Protein AF-A0A9C5ZFC6-F1 (afdb_monomer_lite)

Organism: NCBI:txid7396

InterPro domains:
  IPR048365 Transposable element P transposase-like, RNase H domain, N-terminal [PF21787] (217-338)

Structure (mmCIF, N/CA/C/O backbone):
data_AF-A0A9C5ZFC6-F1
#
_entry.id   AF-A0A9C5ZFC6-F1
#
loop_
_atom_site.group_PDB
_atom_site.id
_atom_site.type_symbol
_atom_site.label_atom_id
_atom_site.label_alt_id
_atom_site.label_comp_id
_atom_site.label_asym_id
_atom_site.label_entity_id
_atom_site.label_seq_id
_atom_site.pdbx_PDB_ins_code
_atom_site.Cartn_x
_atom_site.Cartn_y
_atom_site.Cartn_z
_atom_site.occupancy
_atom_site.B_iso_or_equiv
_atom_site.auth_seq_id
_atom_site.auth_comp_id
_atom_site.auth_asym_id
_atom_site.auth_atom_id
_atom_site.pdbx_PDB_model_num
ATOM 1 N N . MET A 1 1 ? 15.341 -17.883 1.249 1.00 61.66 1 MET A N 1
ATOM 2 C CA . MET A 1 1 ? 16.174 -18.931 0.621 1.00 61.66 1 MET A CA 1
ATOM 3 C C . MET A 1 1 ? 17.516 -18.936 1.328 1.00 61.66 1 MET A C 1
ATOM 5 O O . MET A 1 1 ? 18.120 -17.871 1.430 1.00 61.66 1 MET A O 1
ATOM 9 N N . VAL A 1 2 ? 17.950 -20.077 1.866 1.00 80.88 2 VAL A N 1
ATOM 10 C CA . VAL A 1 2 ? 19.283 -20.191 2.481 1.00 80.88 2 VAL A CA 1
ATOM 11 C C . VAL A 1 2 ? 20.346 -19.935 1.406 1.00 80.88 2 VAL A C 1
ATOM 13 O O . VAL A 1 2 ? 20.223 -20.424 0.283 1.00 80.88 2 VAL A O 1
ATOM 16 N N . TYR A 1 3 ? 21.366 -19.124 1.705 1.00 87.44 3 TYR A N 1
ATOM 17 C CA . TYR A 1 3 ? 22.435 -18.858 0.742 1.00 87.44 3 TYR A CA 1
ATOM 18 C C . TYR A 1 3 ? 23.302 -20.109 0.560 1.00 87.44 3 TYR A C 1
ATOM 20 O O . TYR A 1 3 ? 23.937 -20.577 1.502 1.00 87.44 3 TYR A O 1
ATOM 28 N N . ILE A 1 4 ? 23.352 -20.627 -0.670 1.00 90.06 4 ILE A N 1
ATOM 29 C CA . ILE A 1 4 ? 24.220 -21.743 -1.052 1.00 90.06 4 ILE A CA 1
ATOM 30 C C . ILE A 1 4 ? 25.207 -21.247 -2.111 1.00 90.06 4 ILE A C 1
ATOM 32 O O . ILE A 1 4 ? 24.793 -20.801 -3.187 1.00 90.06 4 ILE A O 1
ATOM 36 N N . SER A 1 5 ? 26.503 -21.333 -1.795 1.00 92.75 5 SER A N 1
ATOM 37 C CA . SER A 1 5 ? 27.603 -20.975 -2.700 1.00 92.75 5 SER A CA 1
ATOM 38 C C . SER A 1 5 ? 27.538 -21.785 -3.994 1.00 92.75 5 SER A C 1
ATOM 40 O O . SER A 1 5 ? 27.448 -23.012 -3.950 1.00 92.75 5 SER A O 1
ATOM 42 N N . ASP A 1 6 ? 27.634 -21.109 -5.142 1.00 92.38 6 ASP A N 1
ATOM 43 C CA . ASP A 1 6 ? 27.529 -21.752 -6.456 1.00 92.38 6 ASP A CA 1
ATOM 44 C C . ASP A 1 6 ? 28.671 -22.725 -6.749 1.00 92.38 6 ASP A C 1
ATOM 46 O O . ASP A 1 6 ? 28.461 -23.753 -7.389 1.00 92.38 6 ASP A O 1
ATOM 50 N N . VAL A 1 7 ? 29.865 -22.457 -6.217 1.00 92.69 7 VAL A N 1
ATOM 51 C CA . VAL A 1 7 ? 31.011 -23.369 -6.334 1.00 92.69 7 VAL A CA 1
ATOM 52 C C . VAL A 1 7 ? 30.734 -24.666 -5.573 1.00 92.69 7 VAL A C 1
ATOM 54 O O . VAL A 1 7 ? 30.868 -25.753 -6.131 1.00 92.69 7 VAL A O 1
ATOM 57 N N . ILE A 1 8 ? 30.279 -24.553 -4.320 1.00 93.19 8 ILE A N 1
ATOM 58 C CA . ILE A 1 8 ? 29.986 -25.706 -3.455 1.00 93.19 8 ILE A CA 1
ATOM 59 C C . ILE A 1 8 ? 28.806 -26.509 -4.008 1.00 93.19 8 ILE A C 1
ATOM 61 O O . ILE A 1 8 ? 28.858 -27.738 -4.048 1.00 93.19 8 ILE A O 1
ATOM 65 N N . PHE A 1 9 ? 27.748 -25.820 -4.438 1.00 95.94 9 PHE A N 1
ATOM 66 C CA . PHE A 1 9 ? 26.558 -26.459 -4.986 1.00 95.94 9 PHE A CA 1
ATOM 67 C C . PHE A 1 9 ? 26.870 -27.186 -6.294 1.00 95.94 9 PHE A C 1
ATOM 69 O O . PHE A 1 9 ? 26.503 -28.348 -6.437 1.00 95.94 9 PHE A O 1
ATOM 76 N N . SER A 1 10 ? 27.598 -26.545 -7.213 1.00 95.69 10 SER A N 1
ATOM 77 C CA . SER A 1 10 ? 28.021 -27.156 -8.475 1.00 95.69 10 SER A CA 1
ATOM 78 C C . SER A 1 10 ? 28.878 -28.409 -8.262 1.00 95.69 10 SER A C 1
ATOM 80 O O . SER A 1 10 ? 28.600 -29.454 -8.851 1.00 95.69 10 SER A O 1
ATOM 82 N N . GLU A 1 11 ? 29.880 -28.335 -7.380 1.00 93.88 11 GLU A N 1
ATOM 83 C CA . GLU A 1 11 ? 30.776 -29.454 -7.063 1.00 93.88 11 GLU A CA 1
ATOM 84 C C . GLU A 1 11 ? 30.008 -30.666 -6.516 1.00 93.88 11 GLU A C 1
ATOM 86 O O . GLU A 1 11 ? 30.269 -31.806 -6.904 1.00 93.88 11 GLU A O 1
ATOM 91 N N . LEU A 1 12 ? 29.044 -30.429 -5.622 1.00 94.69 12 LEU A N 1
ATOM 92 C CA . LEU A 1 12 ? 28.249 -31.498 -5.027 1.00 94.69 12 LEU A CA 1
ATOM 93 C C . LEU A 1 12 ? 27.189 -32.035 -5.990 1.00 94.69 12 LEU A C 1
ATOM 95 O O . LEU A 1 12 ? 27.019 -33.248 -6.063 1.00 94.69 12 LEU A O 1
ATOM 99 N N . LEU A 1 13 ? 26.536 -31.177 -6.778 1.00 94.50 13 LEU A N 1
ATOM 100 C CA . LEU A 1 13 ? 25.525 -31.575 -7.760 1.00 94.50 13 LEU A CA 1
ATOM 101 C C . LEU A 1 13 ? 26.083 -32.541 -8.816 1.00 94.50 13 LEU A C 1
ATOM 103 O O . LEU A 1 13 ? 25.367 -33.446 -9.246 1.00 94.50 13 LEU A O 1
ATOM 107 N N . LYS A 1 14 ? 27.366 -32.419 -9.193 1.00 93.94 14 LYS A N 1
ATOM 108 C CA . LYS A 1 14 ? 28.042 -33.368 -10.100 1.00 93.94 14 LYS A CA 1
ATOM 109 C C . LYS A 1 14 ? 27.988 -34.825 -9.613 1.00 93.94 14 LYS A C 1
ATOM 111 O O . LYS A 1 14 ? 28.088 -35.736 -10.424 1.00 93.94 14 LYS A O 1
ATOM 116 N N . LYS A 1 15 ? 27.838 -35.058 -8.305 1.00 93.94 15 LYS A N 1
ATOM 117 C CA . LYS A 1 15 ? 27.786 -36.407 -7.715 1.00 93.94 15 LYS A CA 1
ATOM 118 C C . LYS A 1 15 ? 26.392 -37.039 -7.756 1.00 93.94 15 LYS A C 1
ATOM 120 O O . LYS A 1 15 ? 26.269 -38.220 -7.462 1.00 93.94 15 LYS A O 1
ATOM 125 N N . TYR A 1 16 ? 25.363 -36.277 -8.134 1.00 92.06 16 TYR A N 1
ATOM 126 C CA . TYR A 1 16 ? 23.965 -36.716 -8.126 1.00 92.06 16 TYR A CA 1
ATOM 127 C C . TYR A 1 16 ? 23.329 -36.576 -9.521 1.00 92.06 16 TYR A C 1
ATOM 129 O O . TYR A 1 16 ? 22.482 -35.701 -9.725 1.00 92.06 16 TYR A O 1
ATOM 137 N N . PRO A 1 17 ? 23.703 -37.427 -10.499 1.00 86.94 17 PRO A N 1
ATOM 138 C CA . PRO A 1 17 ? 23.207 -37.329 -11.873 1.00 86.94 17 PRO A CA 1
ATOM 139 C C . PRO A 1 17 ? 21.688 -37.467 -11.995 1.00 86.94 17 PRO A C 1
ATOM 141 O O . PRO A 1 17 ? 21.075 -36.794 -12.821 1.00 86.94 17 PRO A O 1
ATOM 144 N N . GLY A 1 18 ? 21.057 -38.237 -11.101 1.00 85.38 18 GLY A N 1
ATOM 145 C CA . GLY A 1 18 ? 19.598 -38.372 -11.042 1.00 85.38 18 GLY A CA 1
ATOM 146 C C . GLY A 1 18 ? 18.847 -37.066 -10.748 1.00 85.38 18 GLY A C 1
ATOM 147 O O . GLY A 1 18 ? 17.644 -36.999 -10.973 1.00 85.38 18 GLY A O 1
ATOM 148 N N . LEU A 1 19 ? 19.532 -36.015 -10.279 1.00 88.88 19 LEU A N 1
ATOM 149 C CA . LEU A 1 19 ? 18.937 -34.693 -10.061 1.00 88.88 19 LEU A CA 1
ATOM 150 C C . LEU A 1 19 ? 19.076 -33.759 -11.269 1.00 88.88 19 LEU A C 1
ATOM 152 O O . LEU A 1 19 ? 18.434 -32.716 -11.296 1.00 88.88 19 LEU A O 1
ATOM 156 N N . TRP A 1 20 ? 19.883 -34.094 -12.279 1.00 88.06 20 TRP A N 1
ATOM 157 C CA . TRP A 1 20 ? 20.159 -33.196 -13.410 1.00 88.06 20 TRP A CA 1
ATOM 158 C C . TRP A 1 20 ? 18.942 -32.987 -14.326 1.00 88.06 20 TRP A C 1
ATOM 160 O O . TRP A 1 20 ? 18.865 -31.984 -15.039 1.00 88.06 20 TRP A O 1
ATOM 170 N N . GLY A 1 21 ? 17.974 -33.910 -14.299 1.00 78.00 21 GLY A N 1
ATOM 171 C CA . GLY A 1 21 ? 16.767 -33.838 -15.125 1.00 78.00 21 GLY A CA 1
ATOM 172 C C . GLY A 1 21 ? 17.096 -33.787 -16.617 1.00 78.00 21 GLY A C 1
ATOM 173 O O . GLY A 1 21 ? 16.645 -32.856 -17.295 1.00 78.00 21 GLY A O 1
ATOM 174 N N . LEU A 1 22 ? 17.959 -34.718 -17.055 1.00 79.00 22 LEU A N 1
ATOM 175 C CA . LEU A 1 22 ? 18.354 -34.932 -18.454 1.00 79.00 22 LEU A CA 1
ATOM 176 C C . LEU A 1 22 ? 17.391 -35.860 -19.208 1.00 79.00 22 LEU A C 1
ATOM 178 O O . LEU A 1 22 ? 17.280 -35.745 -20.420 1.00 79.00 22 LEU A O 1
ATOM 182 N N . GLU A 1 23 ? 16.694 -36.744 -18.497 1.00 67.81 23 GLU A N 1
ATOM 183 C CA . GLU A 1 23 ? 15.678 -37.644 -19.050 1.00 67.81 23 GLU A CA 1
ATOM 184 C C . GLU A 1 23 ? 14.276 -37.097 -18.736 1.00 67.81 23 GLU A C 1
ATOM 186 O O . GLU A 1 23 ? 14.086 -36.441 -17.710 1.00 67.81 23 GLU A O 1
ATOM 191 N N . GLU A 1 24 ? 13.280 -37.392 -19.580 1.00 54.34 24 GLU A N 1
ATOM 192 C CA . GLU A 1 24 ? 11.859 -37.041 -19.360 1.00 54.34 24 GLU A CA 1
ATOM 193 C C . GLU A 1 24 ? 11.211 -37.810 -18.182 1.00 54.34 24 GLU A C 1
ATOM 195 O O . GLU A 1 24 ? 10.011 -37.706 -17.933 1.00 54.34 24 GLU A O 1
ATOM 200 N N . GLY A 1 25 ? 12.007 -38.570 -17.424 1.00 59.94 25 GLY A N 1
ATOM 201 C CA . GLY A 1 25 ? 11.583 -39.357 -16.273 1.00 59.94 25 GLY A CA 1
ATOM 202 C C . GLY A 1 25 ? 11.484 -38.580 -14.953 1.00 59.94 25 GLY A C 1
ATOM 203 O O . GLY A 1 25 ? 12.018 -37.485 -14.761 1.00 59.94 25 GLY A O 1
ATOM 204 N N . TYR A 1 26 ? 10.798 -39.199 -13.992 1.00 67.81 26 TYR A N 1
ATOM 205 C CA . TYR A 1 26 ? 10.594 -38.675 -12.643 1.00 67.81 26 TYR A CA 1
ATOM 206 C C . TYR A 1 26 ? 11.915 -38.528 -11.862 1.00 67.81 26 TYR A C 1
ATOM 208 O O . TYR A 1 26 ? 12.617 -39.504 -11.600 1.00 67.81 26 TYR A O 1
ATOM 216 N N . ILE A 1 27 ? 12.224 -37.307 -11.410 1.00 79.38 27 ILE A N 1
ATOM 217 C CA . ILE A 1 27 ? 13.369 -37.032 -10.527 1.00 79.38 27 ILE A CA 1
ATOM 218 C C . ILE A 1 27 ? 13.034 -37.496 -9.102 1.00 79.38 27 ILE A C 1
ATOM 220 O O . ILE A 1 27 ? 12.141 -36.946 -8.451 1.00 79.38 27 ILE A O 1
ATOM 224 N N . CYS A 1 28 ? 13.785 -38.466 -8.570 1.00 76.50 28 CYS A N 1
ATOM 225 C CA . CYS A 1 28 ? 13.590 -38.965 -7.206 1.00 76.50 28 CYS A CA 1
ATOM 226 C C . CYS A 1 28 ? 14.141 -37.993 -6.141 1.00 76.50 28 CYS A C 1
ATOM 228 O O . CYS A 1 28 ? 15.202 -38.196 -5.547 1.00 76.50 28 CYS A O 1
ATOM 230 N N . TRP A 1 29 ? 13.379 -36.935 -5.856 1.00 87.00 29 TRP A N 1
ATOM 231 C CA . TRP A 1 29 ? 13.716 -35.925 -4.844 1.00 87.00 29 TRP A CA 1
ATOM 232 C C . TRP A 1 29 ? 13.752 -36.466 -3.410 1.00 87.00 29 TRP A C 1
ATOM 234 O O . TRP A 1 29 ? 14.459 -35.915 -2.569 1.00 87.00 29 TRP A O 1
ATOM 244 N N . LYS A 1 30 ? 13.015 -37.549 -3.121 1.00 81.81 30 LYS A N 1
ATOM 245 C CA . LYS A 1 30 ? 12.909 -38.108 -1.761 1.00 81.81 30 LYS A CA 1
ATOM 246 C C . LYS A 1 30 ? 14.236 -38.652 -1.229 1.00 81.81 30 LYS A C 1
ATOM 248 O O . LYS A 1 30 ? 14.493 -38.501 -0.037 1.00 81.81 30 LYS A O 1
ATOM 253 N N . VAL A 1 31 ? 15.040 -39.271 -2.097 1.00 85.56 31 VAL A N 1
ATOM 254 C CA . VAL A 1 31 ? 16.302 -39.927 -1.719 1.00 85.56 31 VAL A CA 1
ATOM 255 C C . VAL A 1 31 ? 17.486 -39.042 -2.103 1.00 85.56 31 VAL A C 1
ATOM 257 O O . VAL A 1 31 ? 18.092 -38.435 -1.226 1.00 85.56 31 VAL A O 1
ATOM 260 N N . ALA A 1 32 ? 17.736 -38.839 -3.401 1.00 86.62 32 ALA A N 1
ATOM 261 C CA . ALA A 1 32 ? 18.894 -38.072 -3.871 1.00 86.62 32 ALA A CA 1
ATOM 262 C C . ALA A 1 32 ? 18.847 -36.589 -3.455 1.00 86.62 32 ALA A C 1
ATOM 264 O O . ALA A 1 32 ? 19.873 -35.988 -3.141 1.00 86.62 32 ALA A O 1
ATOM 265 N N . GLY A 1 33 ? 17.650 -35.990 -3.418 1.00 91.38 33 GLY A N 1
ATOM 266 C CA . GLY A 1 33 ? 17.473 -34.607 -2.966 1.00 91.38 33 GLY A CA 1
ATOM 267 C C . GLY A 1 33 ? 17.766 -34.431 -1.474 1.00 91.38 33 GLY A C 1
ATOM 268 O O . GLY A 1 33 ? 18.365 -33.429 -1.085 1.00 91.38 33 GLY A O 1
ATOM 269 N N . ARG A 1 34 ? 17.394 -35.420 -0.649 1.00 93.50 34 ARG A N 1
ATOM 270 C CA . ARG A 1 34 ? 17.692 -35.447 0.791 1.00 93.50 34 ARG A CA 1
ATOM 271 C C . ARG A 1 34 ? 19.182 -35.634 1.048 1.00 93.50 34 ARG A C 1
ATOM 273 O O . ARG A 1 34 ? 19.756 -34.849 1.788 1.00 93.50 34 ARG A O 1
ATOM 280 N N . GLU A 1 35 ? 19.817 -36.588 0.375 1.00 94.75 35 GLU A N 1
ATOM 281 C CA . GLU A 1 35 ? 21.261 -36.823 0.501 1.00 94.75 35 GLU A CA 1
ATOM 282 C C . GLU A 1 35 ? 22.083 -35.581 0.128 1.00 94.75 35 GLU A C 1
ATOM 284 O O . GLU A 1 35 ? 22.993 -35.187 0.859 1.00 94.75 35 GLU A O 1
ATOM 289 N N . LEU A 1 36 ? 21.732 -34.903 -0.972 1.00 96.00 36 LEU A N 1
ATOM 290 C CA . LEU A 1 36 ? 22.393 -33.657 -1.356 1.00 96.00 36 LEU A CA 1
ATOM 291 C C . LEU A 1 36 ? 22.167 -32.548 -0.314 1.00 96.00 36 LEU A C 1
ATOM 293 O O . LEU A 1 36 ? 23.113 -31.831 0.017 1.00 96.00 36 LEU A O 1
ATOM 297 N N . ALA A 1 37 ? 20.953 -32.420 0.228 1.00 96.00 37 ALA A N 1
ATOM 298 C CA . ALA A 1 37 ? 20.628 -31.445 1.269 1.00 96.00 37 ALA A CA 1
ATOM 299 C C . ALA A 1 37 ? 21.407 -31.696 2.576 1.00 96.00 37 ALA A C 1
ATOM 301 O O . ALA A 1 37 ? 21.954 -30.754 3.154 1.00 96.00 37 ALA A O 1
ATOM 302 N N . ASP A 1 38 ? 21.553 -32.955 2.996 1.00 96.38 38 ASP A N 1
ATOM 303 C CA . ASP A 1 38 ? 22.313 -33.341 4.191 1.00 96.38 38 ASP A CA 1
ATOM 304 C C . ASP A 1 38 ? 23.816 -33.065 4.018 1.00 96.38 38 ASP A C 1
ATOM 306 O O . ASP A 1 38 ? 24.471 -32.503 4.904 1.00 96.38 38 ASP A O 1
ATOM 310 N N . VAL A 1 39 ? 24.377 -33.392 2.848 1.00 96.44 39 VAL A N 1
ATOM 311 C CA . VAL A 1 39 ? 25.788 -33.111 2.534 1.00 96.44 39 VAL A CA 1
ATOM 312 C C . VAL A 1 39 ? 26.049 -31.608 2.468 1.00 96.44 39 VAL A C 1
ATOM 314 O O . VAL A 1 39 ? 27.068 -31.137 2.981 1.00 96.44 39 VAL A O 1
ATOM 317 N N . LEU A 1 40 ? 25.131 -30.845 1.872 1.00 95.00 40 LEU A N 1
ATOM 318 C CA . LEU A 1 40 ? 25.202 -29.389 1.847 1.00 95.00 40 LEU A CA 1
ATOM 319 C C . LEU A 1 40 ? 25.126 -28.815 3.261 1.00 95.00 40 LEU A C 1
ATOM 321 O O . LEU A 1 40 ? 25.976 -28.000 3.606 1.00 95.00 40 LEU A O 1
ATOM 325 N N . THR A 1 41 ? 24.202 -29.302 4.091 1.00 95.69 41 THR A N 1
ATOM 326 C CA . THR A 1 41 ? 24.054 -28.889 5.494 1.00 95.69 41 THR A CA 1
ATOM 327 C C . THR A 1 41 ? 25.349 -29.080 6.272 1.00 95.69 41 THR A C 1
ATOM 329 O O . THR A 1 41 ? 25.836 -28.167 6.940 1.00 95.69 41 THR A O 1
ATOM 332 N N . LYS A 1 42 ? 25.973 -30.253 6.125 1.00 95.06 42 LYS A N 1
ATOM 333 C CA . LYS A 1 42 ? 27.249 -30.564 6.772 1.00 95.06 42 LYS A CA 1
ATOM 334 C C . LYS A 1 42 ? 28.395 -29.680 6.270 1.00 95.06 42 LYS A C 1
ATOM 336 O O . LYS A 1 42 ? 29.261 -29.314 7.058 1.00 95.06 42 LYS A O 1
ATOM 341 N N . LYS A 1 43 ? 28.427 -29.356 4.971 1.00 93.44 43 LYS A N 1
ATOM 342 C CA . LYS A 1 43 ? 29.521 -28.586 4.351 1.00 93.44 43 LYS A CA 1
ATOM 343 C C . LYS A 1 43 ? 29.400 -27.078 4.600 1.00 93.44 43 LYS A C 1
ATOM 345 O O . LYS A 1 43 ? 30.424 -26.404 4.643 1.00 93.44 43 LYS A O 1
ATOM 350 N N . THR A 1 44 ? 28.188 -26.547 4.765 1.00 89.12 44 THR A N 1
ATOM 351 C CA . THR A 1 44 ? 27.943 -25.111 4.999 1.00 89.12 44 THR A CA 1
ATOM 352 C C . THR A 1 44 ? 27.758 -24.754 6.473 1.00 89.12 44 THR A C 1
ATOM 354 O O . THR A 1 44 ? 27.898 -23.586 6.825 1.00 89.12 44 THR A O 1
ATOM 357 N N . GLY A 1 45 ? 27.436 -25.728 7.333 1.00 91.44 45 GLY A N 1
ATOM 358 C CA . GLY A 1 45 ? 27.070 -25.482 8.732 1.00 91.44 45 GLY A CA 1
ATOM 359 C C . GLY A 1 45 ? 25.681 -24.854 8.904 1.00 91.44 45 GLY A C 1
ATOM 360 O O . GLY A 1 45 ? 25.342 -24.422 10.002 1.00 91.44 45 GLY A O 1
ATOM 361 N N . MET A 1 46 ? 24.879 -24.791 7.837 1.00 89.31 46 MET A N 1
ATOM 362 C CA . MET A 1 46 ? 23.520 -24.245 7.835 1.00 89.31 46 MET A CA 1
ATOM 363 C C . MET A 1 46 ? 22.524 -25.343 7.486 1.00 89.31 46 MET A C 1
ATOM 365 O O . MET A 1 46 ? 22.790 -26.125 6.582 1.00 89.31 46 MET A O 1
ATOM 369 N N . VAL A 1 47 ? 21.363 -25.379 8.142 1.00 94.62 47 VAL A N 1
ATOM 370 C CA . VAL A 1 47 ? 20.302 -26.338 7.798 1.00 94.62 47 VAL A CA 1
ATOM 371 C C . VAL A 1 47 ? 19.790 -26.038 6.387 1.00 94.62 47 VAL A C 1
ATOM 373 O O . VAL A 1 47 ? 19.192 -24.990 6.154 1.00 94.62 47 VAL A O 1
ATOM 376 N N . ILE A 1 48 ? 20.048 -26.949 5.450 1.00 95.25 48 ILE A N 1
ATOM 377 C CA . ILE A 1 48 ? 19.607 -26.881 4.055 1.00 95.25 48 ILE A CA 1
ATOM 378 C C . ILE A 1 48 ? 18.558 -27.967 3.850 1.00 95.25 48 ILE A C 1
ATOM 380 O O . ILE A 1 48 ? 18.806 -29.142 4.115 1.00 95.25 48 ILE A O 1
ATOM 384 N N . THR A 1 49 ? 17.376 -27.575 3.381 1.00 95.88 49 THR A N 1
ATOM 385 C CA . THR A 1 49 ? 16.271 -28.504 3.125 1.00 95.88 49 THR A CA 1
ATOM 386 C C . THR A 1 49 ? 16.272 -29.000 1.677 1.00 95.88 49 THR A C 1
ATOM 388 O O . THR A 1 49 ? 16.893 -28.406 0.794 1.00 95.88 49 THR A O 1
ATOM 391 N N . VAL A 1 50 ? 15.526 -30.076 1.400 1.00 94.69 50 VAL A N 1
ATOM 392 C CA . VAL A 1 50 ? 15.310 -30.564 0.023 1.00 94.69 50 VAL A CA 1
ATOM 393 C C . VAL A 1 50 ? 14.695 -29.476 -0.865 1.00 94.69 50 VAL A C 1
ATOM 395 O O . VAL A 1 50 ? 15.045 -29.371 -2.040 1.00 94.69 50 VAL A O 1
ATOM 398 N N . GLU A 1 51 ? 13.825 -28.633 -0.304 1.00 92.44 51 GLU A N 1
ATOM 399 C CA . GLU A 1 51 ? 13.179 -27.556 -1.053 1.00 92.44 51 GLU A CA 1
ATOM 400 C C . GLU A 1 51 ? 14.163 -26.428 -1.400 1.00 92.44 51 GLU A C 1
ATOM 402 O O . GLU A 1 51 ? 14.128 -25.912 -2.516 1.00 92.44 51 GLU A O 1
ATOM 407 N N . ASP A 1 52 ? 15.123 -26.116 -0.519 1.00 92.06 52 ASP A N 1
ATOM 408 C CA . ASP A 1 52 ? 16.209 -25.172 -0.832 1.00 92.06 52 ASP A CA 1
ATOM 409 C C . ASP A 1 52 ? 17.061 -25.672 -2.012 1.00 92.06 52 ASP A C 1
ATOM 411 O O . ASP A 1 52 ? 17.385 -24.907 -2.925 1.00 92.06 52 ASP A O 1
ATOM 415 N N . VAL A 1 53 ? 17.384 -26.972 -2.034 1.00 94.38 53 VAL A N 1
ATOM 416 C CA . VAL A 1 53 ? 18.118 -27.616 -3.138 1.00 94.38 53 VAL A CA 1
ATOM 417 C C . VAL A 1 53 ? 17.307 -27.563 -4.434 1.00 94.38 53 VAL A C 1
ATOM 419 O O . VAL A 1 53 ? 17.849 -27.217 -5.490 1.00 94.38 53 VAL A O 1
ATOM 422 N N . ARG A 1 54 ? 16.004 -27.859 -4.366 1.00 92.69 54 ARG A N 1
ATOM 423 C CA . ARG A 1 54 ? 15.092 -27.839 -5.516 1.00 92.69 54 ARG A CA 1
ATOM 424 C C . ARG A 1 54 ? 14.972 -26.442 -6.118 1.00 92.69 54 ARG A C 1
ATOM 426 O O . ARG A 1 54 ? 15.118 -26.280 -7.333 1.00 92.69 54 ARG A O 1
ATOM 433 N N . LEU A 1 55 ? 14.764 -25.431 -5.278 1.00 90.69 55 LEU A N 1
ATOM 434 C CA . LEU A 1 55 ? 14.629 -24.039 -5.695 1.00 90.69 55 LEU A CA 1
ATOM 435 C C . LEU A 1 55 ? 15.930 -23.500 -6.304 1.00 90.69 55 LEU A C 1
ATOM 437 O O . LEU A 1 55 ? 15.903 -22.865 -7.366 1.00 90.69 55 LEU A O 1
ATOM 441 N N . LYS A 1 56 ? 17.081 -23.807 -5.690 1.00 94.50 56 LYS A N 1
ATOM 442 C CA . LYS A 1 56 ? 18.400 -23.435 -6.217 1.00 94.50 56 LYS A CA 1
ATOM 443 C C . LYS A 1 56 ? 18.637 -24.069 -7.592 1.00 94.50 56 LYS A C 1
ATOM 445 O O . LYS A 1 56 ? 18.992 -23.358 -8.533 1.00 94.50 56 LYS A O 1
ATOM 450 N N . LEU A 1 57 ? 18.362 -25.367 -7.749 1.00 93.62 57 LEU A N 1
ATOM 451 C CA . LEU A 1 57 ? 18.531 -26.069 -9.025 1.00 93.62 57 LEU A CA 1
ATOM 452 C C . LEU A 1 57 ? 17.604 -25.526 -10.125 1.00 93.62 57 LEU A C 1
ATOM 454 O O . LEU A 1 57 ? 18.052 -25.315 -11.256 1.00 93.62 57 LEU A O 1
ATOM 458 N N . LYS A 1 58 ? 16.333 -25.249 -9.798 1.00 92.88 58 LYS A N 1
ATOM 459 C CA . LYS A 1 58 ? 15.365 -24.623 -10.717 1.00 92.88 58 LYS A CA 1
ATOM 460 C C . LYS A 1 58 ? 15.872 -23.265 -11.211 1.00 92.88 58 LYS A C 1
ATOM 462 O O . LYS A 1 58 ? 15.870 -23.010 -12.416 1.00 92.88 58 LYS A O 1
ATOM 467 N N . THR A 1 59 ? 16.377 -22.437 -10.297 1.00 93.81 59 THR A N 1
ATOM 468 C CA . THR A 1 59 ? 16.926 -21.104 -10.598 1.00 93.81 59 THR A CA 1
ATOM 469 C C . THR A 1 59 ? 18.141 -21.178 -11.528 1.00 93.81 59 THR A C 1
ATOM 471 O O . THR A 1 59 ? 18.231 -20.417 -12.496 1.00 93.81 59 THR A O 1
ATOM 474 N N . ILE A 1 60 ? 19.051 -22.130 -11.293 1.00 94.94 60 ILE A N 1
ATOM 475 C CA . ILE A 1 60 ? 20.227 -22.367 -12.148 1.00 94.94 60 ILE A CA 1
ATOM 476 C C . ILE A 1 60 ? 19.786 -22.791 -13.551 1.00 94.94 60 ILE A C 1
ATOM 478 O O . ILE A 1 60 ? 20.227 -22.198 -14.534 1.00 94.94 60 ILE A O 1
ATOM 482 N N . LYS A 1 61 ? 18.867 -23.761 -13.661 1.00 93.56 61 LYS A N 1
ATOM 483 C CA . LYS A 1 61 ? 18.365 -24.259 -14.954 1.00 93.56 61 LYS A CA 1
ATOM 484 C C . LYS A 1 61 ? 17.686 -23.148 -15.763 1.00 93.56 61 LYS A C 1
ATOM 486 O O . LYS A 1 61 ? 17.948 -23.021 -16.956 1.00 93.56 61 LYS A O 1
ATOM 491 N N . MET A 1 62 ? 16.868 -22.307 -15.124 1.00 92.38 62 MET A N 1
ATOM 492 C CA . MET A 1 62 ? 16.263 -21.134 -15.769 1.00 92.38 62 MET A CA 1
ATOM 493 C C . MET A 1 62 ? 17.313 -20.121 -16.234 1.00 92.38 62 MET A C 1
ATOM 495 O O . MET A 1 62 ? 17.237 -19.627 -17.358 1.00 92.38 62 MET A O 1
ATOM 499 N N . SER A 1 63 ? 18.312 -19.841 -15.396 1.00 93.12 63 SER A N 1
ATOM 500 C CA . SER A 1 63 ? 19.377 -18.889 -15.719 1.00 93.12 63 SER A CA 1
ATOM 501 C C . SER A 1 63 ? 20.227 -19.359 -16.898 1.00 93.12 63 SER A C 1
ATOM 503 O O . SER A 1 63 ? 20.523 -18.553 -17.777 1.00 93.12 63 SER A O 1
ATOM 505 N N . LEU A 1 64 ? 20.550 -20.655 -16.970 1.00 95.00 64 LEU A N 1
ATOM 506 C CA . LEU A 1 64 ? 21.255 -21.249 -18.109 1.00 95.00 64 LEU A CA 1
ATOM 507 C C . LEU A 1 64 ? 20.417 -21.192 -19.392 1.00 95.00 64 LEU A C 1
ATOM 509 O O . LEU A 1 64 ? 20.922 -20.738 -20.413 1.00 95.00 64 LEU A O 1
ATOM 513 N N . LYS A 1 65 ? 19.128 -21.561 -19.341 1.00 93.69 65 LYS A N 1
ATOM 514 C CA . LYS A 1 65 ? 18.221 -21.459 -20.503 1.00 93.69 65 LYS A CA 1
ATOM 515 C C . LYS A 1 65 ? 18.077 -20.022 -21.009 1.00 93.69 65 LYS A C 1
ATOM 517 O O . LYS A 1 65 ? 17.989 -19.793 -22.209 1.00 93.69 65 LYS A O 1
ATOM 522 N N . ARG A 1 66 ? 18.053 -19.043 -20.103 1.00 91.25 66 ARG A N 1
ATOM 523 C CA . ARG A 1 66 ? 18.030 -17.621 -20.468 1.00 91.25 66 ARG A CA 1
ATOM 524 C C . ARG A 1 66 ? 19.355 -17.177 -21.085 1.00 91.25 66 ARG A C 1
ATOM 526 O O . ARG A 1 66 ? 19.352 -16.404 -22.039 1.00 91.25 66 ARG A O 1
ATOM 533 N N . LEU A 1 67 ? 20.481 -17.651 -20.551 1.00 90.69 67 LEU A N 1
ATOM 534 C CA . LEU A 1 67 ? 21.799 -17.352 -21.106 1.00 90.69 67 LEU A CA 1
ATOM 535 C C . LEU A 1 67 ? 21.922 -17.881 -22.541 1.00 90.69 67 LEU A C 1
ATOM 537 O O . LEU A 1 67 ? 22.404 -17.159 -23.407 1.00 90.69 67 LEU A O 1
ATOM 541 N N . ASP A 1 68 ? 21.398 -19.082 -22.787 1.00 93.31 68 ASP A N 1
ATOM 542 C CA . ASP A 1 68 ? 21.381 -19.733 -24.099 1.00 93.31 68 ASP A CA 1
ATOM 543 C C . ASP A 1 68 ? 20.588 -18.937 -25.146 1.00 93.31 68 ASP A C 1
ATOM 545 O O . ASP A 1 68 ? 20.974 -18.886 -26.305 1.00 93.31 68 ASP A O 1
ATOM 549 N N . LYS A 1 69 ? 19.529 -18.232 -24.735 1.00 90.88 69 LYS A N 1
ATOM 550 C CA . LYS A 1 69 ? 18.680 -17.428 -25.632 1.00 90.88 69 LYS A CA 1
ATOM 551 C C . LYS A 1 69 ? 19.075 -15.954 -25.761 1.00 90.88 69 LYS A C 1
ATOM 553 O O . LYS A 1 69 ? 18.416 -15.229 -26.494 1.00 90.88 69 LYS A O 1
ATOM 558 N N . SER A 1 70 ? 20.066 -15.466 -25.010 1.00 84.44 70 SER A N 1
ATOM 559 C CA . SER A 1 70 ? 20.348 -14.021 -24.932 1.00 84.44 70 SER A CA 1
ATOM 560 C C . SER A 1 70 ? 21.629 -13.613 -25.654 1.00 84.44 70 SER A C 1
ATOM 562 O O . SER A 1 70 ? 22.669 -14.234 -25.465 1.00 84.44 70 SER A O 1
ATOM 564 N N . GLU A 1 71 ? 21.568 -12.500 -26.391 1.00 78.12 71 GLU A N 1
ATOM 565 C CA . GLU A 1 71 ? 22.676 -11.945 -27.196 1.00 78.12 71 GLU A CA 1
ATOM 566 C C . GLU A 1 71 ? 23.596 -10.969 -26.429 1.00 78.12 71 GLU A C 1
ATOM 568 O O . GLU A 1 71 ? 24.548 -10.423 -26.980 1.00 78.12 71 GLU A O 1
ATOM 573 N N . GLY A 1 72 ? 23.329 -10.709 -25.145 1.00 72.75 72 GLY A N 1
ATOM 574 C CA . GLY A 1 72 ? 24.072 -9.704 -24.372 1.00 72.75 72 GLY A CA 1
ATOM 575 C C . GLY A 1 72 ? 25.558 -10.040 -24.144 1.00 72.75 72 GLY A C 1
ATOM 576 O O . GLY A 1 72 ? 25.967 -11.196 -24.108 1.00 72.75 72 GLY A O 1
ATOM 577 N N . THR A 1 73 ? 26.391 -9.038 -23.864 1.00 67.44 73 THR A N 1
ATOM 578 C CA . THR A 1 73 ? 27.835 -9.229 -23.583 1.00 67.44 73 THR A CA 1
ATOM 579 C C . THR A 1 73 ? 28.200 -9.192 -22.091 1.00 67.44 73 THR A C 1
ATOM 581 O O . THR A 1 73 ? 29.363 -9.369 -21.738 1.00 67.44 73 THR A O 1
ATOM 584 N N . GLY A 1 74 ? 27.223 -8.993 -21.197 1.00 72.56 74 GLY A N 1
ATOM 585 C CA . GLY A 1 74 ? 27.452 -8.892 -19.749 1.00 72.56 74 GLY A CA 1
ATOM 586 C C . GLY A 1 74 ? 28.018 -10.170 -19.112 1.00 72.56 74 GLY A C 1
ATOM 587 O O . GLY A 1 74 ? 27.611 -11.276 -19.474 1.00 72.56 74 GLY A O 1
ATOM 588 N N . TYR A 1 75 ? 28.938 -10.006 -18.152 1.00 77.38 75 TYR A N 1
ATOM 589 C CA . TYR A 1 75 ? 29.552 -11.099 -17.383 1.00 77.38 75 TYR A CA 1
ATOM 590 C C . TYR A 1 75 ? 28.497 -11.880 -16.588 1.00 77.38 75 TYR A C 1
ATOM 592 O O . TYR A 1 75 ? 27.657 -11.284 -15.911 1.00 77.38 75 TYR A O 1
ATOM 600 N N . THR A 1 76 ? 28.534 -13.210 -16.663 1.00 80.88 76 THR A N 1
ATOM 601 C CA . THR A 1 76 ? 27.608 -14.102 -15.964 1.00 80.88 76 THR A CA 1
ATOM 602 C C . THR A 1 76 ? 28.284 -14.778 -14.774 1.00 80.88 76 THR A C 1
ATOM 604 O O . THR A 1 76 ? 29.380 -15.312 -14.885 1.00 80.88 76 THR A O 1
ATOM 607 N N . GLY A 1 77 ? 27.600 -14.833 -13.628 1.00 85.62 77 GLY A N 1
ATOM 608 C CA . GLY A 1 77 ? 28.052 -15.599 -12.456 1.00 85.62 77 GLY A CA 1
ATOM 609 C C . GLY A 1 77 ? 27.929 -17.125 -12.613 1.00 85.62 77 GLY A C 1
ATOM 610 O O . GLY A 1 77 ? 28.032 -17.850 -11.629 1.00 85.62 77 GLY A O 1
ATOM 611 N N . MET A 1 78 ? 27.664 -17.626 -13.825 1.00 91.88 78 MET A N 1
ATOM 612 C CA . MET A 1 78 ? 27.326 -19.030 -14.093 1.00 91.88 78 MET A CA 1
ATOM 613 C C . MET A 1 78 ? 28.534 -19.913 -14.447 1.00 91.88 78 MET A C 1
ATOM 615 O O . MET A 1 78 ? 28.331 -21.087 -14.760 1.00 91.88 78 MET A O 1
ATOM 619 N N . SER A 1 79 ? 29.771 -19.405 -14.356 1.00 92.38 79 SER A N 1
ATOM 620 C CA . SER A 1 79 ? 31.006 -20.173 -14.613 1.00 92.38 79 SER A CA 1
ATOM 621 C C . SER A 1 79 ? 31.051 -21.541 -13.914 1.00 92.38 79 SER A C 1
ATOM 623 O O . SER A 1 79 ? 31.379 -22.528 -14.579 1.00 92.38 79 SER A O 1
ATOM 625 N N . PRO A 1 80 ? 30.638 -21.685 -12.632 1.00 94.69 80 PRO A N 1
ATOM 626 C CA . PRO A 1 80 ? 30.638 -22.987 -11.964 1.00 94.69 80 PRO A CA 1
ATOM 627 C C . PRO A 1 80 ? 29.765 -24.047 -12.650 1.00 94.69 80 PRO A C 1
ATOM 629 O O . PRO A 1 80 ? 29.988 -25.236 -12.437 1.00 94.69 80 PRO A O 1
ATOM 632 N N . TYR A 1 81 ? 28.784 -23.652 -13.465 1.00 96.25 81 TYR A N 1
ATOM 633 C CA . TYR A 1 81 ? 27.787 -24.537 -14.070 1.00 96.25 81 TYR A CA 1
ATOM 634 C C . TYR A 1 81 ? 27.994 -24.776 -15.572 1.00 96.25 81 TYR A C 1
ATOM 636 O O . TYR A 1 81 ? 27.097 -25.319 -16.216 1.00 96.25 81 TYR A O 1
ATOM 644 N N . VAL A 1 82 ? 29.158 -24.432 -16.142 1.00 95.12 82 VAL A N 1
ATOM 645 C CA . VAL A 1 82 ? 29.458 -24.677 -17.570 1.00 95.12 82 VAL A CA 1
ATOM 646 C C . VAL A 1 82 ? 29.267 -26.149 -17.963 1.00 95.12 82 VAL A C 1
ATOM 648 O O . VAL A 1 82 ? 28.669 -26.456 -18.992 1.00 95.12 82 VAL A O 1
ATOM 651 N N . TRP A 1 83 ? 29.662 -27.074 -17.083 1.00 95.56 83 TRP A N 1
ATOM 652 C CA . TRP A 1 83 ? 29.462 -28.512 -17.275 1.00 95.56 83 TRP A CA 1
ATOM 653 C C . TRP A 1 83 ? 27.974 -28.888 -17.332 1.00 95.56 83 TRP A C 1
ATOM 655 O O . TRP A 1 83 ? 27.585 -29.780 -18.082 1.00 95.56 83 TRP A O 1
ATOM 665 N N . TYR A 1 84 ? 27.131 -28.207 -16.553 1.00 95.56 84 TYR A N 1
ATOM 666 C CA . TYR A 1 84 ? 25.704 -28.492 -16.490 1.00 95.56 84 TYR A CA 1
ATOM 667 C C . TYR A 1 84 ? 24.986 -27.924 -17.716 1.00 95.56 84 TYR A C 1
ATOM 669 O O . TYR A 1 84 ? 24.130 -28.596 -18.284 1.00 95.56 84 TYR A O 1
ATOM 677 N N . ALA A 1 85 ? 25.399 -26.745 -18.193 1.00 94.12 85 ALA A N 1
ATOM 678 C CA . ALA A 1 85 ? 24.952 -26.200 -19.475 1.00 94.12 85 ALA A CA 1
ATOM 679 C C . ALA A 1 85 ? 25.274 -27.157 -20.634 1.00 94.12 85 ALA A C 1
ATOM 681 O O . ALA A 1 85 ? 24.402 -27.444 -21.453 1.00 94.12 85 ALA A O 1
ATOM 682 N N . HIS A 1 86 ? 26.487 -27.723 -20.638 1.00 92.94 86 HIS A N 1
ATOM 683 C CA . HIS A 1 86 ? 26.897 -28.729 -21.615 1.00 92.94 86 HIS A CA 1
ATOM 684 C C . HIS A 1 86 ? 26.025 -29.989 -21.538 1.00 92.94 86 HIS A C 1
ATOM 686 O O . HIS A 1 86 ? 25.553 -30.476 -22.561 1.00 92.94 86 HIS A O 1
ATOM 692 N N . LYS A 1 87 ? 25.753 -30.506 -20.331 1.00 92.06 87 LYS A N 1
ATOM 693 C CA . LYS A 1 87 ? 24.871 -31.672 -20.142 1.00 92.06 87 LYS A CA 1
ATOM 694 C C . LYS A 1 87 ? 23.424 -31.413 -20.572 1.00 92.06 87 LYS A C 1
ATOM 696 O O . LYS A 1 87 ? 22.781 -32.331 -21.058 1.00 92.06 87 LYS A O 1
ATOM 701 N N . LEU A 1 88 ? 22.932 -30.181 -20.441 1.00 90.38 88 LEU A N 1
ATOM 702 C CA . LEU A 1 88 ? 21.595 -29.772 -20.886 1.00 90.38 88 LEU A CA 1
ATOM 703 C C . LEU A 1 88 ? 21.496 -29.489 -22.398 1.00 90.38 88 LEU A C 1
ATOM 705 O O . LEU A 1 88 ? 20.415 -29.139 -22.865 1.00 90.38 88 LEU A O 1
ATOM 709 N N . GLY A 1 89 ? 22.595 -29.588 -23.155 1.00 93.31 89 GLY A N 1
ATOM 710 C CA . GLY A 1 89 ? 22.612 -29.297 -24.593 1.00 93.31 89 GLY A CA 1
ATOM 711 C C . GLY A 1 89 ? 22.518 -27.807 -24.947 1.00 93.31 89 GLY A C 1
ATOM 712 O O . GLY A 1 89 ? 22.216 -27.470 -26.089 1.00 93.31 89 GLY A O 1
ATOM 713 N N . LEU A 1 90 ? 22.786 -26.908 -23.994 1.00 94.12 90 LEU A N 1
ATOM 714 C CA . LEU A 1 90 ? 22.688 -25.453 -24.167 1.00 94.12 90 LEU A CA 1
ATOM 715 C C . LEU A 1 90 ? 23.987 -24.893 -24.768 1.00 94.12 90 LEU A C 1
ATOM 717 O O . LEU A 1 90 ? 24.830 -24.338 -24.057 1.00 94.12 90 LEU A O 1
ATOM 721 N N . LYS A 1 91 ? 24.186 -25.119 -26.073 1.00 94.19 91 LYS A N 1
ATOM 722 C CA . LYS A 1 91 ? 25.444 -24.819 -26.783 1.00 94.19 91 LYS A CA 1
ATOM 723 C C . LYS A 1 91 ? 25.842 -23.345 -26.681 1.00 94.19 91 LYS A C 1
ATOM 725 O O . LYS A 1 91 ? 26.989 -23.047 -26.364 1.00 94.19 91 LYS A O 1
ATOM 730 N N . HIS A 1 92 ? 24.891 -22.431 -26.866 1.00 92.06 92 HIS A N 1
ATOM 731 C CA . HIS A 1 92 ? 25.174 -20.999 -26.843 1.00 92.06 92 HIS A CA 1
ATOM 732 C C . HIS A 1 92 ? 25.514 -20.512 -25.425 1.00 92.06 92 HIS A C 1
ATOM 734 O O . HIS A 1 92 ? 26.416 -19.693 -25.238 1.00 92.06 92 HIS A O 1
ATOM 740 N N . ALA A 1 93 ? 24.866 -21.071 -24.397 1.00 92.94 93 ALA A N 1
ATOM 741 C CA . ALA A 1 93 ? 25.239 -20.807 -23.009 1.00 92.94 93 ALA A CA 1
ATOM 742 C C . ALA A 1 93 ? 26.666 -21.282 -22.687 1.00 92.94 93 ALA A C 1
ATOM 744 O O . ALA A 1 93 ? 27.397 -20.562 -22.006 1.00 92.94 93 ALA A O 1
ATOM 745 N N . VAL A 1 94 ? 27.069 -22.465 -23.168 1.00 94.88 94 VAL A N 1
ATOM 746 C CA . VAL A 1 94 ? 28.431 -22.998 -22.980 1.00 94.88 94 VAL A CA 1
ATOM 747 C C . VAL A 1 94 ? 29.460 -22.075 -23.621 1.00 94.88 94 VAL A C 1
ATOM 749 O O . VAL A 1 94 ? 30.353 -21.603 -22.919 1.00 94.88 94 VAL A O 1
ATOM 752 N N . ASP A 1 95 ? 29.296 -21.752 -24.905 1.00 91.06 95 ASP A N 1
ATOM 753 C CA . ASP A 1 95 ? 30.237 -20.905 -25.646 1.00 91.06 95 ASP A CA 1
ATOM 754 C C . ASP A 1 95 ? 30.437 -19.557 -24.957 1.00 91.06 95 ASP A C 1
ATOM 756 O O . ASP A 1 95 ? 31.559 -19.065 -24.802 1.00 91.06 95 ASP A O 1
ATOM 760 N N . ARG A 1 96 ? 29.345 -18.974 -24.463 1.00 90.12 96 ARG A N 1
ATOM 761 C CA . ARG A 1 96 ? 29.367 -17.677 -23.800 1.00 90.12 96 ARG A CA 1
ATOM 762 C C . ARG A 1 96 ? 30.050 -17.725 -22.435 1.00 90.12 96 ARG A C 1
ATOM 764 O O . ARG A 1 96 ? 30.871 -16.854 -22.150 1.00 90.12 96 ARG A O 1
ATOM 771 N N . ILE A 1 97 ? 29.764 -18.737 -21.613 1.00 92.44 97 ILE A N 1
ATOM 772 C CA . ILE A 1 97 ? 30.444 -18.928 -20.321 1.00 92.44 97 ILE A CA 1
ATOM 773 C C . ILE A 1 97 ? 31.943 -19.157 -20.551 1.00 92.44 97 ILE A C 1
ATOM 775 O O . ILE A 1 97 ? 32.764 -18.485 -19.931 1.00 92.44 97 ILE A O 1
ATOM 779 N N . THR A 1 98 ? 32.313 -20.029 -21.490 1.00 89.44 98 THR A N 1
ATOM 780 C CA . THR A 1 98 ? 33.714 -20.340 -21.804 1.00 89.44 98 THR A CA 1
ATOM 781 C C . THR A 1 98 ? 34.468 -19.126 -22.343 1.00 89.44 98 THR A C 1
ATOM 783 O O . THR A 1 98 ? 35.581 -18.848 -21.898 1.00 89.44 98 THR A O 1
ATOM 786 N N . THR A 1 99 ? 33.857 -18.345 -23.239 1.00 86.50 99 THR A N 1
ATOM 787 C CA . THR A 1 99 ? 34.447 -17.100 -23.763 1.00 86.50 99 THR A CA 1
ATOM 788 C C . THR A 1 99 ? 34.703 -16.094 -22.642 1.00 86.50 99 THR A C 1
ATOM 790 O O . THR A 1 99 ? 35.747 -15.441 -22.610 1.00 86.50 99 THR A O 1
ATOM 793 N N . GLN A 1 100 ? 33.780 -15.979 -21.684 1.00 85.50 100 GLN A N 1
ATOM 794 C CA . GLN A 1 100 ? 33.974 -15.113 -20.524 1.00 85.50 100 GLN A CA 1
ATOM 795 C C . GLN A 1 100 ? 35.095 -15.623 -19.619 1.00 85.50 100 GLN A C 1
ATOM 797 O O . GLN A 1 100 ? 35.977 -14.842 -19.273 1.00 85.50 100 GLN A O 1
ATOM 802 N N . MET A 1 101 ? 35.138 -16.919 -19.305 1.00 82.88 101 MET A N 1
ATOM 803 C CA . MET A 1 101 ? 36.231 -17.495 -18.513 1.00 82.88 101 MET A CA 1
ATOM 804 C C . MET A 1 101 ? 37.604 -17.188 -19.141 1.00 82.88 101 MET A C 1
ATOM 806 O O . MET A 1 101 ? 38.507 -16.724 -18.446 1.00 82.88 101 MET A O 1
ATOM 810 N N . LEU A 1 102 ? 37.729 -17.314 -20.469 1.00 82.81 102 LEU A N 1
ATOM 811 C CA . LEU A 1 102 ? 38.954 -16.981 -21.209 1.00 82.81 102 LEU A CA 1
ATOM 812 C C . LEU A 1 102 ? 39.307 -15.486 -21.151 1.00 82.81 102 LEU A C 1
ATOM 814 O O . LEU A 1 102 ? 40.463 -15.138 -20.911 1.00 82.81 102 LEU A O 1
ATOM 818 N N . ASN A 1 103 ? 38.325 -14.597 -21.317 1.00 81.12 103 ASN A N 1
ATOM 819 C CA . ASN A 1 103 ? 38.543 -13.145 -21.291 1.00 81.12 103 ASN A CA 1
ATOM 820 C C . ASN A 1 103 ? 38.967 -12.615 -19.911 1.00 81.12 103 ASN A C 1
ATOM 822 O O . ASN A 1 103 ? 39.651 -11.594 -19.832 1.00 81.12 103 ASN A O 1
ATOM 826 N N . TYR A 1 104 ? 38.579 -13.296 -18.830 1.00 77.31 104 TYR A N 1
ATOM 827 C CA . TYR A 1 104 ? 38.898 -12.901 -17.455 1.00 77.31 104 TYR A CA 1
ATOM 828 C C . TYR A 1 104 ? 40.057 -13.700 -16.830 1.00 77.31 104 TYR A C 1
ATOM 830 O O . TYR A 1 104 ? 40.411 -13.456 -15.676 1.00 77.31 104 TYR A O 1
ATOM 838 N N . GLY A 1 105 ? 40.703 -14.591 -17.594 1.00 69.81 105 GLY A N 1
ATOM 839 C CA . GLY A 1 105 ? 41.861 -15.369 -17.138 1.00 69.81 105 GLY A CA 1
ATOM 840 C C . GLY A 1 105 ? 41.515 -16.514 -16.178 1.00 69.81 105 GLY A C 1
ATOM 841 O O . GLY A 1 105 ? 42.380 -16.959 -15.423 1.00 69.81 105 GLY A O 1
ATOM 842 N N . GLU A 1 106 ? 40.269 -16.987 -16.188 1.00 65.81 106 GLU A N 1
ATOM 843 C CA . GLU A 1 106 ? 39.830 -18.174 -15.453 1.00 65.81 106 GLU A CA 1
ATOM 844 C C . GLU A 1 106 ? 40.150 -19.432 -16.280 1.00 65.81 106 GLU A C 1
ATOM 846 O O . GLU A 1 106 ? 39.747 -19.557 -17.437 1.00 65.81 106 GLU A O 1
ATOM 851 N N . VAL A 1 107 ? 40.891 -20.382 -15.700 1.00 56.78 107 VAL A N 1
ATOM 852 C CA . VAL A 1 107 ? 41.197 -21.662 -16.360 1.00 56.78 107 VAL A CA 1
ATOM 853 C C . VAL A 1 107 ? 39.935 -22.541 -16.342 1.00 56.78 107 VAL A C 1
ATOM 855 O O . VAL A 1 107 ? 39.378 -22.748 -15.261 1.00 56.78 107 VAL A O 1
ATOM 858 N N . PRO A 1 108 ? 39.466 -23.081 -17.485 1.00 49.03 108 PRO A N 1
ATOM 859 C CA . PRO A 1 108 ? 38.330 -23.998 -17.509 1.00 49.03 108 PRO A CA 1
ATOM 860 C C . PRO A 1 108 ? 38.623 -25.246 -16.669 1.00 49.03 108 PRO A C 1
ATOM 862 O O . PRO A 1 108 ? 39.561 -25.987 -16.956 1.00 49.03 108 PRO A O 1
ATOM 865 N N . VAL A 1 109 ? 37.823 -25.482 -15.627 1.00 50.00 109 VAL A N 1
ATOM 866 C CA . VAL A 1 109 ? 37.912 -26.697 -14.807 1.00 50.00 109 VAL A CA 1
ATOM 867 C C . VAL A 1 109 ? 37.202 -27.835 -15.545 1.00 50.00 109 VAL A C 1
ATOM 869 O O . VAL A 1 109 ? 35.973 -27.864 -15.604 1.00 50.00 109 VAL A O 1
ATOM 872 N N . ASP A 1 110 ? 38.005 -28.744 -16.100 1.00 46.16 110 ASP A N 1
ATOM 873 C CA . ASP A 1 110 ? 37.672 -30.066 -16.647 1.00 46.16 110 ASP A CA 1
ATOM 874 C C . ASP A 1 110 ? 36.492 -30.139 -17.630 1.00 46.16 110 ASP A C 1
ATOM 876 O O . ASP A 1 110 ? 35.359 -30.471 -17.276 1.00 46.16 110 ASP A O 1
ATOM 880 N N . ALA A 1 111 ? 36.808 -29.937 -18.914 1.00 38.22 111 ALA A N 1
ATOM 881 C CA . ALA A 1 111 ? 35.982 -30.357 -20.051 1.00 38.22 111 ALA A CA 1
ATOM 882 C C . ALA A 1 111 ? 36.389 -31.740 -20.616 1.00 38.22 111 ALA A C 1
ATOM 884 O O . ALA A 1 111 ? 35.998 -32.089 -21.726 1.00 38.22 111 ALA A O 1
ATOM 885 N N . VAL A 1 112 ? 37.175 -32.542 -19.882 1.00 42.25 112 VAL A N 1
ATOM 886 C CA . VAL A 1 112 ? 37.631 -33.867 -20.342 1.00 42.25 112 VAL A CA 1
ATOM 887 C C . VAL A 1 112 ? 37.412 -34.923 -19.259 1.00 42.25 112 VAL A C 1
ATOM 889 O O . VAL A 1 112 ? 38.133 -34.937 -18.270 1.00 42.25 112 VAL A O 1
ATOM 892 N N . CYS A 1 113 ? 36.405 -35.782 -19.468 1.00 33.16 113 CYS A N 1
ATOM 893 C CA . CYS A 1 113 ? 36.270 -37.196 -19.053 1.00 33.16 113 CYS A CA 1
ATOM 894 C C . CYS A 1 113 ? 34.808 -37.627 -19.320 1.00 33.16 113 CYS A C 1
ATOM 896 O O . CYS A 1 113 ? 33.893 -36.994 -18.801 1.00 33.16 113 CYS A O 1
ATOM 898 N N . GLY A 1 114 ? 34.468 -38.668 -20.078 1.00 28.80 114 GLY A N 1
ATOM 899 C CA . GLY A 1 114 ? 35.226 -39.607 -20.903 1.00 28.80 114 GLY A CA 1
ATOM 900 C C . GLY A 1 114 ? 34.243 -40.632 -21.493 1.00 28.80 114 GLY A C 1
ATOM 901 O O . GLY A 1 114 ? 33.260 -40.950 -20.833 1.00 28.80 114 GLY A O 1
ATOM 902 N N . GLU A 1 115 ? 34.511 -41.146 -22.693 1.00 27.08 115 GLU A N 1
ATOM 903 C CA . GLU A 1 115 ? 33.972 -42.424 -23.178 1.00 27.08 115 GLU A CA 1
ATOM 904 C C . GLU A 1 115 ? 35.084 -43.170 -23.930 1.00 27.08 115 GLU A C 1
ATOM 906 O O . GLU A 1 115 ? 35.810 -42.590 -24.740 1.00 27.08 115 GLU A O 1
ATOM 911 N N . ILE A 1 116 ? 35.258 -44.446 -23.578 1.00 31.70 116 ILE A N 1
ATOM 912 C CA . ILE A 1 116 ? 36.227 -45.390 -24.140 1.00 31.70 116 ILE A CA 1
ATOM 913 C C . ILE A 1 116 ? 35.480 -46.329 -25.102 1.00 31.70 116 ILE A C 1
ATOM 915 O O . ILE A 1 116 ? 34.543 -46.993 -24.674 1.00 31.70 116 ILE A O 1
ATOM 919 N N . GLN A 1 117 ? 36.017 -46.414 -26.333 1.00 30.44 117 GLN A N 1
ATOM 920 C CA . GLN A 1 117 ? 35.953 -47.481 -27.365 1.00 30.44 117 GLN A CA 1
ATOM 921 C C . GLN A 1 117 ? 34.617 -47.704 -28.114 1.00 30.44 117 GLN A C 1
ATOM 923 O O . GLN A 1 117 ? 33.557 -47.745 -27.514 1.00 30.44 117 GLN A O 1
ATOM 928 N N . SER A 1 118 ? 34.592 -47.875 -29.445 1.00 29.03 118 SER A N 1
ATOM 929 C CA . SER A 1 118 ? 35.532 -48.625 -30.300 1.00 29.03 118 SER A CA 1
ATOM 930 C C . SER A 1 118 ? 35.616 -48.116 -31.758 1.00 29.03 118 SER A C 1
ATOM 932 O O . SER A 1 118 ? 34.656 -47.590 -32.310 1.00 29.03 118 SER A O 1
ATOM 934 N N . ASP A 1 119 ? 36.826 -48.263 -32.307 1.00 27.12 119 ASP A N 1
ATOM 935 C CA . ASP A 1 119 ? 37.321 -48.373 -33.691 1.00 27.12 119 ASP A CA 1
ATOM 936 C C . ASP A 1 119 ? 36.413 -48.045 -34.891 1.00 27.12 119 ASP A C 1
ATOM 938 O O . ASP A 1 119 ? 35.431 -48.737 -35.135 1.00 27.12 119 ASP A O 1
ATOM 942 N N . THR A 1 120 ? 36.857 -47.126 -35.771 1.00 28.59 120 THR A N 1
ATOM 943 C CA . THR A 1 120 ? 37.427 -47.474 -37.102 1.00 28.59 120 THR A CA 1
ATOM 944 C C . THR A 1 120 ? 38.104 -46.269 -37.802 1.00 28.59 120 THR A C 1
ATOM 946 O O . THR A 1 120 ? 37.484 -45.239 -38.033 1.00 28.59 120 THR A O 1
ATOM 949 N N . ASP A 1 121 ? 39.395 -46.446 -38.108 1.00 24.47 121 ASP A N 1
ATOM 950 C CA . ASP A 1 121 ? 40.239 -46.002 -39.240 1.00 24.47 121 ASP A CA 1
ATOM 951 C C . ASP A 1 121 ? 40.243 -44.599 -39.908 1.00 24.47 121 ASP A C 1
ATOM 953 O O . ASP A 1 121 ? 39.252 -44.101 -40.426 1.00 24.47 121 ASP A O 1
ATOM 957 N N . CYS A 1 122 ? 41.504 -44.147 -40.096 1.00 24.80 122 CYS A N 1
ATOM 958 C CA . CYS A 1 122 ? 42.108 -43.323 -41.171 1.00 24.80 122 CYS A CA 1
ATOM 959 C C . CYS A 1 122 ? 41.664 -41.849 -41.332 1.00 24.80 122 CYS A C 1
ATOM 961 O O . CYS A 1 122 ? 40.494 -41.522 -41.329 1.00 24.80 122 CYS A O 1
ATOM 963 N N . GLU A 1 123 ? 42.520 -40.846 -41.564 1.00 27.08 123 GLU A N 1
ATOM 964 C CA . GLU A 1 123 ? 43.910 -40.789 -42.024 1.00 27.08 123 GLU A CA 1
ATOM 965 C C . GLU A 1 123 ? 44.495 -39.403 -41.648 1.00 27.08 123 GLU A C 1
ATOM 967 O O . GLU A 1 123 ? 43.858 -38.365 -41.841 1.00 27.08 123 GLU A O 1
ATOM 972 N N . LEU A 1 124 ? 45.728 -39.366 -41.135 1.00 25.59 124 LEU A N 1
ATOM 973 C CA . LEU A 1 124 ? 46.479 -38.139 -40.848 1.00 25.59 124 LEU A CA 1
ATOM 974 C C . LEU A 1 124 ? 47.145 -37.632 -42.142 1.00 25.59 124 LEU A C 1
ATOM 976 O O . LEU A 1 124 ? 48.030 -38.307 -42.673 1.00 25.59 124 LEU A O 1
ATOM 980 N N . LYS A 1 125 ? 46.828 -36.417 -42.612 1.00 29.09 125 LYS A N 1
ATOM 981 C CA . LYS A 1 125 ? 47.668 -35.704 -43.596 1.00 29.09 125 LYS A CA 1
ATOM 982 C C . LYS A 1 125 ? 48.183 -34.374 -43.057 1.00 29.09 125 LYS A C 1
ATOM 984 O O . LYS A 1 125 ? 47.474 -33.572 -42.463 1.00 29.09 125 LYS A O 1
ATOM 989 N N . LYS A 1 126 ? 49.492 -34.233 -43.249 1.00 27.95 126 LYS A N 1
ATOM 990 C CA . LYS A 1 126 ? 50.411 -33.233 -42.717 1.00 27.95 126 LYS A CA 1
ATOM 991 C C . LYS A 1 126 ? 50.229 -31.852 -43.370 1.00 27.95 126 LYS A C 1
ATOM 993 O O . LYS A 1 126 ? 49.972 -31.751 -44.563 1.00 27.95 126 LYS A O 1
ATOM 998 N N . LEU A 1 127 ? 50.478 -30.835 -42.542 1.00 31.41 127 LEU A N 1
ATOM 999 C CA . LEU A 1 127 ? 51.035 -29.489 -42.794 1.00 31.41 127 LEU A CA 1
ATOM 1000 C C . LEU A 1 127 ? 51.857 -29.328 -44.101 1.00 31.41 127 LEU A C 1
ATOM 1002 O O . LEU A 1 127 ? 52.520 -30.280 -44.521 1.00 31.41 127 LEU A O 1
ATOM 1006 N N . PRO A 1 128 ? 51.951 -28.102 -44.672 1.00 32.44 128 PRO A N 1
ATOM 1007 C CA . PRO A 1 128 ? 53.022 -27.222 -44.183 1.00 32.44 128 PRO A CA 1
ATOM 1008 C C . PRO A 1 128 ? 52.771 -25.702 -44.157 1.00 32.44 128 PRO A C 1
ATOM 1010 O O . PRO A 1 128 ? 52.123 -25.102 -45.010 1.00 32.44 128 PRO A O 1
ATOM 1013 N N . GLU A 1 129 ? 53.448 -25.090 -43.181 1.00 31.11 129 GLU A N 1
ATOM 1014 C CA . GLU A 1 129 ? 53.891 -23.698 -43.127 1.00 31.11 129 GLU A CA 1
ATOM 1015 C C . GLU A 1 129 ? 54.699 -23.269 -44.366 1.00 31.11 129 GLU A C 1
ATOM 1017 O O . GLU A 1 129 ? 55.521 -24.033 -44.878 1.00 31.11 129 GLU A O 1
ATOM 1022 N N . LYS A 1 130 ? 54.591 -21.982 -44.732 1.00 29.64 130 LYS A N 1
ATOM 1023 C CA . LYS A 1 130 ? 55.720 -21.036 -44.912 1.00 29.64 130 LYS A CA 1
ATOM 1024 C C . LYS A 1 130 ? 55.222 -19.714 -45.508 1.00 29.64 130 LYS A C 1
ATOM 1026 O O . LYS A 1 130 ? 54.715 -19.711 -46.623 1.00 29.64 130 LYS A O 1
ATOM 1031 N N . ARG A 1 131 ? 55.553 -18.584 -44.865 1.00 28.86 131 ARG A N 1
ATOM 1032 C CA . ARG A 1 131 ? 56.406 -17.519 -45.452 1.00 28.86 131 ARG A CA 1
ATOM 1033 C C . ARG A 1 131 ? 56.616 -16.346 -44.482 1.00 28.86 131 ARG A C 1
ATOM 1035 O O . ARG A 1 131 ? 55.712 -15.576 -44.194 1.00 28.86 131 ARG A O 1
ATOM 1042 N N . LYS A 1 132 ? 57.871 -16.198 -44.042 1.00 30.20 132 LYS A N 1
ATOM 1043 C CA . LYS A 1 132 ? 58.474 -14.956 -43.527 1.00 30.20 132 LYS A CA 1
ATOM 1044 C C . LYS A 1 132 ? 58.980 -14.087 -44.689 1.00 30.20 132 LYS A C 1
ATOM 1046 O O . LYS A 1 132 ? 59.403 -14.651 -45.700 1.00 30.20 132 LYS A O 1
ATOM 1051 N N . ARG A 1 133 ? 59.095 -12.773 -44.421 1.00 29.67 133 ARG A N 1
ATOM 1052 C CA . ARG A 1 133 ? 59.961 -11.695 -44.991 1.00 29.67 133 ARG A CA 1
ATOM 1053 C C . ARG A 1 133 ? 59.089 -10.476 -45.352 1.00 29.67 133 ARG A C 1
ATOM 1055 O O . ARG A 1 133 ? 58.047 -10.667 -45.947 1.00 29.67 133 ARG A O 1
ATOM 1062 N N . LYS A 1 134 ? 59.442 -9.218 -45.069 1.00 28.34 134 LYS A N 1
ATOM 1063 C CA . LYS A 1 134 ? 60.723 -8.589 -44.700 1.00 28.34 134 LYS A CA 1
ATOM 1064 C C . LYS A 1 134 ? 60.435 -7.178 -44.147 1.00 28.34 134 LYS A C 1
ATOM 1066 O O . LYS A 1 134 ? 59.562 -6.492 -44.662 1.00 28.34 134 LYS A O 1
ATOM 1071 N N . GLN A 1 135 ? 61.222 -6.754 -43.164 1.00 33.31 135 GLN A N 1
ATOM 1072 C CA . GLN A 1 135 ? 61.447 -5.354 -42.788 1.00 33.31 135 GLN A CA 1
ATOM 1073 C C . GLN A 1 135 ? 62.452 -4.707 -43.755 1.00 33.31 135 GLN A C 1
ATOM 1075 O O . GLN A 1 135 ? 63.429 -5.360 -44.120 1.00 33.31 135 GLN A O 1
ATOM 1080 N N . THR A 1 136 ? 62.274 -3.416 -44.042 1.00 25.81 136 THR A N 1
ATOM 1081 C CA . THR A 1 136 ? 63.366 -2.441 -44.240 1.00 25.81 136 THR A CA 1
ATOM 1082 C C . THR A 1 136 ? 62.794 -1.039 -44.048 1.00 25.81 136 THR A C 1
ATOM 1084 O O . THR A 1 136 ? 61.794 -0.703 -44.674 1.00 25.81 136 THR A O 1
ATOM 1087 N N . GLY A 1 137 ? 63.399 -0.251 -43.158 1.00 30.36 137 GLY A N 1
ATOM 1088 C CA . GLY A 1 137 ? 63.021 1.139 -42.899 1.00 30.36 137 GLY A CA 1
ATOM 1089 C C . GLY A 1 137 ? 63.957 2.152 -43.555 1.00 30.36 137 GLY A C 1
ATOM 1090 O O . GLY A 1 137 ? 65.000 1.772 -44.084 1.00 30.36 137 GLY A O 1
ATOM 1091 N N . LYS A 1 138 ? 63.608 3.438 -43.445 1.00 29.59 138 LYS A N 1
ATOM 1092 C CA . LYS A 1 138 ? 64.521 4.544 -43.104 1.00 29.59 138 LYS A CA 1
ATOM 1093 C C . LYS A 1 138 ? 63.753 5.856 -42.896 1.00 29.59 138 LYS A C 1
ATOM 1095 O O . LYS A 1 138 ? 62.715 6.081 -43.503 1.00 29.59 138 LYS A O 1
ATOM 1100 N N . GLN A 1 139 ? 64.308 6.655 -41.988 1.00 30.53 139 GLN A N 1
ATOM 1101 C CA . GLN A 1 139 ? 63.909 7.985 -41.517 1.00 30.53 139 GLN A CA 1
ATOM 1102 C C . GLN A 1 139 ? 63.959 9.055 -42.617 1.00 30.53 139 GLN A C 1
ATOM 1104 O O . GLN A 1 139 ? 64.841 8.971 -43.468 1.00 30.53 139 GLN A O 1
ATOM 1109 N N . THR A 1 140 ? 63.175 10.135 -42.494 1.00 27.52 140 THR A N 1
ATOM 1110 C CA . THR A 1 140 ? 63.715 11.510 -42.367 1.00 27.52 140 THR A CA 1
ATOM 1111 C C . THR A 1 140 ? 62.677 12.486 -41.790 1.00 27.52 140 THR A C 1
ATOM 1113 O O . THR A 1 140 ? 61.481 12.219 -41.778 1.00 27.52 140 THR A O 1
ATOM 1116 N N . GLU A 1 141 ? 63.223 13.562 -41.239 1.00 29.70 141 GLU A N 1
ATOM 1117 C CA . GLU A 1 141 ? 62.700 14.645 -40.408 1.00 29.70 141 GLU A CA 1
ATOM 1118 C C . GLU A 1 141 ? 61.793 15.701 -41.080 1.00 29.70 141 GLU A C 1
ATOM 1120 O O . GLU A 1 141 ? 61.935 16.001 -42.259 1.00 29.70 141 GLU A O 1
ATOM 1125 N N . ASN A 1 142 ? 61.052 16.384 -40.194 1.00 29.64 142 ASN A N 1
ATOM 1126 C CA . ASN A 1 142 ? 60.813 17.836 -40.102 1.00 29.64 142 ASN A CA 1
ATOM 1127 C C . ASN A 1 142 ? 59.660 18.554 -40.843 1.00 29.64 142 ASN A C 1
ATOM 1129 O O . ASN A 1 142 ? 59.555 18.564 -42.060 1.00 29.64 142 ASN A O 1
ATOM 1133 N N . GLN A 1 143 ? 58.964 19.325 -39.987 1.00 30.23 143 GLN A N 1
ATOM 1134 C CA . GLN A 1 143 ? 58.390 20.671 -40.142 1.00 30.23 143 GLN A CA 1
ATOM 1135 C C . GLN A 1 143 ? 56.910 20.861 -40.535 1.00 30.23 143 GLN A C 1
ATOM 1137 O O . GLN A 1 143 ? 56.475 20.510 -41.621 1.00 30.23 143 GLN A O 1
ATOM 1142 N N . ILE A 1 144 ? 56.190 21.445 -39.557 1.00 28.48 144 ILE A N 1
ATOM 1143 C CA . ILE A 1 144 ? 55.399 22.696 -39.599 1.00 28.48 144 ILE A CA 1
ATOM 1144 C C . ILE A 1 144 ? 54.472 22.865 -40.815 1.00 28.48 144 ILE A C 1
ATOM 1146 O O . ILE A 1 144 ? 54.953 23.027 -41.925 1.00 28.48 144 ILE A O 1
ATOM 1150 N N . GLU A 1 145 ? 53.153 22.909 -40.598 1.00 28.44 145 GLU A N 1
ATOM 1151 C CA . GLU A 1 145 ? 52.342 24.146 -40.577 1.00 28.44 145 GLU A CA 1
ATOM 1152 C C . GLU A 1 145 ? 50.832 23.832 -40.597 1.00 28.44 145 GLU A C 1
ATOM 1154 O O . GLU A 1 145 ? 50.379 22.738 -40.926 1.00 28.44 145 GLU A O 1
ATOM 1159 N N . GLU A 1 146 ? 50.076 24.818 -40.142 1.00 28.25 146 GLU A N 1
ATOM 1160 C CA . GLU A 1 146 ? 48.643 24.875 -39.881 1.00 28.25 146 GLU A CA 1
ATOM 1161 C C . GLU A 1 146 ? 47.753 24.596 -41.107 1.00 28.25 146 GLU A C 1
ATOM 1163 O O . GLU A 1 146 ? 48.031 25.078 -42.202 1.00 28.25 146 GLU A O 1
ATOM 1168 N N . SER A 1 147 ? 46.586 23.964 -40.910 1.00 30.28 147 SER A N 1
ATOM 1169 C CA . SER A 1 147 ? 45.355 24.462 -41.553 1.00 30.28 147 SER A CA 1
ATOM 1170 C C . SER A 1 147 ? 44.054 23.796 -41.081 1.00 30.28 147 SER A C 1
ATOM 1172 O O . SER A 1 147 ? 44.079 22.675 -40.569 1.00 30.28 147 SER A O 1
ATOM 1174 N N . PRO A 1 148 ? 42.911 24.495 -41.235 1.00 35.00 148 PRO A N 1
ATOM 1175 C CA . PRO A 1 148 ? 41.690 24.281 -40.476 1.00 35.00 148 PRO A CA 1
ATOM 1176 C C . PRO A 1 148 ? 40.658 23.386 -41.177 1.00 35.00 148 PRO A C 1
ATOM 1178 O O . PRO A 1 148 ? 40.705 23.103 -42.371 1.00 35.00 148 PRO A O 1
ATOM 1181 N N . PHE A 1 149 ? 39.671 22.994 -40.375 1.00 27.61 149 PHE A N 1
ATOM 1182 C CA . PHE A 1 149 ? 38.438 22.325 -40.768 1.00 27.61 149 PHE A CA 1
ATOM 1183 C C . PHE A 1 149 ? 37.688 23.031 -41.912 1.00 27.61 149 PHE A C 1
ATOM 1185 O O . PHE A 1 149 ? 37.371 24.213 -41.817 1.00 27.61 149 PHE A O 1
ATOM 1192 N N . SER A 1 150 ? 37.244 22.249 -42.903 1.00 27.22 150 SER A N 1
ATOM 1193 C CA . SER A 1 150 ? 35.949 22.452 -43.562 1.00 27.22 150 SER A CA 1
ATOM 1194 C C . SER A 1 150 ? 35.375 21.131 -44.087 1.00 27.22 150 SER A C 1
ATOM 1196 O O . SER A 1 150 ? 35.904 20.509 -45.002 1.00 27.22 150 SER A O 1
ATOM 1198 N N . VAL A 1 151 ? 34.258 20.765 -43.463 1.00 34.47 151 VAL A N 1
ATOM 1199 C CA . VAL A 1 151 ? 33.094 19.976 -43.898 1.00 34.47 151 VAL A CA 1
ATOM 1200 C C . VAL A 1 151 ? 33.051 19.521 -45.367 1.00 34.47 151 VAL A C 1
ATOM 1202 O O . VAL A 1 151 ? 33.082 20.347 -46.277 1.00 34.47 151 VAL A O 1
ATOM 1205 N N . LYS A 1 152 ? 32.779 18.220 -45.564 1.00 26.27 152 LYS A N 1
ATOM 1206 C CA . LYS A 1 152 ? 31.814 17.691 -46.551 1.00 26.27 152 LYS A CA 1
ATOM 1207 C C . LYS A 1 152 ? 31.375 16.267 -46.170 1.00 26.27 152 LYS A C 1
ATOM 1209 O O . LYS A 1 152 ? 32.198 15.359 -46.110 1.00 26.27 152 LYS A O 1
ATOM 1214 N N . SER A 1 153 ? 30.074 16.106 -45.915 1.00 30.47 153 SER A N 1
ATOM 1215 C CA . SER A 1 153 ? 29.359 14.820 -45.889 1.00 30.47 153 SER A CA 1
ATOM 1216 C C . SER A 1 153 ? 29.494 14.080 -47.230 1.00 30.47 153 SER A C 1
ATOM 1218 O O . SER A 1 153 ? 29.760 14.718 -48.254 1.00 30.47 153 SER A O 1
ATOM 1220 N N . PRO A 1 154 ? 29.261 12.756 -47.246 1.00 32.59 154 PRO A N 1
ATOM 1221 C CA . PRO A 1 154 ? 27.933 12.310 -47.672 1.00 32.59 154 PRO A CA 1
ATOM 1222 C C . PRO A 1 154 ? 27.347 11.144 -46.853 1.00 32.59 154 PRO A C 1
ATOM 1224 O O . PRO A 1 154 ? 28.001 10.150 -46.560 1.00 32.59 154 PRO A O 1
ATOM 1227 N N . ASP A 1 155 ? 26.080 11.347 -46.504 1.00 27.23 155 ASP A N 1
ATOM 1228 C CA . ASP A 1 155 ? 24.924 10.448 -46.553 1.00 27.23 155 ASP A CA 1
ATOM 1229 C C . ASP A 1 155 ? 25.041 8.909 -46.519 1.00 27.23 155 ASP A C 1
ATOM 1231 O O . ASP A 1 155 ? 25.650 8.265 -47.368 1.00 27.23 155 ASP A O 1
ATOM 1235 N N . ARG A 1 156 ? 24.159 8.387 -45.646 1.00 29.89 156 ARG A N 1
ATOM 1236 C CA . ARG A 1 156 ? 23.289 7.199 -45.764 1.00 29.89 156 ARG A CA 1
ATOM 1237 C C . ARG A 1 156 ? 23.924 5.810 -45.693 1.00 29.89 156 ARG A C 1
ATOM 1239 O O . ARG A 1 156 ? 24.363 5.263 -46.694 1.00 29.89 156 ARG A O 1
ATOM 1246 N N . TYR A 1 157 ? 23.683 5.153 -44.555 1.00 25.08 157 TYR A N 1
ATOM 1247 C CA . TYR A 1 157 ? 23.049 3.830 -44.550 1.00 25.08 157 TYR A CA 1
ATOM 1248 C C . TYR A 1 157 ? 22.103 3.691 -43.347 1.00 25.08 157 TYR A C 1
ATOM 1250 O O . TYR A 1 157 ? 22.473 3.973 -42.210 1.00 25.08 157 TYR A O 1
ATOM 1258 N N . ASN A 1 158 ? 20.867 3.285 -43.644 1.00 29.94 158 ASN A N 1
ATOM 1259 C CA . ASN A 1 158 ? 19.824 2.898 -42.697 1.00 29.94 158 ASN A CA 1
ATOM 1260 C C . ASN A 1 158 ? 20.200 1.592 -41.983 1.00 29.94 158 ASN A C 1
ATOM 1262 O O . ASN A 1 158 ? 20.617 0.646 -42.646 1.00 29.94 158 ASN A O 1
ATOM 1266 N N . SER A 1 159 ? 19.920 1.497 -40.682 1.00 28.50 159 SER A N 1
ATOM 1267 C CA . SER A 1 159 ? 19.458 0.243 -40.072 1.00 28.50 159 SER A CA 1
ATOM 1268 C C . SER A 1 159 ? 18.704 0.550 -38.784 1.00 28.50 159 SER A C 1
ATOM 1270 O O . SER A 1 159 ? 19.285 0.985 -37.792 1.00 28.50 159 SER A O 1
ATOM 1272 N N . SER A 1 160 ? 17.397 0.322 -38.837 1.00 29.55 160 SER A N 1
ATOM 1273 C CA . SER A 1 160 ? 16.499 0.211 -37.696 1.00 29.55 160 SER A CA 1
ATOM 1274 C C . SER A 1 160 ? 16.891 -0.977 -36.814 1.00 29.55 160 SER A C 1
ATOM 1276 O O . SER A 1 160 ? 17.261 -2.029 -37.334 1.00 29.55 160 SER A O 1
ATOM 1278 N N . ASN A 1 161 ? 16.779 -0.820 -35.496 1.00 27.27 161 ASN A N 1
ATOM 1279 C CA . ASN A 1 161 ? 15.963 -1.714 -34.673 1.00 27.27 161 ASN A CA 1
ATOM 1280 C C . ASN A 1 161 ? 15.790 -1.126 -33.269 1.00 27.27 161 ASN A C 1
ATOM 1282 O O . ASN A 1 161 ? 16.746 -0.920 -32.522 1.00 27.27 161 ASN A O 1
ATOM 1286 N N . ASP A 1 162 ? 14.524 -0.852 -32.980 1.00 28.20 162 ASP A N 1
ATOM 1287 C CA . ASP A 1 162 ? 13.957 -0.355 -31.740 1.00 28.20 162 ASP A CA 1
ATOM 1288 C C . ASP A 1 162 ? 14.063 -1.356 -30.586 1.00 28.20 162 ASP A C 1
ATOM 1290 O O . ASP A 1 162 ? 13.926 -2.563 -30.771 1.00 28.20 162 ASP A O 1
ATOM 1294 N N . CYS A 1 163 ? 14.194 -0.815 -29.373 1.00 24.55 163 CYS A N 1
ATOM 1295 C CA . CYS A 1 163 ? 13.568 -1.329 -28.152 1.00 24.55 163 CYS A CA 1
ATOM 1296 C C . CYS A 1 163 ? 13.381 -0.147 -27.184 1.00 24.55 163 CYS A C 1
ATOM 1298 O O . CYS A 1 163 ? 14.107 0.010 -26.201 1.00 24.55 163 CYS A O 1
ATOM 1300 N N . SER A 1 164 ? 12.422 0.728 -27.492 1.00 24.38 164 SER A N 1
ATOM 1301 C CA . SER A 1 164 ? 11.882 1.710 -26.551 1.00 24.38 164 SER A CA 1
ATOM 1302 C C . SER A 1 164 ? 10.890 1.017 -25.614 1.00 24.38 164 SER A C 1
ATOM 1304 O O . SER A 1 164 ? 9.853 0.528 -26.060 1.00 24.38 164 SER A O 1
ATOM 1306 N N . TYR A 1 165 ? 11.180 0.983 -24.314 1.00 24.70 165 TYR A N 1
ATOM 1307 C CA . TYR A 1 165 ? 10.182 0.596 -23.318 1.00 24.70 165 TYR A CA 1
ATOM 1308 C C . TYR A 1 165 ? 9.233 1.770 -23.062 1.00 24.70 165 TYR A C 1
ATOM 1310 O O . TYR A 1 165 ? 9.653 2.836 -22.613 1.00 24.70 165 TYR A O 1
ATOM 1318 N N . ASN A 1 166 ? 7.954 1.537 -23.363 1.00 23.81 166 ASN A N 1
ATOM 1319 C CA . ASN A 1 166 ? 6.827 2.424 -23.093 1.00 23.81 166 ASN A CA 1
ATOM 1320 C C . ASN A 1 166 ? 6.725 2.740 -21.594 1.00 23.81 166 ASN A C 1
ATOM 1322 O O . ASN A 1 166 ? 6.348 1.890 -20.785 1.00 23.81 166 ASN A O 1
ATOM 1326 N N . VAL A 1 167 ? 7.016 3.990 -21.240 1.00 27.58 167 VAL A N 1
ATOM 1327 C CA . VAL A 1 167 ? 6.620 4.603 -19.972 1.00 27.58 167 VAL A CA 1
ATOM 1328 C C . VAL A 1 167 ? 5.429 5.504 -20.285 1.00 27.58 167 VAL A C 1
ATOM 1330 O O . VAL A 1 167 ? 5.603 6.669 -20.627 1.00 27.58 167 VAL A O 1
ATOM 1333 N N . ASN A 1 168 ? 4.212 4.967 -20.177 1.00 24.97 168 ASN A N 1
ATOM 1334 C CA . ASN A 1 168 ? 3.018 5.806 -20.088 1.00 24.97 168 ASN A CA 1
ATOM 1335 C C . ASN A 1 168 ? 3.002 6.455 -18.699 1.00 24.97 168 ASN A C 1
ATOM 1337 O O . ASN A 1 168 ? 2.533 5.871 -17.722 1.00 24.97 168 ASN A O 1
ATOM 1341 N N . ARG A 1 169 ? 3.573 7.659 -18.616 1.00 29.41 169 ARG A N 1
ATOM 1342 C CA . ARG A 1 169 ? 3.389 8.606 -17.514 1.00 29.41 169 ARG A CA 1
ATOM 1343 C C . ARG A 1 169 ? 2.364 9.623 -18.005 1.00 29.41 169 ARG A C 1
ATOM 1345 O O . ARG A 1 169 ? 2.607 10.276 -19.015 1.00 29.41 169 ARG A O 1
ATOM 1352 N N . TYR A 1 170 ? 1.227 9.719 -17.321 1.00 27.48 170 TYR A N 1
ATOM 1353 C CA . TYR A 1 170 ? 0.220 10.745 -17.582 1.00 27.48 170 TYR A CA 1
ATOM 1354 C C . TYR A 1 170 ? 0.873 12.132 -17.518 1.00 27.48 170 TYR A C 1
ATOM 1356 O O . TYR A 1 170 ? 1.359 12.560 -16.471 1.00 27.48 170 TYR A O 1
ATOM 1364 N N . THR A 1 171 ? 0.903 12.806 -18.662 1.00 29.22 171 THR A N 1
ATOM 1365 C CA . THR A 1 171 ? 1.155 14.237 -18.806 1.00 29.22 171 THR A CA 1
ATOM 1366 C C . THR A 1 171 ? 0.002 14.999 -18.161 1.00 29.22 171 THR A C 1
ATOM 1368 O O . THR A 1 171 ? -1.119 14.971 -18.663 1.00 29.22 171 THR A O 1
ATOM 1371 N N . ASN A 1 172 ? 0.280 15.660 -17.038 1.00 32.47 172 ASN A N 1
ATOM 1372 C CA . ASN A 1 172 ? -0.545 16.753 -16.539 1.00 32.47 172 ASN A CA 1
ATOM 1373 C C . ASN A 1 172 ? -0.171 18.008 -17.329 1.00 32.47 172 ASN A C 1
ATOM 1375 O O . ASN A 1 172 ? 0.819 18.648 -16.999 1.00 32.47 172 ASN A O 1
ATOM 1379 N N . ASP A 1 173 ? -0.973 18.339 -18.334 1.00 28.73 173 ASP A N 1
ATOM 1380 C CA . ASP A 1 173 ? -1.070 19.683 -18.892 1.00 28.73 173 ASP A CA 1
ATOM 1381 C C . ASP A 1 173 ? -2.562 19.985 -19.064 1.00 28.73 173 ASP A C 1
ATOM 1383 O O . ASP A 1 173 ? -3.227 19.337 -19.864 1.00 28.73 173 ASP A O 1
ATOM 1387 N N . ILE A 1 174 ? -3.081 20.908 -18.253 1.00 26.22 174 ILE A N 1
ATOM 1388 C CA . ILE A 1 174 ? -3.951 22.030 -18.641 1.00 26.22 174 ILE A CA 1
ATOM 1389 C C . ILE A 1 174 ? -3.865 23.019 -17.469 1.00 26.22 174 ILE A C 1
ATOM 1391 O O . ILE A 1 174 ? -4.362 22.774 -16.369 1.00 26.22 174 ILE A O 1
ATOM 1395 N N . TYR A 1 175 ? -3.153 24.114 -17.723 1.00 30.83 175 TYR A N 1
ATOM 1396 C CA . TYR A 1 175 ? -3.255 25.362 -16.983 1.00 30.83 175 TYR A CA 1
ATOM 1397 C C . TYR A 1 175 ? -4.537 26.070 -17.427 1.00 30.83 175 TYR A C 1
ATOM 1399 O O . TYR A 1 175 ? -4.660 26.399 -18.601 1.00 30.83 175 TYR A O 1
ATOM 1407 N N . GLU A 1 176 ? -5.432 26.353 -16.488 1.00 26.47 176 GLU A N 1
ATOM 1408 C CA . GLU A 1 176 ? -6.439 27.414 -16.590 1.00 26.47 176 GLU A CA 1
ATOM 1409 C C . GLU A 1 176 ? -6.438 28.121 -15.223 1.00 26.47 176 GLU A C 1
ATOM 1411 O O . GLU A 1 176 ? -7.134 27.727 -14.288 1.00 26.47 176 GLU A O 1
ATOM 1416 N N . GLU A 1 177 ? -5.564 29.117 -15.074 1.00 29.00 177 GLU A N 1
ATOM 1417 C CA . GLU A 1 177 ? -5.771 30.209 -14.122 1.00 29.00 177 GLU A CA 1
ATOM 1418 C C . GLU A 1 177 ? -6.367 31.375 -14.910 1.00 29.00 177 GLU A C 1
ATOM 1420 O O . GLU A 1 177 ? -5.765 31.794 -15.893 1.00 29.00 177 GLU A O 1
ATOM 1425 N N . GLU A 1 178 ? -7.502 31.916 -14.464 1.00 26.45 178 GLU A N 1
ATOM 1426 C CA . GLU A 1 178 ? -7.657 33.350 -14.171 1.00 26.45 178 GLU A CA 1
ATOM 1427 C C . GLU A 1 178 ? -8.984 33.621 -13.411 1.00 26.45 178 GLU A C 1
ATOM 1429 O O . GLU A 1 178 ? -9.845 32.742 -13.325 1.00 26.45 178 GLU A O 1
ATOM 1434 N N . PRO A 1 179 ? -9.124 34.774 -12.723 1.00 33.72 179 PRO A N 1
ATOM 1435 C CA . PRO A 1 179 ? -9.674 34.823 -11.372 1.00 33.72 179 PRO A CA 1
ATOM 1436 C C . PRO A 1 179 ? -11.074 35.440 -11.298 1.00 33.72 179 PRO A C 1
ATOM 1438 O O . PRO A 1 179 ? -11.412 36.361 -12.037 1.00 33.72 179 PRO A O 1
ATOM 1441 N N . THR A 1 180 ? -11.843 35.059 -10.276 1.00 24.95 180 THR A N 1
ATOM 1442 C CA . THR A 1 180 ? -12.970 35.880 -9.810 1.00 24.95 180 THR A CA 1
ATOM 1443 C C . THR A 1 180 ? -12.952 36.030 -8.296 1.00 24.95 180 THR A C 1
ATOM 1445 O O . THR A 1 180 ? -13.315 35.138 -7.533 1.00 24.95 180 THR A O 1
ATOM 1448 N N . THR A 1 181 ? -12.536 37.220 -7.877 1.00 29.36 181 THR A N 1
ATOM 1449 C CA . THR A 1 181 ? -12.943 37.896 -6.645 1.00 29.36 181 THR A CA 1
ATOM 1450 C C . THR A 1 181 ? -14.448 37.781 -6.401 1.00 29.36 181 THR A C 1
ATOM 1452 O O . THR A 1 181 ? -15.222 38.263 -7.217 1.00 29.36 181 THR A O 1
ATOM 1455 N N . SER A 1 182 ? -14.850 37.254 -5.243 1.00 29.55 182 SER A N 1
ATOM 1456 C CA . SER A 1 182 ? -15.631 38.006 -4.244 1.00 29.55 182 SER A CA 1
ATOM 1457 C C . SER A 1 182 ? -15.997 37.094 -3.072 1.00 29.55 182 SER A C 1
ATOM 1459 O O . SER A 1 182 ? -16.911 36.271 -3.145 1.00 29.55 182 SER A O 1
ATOM 1461 N N . ALA A 1 183 ? -15.296 37.277 -1.959 1.00 29.95 183 ALA A N 1
ATOM 1462 C CA . ALA A 1 183 ? -15.765 36.862 -0.653 1.00 29.95 183 ALA A CA 1
ATOM 1463 C C . ALA A 1 183 ? -16.851 37.849 -0.202 1.00 29.95 183 ALA A C 1
ATOM 1465 O O . ALA A 1 183 ? -16.516 38.854 0.404 1.00 29.95 183 ALA A O 1
ATOM 1466 N N . GLU A 1 184 ? -18.125 37.600 -0.530 1.00 28.48 184 GLU A N 1
ATOM 1467 C CA . GLU A 1 184 ? -19.263 38.332 0.060 1.00 28.48 184 GLU A CA 1
ATOM 1468 C C . GLU A 1 184 ? -20.631 37.688 -0.267 1.00 28.48 184 GLU A C 1
ATOM 1470 O O . GLU A 1 184 ? -21.515 38.313 -0.836 1.00 28.48 184 GLU A O 1
ATOM 1475 N N . ALA A 1 185 ? -20.845 36.410 0.082 1.00 26.81 185 ALA A N 1
ATOM 1476 C CA . ALA A 1 185 ? -22.196 35.811 0.021 1.00 26.81 185 ALA A CA 1
ATOM 1477 C C . ALA A 1 185 ? -22.462 34.656 1.014 1.00 26.81 185 ALA A C 1
ATOM 1479 O O . ALA A 1 185 ? -23.437 33.930 0.869 1.00 26.81 185 ALA A O 1
ATOM 1480 N N . ALA A 1 186 ? -21.643 34.481 2.060 1.00 27.36 186 ALA A N 1
ATOM 1481 C CA . ALA A 1 186 ? -21.809 33.400 3.049 1.00 27.36 186 ALA A CA 1
ATOM 1482 C C . ALA A 1 186 ? -22.467 33.850 4.372 1.00 27.36 186 ALA A C 1
ATOM 1484 O O . ALA A 1 186 ? -22.215 33.282 5.435 1.00 27.36 186 ALA A O 1
ATOM 1485 N N . ARG A 1 187 ? -23.309 34.892 4.348 1.00 37.19 187 ARG A N 1
ATOM 1486 C CA . ARG A 1 187 ? -24.068 35.339 5.530 1.00 37.19 187 ARG A CA 1
ATOM 1487 C C . ARG A 1 187 ? -25.470 35.812 5.158 1.00 37.19 187 ARG A C 1
ATOM 1489 O O . ARG A 1 187 ? -25.698 37.013 5.073 1.00 37.19 187 ARG A O 1
ATOM 1496 N N . LYS A 1 188 ? -26.387 34.852 4.998 1.00 28.98 188 LYS A N 1
ATOM 1497 C CA . LYS A 1 188 ? -27.823 34.890 5.363 1.00 28.98 188 LYS A CA 1
ATOM 1498 C C . LYS A 1 188 ? -28.589 33.900 4.485 1.00 28.98 188 LYS A C 1
ATOM 1500 O O . LYS A 1 188 ? -28.880 34.229 3.353 1.00 28.98 188 LYS A O 1
ATOM 1505 N N . GLU A 1 189 ? -28.958 32.747 5.038 1.00 27.92 189 GLU A N 1
ATOM 1506 C CA . GLU A 1 189 ? -30.353 32.273 5.018 1.00 27.92 189 GLU A CA 1
ATOM 1507 C C . GLU A 1 189 ? -30.484 30.973 5.818 1.00 27.92 189 GLU A C 1
ATOM 1509 O O . GLU A 1 189 ? -30.311 29.861 5.333 1.00 27.92 189 GLU A O 1
ATOM 1514 N N . LYS A 1 190 ? -30.796 31.148 7.106 1.00 31.47 190 LYS A N 1
ATOM 1515 C CA . LYS A 1 190 ? -31.569 30.172 7.868 1.00 31.47 190 LYS A CA 1
ATOM 1516 C C . LYS A 1 190 ? -33.044 30.361 7.497 1.00 31.47 190 LYS A C 1
ATOM 1518 O O . LYS A 1 190 ? -33.523 31.492 7.516 1.00 31.47 190 LYS A O 1
ATOM 1523 N N . ASN A 1 191 ? -33.736 29.233 7.329 1.00 28.25 191 ASN A N 1
ATOM 1524 C CA . ASN A 1 191 ? -35.193 29.026 7.343 1.00 28.25 191 ASN A CA 1
ATOM 1525 C C . ASN A 1 191 ? -35.966 29.240 6.026 1.00 28.25 191 ASN A C 1
ATOM 1527 O O . ASN A 1 191 ? -36.476 30.331 5.789 1.00 28.25 191 ASN A O 1
ATOM 1531 N N . LYS A 1 192 ? -36.258 28.141 5.306 1.00 28.00 192 LYS A N 1
ATOM 1532 C CA . LYS A 1 192 ? -37.610 27.531 5.181 1.00 28.00 192 LYS A CA 1
ATOM 1533 C C . LYS A 1 192 ? -37.685 26.500 4.031 1.00 28.00 192 LYS A C 1
ATOM 1535 O O . LYS A 1 192 ? -37.545 26.901 2.887 1.00 28.00 192 LYS A O 1
ATOM 1540 N N . ARG A 1 193 ? -38.145 25.277 4.379 1.00 26.62 193 ARG A N 1
ATOM 1541 C CA . ARG A 1 193 ? -39.050 24.368 3.611 1.00 26.62 193 ARG A CA 1
ATOM 1542 C C . ARG A 1 193 ? -38.485 23.725 2.316 1.00 26.62 193 ARG A C 1
ATOM 1544 O O . ARG A 1 193 ? -37.884 24.417 1.518 1.00 26.62 193 ARG A O 1
ATOM 1551 N N . LEU A 1 194 ? -38.653 22.431 2.005 1.00 29.25 194 LEU A N 1
ATOM 1552 C CA . LEU A 1 194 ? -39.685 21.422 2.316 1.00 29.25 194 LEU A CA 1
ATOM 1553 C C . LEU A 1 194 ? -39.063 20.017 2.485 1.00 29.25 194 LEU A C 1
ATOM 1555 O O . LEU A 1 194 ? -38.149 19.658 1.750 1.00 29.25 194 LEU A O 1
ATOM 1559 N N . GLU A 1 195 ? -39.619 19.230 3.406 1.00 26.86 195 GLU A N 1
ATOM 1560 C CA . GLU A 1 195 ? -39.425 17.776 3.519 1.00 26.86 195 GLU A CA 1
ATOM 1561 C C . GLU A 1 195 ? -40.054 17.022 2.332 1.00 26.86 195 GLU A C 1
ATOM 1563 O O . GLU A 1 195 ? -41.117 17.422 1.843 1.00 26.86 195 GLU A O 1
ATOM 1568 N N . PRO A 1 196 ? -39.501 15.850 1.983 1.00 27.16 196 PRO A N 1
ATOM 1569 C CA . PRO A 1 196 ? -40.293 14.653 1.762 1.00 27.16 196 PRO A CA 1
ATOM 1570 C C . PRO A 1 196 ? -40.027 13.639 2.880 1.00 27.16 196 PRO A C 1
ATOM 1572 O O . PRO A 1 196 ? -38.886 13.354 3.234 1.00 27.16 196 PRO A O 1
ATOM 1575 N N . ALA A 1 197 ? -41.115 13.104 3.427 1.00 30.39 197 ALA A N 1
ATOM 1576 C CA . ALA A 1 197 ? -41.110 12.068 4.443 1.00 30.39 197 ALA A CA 1
ATOM 1577 C C . ALA A 1 197 ? -40.470 10.775 3.912 1.00 30.39 197 ALA A C 1
ATOM 1579 O O . ALA A 1 197 ? -41.038 10.112 3.044 1.00 30.39 197 ALA A O 1
ATOM 1580 N N . VAL A 1 198 ? -39.320 10.408 4.473 1.00 28.28 198 VAL A N 1
ATOM 1581 C CA . VAL A 1 198 ? -38.785 9.043 4.473 1.00 28.28 198 VAL A CA 1
ATOM 1582 C C . VAL A 1 198 ? -38.331 8.752 5.905 1.00 28.28 198 VAL A C 1
ATOM 1584 O O . VAL A 1 198 ? -37.791 9.628 6.579 1.00 28.28 198 VAL A O 1
ATOM 1587 N N . ASN A 1 199 ? -38.674 7.559 6.389 1.00 28.22 199 ASN A N 1
ATOM 1588 C CA . ASN A 1 199 ? -38.513 7.093 7.767 1.00 28.22 199 ASN A CA 1
ATOM 1589 C C . ASN A 1 199 ? -37.103 7.341 8.352 1.00 28.22 199 ASN A C 1
ATOM 1591 O O . ASN A 1 199 ? -36.121 7.152 7.640 1.00 28.22 199 ASN A O 1
ATOM 1595 N N . PRO A 1 200 ? -36.979 7.687 9.647 1.00 28.23 200 PRO A N 1
ATOM 1596 C CA . PRO A 1 200 ? -35.701 8.045 10.265 1.00 28.23 200 PRO A CA 1
ATOM 1597 C C . PRO A 1 200 ? -34.943 6.869 10.918 1.00 28.23 200 PRO A C 1
ATOM 1599 O O . PRO A 1 200 ? -34.325 7.089 11.953 1.00 28.23 200 PRO A O 1
ATOM 1602 N N . ASP A 1 201 ? -34.973 5.649 10.366 1.00 28.73 201 ASP A N 1
ATOM 1603 C CA . ASP A 1 201 ? -34.359 4.476 11.039 1.00 28.73 201 ASP A CA 1
ATOM 1604 C C . ASP A 1 201 ? -33.299 3.711 10.225 1.00 28.73 201 ASP A C 1
ATOM 1606 O O . ASP A 1 201 ? -32.861 2.641 10.623 1.00 28.73 201 ASP A O 1
ATOM 1610 N N . GLU A 1 202 ? -32.818 4.279 9.120 1.00 33.97 202 GLU A N 1
ATOM 1611 C CA . GLU A 1 202 ? -31.627 3.783 8.415 1.00 33.97 202 GLU A CA 1
ATOM 1612 C C . GLU A 1 202 ? -30.695 4.969 8.151 1.00 33.97 202 GLU A C 1
ATOM 1614 O O . GLU A 1 202 ? -30.598 5.516 7.053 1.00 33.97 202 GLU A O 1
ATOM 1619 N N . GLY A 1 203 ? -30.047 5.439 9.218 1.00 28.78 203 GLY A N 1
ATOM 1620 C CA . GLY A 1 203 ? -28.841 6.236 9.059 1.00 28.78 203 GLY A CA 1
ATOM 1621 C C . GLY A 1 203 ? -27.795 5.363 8.374 1.00 28.78 203 GLY A C 1
ATOM 1622 O O . GLY A 1 203 ? -27.536 4.259 8.839 1.00 28.78 203 GLY A O 1
ATOM 1623 N N . GLN A 1 204 ? -27.230 5.845 7.267 1.00 32.00 204 GLN A N 1
ATOM 1624 C CA . GLN A 1 204 ? -26.056 5.253 6.631 1.00 32.00 204 GLN A CA 1
ATOM 1625 C C . GLN A 1 204 ? -24.924 5.148 7.663 1.00 32.00 204 GLN A C 1
ATOM 1627 O O . GLN A 1 204 ? -24.180 6.104 7.883 1.00 32.00 204 GLN A O 1
ATOM 1632 N N . GLU A 1 205 ? -24.811 3.985 8.301 1.00 29.27 205 GLU A N 1
ATOM 1633 C CA . GLU A 1 205 ? -23.561 3.501 8.864 1.00 29.27 205 GLU A CA 1
ATOM 1634 C C . GLU A 1 205 ? -22.586 3.385 7.690 1.00 29.27 205 GLU A C 1
ATOM 1636 O O . GLU A 1 205 ? -22.774 2.601 6.761 1.00 29.27 205 GLU A O 1
ATOM 1641 N N . ILE A 1 206 ? -21.587 4.264 7.677 1.00 34.88 206 ILE A N 1
ATOM 1642 C CA . ILE A 1 206 ? -20.446 4.157 6.774 1.00 34.88 206 ILE A CA 1
ATOM 1643 C C . ILE A 1 206 ? -19.792 2.800 7.063 1.00 34.88 206 ILE A C 1
ATOM 1645 O O . ILE A 1 206 ? -19.521 2.494 8.219 1.00 34.88 206 ILE A O 1
ATOM 1649 N N . GLU A 1 207 ? -19.585 1.999 6.016 1.00 43.66 207 GLU A N 1
ATOM 1650 C CA . GLU A 1 207 ? -19.000 0.652 6.033 1.00 43.66 207 GLU A CA 1
ATOM 1651 C C . GLU A 1 207 ? -17.674 0.588 6.819 1.00 43.66 207 GLU A C 1
ATOM 1653 O O . GLU A 1 207 ? -16.582 0.718 6.266 1.00 43.66 207 GLU A O 1
ATOM 1658 N N . GLU A 1 208 ? -17.762 0.347 8.127 1.00 44.78 208 GLU A N 1
ATOM 1659 C CA . GLU A 1 208 ? -16.629 0.047 9.014 1.00 44.78 208 GLU A CA 1
ATOM 1660 C C . GLU A 1 208 ? -16.062 -1.370 8.790 1.00 44.78 208 GLU A C 1
ATOM 1662 O O . GLU A 1 208 ? -15.011 -1.710 9.337 1.00 44.78 208 GLU A O 1
ATOM 1667 N N . THR A 1 209 ? -16.714 -2.207 7.974 1.00 52.09 209 THR A N 1
ATOM 1668 C CA . THR A 1 209 ? -16.494 -3.664 7.938 1.00 52.09 209 THR A CA 1
ATOM 1669 C C . THR A 1 209 ? -15.175 -4.113 7.310 1.00 52.09 209 THR A C 1
ATOM 1671 O O . THR A 1 209 ? -14.669 -5.172 7.679 1.00 52.09 209 THR A O 1
ATOM 1674 N N . ASP A 1 210 ? -14.584 -3.313 6.419 1.00 68.81 210 ASP A N 1
ATOM 1675 C CA . ASP A 1 210 ? -13.356 -3.692 5.700 1.00 68.81 210 ASP A CA 1
ATOM 1676 C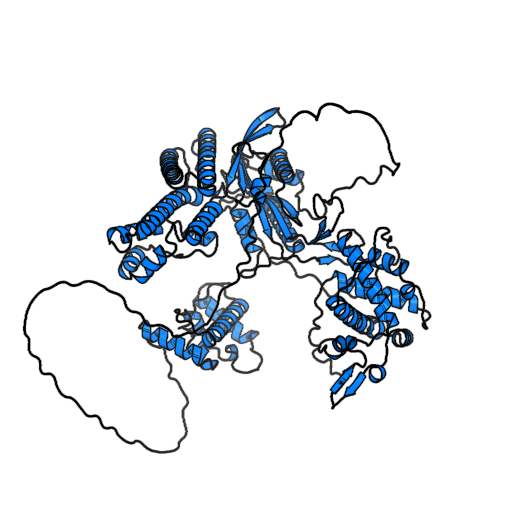 C . ASP A 1 210 ? -12.091 -2.999 6.240 1.00 68.81 210 ASP A C 1
ATOM 1678 O O . ASP A 1 210 ? -10.969 -3.347 5.853 1.00 68.81 210 ASP A O 1
ATOM 1682 N N . SER A 1 211 ? -12.243 -2.048 7.167 1.00 83.06 211 SER A N 1
ATOM 1683 C CA . SER A 1 211 ? -11.117 -1.431 7.870 1.00 83.06 211 SER A CA 1
ATOM 1684 C C . SER A 1 211 ? -10.577 -2.364 8.961 1.00 83.06 211 SER A C 1
ATOM 1686 O O . SER A 1 211 ? -11.296 -3.170 9.548 1.00 83.06 211 SER A O 1
ATOM 1688 N N . VAL A 1 212 ? -9.277 -2.284 9.247 1.00 85.50 212 VAL A N 1
ATOM 1689 C CA . VAL A 1 212 ? -8.700 -2.958 10.417 1.00 85.50 212 VAL A CA 1
ATOM 1690 C C . VAL A 1 212 ? -8.331 -1.889 11.425 1.00 85.50 212 VAL A C 1
ATOM 1692 O O . VAL A 1 212 ? -7.329 -1.196 11.250 1.00 85.50 212 VAL A O 1
ATOM 1695 N N . MET A 1 213 ? -9.115 -1.810 12.496 1.00 88.31 213 MET A N 1
ATOM 1696 C CA . MET A 1 213 ? -8.837 -0.989 13.668 1.00 88.31 213 MET A CA 1
ATOM 1697 C C . MET A 1 213 ? -8.797 -1.886 14.921 1.00 88.31 213 MET A C 1
ATOM 1699 O O . MET A 1 213 ? -9.721 -2.672 15.142 1.00 88.31 213 MET A O 1
ATOM 1703 N N . PRO A 1 214 ? -7.722 -1.849 15.726 1.00 87.25 214 PRO A N 1
ATOM 1704 C CA . PRO A 1 214 ? -7.665 -2.562 16.994 1.00 87.25 214 PRO A CA 1
ATOM 1705 C C . PRO A 1 214 ? -8.627 -1.957 18.023 1.00 87.25 214 PRO A C 1
ATOM 1707 O O . PRO A 1 214 ? -8.925 -0.767 17.984 1.00 87.25 214 PRO A O 1
ATOM 1710 N N . ASP A 1 215 ? -9.034 -2.766 19.002 1.00 92.50 215 ASP A N 1
ATOM 1711 C CA . ASP A 1 215 ? -9.788 -2.294 20.166 1.00 92.50 215 ASP A CA 1
ATOM 1712 C C . ASP A 1 215 ? -8.968 -1.242 20.941 1.00 92.50 215 ASP A C 1
ATOM 1714 O O . ASP A 1 215 ? -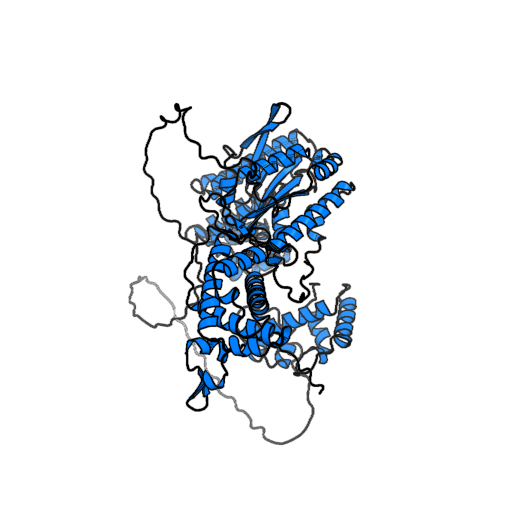7.867 -1.526 21.436 1.00 92.50 215 ASP A O 1
ATOM 1718 N N . ILE A 1 216 ? -9.512 -0.023 21.034 1.00 93.94 216 ILE A N 1
ATOM 1719 C CA . ILE A 1 216 ? -8.878 1.128 21.691 1.00 93.94 216 ILE A CA 1
ATOM 1720 C C . ILE A 1 216 ? -8.543 0.807 23.153 1.00 93.94 216 ILE A C 1
ATOM 1722 O O . ILE A 1 216 ? -7.485 1.211 23.642 1.00 93.94 216 ILE A O 1
ATOM 1726 N N . GLU A 1 217 ? -9.355 0.006 23.843 1.00 96.50 217 GLU A N 1
ATOM 1727 C CA . GLU A 1 217 ? -9.169 -0.265 25.270 1.00 96.50 217 GLU A CA 1
ATOM 1728 C C . GLU A 1 217 ? -8.050 -1.278 25.489 1.00 96.50 217 GLU A C 1
ATOM 1730 O O . GLU A 1 217 ? -7.262 -1.161 26.436 1.00 96.50 217 GLU A O 1
ATOM 1735 N N . VAL A 1 218 ? -7.907 -2.219 24.554 1.00 96.38 218 VAL A N 1
ATOM 1736 C CA . VAL A 1 218 ? -6.760 -3.129 24.495 1.00 96.38 218 VAL A CA 1
ATOM 1737 C C . VAL A 1 218 ? -5.474 -2.344 24.233 1.00 96.38 218 VAL A C 1
ATOM 1739 O O . VAL A 1 218 ? -4.481 -2.545 24.939 1.00 96.38 218 VAL A O 1
ATOM 1742 N N . LEU A 1 219 ? -5.481 -1.411 23.274 1.00 96.56 219 LEU A N 1
ATOM 1743 C CA . LEU A 1 219 ? -4.330 -0.542 23.006 1.00 96.56 219 LEU A CA 1
ATOM 1744 C C . LEU A 1 219 ? -3.978 0.326 24.217 1.00 96.56 219 LEU A C 1
ATOM 1746 O O . LEU A 1 219 ? -2.804 0.428 24.578 1.00 96.56 219 LEU A O 1
ATOM 1750 N N . ARG A 1 220 ? -4.976 0.907 24.889 1.00 97.31 220 ARG A N 1
ATOM 1751 C CA . ARG A 1 220 ? -4.781 1.722 26.093 1.00 97.31 220 ARG A CA 1
ATOM 1752 C C . ARG A 1 220 ? -4.117 0.917 27.211 1.00 97.31 220 ARG A C 1
ATOM 1754 O O . ARG A 1 220 ? -3.215 1.428 27.876 1.00 97.31 220 ARG A O 1
ATOM 1761 N N . GLU A 1 221 ? -4.488 -0.351 27.396 1.00 97.12 221 GLU A N 1
ATOM 1762 C CA . GLU A 1 221 ? -3.843 -1.222 28.386 1.00 97.12 221 GLU A CA 1
ATOM 1763 C C . GLU A 1 221 ? -2.387 -1.551 28.026 1.00 97.12 221 GLU A C 1
ATOM 1765 O O . GLU A 1 221 ? -1.526 -1.574 28.910 1.00 97.12 221 GLU A O 1
ATOM 1770 N N . VAL A 1 222 ? -2.083 -1.752 26.740 1.00 97.00 222 VAL A N 1
ATOM 1771 C CA . VAL A 1 222 ? -0.697 -1.898 26.265 1.00 97.00 222 VAL A CA 1
ATOM 1772 C C . VAL A 1 222 ? 0.096 -0.625 26.569 1.00 97.00 222 VAL A C 1
ATOM 1774 O O . VAL A 1 222 ? 1.143 -0.690 27.216 1.00 97.00 222 VAL A O 1
ATOM 1777 N N . VAL A 1 223 ? -0.422 0.545 26.182 1.00 97.44 223 VAL A N 1
ATOM 1778 C CA . VAL A 1 223 ? 0.246 1.841 26.377 1.00 97.44 223 VAL A CA 1
ATOM 1779 C C . VAL A 1 223 ? 0.416 2.183 27.860 1.00 97.44 223 VAL A C 1
ATOM 1781 O O . VAL A 1 223 ? 1.413 2.799 28.248 1.00 97.44 223 VAL A O 1
ATOM 1784 N N . ARG A 1 224 ? -0.482 1.730 28.742 1.00 96.81 224 ARG A N 1
ATOM 1785 C CA . ARG A 1 224 ? -0.350 1.915 30.196 1.00 96.81 224 ARG A CA 1
ATOM 1786 C C . ARG A 1 224 ? 0.919 1.272 30.763 1.00 96.81 224 ARG A C 1
ATOM 1788 O O . ARG A 1 224 ? 1.485 1.814 31.710 1.00 96.81 224 ARG A O 1
ATOM 1795 N N . LYS A 1 225 ? 1.381 0.166 30.172 1.00 96.44 225 LYS A N 1
ATOM 1796 C CA . LYS A 1 225 ? 2.584 -0.575 30.596 1.00 96.44 225 LYS A CA 1
ATOM 1797 C C . LYS A 1 225 ? 3.885 -0.005 30.022 1.00 96.44 225 LYS A C 1
ATOM 1799 O O . LYS A 1 225 ? 4.961 -0.379 30.483 1.00 96.44 225 LYS A O 1
ATOM 1804 N N . LEU A 1 226 ? 3.794 0.892 29.041 1.00 97.19 226 LEU A N 1
ATOM 1805 C CA . LEU A 1 226 ? 4.947 1.507 28.390 1.00 97.19 226 LEU A CA 1
ATOM 1806 C C . LEU A 1 226 ? 5.644 2.535 29.288 1.00 97.19 226 LEU A C 1
ATOM 1808 O O . LEU A 1 226 ? 5.011 3.234 30.089 1.00 97.19 226 LEU A O 1
ATOM 1812 N N . THR A 1 227 ? 6.956 2.686 29.108 1.00 96.69 227 THR A N 1
ATOM 1813 C CA . THR A 1 227 ? 7.727 3.724 29.800 1.00 96.69 227 THR A CA 1
ATOM 1814 C C . THR A 1 227 ? 7.392 5.116 29.249 1.00 96.69 227 THR A C 1
ATOM 1816 O O . THR A 1 227 ? 6.922 5.238 28.117 1.00 96.69 227 THR A O 1
ATOM 1819 N N . PRO A 1 228 ? 7.678 6.207 29.985 1.00 97.38 228 PRO A N 1
ATOM 1820 C CA . PRO A 1 228 ? 7.500 7.558 29.452 1.00 97.38 228 PRO A CA 1
ATOM 1821 C C . PRO A 1 228 ? 8.243 7.809 28.130 1.00 97.38 228 PRO A C 1
ATOM 1823 O O . PRO A 1 228 ? 7.740 8.544 27.289 1.00 97.38 228 PRO A O 1
ATOM 1826 N N . HIS A 1 229 ? 9.404 7.177 27.914 1.00 97.38 229 HIS A N 1
ATOM 1827 C CA . HIS A 1 229 ? 10.165 7.323 26.668 1.00 97.38 229 HIS A CA 1
ATOM 1828 C C . HIS A 1 229 ? 9.523 6.590 25.481 1.00 97.38 229 HIS A C 1
ATOM 1830 O O . HIS A 1 229 ? 9.61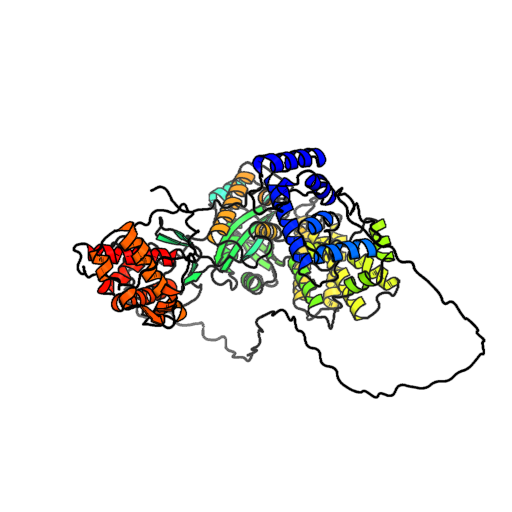8 7.062 24.351 1.00 97.38 229 HIS A O 1
ATOM 1836 N N . ASP A 1 230 ? 8.853 5.461 25.715 1.00 97.81 230 ASP A N 1
ATOM 1837 C CA . ASP A 1 230 ? 8.137 4.728 24.663 1.00 97.81 230 ASP A CA 1
ATOM 1838 C C . ASP A 1 230 ? 6.951 5.536 24.113 1.00 97.81 230 ASP A C 1
ATOM 1840 O O . ASP A 1 230 ? 6.621 5.423 22.937 1.00 97.81 230 ASP A O 1
ATOM 1844 N N . LYS A 1 231 ? 6.345 6.389 24.950 1.00 97.94 231 LYS A N 1
ATOM 1845 C CA . LYS A 1 231 ? 5.154 7.183 24.611 1.00 97.94 231 LYS A CA 1
ATOM 1846 C C . LYS A 1 231 ? 5.446 8.411 23.751 1.00 97.94 231 LYS A C 1
ATOM 1848 O O . LYS A 1 231 ? 4.507 8.992 23.221 1.00 97.94 231 LYS A O 1
ATOM 1853 N N . ILE A 1 232 ? 6.711 8.808 23.600 1.00 98.31 232 ILE A N 1
ATOM 1854 C CA . ILE A 1 232 ? 7.099 9.933 22.739 1.00 98.31 232 ILE A CA 1
ATOM 1855 C C . ILE A 1 232 ? 7.230 9.427 21.307 1.00 98.31 232 ILE A C 1
ATOM 1857 O O . ILE A 1 232 ? 8.262 8.864 20.929 1.00 98.31 232 ILE A O 1
ATOM 1861 N N . VAL A 1 233 ? 6.177 9.609 20.514 1.00 98.56 233 VAL A N 1
ATOM 1862 C CA . VAL A 1 233 ? 6.035 8.945 19.215 1.00 98.56 233 VAL A CA 1
ATOM 1863 C C . VAL A 1 233 ? 5.994 9.919 18.046 1.00 98.56 233 VAL A C 1
ATOM 1865 O O . VAL A 1 233 ? 5.652 11.094 18.175 1.00 98.56 233 VAL A O 1
ATOM 1868 N N . GLN A 1 234 ? 6.311 9.399 16.871 1.00 98.19 234 GLN A N 1
ATOM 1869 C CA . GLN A 1 234 ? 5.798 9.905 15.610 1.00 98.19 234 GLN A CA 1
ATOM 1870 C C . GLN A 1 234 ? 4.636 9.025 15.138 1.00 98.19 234 GLN A C 1
ATOM 1872 O O . GLN A 1 234 ? 4.649 7.806 15.335 1.00 98.19 234 GLN A O 1
ATOM 1877 N N . LEU A 1 235 ? 3.665 9.637 14.475 1.00 98.50 235 LEU A N 1
ATOM 1878 C CA . LEU A 1 235 ? 2.695 8.951 13.636 1.00 98.50 235 LEU A CA 1
ATOM 1879 C C . LEU A 1 235 ? 3.244 8.923 12.209 1.00 98.50 235 LEU A C 1
ATOM 1881 O O . LEU A 1 235 ? 3.835 9.891 11.739 1.00 98.50 235 LEU A O 1
ATOM 1885 N N . HIS A 1 236 ? 3.092 7.803 11.523 1.00 98.00 236 HIS A N 1
ATOM 1886 C CA . HIS A 1 236 ? 3.496 7.665 10.136 1.00 98.00 236 HIS A CA 1
ATOM 1887 C C . HIS A 1 236 ? 2.460 6.875 9.356 1.00 98.00 236 HIS A C 1
ATOM 1889 O O . HIS A 1 236 ? 1.761 6.032 9.918 1.00 98.00 236 HIS A O 1
ATOM 1895 N N . PHE A 1 237 ? 2.353 7.165 8.067 1.00 97.50 237 PHE A N 1
ATOM 1896 C CA . PHE A 1 237 ? 1.407 6.488 7.198 1.00 97.50 237 PHE A CA 1
ATOM 1897 C C . PHE A 1 237 ? 1.936 6.394 5.778 1.00 97.50 237 PHE A C 1
ATOM 1899 O O . PHE A 1 237 ? 2.751 7.216 5.348 1.00 97.50 237 PHE A O 1
ATOM 1906 N N . ASP A 1 238 ? 1.480 5.364 5.078 1.00 95.06 238 ASP A N 1
ATOM 1907 C CA . ASP A 1 238 ? 1.793 5.149 3.674 1.00 95.06 238 ASP A CA 1
ATOM 1908 C C . ASP A 1 238 ? 0.791 4.187 3.027 1.00 95.06 238 ASP A C 1
ATOM 1910 O O . ASP A 1 238 ? 0.066 3.454 3.713 1.00 95.06 238 ASP A O 1
ATOM 1914 N N . GLU A 1 239 ? 0.748 4.201 1.702 1.00 92.00 239 GLU A N 1
ATOM 1915 C CA . GLU A 1 239 ? -0.116 3.352 0.900 1.00 92.00 239 GLU A CA 1
ATOM 1916 C C . GLU A 1 239 ? 0.609 2.102 0.384 1.00 92.00 239 GLU A C 1
ATOM 1918 O O . GLU A 1 239 ? 1.722 2.158 -0.137 1.00 92.00 239 GLU A O 1
ATOM 1923 N N . VAL A 1 240 ? -0.065 0.953 0.448 1.00 90.56 240 VAL A N 1
ATOM 1924 C CA . VAL A 1 240 ? 0.327 -0.239 -0.309 1.00 90.56 240 VAL A CA 1
ATOM 1925 C C . VAL A 1 240 ? -0.700 -0.497 -1.402 1.00 90.56 240 VAL A C 1
ATOM 1927 O O . VAL A 1 240 ? -1.895 -0.611 -1.139 1.00 90.56 240 VAL A O 1
ATOM 1930 N N . TYR A 1 241 ? -0.246 -0.585 -2.651 1.00 90.00 241 TYR A N 1
ATOM 1931 C CA . TYR A 1 241 ? -1.106 -0.984 -3.767 1.00 90.00 241 TYR A CA 1
ATOM 1932 C C . TYR A 1 241 ? -1.584 -2.417 -3.570 1.00 90.00 241 TYR A C 1
ATOM 1934 O O . TYR A 1 241 ? -0.859 -3.216 -2.986 1.00 90.00 241 TYR A O 1
ATOM 1942 N N . THR A 1 242 ? -2.778 -2.749 -4.043 1.00 89.38 242 THR A N 1
ATOM 1943 C CA . THR A 1 242 ? -3.376 -4.090 -3.955 1.00 89.38 242 THR A CA 1
ATOM 1944 C C . THR A 1 242 ? -3.219 -4.820 -5.292 1.00 89.38 242 THR A C 1
ATOM 1946 O O . THR A 1 242 ? -2.907 -4.216 -6.321 1.00 89.38 242 THR A O 1
ATOM 1949 N N . GLY A 1 243 ? -3.470 -6.127 -5.303 1.00 85.00 243 GLY A N 1
ATOM 1950 C CA . GLY A 1 243 ? -3.593 -6.899 -6.540 1.00 85.00 243 GLY A CA 1
ATOM 1951 C C . GLY A 1 243 ? -4.860 -6.604 -7.352 1.00 85.00 243 GLY A C 1
ATOM 1952 O O . GLY A 1 243 ? -5.030 -7.251 -8.377 1.00 85.00 243 GLY A O 1
ATOM 1953 N N . GLN A 1 244 ? -5.728 -5.680 -6.899 1.00 81.00 244 GLN A N 1
ATOM 1954 C CA . GLN A 1 244 ? -7.040 -5.391 -7.503 1.00 81.00 244 GLN A CA 1
ATOM 1955 C C . GLN A 1 244 ? -7.857 -6.672 -7.724 1.00 81.00 244 GLN A C 1
ATOM 1957 O O . GLN A 1 244 ? -8.352 -6.938 -8.805 1.00 81.00 244 GLN A O 1
ATOM 1962 N N . GLY A 1 245 ? -7.887 -7.536 -6.708 1.00 78.62 245 GLY A N 1
ATOM 1963 C CA . GLY A 1 245 ? -8.662 -8.769 -6.742 1.00 78.62 245 GLY A CA 1
ATOM 1964 C C . GLY A 1 245 ? -9.762 -8.706 -5.701 1.00 78.62 245 GLY A C 1
ATOM 1965 O O . GLY A 1 245 ? -9.463 -8.599 -4.505 1.00 78.62 245 GLY A O 1
ATOM 1966 N N . SER A 1 246 ? -11.006 -8.798 -6.154 1.00 81.44 246 SER A N 1
ATOM 1967 C CA . SER A 1 246 ? -12.152 -9.091 -5.303 1.00 81.44 246 SER A CA 1
ATOM 1968 C C . SER A 1 246 ? -12.218 -10.588 -4.960 1.00 81.44 246 SER A C 1
ATOM 1970 O O . SER A 1 246 ? -11.725 -11.448 -5.691 1.00 81.44 246 SER A O 1
ATOM 1972 N N . VAL A 1 247 ? -12.756 -10.918 -3.784 1.00 83.62 247 VAL A N 1
ATOM 1973 C CA . VAL A 1 247 ? -12.890 -12.303 -3.309 1.00 83.62 247 VAL A CA 1
ATOM 1974 C C . VAL A 1 247 ? -14.298 -12.514 -2.788 1.00 83.62 247 VAL A C 1
ATOM 1976 O O . VAL A 1 247 ? -14.689 -11.919 -1.787 1.00 83.62 247 VAL A O 1
ATOM 1979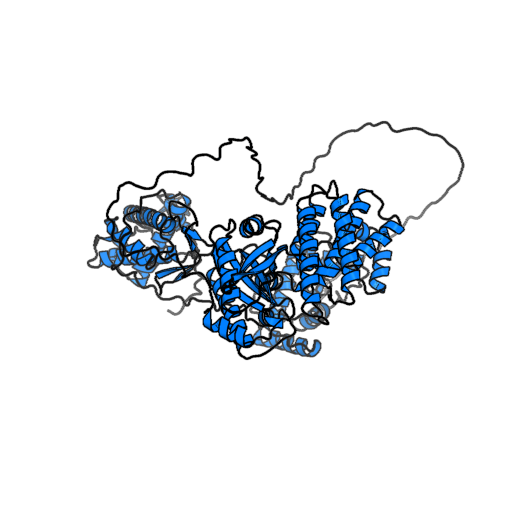 N N . TYR A 1 248 ? -15.039 -13.409 -3.433 1.00 85.31 248 TYR A N 1
ATOM 1980 C CA . TYR A 1 248 ? -16.386 -13.752 -3.003 1.00 85.31 248 TYR A CA 1
ATOM 1981 C C . TYR A 1 248 ? -16.381 -14.789 -1.876 1.00 85.31 248 TYR A C 1
ATOM 1983 O O . TYR A 1 248 ? -15.778 -15.863 -1.986 1.00 85.31 248 TYR A O 1
ATOM 1991 N N . SER A 1 249 ? -17.078 -14.469 -0.787 1.00 83.75 249 SER A N 1
ATOM 1992 C CA . SER A 1 249 ? -17.342 -15.369 0.330 1.00 83.75 249 SER A CA 1
ATOM 1993 C C . SER A 1 249 ? -18.744 -15.936 0.218 1.00 83.75 249 SER A C 1
ATOM 1995 O O . SER A 1 249 ? -19.732 -15.243 0.440 1.00 83.75 249 SER A O 1
ATOM 1997 N N . ARG A 1 250 ? -18.835 -17.233 -0.087 1.00 82.88 250 ARG A N 1
ATOM 1998 C CA . ARG A 1 250 ? -20.119 -17.938 -0.186 1.00 82.88 250 ARG A CA 1
ATOM 1999 C C . ARG A 1 250 ? -20.851 -18.013 1.153 1.00 82.88 250 ARG A C 1
ATOM 2001 O O . ARG A 1 250 ? -22.073 -17.930 1.173 1.00 82.88 250 ARG A O 1
ATOM 2008 N N . THR A 1 251 ? -20.114 -18.211 2.247 1.00 83.50 251 THR A N 1
ATOM 2009 C CA . THR A 1 251 ? -20.673 -18.389 3.596 1.00 83.50 251 THR A CA 1
ATOM 2010 C C . THR A 1 251 ? -21.337 -17.126 4.116 1.00 83.50 251 THR A C 1
ATOM 2012 O O . THR A 1 251 ? -22.349 -17.215 4.801 1.00 83.50 251 THR A O 1
ATOM 2015 N N . GLU A 1 252 ? -20.770 -15.969 3.781 1.00 83.38 252 GLU A N 1
ATOM 2016 C CA . GLU A 1 252 ? -21.292 -14.661 4.188 1.00 83.38 252 GLU A CA 1
ATOM 2017 C C . GLU A 1 252 ? -22.149 -14.018 3.089 1.00 83.38 252 GLU A C 1
ATOM 2019 O O . GLU A 1 252 ? -22.922 -13.110 3.366 1.00 83.38 252 GLU A O 1
ATOM 2024 N N . ASP A 1 253 ? -22.058 -14.533 1.860 1.00 87.06 253 ASP A N 1
ATOM 2025 C CA . ASP A 1 253 ? -22.655 -13.967 0.651 1.00 87.06 253 ASP A CA 1
ATOM 2026 C C . ASP A 1 253 ? -22.275 -12.488 0.458 1.00 87.06 253 ASP A C 1
ATOM 2028 O O . ASP A 1 253 ? -23.129 -11.618 0.287 1.00 87.06 253 ASP A O 1
ATOM 2032 N N . ILE A 1 254 ? -20.963 -12.226 0.524 1.00 85.88 254 ILE A N 1
ATOM 2033 C CA . ILE A 1 254 ? -20.330 -10.900 0.434 1.00 85.88 254 ILE A CA 1
ATOM 2034 C C . ILE A 1 254 ? -19.150 -10.972 -0.540 1.00 85.88 254 ILE A C 1
ATOM 2036 O O . ILE A 1 254 ? -18.397 -11.954 -0.543 1.00 85.88 254 ILE A O 1
ATOM 2040 N N . LEU A 1 255 ? -18.975 -9.934 -1.361 1.00 84.38 255 LEU A N 1
ATOM 2041 C CA . LEU A 1 255 ? -17.767 -9.737 -2.157 1.00 84.38 255 LEU A CA 1
ATOM 2042 C C . LEU A 1 255 ? -16.811 -8.804 -1.408 1.00 84.38 255 LEU A C 1
ATOM 2044 O O . LEU A 1 255 ? -17.115 -7.638 -1.191 1.00 84.38 255 LEU A O 1
ATOM 2048 N N . TYR A 1 256 ? -15.647 -9.315 -1.018 1.00 86.50 256 TYR A N 1
ATOM 2049 C CA . TYR A 1 256 ? -14.618 -8.503 -0.377 1.00 86.50 256 TYR A CA 1
ATOM 2050 C C . TYR A 1 256 ? -13.642 -7.921 -1.387 1.00 86.50 256 TYR A C 1
ATOM 2052 O O . TYR A 1 256 ? -13.451 -8.464 -2.476 1.00 86.50 256 TYR A O 1
ATOM 2060 N N . GLY A 1 257 ? -12.887 -6.911 -0.956 1.00 85.50 257 GLY A N 1
ATOM 2061 C CA . GLY A 1 257 ? -11.830 -6.323 -1.775 1.00 85.50 257 GLY A CA 1
ATOM 2062 C C . GLY A 1 257 ? -12.331 -5.196 -2.673 1.00 85.50 257 GLY A C 1
ATOM 2063 O O . GLY A 1 257 ? -11.591 -4.754 -3.550 1.00 85.50 257 GLY A O 1
ATOM 2064 N N . CYS A 1 258 ? -13.538 -4.704 -2.419 1.00 85.56 258 CYS A N 1
ATOM 2065 C CA . CYS A 1 258 ? -14.164 -3.596 -3.112 1.00 85.56 258 CYS A CA 1
ATOM 2066 C C . CYS A 1 258 ? -14.925 -2.683 -2.150 1.00 85.56 258 CYS A C 1
ATOM 2068 O O . CYS A 1 258 ? -15.333 -3.118 -1.083 1.00 85.56 258 CYS A O 1
ATOM 2070 N N . GLY A 1 259 ? -15.113 -1.429 -2.551 1.00 84.94 259 GLY A N 1
ATOM 2071 C CA . GLY A 1 259 ? -15.784 -0.388 -1.779 1.00 84.94 259 GLY A CA 1
ATOM 2072 C C . GLY A 1 259 ? -16.536 0.579 -2.689 1.00 84.94 259 GLY A C 1
ATOM 2073 O O . GLY A 1 259 ? -16.366 0.565 -3.910 1.00 84.94 259 GLY A O 1
ATOM 2074 N N . TYR A 1 260 ? -17.314 1.485 -2.108 1.00 83.31 260 TYR A N 1
ATOM 2075 C CA . TYR A 1 260 ? -17.855 2.616 -2.860 1.00 83.31 260 TYR A CA 1
ATOM 2076 C C . TYR A 1 260 ? -16.768 3.623 -3.260 1.00 83.31 260 TYR A C 1
ATOM 2078 O O . TYR A 1 260 ? -15.743 3.806 -2.587 1.00 83.31 260 TYR A O 1
ATOM 2086 N N . ILE A 1 261 ? -16.991 4.335 -4.364 1.00 77.44 261 ILE A N 1
ATOM 2087 C CA . ILE A 1 261 ? -16.162 5.485 -4.719 1.00 77.44 261 ILE A CA 1
ATOM 2088 C C . ILE A 1 261 ? -16.500 6.645 -3.775 1.00 77.44 261 ILE A C 1
ATOM 2090 O O . ILE A 1 261 ? -17.546 7.287 -3.878 1.00 77.44 261 ILE A O 1
ATOM 2094 N N . LEU A 1 262 ? -15.570 6.949 -2.866 1.00 66.81 262 LEU A N 1
ATOM 2095 C CA . LEU A 1 262 ? -15.700 8.061 -1.925 1.00 66.81 262 LEU A CA 1
ATOM 2096 C C . LEU A 1 262 ? -15.948 9.393 -2.659 1.00 66.81 262 LEU A C 1
ATOM 2098 O O . LEU A 1 262 ? -15.258 9.729 -3.629 1.00 66.81 262 LEU A O 1
ATOM 2102 N N . ASN A 1 263 ? -16.880 10.191 -2.125 1.00 63.56 263 ASN A N 1
ATOM 2103 C CA . ASN A 1 263 ? -17.225 11.546 -2.577 1.00 63.56 263 ASN A CA 1
ATOM 2104 C C . ASN A 1 263 ? -17.914 11.653 -3.956 1.00 63.56 263 ASN A C 1
ATOM 2106 O O . ASN A 1 263 ? -17.800 12.689 -4.618 1.00 63.56 263 ASN A O 1
ATOM 2110 N N . GLN A 1 264 ? -18.645 10.625 -4.401 1.00 60.25 264 GLN A N 1
ATOM 2111 C CA . GLN A 1 264 ? -19.526 10.708 -5.576 1.00 60.25 264 GLN A CA 1
ATOM 2112 C C . GLN A 1 264 ? -21.012 10.759 -5.188 1.00 60.25 264 GLN A C 1
ATOM 2114 O O . GLN A 1 264 ? -21.427 10.195 -4.183 1.00 60.25 264 GLN A O 1
ATOM 2119 N N . LYS A 1 265 ? -21.821 11.473 -5.990 1.00 56.47 265 LYS A N 1
ATOM 2120 C CA . LYS A 1 265 ? -23.282 11.597 -5.794 1.00 56.47 265 LYS A CA 1
ATOM 2121 C C . LYS A 1 265 ? -24.052 10.314 -6.129 1.00 56.47 265 LYS A C 1
ATOM 2123 O O . LYS A 1 265 ? -25.168 10.151 -5.653 1.00 56.47 265 LYS A O 1
ATOM 2128 N N . LEU A 1 266 ? -23.483 9.468 -6.984 1.00 60.25 266 LEU A N 1
ATOM 2129 C CA . LEU A 1 266 ? -23.960 8.122 -7.278 1.00 60.25 266 LEU A CA 1
ATOM 2130 C C . LEU A 1 266 ? -22.913 7.167 -6.714 1.00 60.25 266 LEU A C 1
ATOM 2132 O O . LEU A 1 266 ? -21.722 7.347 -6.969 1.00 60.25 266 LEU A O 1
ATOM 2136 N N . THR A 1 267 ? -23.352 6.212 -5.905 1.00 67.81 267 THR A N 1
ATOM 2137 C CA . THR A 1 267 ? -22.495 5.220 -5.259 1.00 67.81 267 THR A CA 1
ATOM 2138 C C . THR A 1 267 ? -22.154 4.126 -6.264 1.00 67.81 267 THR A C 1
ATOM 2140 O O . THR A 1 267 ? -22.772 3.069 -6.286 1.00 67.81 267 THR A O 1
ATOM 2143 N N . GLU A 1 268 ? -21.195 4.401 -7.145 1.00 79.38 268 GLU A N 1
ATOM 2144 C CA . GLU A 1 268 ? -20.550 3.346 -7.926 1.00 79.38 268 GLU A CA 1
ATOM 2145 C C . GLU A 1 268 ? -19.596 2.562 -7.014 1.00 79.38 268 GLU A C 1
ATOM 2147 O O . GLU A 1 268 ? -18.909 3.141 -6.162 1.00 79.38 268 GLU A O 1
ATOM 2152 N N . THR A 1 269 ? -19.556 1.245 -7.183 1.00 82.38 269 THR A N 1
ATOM 2153 C CA . THR A 1 269 ? -18.633 0.354 -6.479 1.00 82.38 269 THR A CA 1
ATOM 2154 C C . THR A 1 269 ? -17.396 0.071 -7.322 1.00 82.38 269 THR A C 1
ATOM 2156 O O . THR A 1 269 ? -17.472 -0.079 -8.539 1.00 82.38 269 THR A O 1
ATOM 2159 N N . GLU A 1 270 ? -16.236 -0.034 -6.679 1.00 84.56 270 GLU A N 1
ATOM 2160 C CA . GLU A 1 270 ? -14.962 -0.329 -7.329 1.00 84.56 270 GLU A CA 1
ATOM 2161 C C . GLU A 1 270 ? -14.088 -1.213 -6.435 1.00 84.56 270 GLU A C 1
ATOM 2163 O O . GLU A 1 270 ? -14.182 -1.181 -5.210 1.00 84.56 270 GLU A O 1
ATOM 2168 N N . GLU A 1 271 ? -13.197 -1.993 -7.036 1.00 87.19 271 GLU A N 1
ATOM 2169 C CA . GLU A 1 271 ? -12.170 -2.712 -6.291 1.00 87.19 271 GLU A CA 1
ATOM 2170 C C . GLU A 1 271 ? -11.228 -1.752 -5.552 1.00 87.19 271 GLU A C 1
ATOM 2172 O O . GLU A 1 271 ? -10.830 -0.687 -6.042 1.00 87.19 271 GLU A O 1
ATOM 2177 N N . TYR A 1 272 ? -10.827 -2.145 -4.349 1.00 90.00 272 TYR A N 1
ATOM 2178 C CA . TYR A 1 272 ? -9.830 -1.409 -3.594 1.00 90.00 272 TYR A CA 1
ATOM 2179 C C . TYR A 1 272 ? -8.491 -1.490 -4.308 1.00 90.00 272 TYR A C 1
ATOM 2181 O O . TYR A 1 272 ? -7.961 -2.581 -4.515 1.00 90.00 272 TYR A O 1
ATOM 2189 N N . ARG A 1 273 ? -7.919 -0.333 -4.649 1.00 90.00 273 ARG A N 1
ATOM 2190 C CA . ARG A 1 273 ? -6.633 -0.228 -5.355 1.00 90.00 273 ARG A CA 1
ATOM 2191 C C . ARG A 1 273 ? -5.448 -0.098 -4.409 1.00 90.00 273 ARG A C 1
ATOM 2193 O O . ARG A 1 273 ? -4.322 -0.424 -4.778 1.00 90.00 273 ARG A O 1
ATOM 2200 N N . THR A 1 274 ? -5.693 0.425 -3.214 1.00 90.56 274 THR A N 1
ATOM 2201 C CA . THR A 1 274 ? -4.667 0.715 -2.210 1.00 90.56 274 THR A CA 1
ATOM 2202 C C . THR A 1 274 ? -5.196 0.422 -0.816 1.00 90.56 274 THR A C 1
ATOM 2204 O O . THR A 1 274 ? -6.382 0.607 -0.567 1.00 90.56 274 THR A O 1
ATOM 2207 N N . VAL A 1 275 ? -4.320 0.044 0.106 1.00 92.81 275 VAL A N 1
ATOM 2208 C CA . VAL A 1 275 ? -4.585 0.055 1.547 1.00 92.81 275 VAL A CA 1
ATOM 2209 C C . VAL A 1 275 ? -3.703 1.129 2.171 1.00 92.81 275 VAL A C 1
ATOM 2211 O O . VAL A 1 275 ? -2.480 1.070 2.051 1.00 92.81 275 VAL A O 1
ATOM 2214 N N . LEU A 1 276 ? -4.320 2.117 2.812 1.00 94.75 276 LEU A N 1
ATOM 2215 C CA . LEU A 1 276 ? -3.638 3.160 3.570 1.00 94.75 276 LEU A CA 1
ATOM 2216 C C . LEU A 1 276 ? -3.421 2.665 4.999 1.00 94.75 276 LEU A C 1
ATOM 2218 O O . LEU A 1 276 ? -4.389 2.365 5.696 1.00 94.75 276 LEU A O 1
ATOM 2222 N N . VAL A 1 277 ? -2.167 2.558 5.431 1.00 96.44 277 VAL A N 1
ATOM 2223 C CA . VAL A 1 277 ? -1.814 2.015 6.749 1.00 96.44 277 VAL A CA 1
ATOM 2224 C C . VAL A 1 277 ? -1.237 3.117 7.622 1.00 96.44 277 VAL A C 1
ATOM 2226 O O . VAL A 1 277 ? -0.309 3.810 7.214 1.00 96.44 277 VAL A O 1
ATOM 2229 N N . PHE A 1 278 ? -1.754 3.235 8.843 1.00 98.19 278 PHE A N 1
ATOM 2230 C CA . PHE A 1 278 ? -1.268 4.146 9.870 1.00 98.19 278 PHE A CA 1
ATOM 2231 C C . PHE A 1 278 ? -0.542 3.369 10.963 1.00 98.19 278 PHE A C 1
ATOM 2233 O O . PHE A 1 278 ? -1.016 2.346 11.461 1.00 98.19 278 PHE A O 1
ATOM 2240 N N . GLY A 1 279 ? 0.605 3.885 11.383 1.00 97.94 279 GLY A N 1
ATOM 2241 C CA . GLY A 1 279 ? 1.369 3.353 12.496 1.00 97.94 279 GLY A CA 1
ATOM 2242 C C . GLY A 1 279 ? 1.954 4.454 13.360 1.00 97.94 279 GLY A C 1
ATOM 2243 O O . GLY A 1 279 ? 2.112 5.604 12.953 1.00 97.94 279 GLY A O 1
ATOM 2244 N N . VAL A 1 280 ? 2.330 4.086 14.574 1.00 98.19 280 VAL A N 1
ATOM 2245 C CA . VAL A 1 280 ? 3.096 4.936 15.482 1.00 98.19 280 VAL A CA 1
ATOM 2246 C C . VAL A 1 280 ? 4.405 4.263 15.833 1.00 98.19 280 VAL A C 1
ATOM 2248 O O . VAL A 1 280 ? 4.520 3.037 15.902 1.00 98.19 280 VAL A O 1
ATOM 2251 N N . ARG A 1 281 ? 5.422 5.087 16.040 1.00 97.69 281 ARG A N 1
ATOM 2252 C CA . ARG A 1 281 ? 6.765 4.645 16.396 1.00 97.69 281 ARG A CA 1
ATOM 2253 C C . ARG A 1 281 ? 7.350 5.591 17.425 1.00 97.69 281 ARG A C 1
ATOM 2255 O O . ARG A 1 281 ? 7.325 6.802 17.220 1.00 97.69 281 ARG A O 1
ATOM 2262 N N . SER A 1 282 ? 7.913 5.049 18.497 1.00 98.19 282 SER A N 1
ATOM 2263 C CA . SER A 1 282 ? 8.683 5.835 19.452 1.00 98.19 282 SER A CA 1
ATOM 2264 C C . SER A 1 282 ? 9.901 6.453 18.776 1.00 98.19 282 SER A C 1
ATOM 2266 O O . SER A 1 282 ? 10.650 5.797 18.053 1.00 98.19 282 SER A O 1
ATOM 2268 N N . ILE A 1 283 ? 10.126 7.734 19.046 1.00 98.06 283 ILE A N 1
ATOM 2269 C CA . ILE A 1 283 ? 11.326 8.444 18.597 1.00 98.06 283 ILE A CA 1
ATOM 2270 C C . ILE A 1 283 ? 12.525 8.027 19.466 1.00 98.06 283 ILE A C 1
ATOM 2272 O O . ILE A 1 283 ? 13.669 7.997 19.006 1.00 98.06 283 ILE A O 1
ATOM 2276 N N . LEU A 1 284 ? 12.278 7.669 20.729 1.00 97.38 284 LEU A N 1
ATOM 2277 C CA . LEU A 1 284 ? 13.313 7.460 21.743 1.00 97.38 284 LEU A CA 1
ATOM 2278 C C . LEU A 1 284 ? 13.663 5.978 21.949 1.00 97.38 284 LEU A C 1
ATOM 2280 O O . LEU A 1 284 ? 14.797 5.659 22.314 1.00 97.38 284 LEU A O 1
ATOM 2284 N N . THR A 1 285 ? 12.744 5.057 21.661 1.00 96.88 285 THR A N 1
ATOM 2285 C CA . THR A 1 285 ? 12.895 3.606 21.880 1.00 96.88 285 THR A CA 1
ATOM 2286 C C . THR A 1 285 ? 12.497 2.806 20.634 1.00 96.88 285 THR A C 1
ATOM 2288 O O . THR A 1 285 ? 12.195 3.386 19.598 1.00 96.88 285 THR A O 1
ATOM 2291 N N . ALA A 1 286 ? 12.557 1.471 20.694 1.00 96.69 286 ALA A N 1
ATOM 2292 C CA . ALA A 1 286 ? 12.169 0.607 19.573 1.00 96.69 286 ALA A CA 1
ATOM 2293 C C . ALA A 1 286 ? 10.650 0.336 19.502 1.00 96.69 286 ALA A C 1
ATOM 2295 O O . ALA A 1 286 ? 10.208 -0.430 18.643 1.00 96.69 286 ALA A O 1
ATOM 2296 N N . PHE A 1 287 ? 9.853 0.922 20.407 1.00 97.75 287 PHE A N 1
ATOM 2297 C CA . PHE A 1 287 ? 8.402 0.737 20.432 1.00 97.75 287 PHE A CA 1
ATOM 2298 C C . PHE A 1 287 ? 7.765 1.169 19.104 1.00 97.75 287 PHE A C 1
ATOM 2300 O O . PHE A 1 287 ? 8.029 2.264 18.608 1.00 97.75 287 PHE A O 1
ATOM 2307 N N . ASN A 1 288 ? 6.927 0.309 18.526 1.00 97.31 288 ASN A N 1
ATOM 2308 C CA . ASN A 1 288 ? 6.105 0.618 17.358 1.00 97.31 288 ASN A CA 1
ATOM 2309 C C . ASN A 1 288 ? 4.859 -0.273 17.310 1.00 97.31 288 ASN A C 1
ATOM 2311 O O . ASN A 1 288 ? 4.914 -1.442 17.706 1.00 97.31 288 ASN A O 1
ATOM 2315 N N . ILE A 1 289 ? 3.753 0.285 16.820 1.00 97.25 289 ILE A N 1
ATOM 2316 C CA . ILE A 1 289 ? 2.476 -0.414 16.653 1.00 97.25 289 ILE A CA 1
ATOM 2317 C C . ILE A 1 289 ? 1.695 0.176 15.473 1.00 97.25 289 ILE A C 1
ATOM 2319 O O . ILE A 1 289 ? 1.757 1.382 15.232 1.00 97.25 289 ILE A O 1
ATOM 2323 N N . LEU A 1 290 ? 0.994 -0.665 14.714 1.00 97.62 290 LEU A N 1
ATOM 2324 C CA . LEU A 1 290 ? 0.027 -0.200 13.718 1.00 97.62 290 LEU A CA 1
ATOM 2325 C C . LEU A 1 290 ? -1.265 0.240 14.415 1.00 97.62 290 LEU A C 1
ATOM 2327 O O . LEU A 1 290 ? -1.743 -0.450 15.314 1.00 97.62 290 LEU A O 1
ATOM 2331 N N . LEU A 1 291 ? -1.810 1.383 14.002 1.00 96.62 291 LEU A N 1
ATOM 2332 C CA . LEU A 1 291 ? -3.044 1.941 14.557 1.00 96.62 291 LEU A CA 1
ATOM 2333 C C . LEU A 1 291 ? -4.262 1.570 13.729 1.00 96.62 291 LEU A C 1
ATOM 2335 O O . LEU A 1 291 ? -5.281 1.203 14.293 1.00 96.62 291 LEU A O 1
ATOM 2339 N N . SER A 1 292 ? -4.168 1.666 12.407 1.00 96.69 292 SER A N 1
ATOM 2340 C CA . SER A 1 292 ? -5.286 1.326 11.536 1.00 96.69 292 SER A CA 1
ATOM 2341 C C . SER A 1 292 ? -4.822 1.004 10.121 1.00 96.69 292 SER A C 1
ATOM 2343 O O . SER A 1 292 ? -3.713 1.361 9.708 1.00 96.69 292 SER A O 1
ATOM 2345 N N . ALA A 1 293 ? -5.673 0.315 9.369 1.00 96.06 293 ALA A N 1
ATOM 2346 C CA . ALA A 1 293 ? -5.536 0.174 7.931 1.00 96.06 293 ALA A CA 1
ATOM 2347 C C . ALA A 1 293 ? -6.890 0.326 7.248 1.00 96.06 293 ALA A C 1
ATOM 2349 O O . ALA A 1 293 ? -7.882 -0.257 7.683 1.00 96.06 293 ALA A O 1
ATOM 2350 N N . HIS A 1 294 ? -6.886 1.079 6.154 1.00 94.12 294 HIS A N 1
ATOM 2351 C CA . HIS A 1 294 ? -8.080 1.496 5.433 1.00 94.12 294 HIS A CA 1
ATOM 2352 C C . HIS A 1 294 ? -7.938 1.113 3.966 1.00 94.12 294 HIS A C 1
ATOM 2354 O O . HIS A 1 294 ? -7.057 1.647 3.284 1.00 94.12 294 HIS A O 1
ATOM 2360 N N . PRO A 1 295 ? -8.747 0.180 3.451 1.00 92.25 295 PRO A N 1
ATOM 2361 C CA . PRO A 1 295 ? -8.774 -0.088 2.027 1.00 92.25 295 PRO A CA 1
ATOM 2362 C C . PRO A 1 295 ? -9.481 1.060 1.294 1.00 92.25 295 PRO A C 1
ATOM 2364 O O . PRO A 1 295 ? -10.497 1.588 1.735 1.00 92.25 295 PRO A O 1
ATOM 2367 N N . ILE A 1 296 ? -8.902 1.502 0.178 1.00 90.00 296 ILE A N 1
ATOM 2368 C CA . ILE A 1 296 ? -9.338 2.690 -0.558 1.00 90.00 296 ILE A CA 1
ATOM 2369 C C . ILE A 1 296 ? -9.397 2.373 -2.053 1.00 90.00 296 ILE A C 1
ATOM 2371 O O . ILE A 1 296 ? -8.434 1.886 -2.654 1.00 90.00 296 ILE A O 1
ATOM 2375 N N . THR A 1 297 ? -10.535 2.693 -2.668 1.00 88.19 297 THR A N 1
ATOM 2376 C CA . THR A 1 297 ? -10.774 2.549 -4.111 1.00 88.19 297 THR A CA 1
ATOM 2377 C C . THR A 1 297 ? -9.937 3.554 -4.894 1.00 88.19 297 THR A C 1
ATOM 2379 O O . THR A 1 297 ? -9.158 3.187 -5.770 1.00 88.19 297 THR A O 1
ATOM 2382 N N . ARG A 1 298 ? -10.009 4.841 -4.533 1.00 85.69 298 ARG A N 1
ATOM 2383 C CA . ARG A 1 298 ? -9.208 5.914 -5.145 1.00 85.69 298 ARG A CA 1
ATOM 2384 C C . ARG A 1 298 ? -8.646 6.863 -4.098 1.00 85.69 298 ARG A C 1
ATOM 2386 O O . ARG A 1 298 ? -9.317 7.804 -3.678 1.00 85.69 298 ARG A O 1
ATOM 2393 N N . TYR A 1 299 ? -7.385 6.668 -3.721 1.00 84.75 299 TYR A N 1
ATOM 2394 C CA . TYR A 1 299 ? -6.734 7.566 -2.776 1.00 84.75 299 TYR A CA 1
ATOM 2395 C C . TYR A 1 299 ? -6.438 8.929 -3.420 1.00 84.75 299 TYR A C 1
ATOM 2397 O O . TYR A 1 299 ? -5.703 9.041 -4.405 1.00 84.75 299 TYR A O 1
ATOM 2405 N N . LYS A 1 300 ? -7.051 9.984 -2.871 1.00 87.94 300 LYS A N 1
ATOM 2406 C CA . LYS A 1 300 ? -6.885 11.384 -3.304 1.00 87.94 300 LYS A CA 1
ATOM 2407 C C . LYS A 1 300 ? -6.356 12.288 -2.182 1.00 87.94 300 LYS A C 1
ATOM 2409 O O . LYS A 1 300 ? -6.391 13.507 -2.334 1.00 87.94 300 LYS A O 1
ATOM 2414 N N . GLY A 1 301 ? -5.835 11.687 -1.112 1.00 88.75 301 GLY A N 1
ATOM 2415 C CA . GLY A 1 301 ? -5.572 12.338 0.169 1.00 88.75 301 GLY A CA 1
ATOM 2416 C C . GLY A 1 301 ? -6.816 12.338 1.060 1.00 88.75 301 GLY A C 1
ATOM 2417 O O . GLY A 1 301 ? -7.930 12.482 0.555 1.00 88.75 301 GLY A O 1
ATOM 2418 N N . ASN A 1 302 ? -6.632 12.133 2.364 1.00 89.56 302 ASN A N 1
ATOM 2419 C CA . ASN A 1 302 ? -7.717 12.080 3.343 1.00 89.56 302 ASN A CA 1
ATOM 2420 C C . ASN A 1 302 ? -7.251 12.645 4.696 1.00 89.56 302 ASN A C 1
ATOM 2422 O O . ASN A 1 302 ? -6.676 11.929 5.515 1.00 89.56 302 ASN A O 1
ATOM 2426 N N . ALA A 1 303 ? -7.470 13.947 4.896 1.00 92.94 303 ALA A N 1
ATOM 2427 C CA . ALA A 1 303 ? -7.082 14.641 6.122 1.00 92.94 303 ALA A CA 1
ATOM 2428 C C . ALA A 1 303 ? -7.903 14.195 7.345 1.00 92.94 303 ALA A C 1
ATOM 2430 O O . ALA A 1 303 ? -7.376 14.218 8.456 1.00 92.94 303 ALA A O 1
ATOM 2431 N N . ASP A 1 304 ? -9.144 13.745 7.141 1.00 92.38 304 ASP A N 1
ATOM 2432 C CA . ASP A 1 304 ? -10.028 13.297 8.220 1.00 92.38 304 ASP A CA 1
ATOM 2433 C C . ASP A 1 304 ? -9.524 11.981 8.833 1.00 92.38 304 ASP A C 1
ATOM 2435 O O . ASP A 1 304 ? -9.428 11.874 10.051 1.00 92.38 304 ASP A O 1
ATOM 2439 N N . LEU A 1 305 ? -9.062 11.027 8.011 1.00 93.06 305 LEU A N 1
ATOM 2440 C CA . LEU A 1 305 ? -8.431 9.793 8.513 1.00 93.06 305 LEU A CA 1
ATOM 2441 C C . LEU A 1 305 ? -7.133 10.063 9.289 1.00 93.06 305 LEU A C 1
ATOM 2443 O O . LEU A 1 305 ? -6.816 9.355 10.247 1.00 93.06 305 LEU A O 1
ATOM 2447 N N . LEU A 1 306 ? -6.354 11.074 8.885 1.00 95.88 306 LEU A N 1
ATOM 2448 C CA . LEU A 1 306 ? -5.171 11.481 9.648 1.00 95.88 306 LEU A CA 1
ATOM 2449 C C . LEU A 1 306 ? -5.572 12.063 11.011 1.00 95.88 306 LEU A C 1
ATOM 2451 O O . LEU A 1 306 ? -4.929 11.756 12.014 1.00 95.88 306 LEU A O 1
ATOM 2455 N N . GLU A 1 307 ? -6.620 12.883 11.045 1.00 95.25 307 GLU A N 1
ATOM 2456 C CA . GLU A 1 307 ? -7.156 13.476 12.271 1.00 95.25 307 GLU A CA 1
ATOM 2457 C C . GLU A 1 307 ? -7.693 12.414 13.240 1.00 95.25 307 GLU A C 1
ATOM 2459 O O . GLU A 1 307 ? -7.389 12.442 14.435 1.00 95.25 307 GLU A O 1
ATOM 2464 N N . GLU A 1 308 ? -8.417 11.428 12.717 1.00 94.94 308 GLU A N 1
ATOM 2465 C CA . GLU A 1 308 ? -8.906 10.276 13.469 1.00 94.94 308 GLU A CA 1
ATOM 2466 C C . GLU A 1 308 ? -7.749 9.487 14.100 1.00 94.94 308 GLU A C 1
ATOM 2468 O O . GLU A 1 308 ? -7.737 9.255 15.307 1.00 94.94 308 GLU A O 1
ATOM 2473 N N . ASN A 1 309 ? -6.706 9.157 13.331 1.00 96.88 309 ASN A N 1
ATOM 2474 C CA . ASN A 1 309 ? -5.559 8.410 13.858 1.00 96.88 309 ASN A CA 1
ATOM 2475 C C . ASN A 1 309 ? -4.712 9.214 14.857 1.00 96.88 309 ASN A C 1
ATOM 2477 O O . ASN A 1 309 ? -4.127 8.630 15.774 1.00 96.88 309 ASN A O 1
ATOM 2481 N N . LEU A 1 310 ? -4.637 10.542 14.710 1.00 96.75 310 LEU A N 1
ATOM 2482 C CA . LEU A 1 310 ? -4.039 11.413 15.725 1.00 96.75 310 LEU A CA 1
ATOM 2483 C C . LEU A 1 310 ? -4.836 11.355 17.031 1.00 96.75 310 LEU A C 1
ATOM 2485 O O . LEU A 1 310 ? -4.237 11.219 18.096 1.00 96.75 310 LEU A O 1
ATOM 2489 N N . THR A 1 311 ? -6.165 11.390 16.935 1.00 95.31 311 THR A N 1
ATOM 2490 C CA . THR A 1 311 ? -7.076 11.309 18.084 1.00 95.31 311 THR A CA 1
ATOM 2491 C C . THR A 1 311 ? -6.956 9.953 18.782 1.00 95.31 311 THR A C 1
ATOM 2493 O O . THR A 1 311 ? -6.729 9.908 19.988 1.00 95.31 311 THR A O 1
ATOM 2496 N N . ILE A 1 312 ? -6.958 8.846 18.030 1.00 95.88 312 ILE A N 1
ATOM 2497 C CA . ILE A 1 312 ? -6.737 7.492 18.567 1.00 95.88 312 ILE A CA 1
ATOM 2498 C C . ILE A 1 312 ? -5.408 7.421 19.329 1.00 95.88 312 ILE A C 1
ATOM 2500 O O . ILE A 1 312 ? -5.367 6.924 20.454 1.00 95.88 312 ILE A O 1
ATOM 2504 N N . ALA A 1 313 ? -4.315 7.937 18.752 1.00 97.06 313 ALA A N 1
ATOM 2505 C CA . ALA A 1 313 ? -3.004 7.933 19.402 1.00 97.06 313 ALA A CA 1
ATOM 2506 C C . ALA A 1 313 ? -3.008 8.703 20.738 1.00 97.06 313 ALA A C 1
ATOM 2508 O O . ALA A 1 313 ? -2.405 8.252 21.717 1.00 97.06 313 ALA A O 1
ATOM 2509 N N . GLU A 1 314 ? -3.695 9.844 20.794 1.00 94.31 314 GLU A N 1
ATOM 2510 C CA . GLU A 1 314 ? -3.861 10.637 22.016 1.00 94.31 314 GLU A CA 1
ATOM 2511 C C . GLU A 1 314 ? -4.709 9.898 23.064 1.00 94.31 314 GLU A C 1
ATOM 2513 O O . GLU A 1 314 ? -4.314 9.820 24.230 1.00 94.31 314 GLU A O 1
ATOM 2518 N N . GLU A 1 315 ? -5.836 9.308 22.660 1.00 94.81 315 GLU A N 1
ATOM 2519 C CA . GLU A 1 315 ? -6.780 8.607 23.542 1.00 94.81 315 GLU A CA 1
ATOM 2520 C C . GLU A 1 315 ? -6.196 7.352 24.200 1.00 94.81 315 GLU A C 1
ATOM 2522 O O . GLU A 1 315 ? -6.536 7.017 25.343 1.00 94.81 315 GLU A O 1
ATOM 2527 N N . ILE A 1 316 ? -5.286 6.658 23.513 1.00 96.56 316 ILE A N 1
ATOM 2528 C CA . ILE A 1 316 ? -4.562 5.519 24.092 1.00 96.56 316 ILE A CA 1
ATOM 2529 C C . ILE A 1 316 ? -3.389 5.967 24.979 1.00 96.56 316 ILE A C 1
ATOM 2531 O O . ILE A 1 316 ? -2.810 5.143 25.685 1.00 96.56 316 ILE A O 1
ATOM 2535 N N . GLY A 1 317 ? -3.058 7.264 25.005 1.00 96.38 317 GLY A N 1
ATOM 2536 C CA . GLY A 1 317 ? -2.076 7.863 25.912 1.00 96.38 317 GLY A CA 1
ATOM 2537 C C . GLY A 1 317 ? -0.669 8.042 25.333 1.00 96.38 317 GLY A C 1
ATOM 2538 O O . GLY A 1 317 ? 0.300 8.050 26.101 1.00 96.38 317 GLY A O 1
ATOM 2539 N N . LEU A 1 318 ? -0.532 8.160 24.009 1.00 97.50 318 LEU A N 1
ATOM 2540 C CA . LEU A 1 318 ? 0.730 8.508 23.350 1.00 97.50 318 LEU A CA 1
ATOM 2541 C C . LEU A 1 318 ? 0.882 10.030 23.203 1.00 97.50 318 LEU A C 1
ATOM 2543 O O . LEU A 1 318 ? -0.088 10.771 23.079 1.00 97.50 318 LEU A O 1
ATOM 2547 N N . ASP A 1 319 ? 2.127 10.502 23.195 1.00 96.81 319 ASP A N 1
ATOM 2548 C CA . ASP A 1 319 ? 2.490 11.904 22.980 1.00 96.81 319 ASP A CA 1
ATOM 2549 C C . ASP A 1 319 ? 3.106 12.053 21.585 1.00 96.81 319 ASP A C 1
ATOM 2551 O O . ASP A 1 319 ? 4.310 11.851 21.380 1.00 96.81 319 ASP A O 1
ATOM 2555 N N . VAL A 1 320 ? 2.251 12.357 20.607 1.00 97.75 320 VAL A N 1
ATOM 2556 C CA . VAL A 1 320 ? 2.643 12.489 19.202 1.00 97.75 320 VAL A CA 1
ATOM 2557 C C . VAL A 1 320 ? 3.426 13.787 19.003 1.00 97.75 320 VAL A C 1
ATOM 2559 O O . VAL A 1 320 ? 2.917 14.881 19.215 1.00 97.75 320 VAL A O 1
ATOM 2562 N N . LYS A 1 321 ? 4.684 13.695 18.567 1.00 97.94 321 LYS A N 1
ATOM 2563 C CA . LYS A 1 321 ? 5.529 14.864 18.262 1.00 97.94 321 LYS A CA 1
ATOM 2564 C C . LYS A 1 321 ? 5.629 15.166 16.778 1.00 97.94 321 LYS A C 1
ATOM 2566 O O . LYS A 1 321 ? 5.910 16.304 16.404 1.00 97.94 321 LYS A O 1
ATOM 2571 N N . ALA A 1 322 ? 5.420 14.161 15.936 1.00 98.25 322 ALA A N 1
ATOM 2572 C CA . ALA A 1 322 ? 5.594 14.295 14.501 1.00 98.25 322 ALA A CA 1
ATOM 2573 C C . ALA A 1 322 ? 4.611 13.442 13.698 1.00 98.25 322 ALA A C 1
ATOM 2575 O O . ALA A 1 322 ? 4.168 12.399 14.172 1.00 98.25 322 ALA A O 1
ATOM 2576 N N . VAL A 1 323 ? 4.343 13.882 12.469 1.00 98.38 323 VAL A N 1
ATOM 2577 C CA . VAL A 1 323 ? 3.721 13.098 11.399 1.00 98.38 323 VAL A CA 1
ATOM 2578 C C . VAL A 1 323 ? 4.729 12.935 10.265 1.00 98.38 323 VAL A C 1
ATOM 2580 O O . VAL A 1 323 ? 5.313 13.928 9.821 1.00 98.38 323 VAL A O 1
ATOM 2583 N N . VAL A 1 324 ? 4.935 11.700 9.806 1.00 98.12 324 VAL A N 1
ATOM 2584 C CA . VAL A 1 324 ? 5.875 11.371 8.725 1.00 98.12 324 VAL A CA 1
ATOM 2585 C C . VAL A 1 324 ? 5.196 10.589 7.606 1.00 98.12 324 VAL A C 1
ATOM 2587 O O . VAL A 1 324 ? 4.547 9.576 7.853 1.00 98.12 324 VAL A O 1
ATOM 2590 N N . CYS A 1 325 ? 5.365 11.049 6.369 1.00 97.06 325 CYS A N 1
ATOM 2591 C CA . CYS A 1 325 ? 4.847 10.391 5.170 1.00 97.06 325 CYS A CA 1
ATOM 2592 C C . CYS A 1 325 ? 5.791 10.590 3.975 1.00 97.06 325 CYS A C 1
ATOM 2594 O O . CYS A 1 325 ? 6.731 11.389 4.028 1.00 97.06 325 CYS A O 1
ATOM 2596 N N . ASN A 1 326 ? 5.531 9.893 2.869 1.00 94.00 326 ASN A N 1
ATOM 2597 C CA . ASN A 1 326 ? 6.232 10.143 1.610 1.00 94.00 326 ASN A CA 1
ATOM 2598 C C . ASN A 1 326 ? 5.788 11.487 0.970 1.00 94.00 326 ASN A C 1
ATOM 2600 O O . ASN A 1 326 ? 4.954 12.225 1.504 1.00 94.00 326 ASN A O 1
ATOM 2604 N N . ARG A 1 327 ? 6.351 11.818 -0.201 1.00 92.94 327 ARG A N 1
ATOM 2605 C CA . ARG A 1 327 ? 6.085 13.074 -0.932 1.00 92.94 327 ARG A CA 1
ATOM 2606 C C . ARG A 1 327 ? 4.992 12.980 -2.005 1.00 92.94 327 ARG A C 1
ATOM 2608 O O . ARG A 1 327 ? 4.906 13.892 -2.837 1.00 92.94 327 ARG A O 1
ATOM 2615 N N . SER A 1 328 ? 4.175 11.923 -2.008 1.00 91.88 328 SER A N 1
ATOM 2616 C CA . SER A 1 328 ? 3.115 11.723 -3.003 1.00 91.88 328 SER A CA 1
ATOM 2617 C C . SER A 1 328 ? 2.105 12.871 -2.978 1.00 91.88 328 SER A C 1
ATOM 2619 O O . SER A 1 328 ? 1.842 13.482 -1.940 1.00 91.88 328 SER A O 1
ATOM 2621 N N . VAL A 1 329 ? 1.522 13.189 -4.137 1.00 92.06 329 VAL A N 1
ATOM 2622 C CA . VAL A 1 329 ? 0.527 14.271 -4.266 1.00 92.06 329 VAL A CA 1
ATOM 2623 C C . VAL A 1 329 ? -0.652 14.054 -3.312 1.00 92.06 329 VAL A C 1
ATOM 2625 O O . VAL A 1 329 ? -1.192 15.009 -2.757 1.00 92.06 329 VAL A O 1
ATOM 2628 N N . GLN A 1 330 ? -1.036 12.800 -3.102 1.00 92.12 330 GLN A N 1
ATOM 2629 C CA . GLN A 1 330 ? -2.086 12.383 -2.187 1.00 92.12 330 GLN A CA 1
ATOM 2630 C C . GLN A 1 330 ? -1.695 12.660 -0.735 1.00 92.12 330 GLN A C 1
ATOM 2632 O O . GLN A 1 330 ? -2.470 13.282 -0.014 1.00 92.12 330 GLN A O 1
ATOM 2637 N N . ASN A 1 331 ? -0.478 12.302 -0.323 1.00 93.12 331 ASN A N 1
ATOM 2638 C CA . ASN A 1 331 ? -0.017 12.534 1.045 1.00 93.12 331 ASN A CA 1
ATOM 2639 C C . ASN A 1 331 ? 0.145 14.028 1.350 1.00 93.12 331 ASN A C 1
ATOM 2641 O O . ASN A 1 331 ? -0.214 14.464 2.443 1.00 93.12 331 ASN A O 1
ATOM 2645 N N . ARG A 1 332 ? 0.513 14.855 0.358 1.00 93.12 332 ARG A N 1
ATOM 2646 C CA . ARG A 1 332 ? 0.461 16.327 0.485 1.00 93.12 332 ARG A CA 1
ATOM 2647 C C . ARG A 1 332 ? -0.942 16.854 0.764 1.00 93.12 332 ARG A C 1
ATOM 2649 O O . ARG A 1 332 ? -1.092 17.791 1.541 1.00 93.12 332 ARG A O 1
ATOM 2656 N N . LYS A 1 333 ? -1.959 16.261 0.133 1.00 93.00 333 LYS A N 1
ATOM 2657 C CA . LYS A 1 333 ? -3.368 16.603 0.373 1.00 93.00 333 LYS A CA 1
ATOM 2658 C C . LYS A 1 333 ? -3.852 16.119 1.741 1.00 93.00 333 LYS A C 1
ATOM 2660 O O . LYS A 1 333 ? -4.673 16.786 2.348 1.00 93.00 333 LYS A O 1
ATOM 2665 N N . THR A 1 334 ? -3.327 15.006 2.246 1.00 93.25 334 THR A N 1
ATOM 2666 C CA . THR A 1 334 ? -3.645 14.500 3.592 1.00 93.25 334 THR A CA 1
ATOM 2667 C C . THR A 1 334 ? -3.121 15.421 4.697 1.00 93.25 334 THR A C 1
ATOM 2669 O O . THR A 1 334 ? -3.792 15.627 5.702 1.00 93.25 334 THR A O 1
ATOM 2672 N N . VAL A 1 335 ? -1.952 16.040 4.509 1.00 94.19 335 VAL A N 1
ATOM 2673 C CA . VAL A 1 335 ? -1.330 16.921 5.518 1.00 94.19 335 VAL A CA 1
ATOM 2674 C C . VAL A 1 335 ? -1.692 18.406 5.363 1.00 94.19 335 VAL A C 1
ATOM 2676 O O . VAL A 1 335 ? -0.993 19.270 5.892 1.00 94.19 335 VAL A O 1
ATOM 2679 N N . THR A 1 336 ? -2.790 18.745 4.680 1.00 91.50 336 THR A N 1
ATOM 2680 C CA . THR A 1 336 ? -3.208 20.148 4.456 1.00 91.50 336 THR A CA 1
ATOM 2681 C C . THR A 1 336 ? -3.489 20.920 5.741 1.00 91.50 336 THR A C 1
ATOM 2683 O O . THR A 1 336 ? -3.350 22.141 5.760 1.00 91.50 336 THR A O 1
ATOM 2686 N N . ASN A 1 337 ? -3.819 20.222 6.831 1.00 90.44 337 ASN A N 1
ATOM 2687 C CA . ASN A 1 337 ? -4.052 20.830 8.145 1.00 90.44 337 ASN A CA 1
ATOM 2688 C C . ASN A 1 337 ? -2.762 21.395 8.779 1.00 90.44 337 ASN A C 1
ATOM 2690 O O . ASN A 1 337 ? -2.817 22.175 9.733 1.00 90.44 337 ASN A O 1
ATOM 2694 N N . PHE A 1 338 ? -1.584 21.056 8.242 1.00 93.75 338 PHE A N 1
ATOM 2695 C CA . PHE A 1 338 ? -0.301 21.524 8.752 1.00 93.75 338 PHE A CA 1
ATOM 2696 C C . PHE A 1 338 ? 0.104 22.866 8.130 1.00 93.75 338 PHE A C 1
ATOM 2698 O O . PHE A 1 338 ? 0.740 22.935 7.075 1.00 93.75 338 PHE A O 1
ATOM 2705 N N . THR A 1 339 ? -0.152 23.961 8.843 1.00 92.06 339 THR A N 1
ATOM 2706 C CA . THR A 1 339 ? 0.295 25.297 8.425 1.00 92.06 339 THR A CA 1
ATOM 2707 C C . THR A 1 339 ? 1.808 25.423 8.593 1.00 92.06 339 THR A C 1
ATOM 2709 O O . THR A 1 339 ? 2.340 25.303 9.697 1.00 92.06 339 THR A O 1
ATOM 2712 N N . ASN A 1 340 ? 2.535 25.652 7.494 1.00 89.94 340 ASN A N 1
ATOM 2713 C CA . ASN A 1 340 ? 4.007 25.636 7.465 1.00 89.94 340 ASN A CA 1
ATOM 2714 C C . ASN A 1 340 ? 4.611 24.327 8.022 1.00 89.94 340 ASN A C 1
ATOM 2716 O O . ASN A 1 340 ? 5.736 24.313 8.537 1.00 89.94 340 ASN A O 1
ATOM 2720 N N . GLY A 1 341 ? 3.866 23.220 7.908 1.00 92.06 341 GLY A N 1
ATOM 2721 C CA . GLY A 1 341 ? 4.225 21.908 8.447 1.00 92.06 341 GLY A CA 1
ATOM 2722 C C . GLY A 1 341 ? 4.204 21.814 9.968 1.00 92.06 341 GLY A C 1
ATOM 2723 O O . GLY A 1 341 ? 4.888 20.964 10.533 1.00 92.06 341 GLY A O 1
ATOM 2724 N N . LYS A 1 342 ? 3.459 22.696 10.633 1.00 95.75 342 LYS A N 1
ATOM 2725 C CA . LYS A 1 342 ? 3.148 22.610 12.057 1.00 95.75 342 LYS A CA 1
ATOM 2726 C C . LYS A 1 342 ? 1.645 22.495 12.218 1.00 95.75 342 LYS A C 1
ATOM 2728 O O . LYS A 1 342 ? 0.895 23.194 11.538 1.00 95.75 342 LYS A O 1
ATOM 2733 N N . TYR A 1 343 ? 1.227 21.647 13.141 1.00 95.75 343 TYR A N 1
ATOM 2734 C CA . TYR A 1 343 ? -0.164 21.511 13.517 1.00 95.75 343 TYR A CA 1
ATOM 2735 C C . TYR A 1 343 ? -0.305 21.734 15.020 1.00 95.75 343 TYR A C 1
ATOM 2737 O O . TYR A 1 343 ? 0.301 21.025 15.822 1.00 95.75 343 TYR A O 1
ATOM 2745 N N . ASN A 1 344 ? -1.041 22.784 15.390 1.00 93.94 344 ASN A N 1
ATOM 2746 C CA . ASN A 1 344 ? -1.324 23.107 16.783 1.00 93.94 344 ASN A CA 1
ATOM 2747 C C . ASN A 1 344 ? -2.551 22.308 17.212 1.00 93.94 344 ASN A C 1
ATOM 2749 O O . ASN A 1 344 ? -3.657 22.603 16.759 1.00 93.94 344 ASN A O 1
ATOM 2753 N N . ARG A 1 345 ? -2.351 21.323 18.082 1.00 92.25 345 ARG A N 1
ATOM 2754 C CA . ARG A 1 345 ? -3.423 20.501 18.639 1.00 92.25 345 ARG A CA 1
ATOM 2755 C C . ARG A 1 345 ? -3.721 20.912 20.070 1.00 92.25 345 ARG A C 1
ATOM 2757 O O . ARG A 1 345 ? -2.824 21.350 20.795 1.00 92.25 345 ARG A O 1
ATOM 2764 N N . GLN A 1 346 ? -4.980 20.766 20.460 1.00 89.81 346 GLN A N 1
ATOM 2765 C CA . GLN A 1 346 ? -5.438 20.990 21.823 1.00 89.81 346 GLN A CA 1
ATOM 2766 C C . GLN A 1 346 ? -5.646 19.639 22.504 1.00 89.81 346 GLN A C 1
ATOM 2768 O O . GLN A 1 346 ? -6.355 18.786 21.982 1.00 89.81 346 GLN A O 1
ATOM 2773 N N . ARG A 1 347 ? -5.029 19.440 23.667 1.00 82.62 347 ARG A N 1
ATOM 2774 C CA . ARG A 1 347 ? -5.253 18.257 24.504 1.00 82.62 347 ARG A CA 1
ATOM 2775 C C . ARG A 1 347 ? -6.610 18.339 25.202 1.00 82.62 347 ARG A C 1
ATOM 2777 O O . ARG A 1 347 ? -7.182 19.419 25.337 1.00 82.62 347 ARG A O 1
ATOM 2784 N N . ALA A 1 348 ? -7.069 17.216 25.755 1.00 80.81 348 ALA A N 1
ATOM 2785 C CA . ALA A 1 348 ? -8.294 17.158 26.558 1.00 80.81 348 ALA A CA 1
ATOM 2786 C C . ALA A 1 348 ? -8.283 18.106 27.778 1.00 80.81 348 ALA A C 1
ATOM 2788 O O . ALA A 1 348 ? -9.333 18.583 28.200 1.00 80.81 348 ALA A O 1
ATOM 2789 N N . ASP A 1 349 ? -7.104 18.419 28.327 1.00 82.69 349 ASP A N 1
ATOM 2790 C CA . ASP A 1 349 ? -6.932 19.388 29.422 1.00 82.69 349 ASP A CA 1
ATOM 2791 C C . ASP A 1 349 ? -6.914 20.861 28.958 1.00 82.69 349 ASP A C 1
ATOM 2793 O O . ASP A 1 349 ? -6.735 21.774 29.765 1.00 82.69 349 ASP A O 1
ATOM 2797 N N . GLY A 1 350 ? -7.093 21.105 27.657 1.00 87.50 350 GLY A N 1
ATOM 2798 C CA . GLY A 1 350 ? -7.090 22.424 27.035 1.00 87.50 350 GLY A CA 1
ATOM 2799 C C . GLY A 1 350 ? -5.703 22.962 26.675 1.00 87.50 350 GLY A C 1
ATOM 2800 O O . GLY A 1 350 ? -5.627 24.012 26.031 1.00 87.50 350 GLY A O 1
ATOM 2801 N N . SER A 1 351 ? -4.616 22.276 27.047 1.00 88.19 351 SER A N 1
ATOM 2802 C CA . SER A 1 351 ? -3.255 22.696 26.705 1.00 88.19 351 SER A CA 1
ATOM 2803 C C . SER A 1 351 ? -2.962 22.513 25.216 1.00 88.19 351 SER A C 1
ATOM 2805 O O . SER A 1 351 ? -3.402 21.556 24.580 1.00 88.19 351 SER A O 1
ATOM 2807 N N . MET A 1 352 ? -2.206 23.452 24.647 1.00 92.31 352 MET A N 1
ATOM 2808 C CA . MET A 1 352 ? -1.804 23.401 23.243 1.00 92.31 352 MET A CA 1
ATOM 2809 C C . MET A 1 352 ? -0.446 22.725 23.103 1.00 92.31 352 MET A C 1
ATOM 2811 O O . MET A 1 352 ? 0.475 22.995 23.877 1.00 92.31 352 MET A O 1
ATOM 2815 N N . TYR A 1 353 ? -0.288 21.907 22.070 1.00 92.00 353 TYR A N 1
ATOM 2816 C CA . TYR A 1 353 ? 0.998 21.338 21.696 1.00 92.00 353 TYR A CA 1
ATOM 2817 C C . TYR A 1 353 ? 1.161 21.293 20.173 1.00 92.00 353 TYR A C 1
ATOM 2819 O O . TYR A 1 353 ? 0.198 21.435 19.420 1.00 92.00 353 TYR A O 1
ATOM 2827 N N . ILE A 1 354 ? 2.408 21.163 19.719 1.00 95.19 354 ILE A N 1
ATOM 2828 C CA . ILE A 1 354 ? 2.759 21.228 18.298 1.00 95.19 354 ILE A CA 1
ATOM 2829 C C . ILE A 1 354 ? 3.148 19.838 17.810 1.00 95.19 354 ILE A C 1
ATOM 2831 O O . ILE A 1 354 ? 4.075 19.233 18.349 1.00 95.19 354 ILE A O 1
ATOM 2835 N N . VAL A 1 355 ? 2.498 19.395 16.738 1.00 97.25 355 VAL A N 1
ATOM 2836 C CA . VAL A 1 355 ? 2.913 18.249 15.926 1.00 97.25 355 VAL A CA 1
ATOM 2837 C C . VAL A 1 355 ? 3.600 18.775 14.669 1.00 97.25 355 VAL A C 1
ATOM 2839 O O . VAL A 1 355 ? 3.058 19.636 13.969 1.00 97.25 355 VAL A O 1
ATOM 2842 N N . VAL A 1 356 ? 4.806 18.291 14.370 1.00 97.75 356 VAL A N 1
ATOM 2843 C CA . VAL A 1 356 ? 5.541 18.691 13.158 1.00 97.75 356 VAL A CA 1
ATOM 2844 C C . VAL A 1 356 ? 5.360 17.678 12.030 1.00 97.75 356 VAL A C 1
ATOM 2846 O O . VAL A 1 356 ? 5.449 16.477 12.250 1.00 97.75 356 VAL A O 1
ATOM 2849 N N . HIS A 1 357 ? 5.149 18.148 10.805 1.00 97.38 357 HIS A N 1
ATOM 2850 C CA . HIS A 1 357 ? 5.123 17.296 9.617 1.00 97.38 357 HIS A CA 1
ATOM 2851 C C . HIS A 1 357 ? 6.500 17.252 8.944 1.00 97.38 357 HIS A C 1
ATOM 2853 O O . HIS A 1 357 ? 7.102 18.298 8.660 1.00 97.38 357 HIS A O 1
ATOM 2859 N N . MET A 1 358 ? 6.981 16.050 8.643 1.00 97.06 358 MET A N 1
ATOM 2860 C CA . MET A 1 358 ? 8.226 15.809 7.916 1.00 97.06 358 MET A CA 1
ATOM 2861 C C . MET A 1 358 ? 7.996 14.804 6.796 1.00 97.06 358 MET A C 1
ATOM 2863 O O . MET A 1 358 ? 7.254 13.842 6.962 1.00 97.06 358 MET A O 1
ATOM 2867 N N . TYR A 1 359 ? 8.684 15.007 5.678 1.00 97.00 359 TYR A N 1
ATOM 2868 C CA . TYR A 1 359 ? 8.739 13.979 4.654 1.00 97.00 359 TYR A CA 1
ATOM 2869 C C . TYR A 1 359 ? 9.797 12.942 4.986 1.00 97.00 359 TYR A C 1
ATOM 2871 O O . TYR A 1 359 ? 10.839 13.263 5.567 1.00 97.00 359 TYR A O 1
ATOM 2879 N N . ASP A 1 360 ? 9.536 11.713 4.568 1.00 96.38 360 ASP A N 1
ATOM 2880 C CA . ASP A 1 360 ? 10.482 10.631 4.731 1.00 96.38 360 ASP A CA 1
ATOM 2881 C C . ASP A 1 360 ? 11.792 10.885 3.971 1.00 96.38 360 ASP A C 1
ATOM 2883 O O . ASP A 1 360 ? 11.812 11.279 2.799 1.00 96.38 360 ASP A O 1
ATOM 2887 N N . TYR A 1 361 ? 12.910 10.665 4.662 1.00 95.75 361 TYR A N 1
ATOM 2888 C CA . TYR A 1 361 ? 14.228 10.989 4.131 1.00 95.75 361 TYR A CA 1
ATOM 2889 C C . TYR A 1 361 ? 14.657 10.034 3.014 1.00 95.75 361 TYR A C 1
ATOM 2891 O O . TYR A 1 361 ? 15.399 10.466 2.129 1.00 95.75 361 TYR A O 1
ATOM 2899 N N . ILE A 1 362 ? 14.214 8.770 3.022 1.00 94.31 362 ILE A N 1
ATOM 2900 C CA . ILE A 1 362 ? 14.568 7.814 1.968 1.00 94.31 362 ILE A CA 1
ATOM 2901 C C . ILE A 1 362 ? 13.877 8.220 0.670 1.00 94.31 362 ILE A C 1
ATOM 2903 O O . ILE A 1 362 ? 14.532 8.279 -0.369 1.00 94.31 362 ILE A O 1
ATOM 2907 N N . HIS A 1 363 ? 12.602 8.604 0.739 1.00 94.31 363 HIS A N 1
ATOM 2908 C CA . HIS A 1 363 ? 11.867 9.132 -0.416 1.00 94.31 363 HIS A CA 1
ATOM 2909 C C . HIS A 1 363 ? 12.430 10.461 -0.927 1.00 94.31 363 HIS A C 1
ATOM 2911 O O . HIS A 1 363 ? 12.485 10.678 -2.135 1.00 94.31 363 HIS A O 1
ATOM 2917 N N . ILE A 1 364 ? 12.911 11.345 -0.041 1.00 96.31 364 ILE A N 1
ATOM 2918 C CA . ILE A 1 364 ? 13.650 12.551 -0.459 1.00 96.31 364 ILE A CA 1
ATOM 2919 C C . ILE A 1 364 ? 14.896 12.165 -1.271 1.00 96.31 364 ILE A C 1
ATOM 2921 O O . ILE A 1 364 ? 15.143 12.736 -2.334 1.00 96.31 364 ILE A O 1
ATOM 2925 N N . LEU A 1 365 ? 15.692 11.212 -0.777 1.00 96.12 365 LEU A N 1
ATOM 2926 C CA . LEU A 1 365 ? 16.903 10.755 -1.462 1.00 96.12 365 LEU A CA 1
ATOM 2927 C C . LEU A 1 365 ? 16.585 10.098 -2.807 1.00 96.12 365 LEU A C 1
ATOM 2929 O O . LEU A 1 365 ? 17.304 10.341 -3.779 1.00 96.12 365 LEU A O 1
ATOM 2933 N N . ASP A 1 366 ? 15.524 9.292 -2.864 1.00 94.44 366 ASP A N 1
ATOM 2934 C CA . ASP A 1 366 ? 15.103 8.622 -4.091 1.00 94.44 366 ASP A CA 1
ATOM 2935 C C . ASP A 1 366 ? 14.659 9.632 -5.146 1.00 94.44 366 ASP A C 1
ATOM 2937 O O . ASP A 1 366 ? 15.149 9.584 -6.273 1.00 94.44 366 ASP A O 1
ATOM 2941 N N . GLU A 1 367 ? 13.858 10.632 -4.771 1.00 94.56 367 GLU A N 1
ATOM 2942 C CA . GLU A 1 367 ? 13.445 11.683 -5.701 1.00 94.56 367 GLU A CA 1
ATOM 2943 C C . GLU A 1 367 ? 14.647 12.467 -6.238 1.00 94.56 367 GLU A C 1
ATOM 2945 O O . GLU A 1 367 ? 14.761 12.668 -7.442 1.00 94.56 367 GLU A O 1
ATOM 2950 N N . PHE A 1 368 ? 15.605 12.856 -5.388 1.00 95.38 368 PHE A N 1
ATOM 2951 C CA . PHE A 1 368 ? 16.813 13.528 -5.878 1.00 95.38 368 PHE A CA 1
ATOM 2952 C C . PHE A 1 368 ? 17.629 12.647 -6.828 1.00 95.38 368 PHE A C 1
ATOM 2954 O O . PHE A 1 368 ? 18.249 13.146 -7.770 1.00 95.38 368 PHE A O 1
ATOM 2961 N N . HIS A 1 369 ? 17.657 11.338 -6.589 1.00 93.62 369 HIS A N 1
ATOM 2962 C CA . HIS A 1 369 ? 18.287 10.403 -7.506 1.00 93.62 369 HIS A CA 1
ATOM 2963 C C . HIS A 1 369 ? 17.531 10.333 -8.847 1.00 93.62 369 HIS A C 1
ATOM 2965 O O . HIS A 1 369 ? 18.165 10.391 -9.905 1.00 93.62 369 HIS A O 1
ATOM 2971 N N . GLN A 1 370 ? 16.195 10.303 -8.829 1.00 92.06 370 GLN A N 1
ATOM 2972 C CA . GLN A 1 370 ? 15.370 10.377 -10.038 1.00 92.06 370 GLN A CA 1
ATOM 2973 C C . GLN A 1 370 ? 15.559 11.702 -10.788 1.00 92.06 370 GLN A C 1
ATOM 2975 O O . GLN A 1 370 ? 15.685 11.690 -12.011 1.00 92.06 370 GLN A O 1
ATOM 2980 N N . GLU A 1 371 ? 15.670 12.825 -10.083 1.00 90.62 371 GLU A N 1
ATOM 2981 C CA . GLU A 1 371 ? 15.972 14.143 -10.650 1.00 90.62 371 GLU A CA 1
ATOM 2982 C C . GLU A 1 371 ? 17.319 14.152 -11.385 1.00 90.62 371 GLU A C 1
ATOM 2984 O O . GLU A 1 371 ? 17.427 14.654 -12.507 1.00 90.62 371 GLU A O 1
ATOM 2989 N N . ILE A 1 372 ? 18.354 13.528 -10.807 1.00 91.31 372 ILE A N 1
ATOM 2990 C CA . ILE A 1 372 ? 19.664 13.376 -11.460 1.00 91.31 372 ILE A CA 1
ATOM 2991 C C . ILE A 1 372 ? 19.538 12.594 -12.777 1.00 91.31 372 ILE A C 1
ATOM 2993 O O . ILE A 1 372 ? 20.204 12.943 -13.758 1.00 91.31 372 ILE A O 1
ATOM 2997 N N . ILE A 1 373 ? 18.694 11.557 -12.812 1.00 89.50 373 ILE A N 1
ATOM 2998 C CA . ILE A 1 373 ? 18.448 10.725 -13.999 1.00 89.50 373 ILE A CA 1
ATOM 2999 C C . ILE A 1 373 ? 17.653 11.492 -15.061 1.00 89.50 373 ILE A C 1
ATOM 3001 O O . ILE A 1 373 ? 18.069 11.546 -16.222 1.00 89.50 373 ILE A O 1
ATOM 3005 N N . GLN A 1 374 ? 16.522 12.083 -14.676 1.00 89.00 374 GLN A N 1
ATOM 3006 C CA . GLN A 1 374 ? 15.573 12.726 -15.586 1.00 89.00 374 GLN A CA 1
ATOM 3007 C C . GLN A 1 374 ? 16.142 14.032 -16.155 1.00 89.00 374 GLN A C 1
ATOM 3009 O O . GLN A 1 374 ? 16.064 14.282 -17.361 1.00 89.00 374 GLN A O 1
ATOM 3014 N N . HIS A 1 375 ? 16.825 14.832 -15.334 1.00 86.88 375 HIS A N 1
ATOM 3015 C CA . HIS A 1 375 ? 17.407 16.107 -15.746 1.00 86.88 375 HIS A CA 1
ATOM 3016 C C . HIS A 1 375 ? 18.853 15.960 -16.217 1.00 86.88 375 HIS A C 1
ATOM 3018 O O . HIS A 1 375 ? 19.761 16.688 -15.796 1.00 86.88 375 HIS A O 1
ATOM 3024 N N . ASN A 1 376 ? 19.059 15.082 -17.203 1.00 83.06 376 ASN A N 1
ATOM 3025 C CA . ASN A 1 376 ? 20.366 14.831 -17.809 1.00 83.06 376 ASN A CA 1
ATOM 3026 C C . ASN A 1 376 ? 21.001 16.079 -18.460 1.00 83.06 376 ASN A C 1
ATOM 3028 O O . ASN A 1 376 ? 22.175 16.065 -18.814 1.00 83.06 376 ASN A O 1
ATOM 3032 N N . ARG A 1 377 ? 20.264 17.177 -18.649 1.00 86.12 377 ARG A N 1
ATOM 3033 C CA . ARG A 1 377 ? 20.834 18.454 -19.104 1.00 86.12 377 ARG A CA 1
ATOM 3034 C C . ARG A 1 377 ? 21.596 19.157 -17.978 1.00 86.12 377 ARG A C 1
ATOM 3036 O O . ARG A 1 377 ? 22.623 19.787 -18.226 1.00 86.12 377 ARG A O 1
ATOM 3043 N N . ARG A 1 378 ? 21.127 19.014 -16.735 1.00 88.12 378 ARG A N 1
ATOM 3044 C CA . ARG A 1 378 ? 21.670 19.678 -15.542 1.00 88.12 378 ARG A CA 1
ATOM 3045 C C . ARG A 1 378 ? 22.696 18.816 -14.809 1.00 88.12 378 ARG A C 1
ATOM 3047 O O . ARG A 1 378 ? 23.745 19.356 -14.430 1.00 88.12 378 ARG A O 1
ATOM 3054 N N . TYR A 1 379 ? 22.419 17.514 -14.694 1.00 93.38 379 TYR A N 1
ATOM 3055 C CA . TYR A 1 379 ? 23.196 16.523 -13.943 1.00 93.38 379 TYR A CA 1
ATOM 3056 C C . TYR A 1 379 ? 23.655 15.352 -14.801 1.00 93.38 379 TYR A C 1
ATOM 3058 O O . TYR A 1 379 ? 23.032 14.990 -15.797 1.00 93.38 379 TYR A O 1
ATOM 3066 N N . ASP A 1 380 ? 24.788 14.766 -14.438 1.00 91.88 380 ASP A N 1
ATOM 3067 C CA . ASP A 1 380 ? 25.395 13.636 -15.119 1.00 91.88 380 ASP A CA 1
ATOM 3068 C C . ASP A 1 380 ? 25.103 12.329 -14.390 1.00 91.88 380 ASP A C 1
ATOM 3070 O O . ASP A 1 380 ? 25.930 11.830 -13.631 1.00 91.88 380 ASP A O 1
ATOM 3074 N N . ALA A 1 381 ? 23.945 11.740 -14.683 1.00 88.94 381 ALA A N 1
ATOM 3075 C CA . ALA A 1 381 ? 23.571 10.418 -14.183 1.00 88.94 381 ALA A CA 1
ATOM 3076 C C . ALA A 1 381 ? 24.596 9.319 -14.526 1.00 88.94 381 ALA A C 1
ATOM 3078 O O . ALA A 1 381 ? 24.678 8.302 -13.847 1.00 88.94 381 ALA A O 1
ATOM 3079 N N . THR A 1 382 ? 25.429 9.524 -15.554 1.00 89.50 382 THR A N 1
ATOM 3080 C CA . THR A 1 382 ? 26.442 8.547 -15.977 1.00 89.50 382 THR A CA 1
ATOM 3081 C C . THR A 1 382 ? 27.780 8.715 -15.262 1.00 89.50 382 THR A C 1
ATOM 3083 O O . THR A 1 382 ? 28.706 7.950 -15.531 1.00 89.50 382 THR A O 1
ATOM 3086 N N . ILE A 1 383 ? 27.920 9.691 -14.355 1.00 91.00 383 ILE A N 1
ATOM 3087 C CA . ILE A 1 383 ? 29.193 10.022 -13.698 1.00 91.00 383 ILE A CA 1
ATOM 3088 C C . ILE A 1 383 ? 29.827 8.805 -13.012 1.00 91.00 383 ILE A C 1
ATOM 3090 O O . ILE A 1 383 ? 31.024 8.558 -13.173 1.00 91.00 383 ILE A O 1
ATOM 3094 N N . VAL A 1 384 ? 29.022 7.991 -12.324 1.00 87.00 384 VAL A N 1
ATOM 3095 C CA . VAL A 1 384 ? 29.481 6.771 -11.646 1.00 87.00 384 VAL A CA 1
ATOM 3096 C C . VAL A 1 384 ? 29.937 5.734 -12.673 1.00 87.00 384 VAL A C 1
ATOM 3098 O O . VAL A 1 384 ? 31.038 5.199 -12.556 1.00 87.00 384 VAL A O 1
ATOM 3101 N N . THR A 1 385 ? 29.158 5.519 -13.736 1.00 84.25 385 THR A N 1
ATOM 3102 C CA . THR A 1 385 ? 29.491 4.604 -14.840 1.00 84.25 385 THR A CA 1
ATOM 3103 C C . THR A 1 385 ? 30.765 5.020 -15.580 1.00 84.25 385 THR A C 1
ATOM 3105 O O . THR A 1 385 ? 31.606 4.179 -15.893 1.00 84.25 385 THR A O 1
ATOM 3108 N N . LYS A 1 386 ? 30.975 6.321 -15.814 1.00 85.38 386 LYS A N 1
ATOM 3109 C CA . LYS A 1 386 ? 32.197 6.865 -16.427 1.00 85.38 386 LYS A CA 1
ATOM 3110 C C . LYS A 1 386 ? 33.425 6.604 -15.561 1.00 85.38 386 LYS A C 1
ATOM 3112 O O . LYS A 1 386 ? 34.465 6.184 -16.072 1.00 85.38 386 LYS A O 1
ATOM 3117 N N . VAL A 1 387 ? 33.308 6.834 -14.253 1.00 84.44 387 VAL A N 1
ATOM 3118 C CA . VAL A 1 387 ? 34.376 6.535 -13.290 1.00 84.44 387 VAL A CA 1
ATOM 3119 C C . VAL A 1 387 ? 34.611 5.023 -13.198 1.00 84.44 387 VAL A C 1
ATOM 3121 O O . VAL A 1 387 ? 35.760 4.598 -13.102 1.00 84.44 387 VAL A O 1
ATOM 3124 N N . ALA A 1 388 ? 33.567 4.198 -13.305 1.00 79.69 388 ALA A N 1
ATOM 3125 C CA . ALA A 1 388 ? 33.676 2.743 -13.376 1.00 79.69 388 ALA A CA 1
ATOM 3126 C C . ALA A 1 388 ? 34.461 2.269 -14.606 1.00 79.69 388 ALA A C 1
ATOM 3128 O O . ALA A 1 388 ? 35.468 1.573 -14.463 1.00 79.69 388 ALA A O 1
ATOM 3129 N N . ALA A 1 389 ? 34.064 2.716 -15.798 1.00 78.62 389 ALA A N 1
ATOM 3130 C CA . ALA A 1 389 ? 34.660 2.305 -17.067 1.00 78.62 389 ALA A CA 1
ATOM 3131 C C . ALA A 1 389 ? 36.131 2.728 -17.212 1.00 78.62 389 ALA A C 1
ATOM 3133 O O . ALA A 1 389 ? 36.936 2.009 -17.800 1.00 78.62 389 ALA A O 1
ATOM 3134 N N . ARG A 1 390 ? 36.509 3.890 -16.666 1.00 73.25 390 ARG A N 1
ATOM 3135 C CA . ARG A 1 390 ? 37.849 4.466 -16.861 1.00 73.25 390 ARG A CA 1
ATOM 3136 C C . ARG A 1 390 ? 38.911 3.969 -15.872 1.00 73.25 390 ARG A C 1
ATOM 3138 O O . ARG A 1 390 ? 40.068 4.350 -16.032 1.00 73.25 390 ARG A O 1
ATOM 3145 N N . ASN A 1 391 ? 38.571 3.205 -14.820 1.00 64.19 391 ASN A N 1
ATOM 3146 C CA . ASN A 1 391 ? 39.391 3.282 -13.598 1.00 64.19 391 ASN A CA 1
ATOM 3147 C C . ASN A 1 391 ? 39.584 2.025 -12.729 1.00 64.19 391 ASN A C 1
ATOM 3149 O O . ASN A 1 391 ? 39.446 2.073 -11.503 1.00 64.19 391 ASN A O 1
ATOM 3153 N N . ALA A 1 392 ? 40.073 0.923 -13.308 1.00 62.25 392 ALA A N 1
ATOM 3154 C CA . ALA A 1 392 ? 40.538 -0.240 -12.532 1.00 62.25 392 ALA A CA 1
ATOM 3155 C C . ALA A 1 392 ? 41.492 0.087 -11.342 1.00 62.25 392 ALA A C 1
ATOM 3157 O O . ALA A 1 392 ? 41.431 -0.625 -10.333 1.00 62.25 392 ALA A O 1
ATOM 3158 N N . PRO A 1 393 ? 42.369 1.120 -11.386 1.00 65.75 393 PRO A N 1
ATOM 3159 C CA . PRO A 1 393 ? 43.234 1.479 -10.255 1.00 65.75 393 PRO A CA 1
ATOM 3160 C C . PRO A 1 393 ? 42.521 2.170 -9.080 1.00 65.75 393 PRO A C 1
ATOM 3162 O O . PRO A 1 393 ? 42.875 1.895 -7.935 1.00 65.75 393 PRO A O 1
ATOM 3165 N N . ILE A 1 394 ? 41.530 3.042 -9.321 1.00 65.75 394 ILE A N 1
ATOM 3166 C CA . ILE A 1 394 ? 40.749 3.684 -8.240 1.00 65.75 394 ILE A CA 1
ATOM 3167 C C . ILE A 1 394 ? 39.891 2.641 -7.526 1.00 65.75 394 ILE A C 1
ATOM 3169 O O . ILE A 1 394 ? 39.886 2.583 -6.298 1.00 65.75 394 ILE A O 1
ATOM 3173 N N . TRP A 1 395 ? 39.250 1.749 -8.279 1.00 67.19 395 TRP A N 1
ATOM 3174 C CA . TRP A 1 395 ? 38.493 0.645 -7.693 1.00 67.19 395 TRP A CA 1
ATOM 3175 C C . TRP A 1 395 ? 39.379 -0.288 -6.880 1.00 67.19 395 TRP A C 1
ATOM 3177 O O . TRP A 1 395 ? 39.033 -0.633 -5.756 1.00 67.19 395 TRP A O 1
ATOM 3187 N N . ARG A 1 396 ? 40.577 -0.624 -7.379 1.00 67.56 396 ARG A N 1
ATOM 3188 C CA . ARG A 1 396 ? 41.571 -1.369 -6.592 1.00 67.56 396 ARG A CA 1
ATOM 3189 C C . ARG A 1 396 ? 41.993 -0.621 -5.328 1.00 67.56 396 ARG A C 1
ATOM 3191 O O . ARG A 1 396 ? 42.189 -1.265 -4.306 1.00 67.56 396 ARG A O 1
ATOM 3198 N N . HIS A 1 397 ? 42.137 0.700 -5.377 1.00 68.62 397 HIS A N 1
ATOM 3199 C CA . HIS A 1 397 ? 42.515 1.520 -4.226 1.00 68.62 397 HIS A CA 1
ATOM 3200 C C . HIS A 1 397 ? 41.468 1.474 -3.105 1.00 68.62 397 HIS A C 1
ATOM 3202 O O . HIS A 1 397 ? 41.830 1.249 -1.953 1.00 68.62 397 HIS A O 1
ATOM 3208 N N . TRP A 1 398 ? 40.186 1.620 -3.441 1.00 67.25 398 TRP A N 1
ATOM 3209 C CA . TRP A 1 398 ? 39.086 1.567 -2.473 1.00 67.25 398 TRP A CA 1
ATOM 3210 C C . TRP A 1 398 ? 38.776 0.141 -2.015 1.00 67.25 398 TRP A C 1
ATOM 3212 O O . TRP A 1 398 ? 38.687 -0.101 -0.812 1.00 67.25 398 TRP A O 1
ATOM 3222 N N . LYS A 1 399 ? 38.774 -0.828 -2.940 1.00 69.06 399 LYS A N 1
ATOM 3223 C CA . LYS A 1 399 ? 38.620 -2.255 -2.624 1.00 69.06 399 LYS A CA 1
ATOM 3224 C C . LYS A 1 399 ? 39.708 -2.747 -1.665 1.00 69.06 399 LYS A C 1
ATOM 3226 O O . LYS A 1 399 ? 39.402 -3.465 -0.722 1.00 69.06 399 LYS A O 1
ATOM 3231 N N . LYS A 1 400 ? 40.965 -2.308 -1.836 1.00 73.06 400 LYS A N 1
ATOM 3232 C CA . LYS A 1 400 ? 42.069 -2.601 -0.895 1.00 73.06 400 LYS A CA 1
ATOM 3233 C C . LYS A 1 400 ? 41.868 -2.000 0.500 1.00 73.06 400 LYS A C 1
ATOM 3235 O O . LYS A 1 400 ? 42.487 -2.480 1.440 1.00 73.06 400 LYS A O 1
ATOM 3240 N N . ARG A 1 401 ? 41.033 -0.967 0.642 1.00 66.44 401 ARG A N 1
ATOM 3241 C CA . ARG A 1 401 ? 40.675 -0.352 1.931 1.00 66.44 401 ARG A CA 1
ATOM 3242 C C . ARG A 1 401 ? 39.311 -0.801 2.458 1.00 66.44 401 ARG A C 1
ATOM 3244 O O . ARG A 1 401 ? 38.778 -0.169 3.361 1.00 66.44 401 ARG A O 1
ATOM 3251 N N . GLY A 1 402 ? 38.739 -1.863 1.887 1.00 62.19 402 GLY A N 1
ATOM 3252 C CA . GLY A 1 402 ? 37.445 -2.404 2.305 1.00 62.19 402 GLY A CA 1
ATOM 3253 C C . GLY A 1 402 ? 36.231 -1.576 1.869 1.00 62.19 402 GLY A C 1
ATOM 3254 O O . GLY A 1 402 ? 35.110 -1.930 2.214 1.00 62.19 402 GLY A O 1
ATOM 3255 N N . ALA A 1 403 ? 36.420 -0.507 1.091 1.00 62.50 403 ALA A N 1
ATOM 3256 C CA . ALA A 1 403 ? 35.320 0.271 0.534 1.00 62.50 403 ALA A CA 1
ATOM 3257 C C . ALA A 1 403 ? 34.861 -0.372 -0.782 1.00 62.50 403 ALA A C 1
ATOM 3259 O O . ALA A 1 403 ? 35.538 -0.270 -1.809 1.00 62.50 403 ALA A O 1
ATOM 3260 N N . SER A 1 404 ? 33.720 -1.058 -0.742 1.00 62.28 404 SER A N 1
ATOM 3261 C CA . SER A 1 404 ? 33.025 -1.564 -1.925 1.00 62.28 404 SER A CA 1
ATOM 3262 C C . SER A 1 404 ? 31.761 -0.742 -2.132 1.00 62.28 404 SER A C 1
ATOM 3264 O O . SER A 1 404 ? 30.900 -0.726 -1.256 1.00 62.28 404 SER A O 1
ATOM 3266 N N . LEU A 1 405 ? 31.629 -0.075 -3.281 1.00 67.62 405 LEU A N 1
ATOM 3267 C CA . LEU A 1 405 ? 30.330 0.452 -3.698 1.00 67.62 405 LEU A CA 1
ATOM 3268 C C . LEU A 1 405 ? 29.507 -0.740 -4.176 1.00 67.62 405 LEU A C 1
ATOM 3270 O O . LEU A 1 405 ? 29.746 -1.270 -5.258 1.00 67.62 405 LEU A O 1
ATOM 3274 N N . LEU A 1 406 ? 28.605 -1.207 -3.317 1.00 65.56 406 LEU A N 1
ATOM 3275 C CA . LEU A 1 406 ? 27.684 -2.298 -3.637 1.00 65.56 406 LEU A CA 1
ATOM 3276 C C . LEU A 1 406 ? 26.637 -1.855 -4.669 1.00 65.56 406 LEU A C 1
ATOM 3278 O O . LEU A 1 406 ? 26.172 -2.676 -5.452 1.00 65.56 406 LEU A O 1
ATOM 3282 N N . VAL A 1 407 ? 26.337 -0.552 -4.711 1.00 77.62 407 VAL A N 1
ATOM 3283 C CA . VAL A 1 407 ? 25.307 0.048 -5.560 1.00 77.62 407 VAL A CA 1
ATOM 3284 C C . VAL A 1 407 ? 25.906 1.194 -6.370 1.00 77.62 407 VAL A C 1
ATOM 3286 O O . VAL A 1 407 ? 26.481 2.133 -5.821 1.00 77.62 407 VAL A O 1
ATOM 3289 N N . THR A 1 408 ? 25.772 1.112 -7.693 1.00 77.56 408 THR A N 1
ATOM 3290 C CA . THR A 1 408 ? 26.170 2.179 -8.636 1.00 77.56 408 THR A CA 1
ATOM 3291 C C . THR A 1 408 ? 24.984 2.790 -9.378 1.00 77.56 408 THR A C 1
ATOM 3293 O O . THR A 1 408 ? 25.118 3.874 -9.936 1.00 77.56 408 THR A O 1
ATOM 3296 N N . SER A 1 409 ? 23.839 2.108 -9.354 1.00 82.62 409 SER A N 1
ATOM 3297 C CA . SER A 1 409 ? 22.555 2.550 -9.884 1.00 82.62 409 SER A CA 1
ATOM 3298 C C . SER A 1 409 ? 21.477 1.889 -9.024 1.00 82.62 409 SER A C 1
ATOM 3300 O O . SER A 1 409 ? 21.211 0.705 -9.243 1.00 82.62 409 SER A O 1
ATOM 3302 N N . PRO A 1 410 ? 20.930 2.581 -8.014 1.00 85.62 410 PRO A N 1
ATOM 3303 C CA . PRO A 1 410 ? 19.940 1.996 -7.126 1.00 85.62 410 PRO A CA 1
ATOM 3304 C C . PRO A 1 410 ? 18.657 1.640 -7.882 1.00 85.62 410 PRO A C 1
ATOM 3306 O O . PRO A 1 410 ? 18.206 2.387 -8.751 1.00 85.62 410 PRO A O 1
ATOM 3309 N N . GLN A 1 411 ? 18.096 0.475 -7.564 1.00 83.75 411 GLN A N 1
ATOM 3310 C CA . GLN A 1 411 ? 16.852 -0.054 -8.139 1.00 83.75 411 GLN A CA 1
ATOM 3311 C C . GLN A 1 411 ? 15.682 -0.044 -7.150 1.00 83.75 411 GLN A C 1
ATOM 3313 O O . GLN A 1 411 ? 14.553 -0.352 -7.523 1.00 83.75 411 GLN A O 1
ATOM 3318 N N . ASN A 1 412 ? 15.954 0.247 -5.881 1.00 83.75 412 ASN A N 1
ATOM 3319 C CA . ASN A 1 412 ? 14.979 0.279 -4.799 1.00 83.75 412 ASN A CA 1
ATOM 3320 C C . ASN A 1 412 ? 15.453 1.235 -3.695 1.00 83.75 412 ASN A C 1
ATOM 3322 O O . ASN A 1 412 ? 16.627 1.603 -3.644 1.00 83.75 412 ASN A O 1
ATOM 3326 N N . LEU A 1 413 ? 14.546 1.572 -2.778 1.00 85.50 413 LEU A N 1
ATOM 3327 C CA . LEU A 1 413 ? 14.787 2.510 -1.678 1.00 85.50 413 LEU A CA 1
ATOM 3328 C C . LEU A 1 413 ? 15.996 2.126 -0.801 1.00 85.50 413 LEU A C 1
ATOM 3330 O O . LEU A 1 413 ? 16.796 2.981 -0.420 1.00 85.50 413 LEU A O 1
ATOM 3334 N N . MET A 1 414 ? 16.196 0.831 -0.530 1.00 83.38 414 MET A N 1
ATOM 3335 C CA . MET A 1 414 ? 17.334 0.359 0.270 1.00 83.38 414 MET A CA 1
ATOM 3336 C C . MET A 1 414 ? 18.669 0.581 -0.453 1.00 83.38 414 MET A C 1
ATOM 3338 O O . MET A 1 414 ? 19.657 1.009 0.148 1.00 83.38 414 MET A O 1
ATOM 3342 N N . GLU A 1 415 ? 18.710 0.314 -1.757 1.00 88.19 415 GLU A N 1
ATOM 3343 C CA . GLU A 1 415 ? 19.869 0.611 -2.591 1.00 88.19 415 GLU A CA 1
ATOM 3344 C C . GLU A 1 415 ? 20.120 2.120 -2.699 1.00 88.19 415 GLU A C 1
ATOM 3346 O O . GLU A 1 415 ? 21.280 2.533 -2.701 1.00 88.19 415 GLU A O 1
ATOM 3351 N N . THR A 1 416 ? 19.069 2.947 -2.723 1.00 90.62 416 THR A N 1
ATOM 3352 C CA . THR A 1 416 ? 19.180 4.414 -2.714 1.00 90.62 416 THR A CA 1
ATOM 3353 C C . THR A 1 416 ? 19.926 4.889 -1.467 1.00 90.62 416 THR A C 1
ATOM 3355 O O . THR A 1 416 ? 20.901 5.634 -1.575 1.00 90.62 416 THR A O 1
ATOM 3358 N N . VAL A 1 417 ? 19.588 4.384 -0.278 1.00 89.50 417 VAL A N 1
ATOM 3359 C CA . VAL A 1 417 ? 20.335 4.712 0.952 1.00 89.50 417 VAL A CA 1
ATOM 3360 C C . VAL A 1 417 ? 21.812 4.296 0.854 1.00 89.50 417 VAL A C 1
ATOM 3362 O O . VAL A 1 417 ? 22.697 5.053 1.262 1.00 89.50 417 VAL A O 1
ATOM 3365 N N . GLN A 1 418 ? 22.106 3.125 0.275 1.00 88.50 418 GLN A N 1
ATOM 3366 C CA . GLN A 1 418 ? 23.485 2.647 0.072 1.00 88.50 418 GLN A CA 1
ATOM 3367 C C . GLN A 1 418 ? 24.264 3.474 -0.963 1.00 88.50 418 GLN A C 1
ATOM 3369 O O . GLN A 1 418 ? 25.487 3.628 -0.852 1.00 88.50 418 GLN A O 1
ATOM 3374 N N . PHE A 1 419 ? 23.566 4.022 -1.957 1.00 90.69 419 PHE A N 1
ATOM 3375 C CA . PHE A 1 419 ? 24.133 4.906 -2.966 1.00 90.69 419 PHE A CA 1
ATOM 3376 C C . PHE A 1 419 ? 24.627 6.223 -2.342 1.00 90.69 419 PHE A C 1
ATOM 3378 O O . PHE A 1 419 ? 25.728 6.679 -2.656 1.00 90.69 419 PHE A O 1
ATOM 3385 N N . PHE A 1 420 ? 23.890 6.778 -1.374 1.00 93.56 420 PHE A N 1
ATOM 3386 C CA . PHE A 1 420 ? 24.251 7.999 -0.639 1.00 93.56 420 PHE A CA 1
ATOM 3387 C C . PHE A 1 420 ? 25.138 7.742 0.592 1.00 93.56 420 PHE A C 1
ATOM 3389 O O . PHE A 1 420 ? 24.913 8.289 1.675 1.00 93.56 420 PHE A O 1
ATOM 3396 N N . THR A 1 421 ? 26.174 6.914 0.447 1.00 91.56 421 THR A N 1
ATOM 3397 C CA . THR A 1 421 ? 27.161 6.654 1.511 1.00 91.56 421 THR A CA 1
ATOM 3398 C C . THR A 1 421 ? 28.421 7.506 1.338 1.00 91.56 421 THR A C 1
ATOM 3400 O O . THR A 1 421 ? 28.767 7.849 0.209 1.00 91.56 421 THR A O 1
ATOM 3403 N N . PRO A 1 422 ? 29.194 7.799 2.409 1.00 91.50 422 PRO A N 1
ATOM 3404 C CA . PRO A 1 422 ? 30.429 8.596 2.322 1.00 91.50 422 PRO A CA 1
ATOM 3405 C C . PRO A 1 422 ? 31.469 8.093 1.309 1.00 91.50 422 PRO A C 1
ATOM 3407 O O . PRO A 1 422 ? 32.289 8.873 0.821 1.00 91.50 422 PRO A O 1
ATOM 3410 N N . ALA A 1 423 ? 31.432 6.803 0.962 1.00 87.56 423 ALA A N 1
ATOM 3411 C CA . ALA A 1 423 ? 32.297 6.219 -0.057 1.00 87.56 423 ALA A CA 1
ATOM 3412 C C . ALA A 1 423 ? 32.056 6.821 -1.455 1.00 87.56 423 ALA A C 1
ATOM 3414 O O . ALA A 1 423 ? 33.016 7.023 -2.203 1.00 87.56 423 ALA A O 1
ATOM 3415 N N . MET A 1 424 ? 30.804 7.147 -1.794 1.00 90.19 424 MET A N 1
ATOM 3416 C CA . MET A 1 424 ? 30.424 7.678 -3.104 1.00 90.19 424 MET A CA 1
ATOM 3417 C C . MET A 1 424 ? 31.072 9.044 -3.404 1.00 90.19 424 MET A C 1
ATOM 3419 O O . MET A 1 424 ? 31.845 9.132 -4.367 1.00 90.19 424 MET A O 1
ATOM 3423 N N . PRO A 1 425 ? 30.872 10.108 -2.597 1.00 93.75 425 PRO A N 1
ATOM 3424 C CA . PRO A 1 425 ? 31.525 11.387 -2.846 1.00 93.75 425 PRO A CA 1
ATOM 3425 C C . PRO A 1 425 ? 33.049 11.298 -2.700 1.00 93.75 425 PRO A C 1
ATOM 3427 O O . PRO A 1 425 ? 33.757 11.955 -3.457 1.00 93.75 425 PRO A O 1
ATOM 3430 N N . ALA A 1 426 ? 33.595 10.458 -1.812 1.00 90.75 426 ALA A N 1
ATOM 3431 C CA . ALA A 1 426 ? 35.048 10.291 -1.695 1.00 90.75 426 ALA A CA 1
ATOM 3432 C C . ALA A 1 426 ? 35.682 9.712 -2.977 1.00 90.75 426 ALA A C 1
ATOM 3434 O O . ALA A 1 426 ? 36.745 10.166 -3.425 1.00 90.75 426 ALA A O 1
ATOM 3435 N N . MET A 1 427 ? 35.011 8.742 -3.607 1.00 89.38 427 MET A N 1
ATOM 3436 C CA . MET A 1 427 ? 35.411 8.208 -4.908 1.00 89.38 427 MET A CA 1
ATOM 3437 C C . MET A 1 427 ? 35.360 9.294 -5.987 1.00 89.38 427 MET A C 1
ATOM 3439 O O . MET A 1 427 ? 36.347 9.487 -6.702 1.00 89.38 427 MET A O 1
ATOM 3443 N N . LEU A 1 428 ? 34.236 10.006 -6.102 1.00 91.94 428 LEU A N 1
ATOM 3444 C CA . LEU A 1 428 ? 34.055 11.051 -7.111 1.00 91.94 428 LEU A CA 1
ATOM 3445 C C . LEU A 1 428 ? 35.058 12.194 -6.928 1.00 91.94 428 LEU A C 1
ATOM 3447 O O . LEU A 1 428 ? 35.671 12.627 -7.900 1.00 91.94 428 LEU A O 1
ATOM 3451 N N . LYS A 1 429 ? 35.330 12.606 -5.687 1.00 94.06 429 LYS A N 1
ATOM 3452 C CA . LYS A 1 429 ? 36.347 13.612 -5.373 1.00 94.06 429 LYS A CA 1
ATOM 3453 C C . LYS A 1 429 ? 37.738 13.178 -5.832 1.00 94.06 429 LYS A C 1
ATOM 3455 O O . LYS A 1 429 ? 38.422 13.936 -6.510 1.00 94.06 429 LYS A O 1
ATOM 3460 N N . THR A 1 430 ? 38.112 11.924 -5.576 1.00 89.94 430 THR A N 1
ATOM 3461 C CA . THR A 1 430 ? 39.377 11.357 -6.079 1.00 89.94 430 THR A CA 1
ATOM 3462 C C . THR A 1 430 ? 39.435 11.374 -7.610 1.00 89.94 430 THR A C 1
ATOM 3464 O O . THR A 1 430 ? 40.494 11.616 -8.192 1.00 89.94 430 THR A O 1
ATOM 3467 N N . ALA A 1 431 ? 38.313 11.104 -8.283 1.00 90.12 431 ALA A N 1
ATOM 3468 C CA . ALA A 1 431 ? 38.236 11.143 -9.738 1.00 90.12 431 ALA A CA 1
ATOM 3469 C C . ALA A 1 431 ? 38.378 12.574 -10.292 1.00 90.12 431 ALA A C 1
ATOM 3471 O O . ALA A 1 431 ? 39.060 12.753 -11.302 1.00 90.12 431 ALA A O 1
ATOM 3472 N N . ILE A 1 432 ? 37.816 13.575 -9.606 1.00 92.88 432 ILE A N 1
ATOM 3473 C CA . ILE A 1 432 ? 37.993 15.004 -9.910 1.00 92.88 432 ILE A CA 1
ATOM 3474 C C . ILE A 1 432 ? 39.455 15.417 -9.732 1.00 92.88 432 ILE A C 1
ATOM 3476 O O . ILE A 1 432 ? 40.048 15.994 -10.641 1.00 92.88 432 ILE A O 1
ATOM 3480 N N . ASP A 1 433 ? 40.072 15.070 -8.601 1.00 91.94 433 ASP A N 1
ATOM 3481 C CA . ASP A 1 433 ? 41.453 15.461 -8.288 1.00 91.94 433 ASP A CA 1
ATOM 3482 C C . ASP A 1 433 ? 42.458 14.856 -9.285 1.00 91.94 433 ASP A C 1
ATOM 3484 O O . ASP A 1 433 ? 43.474 15.463 -9.622 1.00 91.94 433 ASP A O 1
ATOM 3488 N N . ARG A 1 434 ? 42.142 13.674 -9.827 1.00 88.31 434 ARG A N 1
ATOM 3489 C CA . ARG A 1 434 ? 42.906 13.017 -10.899 1.00 88.31 434 ARG A CA 1
ATOM 3490 C C . ARG A 1 434 ? 42.483 13.431 -12.313 1.00 88.31 434 ARG A C 1
ATOM 3492 O O . ARG A 1 434 ? 42.994 12.864 -13.275 1.00 88.31 434 ARG A O 1
ATOM 3499 N N . LYS A 1 435 ? 41.571 14.399 -12.446 1.00 90.31 435 LYS A N 1
ATOM 3500 C CA . LYS A 1 435 ? 41.051 14.933 -13.717 1.00 90.31 435 LYS A CA 1
ATOM 3501 C C . LYS A 1 435 ? 40.398 13.882 -14.626 1.00 90.31 435 LYS A C 1
ATOM 3503 O O . LYS A 1 435 ? 40.394 14.026 -15.844 1.00 90.31 435 LYS A O 1
ATOM 3508 N N . PHE A 1 436 ? 39.839 12.815 -14.054 1.00 87.44 436 PHE A N 1
ATOM 3509 C CA . PHE A 1 436 ? 39.078 11.813 -14.814 1.00 87.44 436 PHE A CA 1
ATOM 3510 C C . PHE A 1 436 ? 37.664 12.274 -15.159 1.00 87.44 436 PHE A C 1
ATOM 3512 O O . PHE A 1 436 ? 37.096 11.828 -16.160 1.00 87.44 436 PHE A O 1
ATOM 3519 N N . ILE A 1 437 ? 37.130 13.145 -14.307 1.00 90.38 437 ILE A N 1
ATOM 3520 C CA . ILE A 1 437 ? 35.909 13.918 -14.493 1.00 90.38 437 ILE A CA 1
ATOM 3521 C C . ILE A 1 437 ? 36.238 15.369 -14.145 1.00 90.38 437 ILE A C 1
ATOM 3523 O O . ILE A 1 437 ? 37.009 15.637 -13.223 1.00 90.38 437 ILE A O 1
ATOM 3527 N N . SER A 1 438 ? 35.714 16.303 -14.922 1.00 93.25 438 SER A N 1
ATOM 3528 C CA . SER A 1 438 ? 36.007 17.735 -14.769 1.00 93.25 438 SER A CA 1
ATOM 3529 C C . SER A 1 438 ? 34.975 18.633 -15.445 1.00 93.25 438 SER A C 1
ATOM 3531 O O . SER A 1 438 ? 35.093 19.855 -15.379 1.00 93.25 438 SER A O 1
ATOM 3533 N N . GLY A 1 439 ? 33.976 18.064 -16.127 1.00 95.06 439 GLY A N 1
ATOM 3534 C CA . GLY A 1 439 ? 32.922 18.848 -16.752 1.00 95.06 439 GLY A CA 1
ATOM 3535 C C . GLY A 1 439 ? 32.068 19.541 -15.694 1.00 95.06 439 GLY A C 1
ATOM 3536 O O . GLY A 1 439 ? 31.755 18.948 -14.666 1.00 95.06 439 GLY A O 1
ATOM 3537 N N . ALA A 1 440 ? 31.620 20.771 -15.957 1.00 95.44 440 ALA A N 1
ATOM 3538 C CA . ALA A 1 440 ? 30.783 21.530 -15.017 1.00 95.44 440 ALA A CA 1
ATOM 3539 C C . ALA A 1 440 ? 29.549 20.738 -14.540 1.00 95.44 440 ALA A C 1
ATOM 3541 O O . ALA A 1 440 ? 29.160 20.796 -13.379 1.00 95.44 440 ALA A O 1
ATOM 3542 N N . LYS A 1 441 ? 28.966 19.942 -15.440 1.00 95.12 441 LYS A N 1
ATOM 3543 C CA . LYS A 1 441 ? 27.855 19.027 -15.165 1.00 95.12 441 LYS A CA 1
ATOM 3544 C C . LYS A 1 441 ? 28.234 17.901 -14.189 1.00 95.12 441 LYS A C 1
ATOM 3546 O O . LYS A 1 441 ? 27.470 17.593 -13.279 1.00 95.12 441 LYS A O 1
ATOM 3551 N N . GLU A 1 442 ? 29.421 17.319 -14.349 1.00 94.94 442 GLU A N 1
ATOM 3552 C CA . GLU A 1 442 ? 29.962 16.277 -13.464 1.00 94.94 442 GLU A CA 1
ATOM 3553 C C . GLU A 1 442 ? 30.255 16.856 -12.072 1.00 94.94 442 GLU A C 1
ATOM 3555 O O . GLU A 1 442 ? 29.874 16.258 -11.069 1.00 94.94 442 GLU A O 1
ATOM 3560 N N . ILE A 1 443 ? 30.841 18.059 -12.009 1.00 96.44 443 ILE A N 1
ATOM 3561 C CA . ILE A 1 443 ? 31.114 18.768 -10.749 1.00 96.44 443 ILE A CA 1
ATOM 3562 C C . ILE A 1 443 ? 29.818 19.071 -9.992 1.00 96.44 443 ILE A C 1
ATOM 3564 O O . ILE A 1 443 ? 29.707 18.692 -8.830 1.00 96.44 443 ILE A O 1
ATOM 3568 N N . ARG A 1 444 ? 28.803 19.642 -10.655 1.00 95.62 444 ARG A N 1
ATOM 3569 C CA . ARG A 1 444 ? 27.490 19.889 -10.028 1.00 95.62 444 ARG A CA 1
ATOM 3570 C C . ARG A 1 444 ? 26.842 18.616 -9.490 1.00 95.62 444 ARG A C 1
ATOM 3572 O O . ARG A 1 444 ? 26.236 18.632 -8.426 1.00 95.62 444 ARG A O 1
ATOM 3579 N N . THR A 1 445 ? 26.966 17.511 -10.226 1.00 95.69 445 THR A N 1
ATOM 3580 C CA . THR A 1 445 ? 26.422 16.214 -9.795 1.00 95.69 445 THR A CA 1
ATOM 3581 C C . THR A 1 445 ? 27.149 15.711 -8.555 1.00 95.69 445 THR A C 1
ATOM 3583 O O . THR A 1 445 ? 26.506 15.305 -7.595 1.00 95.69 445 THR A O 1
ATOM 3586 N N . TYR A 1 446 ? 28.481 15.792 -8.536 1.00 96.50 446 TYR A N 1
ATOM 3587 C CA . TYR A 1 446 ? 29.277 15.471 -7.354 1.00 96.50 446 TYR A CA 1
ATOM 3588 C C . TYR A 1 446 ? 28.873 16.312 -6.134 1.00 96.50 446 TYR A C 1
ATOM 3590 O O . TYR A 1 446 ? 28.707 15.753 -5.052 1.00 96.50 446 TYR A O 1
ATOM 3598 N N . GLU A 1 447 ? 28.703 17.625 -6.294 1.00 97.12 447 GLU A N 1
ATOM 3599 C CA . GLU A 1 447 ? 28.332 18.525 -5.196 1.00 97.12 447 GLU A CA 1
ATOM 3600 C C . GLU A 1 447 ? 26.962 18.173 -4.608 1.00 97.12 447 GLU A C 1
ATOM 3602 O O . GLU A 1 447 ? 26.834 18.079 -3.386 1.00 97.12 447 GLU A O 1
ATOM 3607 N N . LEU A 1 448 ? 25.971 17.887 -5.462 1.00 96.44 448 LEU A N 1
ATOM 3608 C CA . LEU A 1 448 ? 24.648 17.448 -5.022 1.00 96.44 448 LEU A CA 1
ATOM 3609 C C . LEU A 1 448 ? 24.731 16.111 -4.277 1.00 96.44 448 LEU A C 1
ATOM 3611 O O . LEU A 1 448 ? 24.227 15.997 -3.161 1.00 96.44 448 LEU A O 1
ATOM 3615 N N . LEU A 1 449 ? 25.428 15.119 -4.842 1.00 96.25 449 LEU A N 1
ATOM 3616 C CA . LEU A 1 449 ? 25.632 13.822 -4.189 1.00 96.25 449 LEU A CA 1
ATOM 3617 C C . LEU A 1 449 ? 26.347 13.969 -2.840 1.00 96.25 449 LEU A C 1
ATOM 3619 O O . LEU A 1 449 ? 25.995 13.285 -1.880 1.00 96.25 449 LEU A O 1
ATOM 3623 N N . ALA A 1 450 ? 27.329 14.866 -2.736 1.00 97.50 450 ALA A N 1
ATOM 3624 C CA . ALA A 1 450 ? 28.039 15.137 -1.492 1.00 97.50 450 ALA A CA 1
ATOM 3625 C C . ALA A 1 450 ? 27.126 15.784 -0.437 1.00 97.50 450 ALA A C 1
ATOM 3627 O O . ALA A 1 450 ? 27.153 15.364 0.722 1.00 97.50 450 ALA A O 1
ATOM 3628 N N . ALA A 1 451 ? 26.296 16.757 -0.824 1.00 98.06 451 ALA A N 1
ATOM 3629 C CA . ALA A 1 451 ? 25.322 17.387 0.066 1.00 98.06 451 ALA A CA 1
ATOM 3630 C C . ALA A 1 451 ? 24.272 16.378 0.567 1.00 98.06 451 ALA A C 1
ATOM 3632 O O . ALA A 1 451 ? 24.037 16.274 1.771 1.00 98.06 451 ALA A O 1
ATOM 3633 N N . LEU A 1 452 ? 23.713 15.562 -0.329 1.00 97.69 452 LEU A N 1
ATOM 3634 C CA . LEU A 1 452 ? 22.728 14.534 0.022 1.00 97.69 452 LEU A CA 1
ATOM 3635 C C . LEU A 1 452 ? 23.331 13.394 0.848 1.00 97.69 452 LEU A C 1
ATOM 3637 O O . LEU A 1 452 ? 22.681 12.874 1.747 1.00 97.69 452 LEU A O 1
ATOM 3641 N N . THR A 1 453 ? 24.604 13.053 0.632 1.00 97.19 453 THR A N 1
ATOM 3642 C CA . THR A 1 453 ? 25.322 12.093 1.487 1.00 97.19 453 THR A CA 1
ATOM 3643 C C . THR A 1 453 ? 25.475 12.621 2.918 1.00 97.19 453 THR A C 1
ATOM 3645 O O . THR A 1 453 ? 25.333 11.860 3.875 1.00 97.19 453 THR A O 1
ATOM 3648 N N . LYS A 1 454 ? 25.733 13.927 3.097 1.00 97.94 454 LYS A N 1
ATOM 3649 C CA . LYS A 1 454 ? 25.771 14.560 4.429 1.00 97.94 454 LYS A CA 1
ATOM 3650 C C . LYS A 1 454 ? 24.402 14.513 5.103 1.00 97.94 454 LYS A C 1
ATOM 3652 O O . LYS A 1 454 ? 24.324 14.100 6.259 1.00 97.94 454 LYS A O 1
ATOM 3657 N N . PHE A 1 455 ? 23.343 14.860 4.374 1.00 97.56 455 PHE A N 1
ATOM 3658 C CA . PHE A 1 455 ? 21.959 14.714 4.831 1.00 97.56 455 PHE A CA 1
ATOM 3659 C C . PHE A 1 455 ? 21.653 13.271 5.270 1.00 97.56 455 PHE A C 1
ATOM 3661 O O . PHE A 1 455 ? 21.303 13.048 6.430 1.00 97.56 455 PHE A O 1
ATOM 3668 N N . ASN A 1 456 ? 21.907 12.285 4.403 1.00 96.56 456 ASN A N 1
ATOM 3669 C CA . ASN A 1 456 ? 21.694 10.863 4.687 1.00 96.56 456 ASN A CA 1
ATOM 3670 C C . ASN A 1 456 ? 22.483 10.389 5.919 1.00 96.56 456 ASN A C 1
ATOM 3672 O O . ASN A 1 456 ? 21.961 9.663 6.759 1.00 96.56 456 ASN A O 1
ATOM 3676 N N . SER A 1 457 ? 23.732 10.839 6.086 1.00 95.69 457 SER A N 1
ATOM 3677 C CA . SER A 1 457 ? 24.561 10.447 7.234 1.00 95.69 457 SER A CA 1
ATOM 3678 C C . SER A 1 457 ? 23.943 10.828 8.585 1.00 95.69 457 SER A C 1
ATOM 3680 O O . SER A 1 457 ? 24.143 10.121 9.577 1.00 95.69 457 SER A O 1
ATOM 3682 N N . ILE A 1 458 ? 23.160 11.911 8.614 1.00 96.81 458 ILE A N 1
ATOM 3683 C CA . ILE A 1 458 ? 22.452 12.372 9.805 1.00 96.81 458 ILE A CA 1
ATOM 3684 C C . ILE A 1 458 ? 21.125 11.638 9.939 1.00 96.81 458 ILE A C 1
ATOM 3686 O O . ILE A 1 458 ? 20.888 11.076 10.998 1.00 96.81 458 ILE A O 1
ATOM 3690 N N . PHE A 1 459 ? 20.296 11.589 8.895 1.00 96.12 459 PHE A N 1
ATOM 3691 C CA . PHE A 1 459 ? 18.960 10.992 8.988 1.00 96.12 459 PHE A CA 1
ATOM 3692 C C . PHE A 1 459 ? 18.981 9.463 9.120 1.00 96.12 459 PHE A C 1
ATOM 3694 O O . PHE A 1 459 ? 18.271 8.922 9.957 1.00 96.12 459 PHE A O 1
ATOM 3701 N N . HIS A 1 460 ? 19.841 8.758 8.381 1.00 93.06 460 HIS A N 1
ATOM 3702 C CA . HIS A 1 460 ? 19.893 7.294 8.409 1.00 93.06 460 HIS A CA 1
ATOM 3703 C C . HIS A 1 460 ? 20.741 6.745 9.564 1.00 93.06 460 HIS A C 1
ATOM 3705 O O . HIS A 1 460 ? 20.336 5.834 10.280 1.00 93.06 460 HIS A O 1
ATOM 3711 N N . SER A 1 461 ? 21.948 7.289 9.759 1.00 86.44 461 SER A N 1
ATOM 3712 C CA . SER A 1 461 ? 22.937 6.732 10.703 1.00 86.44 461 SER A CA 1
ATOM 3713 C C . SER A 1 461 ? 23.229 7.614 11.919 1.00 86.44 461 SER A C 1
ATOM 3715 O O . SER A 1 461 ? 24.060 7.265 12.766 1.00 86.44 461 SER A O 1
ATOM 3717 N N . GLY A 1 462 ? 22.580 8.776 12.011 1.00 87.06 462 GLY A N 1
ATOM 3718 C CA . GLY A 1 462 ? 22.841 9.755 13.052 1.00 87.06 462 GLY A CA 1
ATOM 3719 C C . GLY A 1 462 ? 22.416 9.258 14.426 1.00 87.06 462 GLY A C 1
ATOM 3720 O O . GLY A 1 462 ? 21.234 9.081 14.711 1.00 87.06 462 GLY A O 1
ATOM 3721 N N . LYS A 1 463 ? 23.403 9.112 15.311 1.00 94.88 463 LYS A N 1
ATOM 3722 C CA . LYS A 1 463 ? 23.185 9.043 16.759 1.00 94.88 463 LYS A CA 1
ATOM 3723 C C . LYS A 1 463 ? 23.214 10.466 17.302 1.00 94.88 463 LYS A C 1
ATOM 3725 O O . LYS A 1 463 ? 24.289 11.069 17.365 1.00 94.88 463 LYS A O 1
ATOM 3730 N N . ILE A 1 464 ? 22.046 10.998 17.631 1.00 95.56 464 ILE A N 1
ATOM 3731 C CA . ILE A 1 464 ? 21.851 12.379 18.068 1.00 95.56 464 ILE A CA 1
ATOM 3732 C C . ILE A 1 464 ? 21.899 12.420 19.593 1.00 95.56 464 ILE A C 1
ATOM 3734 O O . ILE A 1 464 ? 21.114 11.764 20.266 1.00 95.56 464 ILE A O 1
ATOM 3738 N N . SER A 1 465 ? 22.847 13.177 20.135 1.00 95.88 465 SER A N 1
ATOM 3739 C CA . SER A 1 465 ? 23.019 13.415 21.572 1.00 95.88 465 SER A CA 1
ATOM 3740 C C . SER A 1 465 ? 23.395 14.874 21.794 1.00 95.88 465 SER A C 1
ATOM 3742 O O . SER A 1 465 ? 23.987 15.489 20.903 1.00 95.88 465 SER A O 1
ATOM 3744 N N . SER A 1 466 ? 23.160 15.422 22.988 1.00 93.62 466 SER A N 1
ATOM 3745 C CA . SER A 1 466 ? 23.460 16.833 23.294 1.00 93.62 466 SER A CA 1
ATOM 3746 C C . SER A 1 466 ? 24.912 17.223 22.969 1.00 93.62 466 SER A C 1
ATOM 3748 O O . SER A 1 466 ? 25.175 18.327 22.503 1.00 93.62 466 SER A O 1
ATOM 3750 N N . THR A 1 467 ? 25.858 16.290 23.127 1.00 94.31 467 THR A N 1
ATOM 3751 C CA . THR A 1 467 ? 27.288 16.490 22.829 1.00 94.31 467 THR A CA 1
ATOM 3752 C C . THR A 1 467 ? 27.635 16.513 21.339 1.00 94.31 467 THR A C 1
ATOM 3754 O O . THR A 1 467 ? 28.625 17.130 20.955 1.00 94.31 467 THR A O 1
ATOM 3757 N N . LYS A 1 468 ? 26.857 15.836 20.487 1.00 95.56 468 LYS A N 1
ATOM 3758 C CA . LYS A 1 468 ? 27.118 15.718 19.039 1.00 95.56 468 LYS A CA 1
ATOM 3759 C C . LYS A 1 468 ? 26.223 16.621 18.200 1.00 95.56 468 LYS A C 1
ATOM 3761 O O . LYS A 1 468 ? 26.570 16.951 17.066 1.00 95.56 468 LYS A O 1
ATOM 3766 N N . TRP A 1 469 ? 25.090 17.022 18.763 1.00 96.56 469 TRP A N 1
ATOM 3767 C CA . TRP A 1 469 ? 24.009 17.647 18.025 1.00 96.56 469 TRP A CA 1
ATOM 3768 C C . TRP A 1 469 ? 24.404 18.978 17.381 1.00 96.56 469 TRP A C 1
ATOM 3770 O O . TRP A 1 469 ? 24.069 19.212 16.227 1.00 96.56 469 TRP A O 1
ATOM 3780 N N . GLN A 1 470 ? 25.207 19.810 18.052 1.00 96.81 470 GLN A N 1
ATOM 3781 C CA . GLN A 1 470 ? 25.658 21.084 17.471 1.00 96.81 470 GLN A CA 1
ATOM 3782 C C . GLN A 1 470 ? 26.486 20.896 16.190 1.00 96.81 470 GLN A C 1
ATOM 3784 O O . GLN A 1 470 ? 26.304 21.630 15.220 1.00 96.81 470 GLN A O 1
ATOM 3789 N N . ALA A 1 471 ? 27.347 19.875 16.143 1.00 97.19 471 ALA A N 1
ATOM 3790 C CA . ALA A 1 471 ? 28.119 19.563 14.942 1.00 97.19 471 ALA A CA 1
ATOM 3791 C C . ALA A 1 471 ? 27.218 19.042 13.808 1.00 97.19 471 ALA A C 1
ATOM 3793 O O . ALA A 1 471 ? 27.373 19.446 12.659 1.00 97.19 471 ALA A O 1
ATOM 3794 N N . GLN A 1 472 ? 26.242 18.188 14.129 1.00 97.62 472 GLN A N 1
ATOM 3795 C CA . GLN A 1 472 ? 25.263 17.688 13.155 1.00 97.62 472 GLN A CA 1
ATOM 3796 C C . GLN A 1 472 ? 24.379 18.821 12.613 1.00 97.62 472 GLN A C 1
ATOM 3798 O O . GLN A 1 472 ? 24.164 18.908 11.406 1.00 97.62 472 GLN A O 1
ATOM 3803 N N . LYS A 1 473 ? 23.948 19.747 13.473 1.00 97.06 473 LYS A N 1
ATOM 3804 C CA . LYS A 1 473 ? 23.191 20.942 13.087 1.00 97.06 473 LYS A CA 1
ATOM 3805 C C . LYS A 1 473 ? 23.978 21.834 12.126 1.00 97.06 473 LYS A C 1
ATOM 3807 O O . LYS A 1 473 ? 23.426 22.291 11.130 1.00 97.06 473 LYS A O 1
ATOM 3812 N N . ALA A 1 474 ? 25.276 22.026 12.370 1.00 98.00 474 ALA A N 1
ATOM 3813 C CA . ALA A 1 474 ? 26.145 22.766 11.456 1.00 98.00 474 ALA A CA 1
ATOM 3814 C C . ALA A 1 474 ? 26.243 22.097 10.071 1.00 98.00 474 ALA A C 1
ATOM 3816 O O . ALA A 1 474 ? 26.214 22.784 9.051 1.00 98.00 474 ALA A O 1
ATOM 3817 N N . VAL A 1 475 ? 26.291 20.761 10.020 1.00 98.00 475 VAL A N 1
ATOM 3818 C CA . VAL A 1 475 ? 26.260 20.007 8.756 1.00 98.00 475 VAL A CA 1
ATOM 3819 C C . VAL A 1 475 ? 24.916 20.181 8.036 1.00 98.00 475 VAL A C 1
ATOM 3821 O O . VAL A 1 475 ? 24.914 20.445 6.836 1.00 98.00 475 VAL A O 1
ATOM 3824 N N . LEU A 1 476 ? 23.777 20.109 8.736 1.00 98.06 476 LEU A N 1
ATOM 3825 C CA . LEU A 1 476 ? 22.460 20.377 8.132 1.00 98.06 476 LEU A CA 1
ATOM 3826 C C . LEU A 1 476 ? 22.338 21.818 7.617 1.00 98.06 476 LEU A C 1
ATOM 3828 O O . LEU A 1 476 ? 21.741 22.044 6.563 1.00 98.06 476 LEU A O 1
ATOM 3832 N N . ALA A 1 477 ? 22.930 22.791 8.312 1.00 98.12 477 ALA A N 1
ATOM 3833 C CA . ALA A 1 477 ? 22.976 24.179 7.859 1.00 98.12 477 ALA A CA 1
ATOM 3834 C C . ALA A 1 477 ? 23.802 24.337 6.569 1.00 98.12 477 ALA A C 1
ATOM 3836 O O . ALA A 1 477 ? 23.411 25.089 5.676 1.00 98.12 477 ALA A O 1
ATOM 3837 N N . GLU A 1 478 ? 24.906 23.595 6.429 1.00 98.19 478 GLU A N 1
ATOM 3838 C CA . GLU A 1 478 ? 25.693 23.554 5.191 1.00 98.19 478 GLU A CA 1
ATOM 3839 C C . GLU A 1 478 ? 24.878 22.979 4.024 1.00 98.19 478 GLU A C 1
ATOM 3841 O O . GLU A 1 478 ? 24.834 23.578 2.948 1.00 98.19 478 GLU A O 1
ATOM 3846 N N . VAL A 1 479 ? 24.189 21.853 4.246 1.00 98.06 479 VAL A N 1
ATOM 3847 C CA . VAL A 1 479 ? 23.312 21.239 3.236 1.00 98.06 479 VAL A CA 1
ATOM 3848 C C . VAL A 1 479 ? 22.181 22.194 2.854 1.00 98.06 479 VAL A C 1
ATOM 3850 O O . VAL A 1 479 ? 21.927 22.399 1.671 1.00 98.06 479 VAL A O 1
ATOM 3853 N N . THR A 1 480 ? 21.547 22.833 3.838 1.00 97.75 480 THR A N 1
ATOM 3854 C CA . THR A 1 480 ? 20.485 23.828 3.623 1.00 97.75 480 THR A CA 1
ATOM 3855 C C . THR A 1 480 ? 20.969 24.965 2.734 1.00 97.75 480 THR A C 1
ATOM 3857 O O . THR A 1 480 ? 20.338 25.268 1.723 1.00 97.75 480 THR A O 1
ATOM 3860 N N . LYS A 1 481 ? 22.129 25.545 3.061 1.00 97.44 481 LYS A N 1
ATOM 3861 C CA . LYS A 1 481 ? 22.737 26.618 2.273 1.00 97.44 481 LYS A CA 1
ATOM 3862 C C . LYS A 1 481 ? 23.019 26.174 0.839 1.00 97.44 481 LYS A C 1
ATOM 3864 O O . LYS A 1 481 ? 22.768 26.939 -0.088 1.00 97.44 481 LYS A O 1
ATOM 3869 N N . TYR A 1 482 ? 23.530 24.956 0.650 1.00 97.00 482 TYR A N 1
ATOM 3870 C CA . TYR A 1 482 ? 23.788 24.411 -0.681 1.00 97.00 482 TYR A CA 1
ATOM 3871 C C . TYR A 1 482 ? 22.500 24.259 -1.501 1.00 97.00 482 TYR A C 1
ATOM 3873 O O . TYR A 1 482 ? 22.451 24.731 -2.638 1.00 97.00 482 TYR A O 1
ATOM 3881 N N . LEU A 1 483 ? 21.463 23.638 -0.925 1.00 96.19 483 LEU A N 1
ATOM 3882 C CA . LEU A 1 483 ? 20.181 23.420 -1.598 1.00 96.19 483 LEU A CA 1
ATOM 3883 C C . LEU A 1 483 ? 19.509 24.748 -1.956 1.00 96.19 483 LEU A C 1
ATOM 3885 O O . LEU A 1 483 ? 19.082 24.915 -3.090 1.00 96.19 483 LEU A O 1
ATOM 3889 N N . GLN A 1 484 ? 19.499 25.721 -1.045 1.00 95.00 484 GLN A N 1
ATOM 3890 C CA . GLN A 1 484 ? 18.939 27.047 -1.316 1.00 95.00 484 GLN A CA 1
ATOM 3891 C C . GLN A 1 484 ? 19.713 27.788 -2.409 1.00 95.00 484 GLN A C 1
ATOM 3893 O O . GLN A 1 484 ? 19.103 28.310 -3.328 1.00 95.00 484 GLN A O 1
ATOM 3898 N N . ALA A 1 485 ? 21.048 27.798 -2.361 1.00 94.06 485 ALA A N 1
ATOM 3899 C CA . ALA A 1 485 ? 21.849 28.524 -3.348 1.00 94.06 485 ALA A CA 1
ATOM 3900 C C . ALA A 1 485 ? 21.831 27.878 -4.743 1.00 94.06 485 ALA A C 1
ATOM 3902 O O . ALA A 1 485 ? 21.985 28.564 -5.751 1.00 94.06 485 ALA A O 1
ATOM 3903 N N . THR A 1 486 ? 21.692 26.552 -4.810 1.00 89.94 486 THR A N 1
ATOM 3904 C CA . THR A 1 486 ? 21.830 25.799 -6.067 1.00 89.94 486 THR A CA 1
ATOM 3905 C C . THR A 1 486 ? 20.478 25.443 -6.681 1.00 89.94 486 THR A C 1
ATOM 3907 O O . THR A 1 486 ? 20.395 25.264 -7.896 1.00 89.94 486 THR A O 1
ATOM 3910 N N . LEU A 1 487 ? 19.425 25.323 -5.869 1.00 89.31 487 LEU A N 1
ATOM 3911 C CA . LEU A 1 487 ? 18.112 24.785 -6.237 1.00 89.31 487 LEU A CA 1
ATOM 3912 C C . LEU A 1 487 ? 16.958 25.639 -5.682 1.00 89.31 487 LEU A C 1
ATOM 3914 O O . LEU A 1 487 ? 15.908 25.110 -5.353 1.00 89.31 487 LEU A O 1
ATOM 3918 N N . GLU A 1 488 ? 17.134 26.959 -5.585 1.00 74.62 488 GLU A N 1
ATOM 3919 C CA . GLU A 1 488 ? 16.187 27.873 -4.917 1.00 74.62 488 GLU A CA 1
ATOM 3920 C C . GLU A 1 488 ? 14.725 27.748 -5.384 1.00 74.62 488 GLU A C 1
ATOM 3922 O O . GLU A 1 488 ? 13.807 27.788 -4.571 1.00 74.62 488 GLU A O 1
ATOM 3927 N N . VAL A 1 489 ? 14.512 27.563 -6.690 1.00 81.88 489 VAL A N 1
ATOM 3928 C CA . VAL A 1 489 ? 13.179 27.447 -7.317 1.00 81.88 489 VAL A CA 1
ATOM 3929 C C . VAL A 1 489 ? 12.641 26.014 -7.360 1.00 81.88 489 VAL A C 1
ATOM 3931 O O . VAL A 1 489 ? 11.564 25.770 -7.898 1.00 81.88 489 VAL A O 1
ATOM 3934 N N . ASP A 1 490 ? 13.397 25.053 -6.837 1.00 90.31 490 ASP A N 1
ATOM 3935 C CA . ASP A 1 490 ? 13.051 23.641 -6.878 1.00 90.31 490 ASP A CA 1
ATOM 3936 C C . ASP A 1 490 ? 12.172 23.254 -5.680 1.00 90.31 490 ASP A C 1
ATOM 3938 O O . ASP A 1 490 ? 12.533 23.446 -4.512 1.00 90.31 490 ASP A O 1
ATOM 3942 N N . LEU A 1 491 ? 10.997 22.690 -5.969 1.00 92.25 491 LEU A N 1
ATOM 3943 C CA . LEU A 1 491 ? 10.034 22.301 -4.941 1.00 92.25 491 LEU A CA 1
ATOM 3944 C C . LEU A 1 491 ? 10.592 21.213 -4.011 1.00 92.25 491 LEU A C 1
ATOM 3946 O O . LEU A 1 491 ? 10.389 21.289 -2.800 1.00 92.25 491 LEU A O 1
ATOM 3950 N N . LEU A 1 492 ? 11.325 20.233 -4.550 1.00 94.50 492 LEU A N 1
ATOM 3951 C CA . LEU A 1 492 ? 11.946 19.164 -3.766 1.00 94.50 492 LEU A CA 1
ATOM 3952 C C . LEU A 1 492 ? 13.016 19.729 -2.820 1.00 94.50 492 LEU A C 1
ATOM 3954 O O . LEU A 1 492 ? 13.038 19.372 -1.639 1.00 94.50 492 LEU A O 1
ATOM 3958 N N . ALA A 1 493 ? 13.858 20.652 -3.284 1.00 95.25 493 ALA A N 1
ATOM 3959 C CA . ALA A 1 493 ? 14.843 21.325 -2.445 1.00 95.25 493 ALA A CA 1
ATOM 3960 C C . ALA A 1 493 ? 14.184 22.145 -1.326 1.00 95.25 493 ALA A C 1
ATOM 3962 O O . ALA A 1 493 ? 14.595 22.034 -0.168 1.00 95.25 493 ALA A O 1
ATOM 3963 N N . SER A 1 494 ? 13.135 22.913 -1.638 1.00 94.81 494 SER A N 1
ATOM 3964 C CA . SER A 1 494 ? 12.384 23.695 -0.646 1.00 94.81 494 SER A CA 1
ATOM 3965 C C . SER A 1 494 ? 11.755 22.805 0.432 1.00 94.81 494 SER A C 1
ATOM 3967 O O . SER A 1 494 ? 11.931 23.050 1.629 1.00 94.81 494 SER A O 1
ATOM 3969 N N . GLU A 1 495 ? 11.084 21.723 0.037 1.00 94.81 495 GLU A N 1
ATOM 3970 C CA . GLU A 1 495 ? 10.479 20.761 0.965 1.00 94.81 495 GLU A CA 1
ATOM 3971 C C . GLU A 1 495 ? 11.526 20.027 1.817 1.00 94.81 495 GLU A C 1
ATOM 3973 O O . GLU A 1 495 ? 11.314 19.804 3.015 1.00 94.81 495 GLU A O 1
ATOM 3978 N N . THR A 1 496 ? 12.688 19.714 1.240 1.00 96.69 496 THR A N 1
ATOM 3979 C CA . THR A 1 496 ? 13.818 19.102 1.957 1.00 96.69 496 THR A CA 1
ATOM 3980 C C . THR A 1 496 ? 14.380 20.050 3.015 1.00 96.69 496 THR A C 1
ATOM 3982 O O . THR A 1 496 ? 14.596 19.655 4.161 1.00 96.69 496 THR A O 1
ATOM 3985 N N . VAL A 1 497 ? 14.568 21.327 2.673 1.00 97.19 497 VAL A N 1
ATOM 3986 C CA . VAL A 1 497 ? 15.025 22.360 3.616 1.00 97.19 497 VAL A CA 1
ATOM 3987 C C . VAL A 1 497 ? 14.033 22.541 4.763 1.00 97.19 497 VAL A C 1
ATOM 3989 O O . VAL A 1 497 ? 14.435 22.596 5.928 1.00 97.19 497 VAL A O 1
ATOM 3992 N N . GLN A 1 498 ? 12.735 22.580 4.463 1.00 96.06 498 GLN A N 1
ATOM 3993 C CA . GLN A 1 498 ? 11.698 22.663 5.491 1.00 96.06 498 GLN A CA 1
ATOM 3994 C C . GLN A 1 498 ? 11.701 21.432 6.408 1.00 96.06 498 GLN A C 1
ATOM 3996 O O . GLN A 1 498 ? 11.597 21.581 7.626 1.00 96.06 498 GLN A O 1
ATOM 4001 N N . THR A 1 499 ? 11.894 20.237 5.846 1.00 96.88 499 THR A N 1
ATOM 4002 C CA . THR A 1 499 ? 12.026 18.987 6.610 1.00 96.88 499 THR A CA 1
ATOM 4003 C C . THR A 1 499 ? 13.236 19.034 7.547 1.00 96.88 499 THR A C 1
ATOM 4005 O O . THR A 1 499 ? 13.088 18.779 8.741 1.00 96.88 499 THR A O 1
ATOM 4008 N N . MET A 1 500 ? 14.411 19.467 7.070 1.00 97.94 500 MET A N 1
ATOM 4009 C CA . MET A 1 500 ? 15.609 19.629 7.911 1.00 97.94 500 MET A CA 1
ATOM 4010 C C . MET A 1 500 ? 15.406 20.639 9.046 1.00 97.94 500 MET A C 1
ATOM 4012 O O . MET A 1 500 ? 15.862 20.407 10.169 1.00 97.94 500 MET A O 1
ATOM 4016 N N . LYS A 1 501 ? 14.714 21.753 8.781 1.00 97.62 501 LYS A N 1
ATOM 4017 C CA . LYS A 1 501 ? 14.415 22.764 9.801 1.00 97.62 501 LYS A CA 1
ATOM 4018 C C . LYS A 1 501 ? 13.522 22.192 10.903 1.00 97.62 501 LYS A C 1
ATOM 4020 O O . LYS A 1 501 ? 13.857 22.316 12.076 1.00 97.62 501 LYS A O 1
ATOM 4025 N N . ARG A 1 502 ? 12.426 21.524 10.534 1.00 97.31 502 ARG A N 1
ATOM 4026 C CA . ARG A 1 502 ? 11.488 20.913 11.494 1.00 97.31 502 ARG A CA 1
ATOM 4027 C C . ARG A 1 502 ? 12.134 19.784 12.283 1.00 97.31 502 ARG A C 1
ATOM 4029 O O . ARG A 1 502 ? 11.957 19.718 13.493 1.00 97.31 502 ARG A O 1
ATOM 4036 N N . PHE A 1 503 ? 12.944 18.961 11.621 1.00 97.75 503 PHE A N 1
ATOM 4037 C CA . PHE A 1 503 ? 13.758 17.949 12.284 1.00 97.75 503 PHE A CA 1
ATOM 4038 C C . PHE A 1 503 ? 14.698 18.579 13.319 1.00 97.75 503 PHE A C 1
ATOM 4040 O O . PHE A 1 503 ? 14.801 18.094 14.442 1.00 97.75 503 PHE A O 1
ATOM 4047 N N . THR A 1 504 ? 15.345 19.694 12.966 1.00 97.94 504 THR A N 1
ATOM 4048 C CA . THR A 1 504 ? 16.245 20.406 13.879 1.00 97.94 504 THR A CA 1
ATOM 4049 C C . THR A 1 504 ? 15.501 20.923 15.112 1.00 97.94 504 THR A C 1
ATOM 4051 O O . THR A 1 504 ? 15.958 20.702 16.231 1.00 97.94 504 THR A O 1
ATOM 4054 N N . GLU A 1 505 ? 14.342 21.556 14.913 1.00 96.94 505 GLU A N 1
ATOM 4055 C CA . GLU A 1 505 ? 13.482 22.059 15.994 1.00 96.94 505 GLU A CA 1
ATOM 4056 C C . GLU A 1 505 ? 12.973 20.925 16.903 1.00 96.94 505 GLU A C 1
ATOM 4058 O O . GLU A 1 505 ? 13.003 21.053 18.126 1.00 96.94 505 GLU A O 1
ATOM 4063 N N . LEU A 1 506 ? 12.562 19.792 16.321 1.00 97.38 506 LEU A N 1
ATOM 4064 C CA . LEU A 1 506 ? 12.127 18.610 17.066 1.00 97.38 506 LEU A CA 1
ATOM 4065 C C . LEU A 1 506 ? 13.259 18.042 17.932 1.00 97.38 506 LEU A C 1
ATOM 4067 O O . LEU A 1 506 ? 13.058 17.778 19.115 1.00 97.38 506 LEU A O 1
ATOM 4071 N N . MET A 1 507 ? 14.451 17.864 17.358 1.00 97.81 507 MET A N 1
ATOM 4072 C CA . MET A 1 507 ? 15.605 17.330 18.086 1.00 97.81 507 MET A CA 1
ATOM 4073 C C . MET A 1 507 ? 16.074 18.276 19.196 1.00 97.81 507 MET A C 1
ATOM 4075 O O . MET A 1 507 ? 16.448 17.796 20.263 1.00 97.81 507 MET A O 1
ATOM 4079 N N . ASP A 1 508 ? 16.019 19.595 18.981 1.00 97.44 508 ASP A N 1
ATOM 4080 C CA . ASP A 1 508 ? 16.296 20.585 20.028 1.00 97.44 508 ASP A CA 1
ATOM 4081 C C . ASP A 1 508 ? 15.352 20.409 21.223 1.00 97.44 508 ASP A C 1
ATOM 4083 O O . ASP A 1 508 ? 15.824 20.217 22.344 1.00 97.44 508 ASP A O 1
ATOM 4087 N N . GLY A 1 509 ? 14.039 20.373 20.976 1.00 96.88 509 GLY A N 1
ATOM 4088 C CA . GLY A 1 509 ? 13.047 20.196 22.039 1.00 96.88 509 GLY A CA 1
ATOM 4089 C C . GLY A 1 509 ? 13.180 18.858 22.774 1.00 96.88 509 GLY A C 1
ATOM 4090 O O . GLY A 1 509 ? 13.065 18.807 23.997 1.00 96.88 509 GLY A O 1
ATOM 4091 N N . LEU A 1 510 ? 13.474 17.768 22.056 1.00 97.12 510 LEU A N 1
ATOM 4092 C CA . LEU A 1 510 ? 13.655 16.449 22.669 1.00 97.12 510 LEU A CA 1
ATOM 4093 C C . LEU A 1 510 ? 14.928 16.361 23.518 1.00 97.12 510 LEU A C 1
ATOM 4095 O O . LEU A 1 510 ? 14.893 15.790 24.605 1.00 97.12 510 LEU A O 1
ATOM 4099 N N . LEU A 1 511 ? 16.050 16.916 23.053 1.00 97.06 511 LEU A N 1
ATOM 4100 C CA . LEU A 1 511 ? 17.306 16.899 23.810 1.00 97.06 511 LEU A CA 1
ATOM 4101 C C . LEU A 1 511 ? 17.283 17.842 25.019 1.00 97.06 511 LEU A C 1
ATOM 4103 O O . LEU A 1 511 ? 18.009 17.591 25.982 1.00 97.06 511 LEU A O 1
ATOM 4107 N N . GLU A 1 512 ? 16.483 18.908 24.966 1.00 97.06 512 GLU A N 1
ATOM 4108 C CA . GLU A 1 512 ? 16.218 19.784 26.109 1.00 97.06 512 GLU A CA 1
ATOM 4109 C C . GLU A 1 512 ? 15.346 19.081 27.156 1.00 97.06 512 GLU A C 1
ATOM 4111 O O . GLU A 1 512 ? 15.694 19.071 28.336 1.00 97.06 512 GLU A O 1
ATOM 4116 N N . ALA A 1 513 ? 14.254 18.438 26.728 1.00 96.00 513 ALA A N 1
ATOM 4117 C CA . ALA A 1 513 ? 13.335 17.737 27.624 1.00 96.00 513 ALA A CA 1
ATOM 4118 C C . ALA A 1 513 ? 13.937 16.460 28.239 1.00 96.00 513 ALA A C 1
ATOM 4120 O O . ALA A 1 513 ? 13.628 16.117 29.381 1.00 96.00 513 ALA A O 1
ATOM 4121 N N . TYR A 1 514 ? 14.806 15.761 27.501 1.00 95.75 514 TYR A N 1
ATOM 4122 C CA . TYR A 1 514 ? 15.400 14.483 27.903 1.00 95.75 514 TYR A CA 1
ATOM 4123 C C . TYR A 1 514 ? 16.934 14.539 27.829 1.00 95.75 514 TYR A C 1
ATOM 4125 O O . TYR A 1 514 ? 17.553 13.899 26.969 1.00 95.75 514 TYR A O 1
ATOM 4133 N N . PRO A 1 515 ? 17.591 15.300 28.723 1.00 92.94 515 PRO A N 1
ATOM 4134 C CA . PRO A 1 515 ? 19.037 15.447 28.691 1.00 92.94 515 PRO A CA 1
ATOM 4135 C C . PRO A 1 515 ? 19.734 14.098 28.909 1.00 92.94 515 PRO A C 1
ATOM 4137 O O . PRO A 1 515 ? 19.370 13.309 29.778 1.00 92.94 515 PRO A O 1
ATOM 4140 N N . GLY A 1 516 ? 20.773 13.835 28.114 1.00 93.94 516 GLY A N 1
ATOM 4141 C CA . GLY A 1 516 ? 21.571 12.606 28.205 1.00 93.94 516 GLY A CA 1
ATOM 4142 C C . GLY A 1 516 ? 21.058 11.430 27.369 1.00 93.94 516 GLY A C 1
ATOM 4143 O O . GLY A 1 516 ? 21.755 10.418 27.275 1.00 93.94 516 GLY A O 1
ATOM 4144 N N . ILE A 1 517 ? 19.904 11.552 26.705 1.00 94.94 517 ILE A N 1
ATOM 4145 C CA . ILE A 1 517 ? 19.439 10.524 25.771 1.00 94.94 517 ILE A CA 1
ATOM 4146 C C . ILE A 1 517 ? 20.248 10.537 24.465 1.00 94.94 517 ILE A C 1
ATOM 4148 O O . ILE A 1 517 ? 20.822 11.549 24.056 1.00 94.94 517 ILE A O 1
ATOM 4152 N N . THR A 1 518 ? 20.307 9.382 23.800 1.00 96.69 518 THR A N 1
ATOM 4153 C CA . THR A 1 518 ? 20.798 9.269 22.423 1.00 96.69 518 THR A CA 1
ATOM 4154 C C . THR A 1 518 ? 19.660 8.812 21.523 1.00 96.69 518 THR A C 1
ATOM 4156 O O . THR A 1 518 ? 19.166 7.696 21.670 1.00 96.69 518 THR A O 1
ATOM 4159 N N . ILE A 1 519 ? 19.273 9.662 20.578 1.00 96.81 519 ILE A N 1
ATOM 4160 C CA . ILE A 1 519 ? 18.187 9.426 19.627 1.00 96.81 519 ILE A CA 1
ATOM 4161 C C . ILE A 1 519 ? 18.772 8.833 18.345 1.00 96.81 519 ILE A C 1
ATOM 4163 O O . ILE A 1 519 ? 19.810 9.284 17.854 1.00 96.81 519 ILE A O 1
ATOM 4167 N N . GLN A 1 520 ? 18.114 7.811 17.801 1.00 96.62 520 GLN A N 1
ATOM 4168 C CA . GLN A 1 520 ? 18.409 7.309 16.462 1.00 96.62 520 GLN A CA 1
ATOM 4169 C C . GLN A 1 520 ? 17.593 8.119 15.453 1.00 96.62 520 GLN A C 1
ATOM 4171 O O . GLN A 1 520 ? 16.369 8.027 15.451 1.00 96.62 520 GLN A O 1
ATOM 4176 N N . ALA A 1 521 ? 18.252 8.909 14.605 1.00 95.88 521 ALA A N 1
ATOM 4177 C CA . ALA A 1 521 ? 17.571 9.820 13.682 1.00 95.88 521 ALA A CA 1
ATOM 4178 C C . ALA A 1 521 ? 16.586 9.109 12.737 1.00 95.88 521 ALA A C 1
ATOM 4180 O O . ALA A 1 521 ? 15.502 9.631 12.488 1.00 95.88 521 ALA A O 1
ATOM 4181 N N . TYR A 1 522 ? 16.909 7.882 12.312 1.00 94.88 522 TYR A N 1
ATOM 4182 C CA . TYR A 1 522 ? 16.054 7.085 11.429 1.00 94.88 522 TYR A CA 1
ATOM 4183 C C . TYR A 1 522 ? 14.730 6.672 12.084 1.00 94.88 522 TYR A C 1
ATOM 4185 O O . TYR A 1 522 ? 13.885 6.092 11.418 1.00 94.88 522 TYR A O 1
ATOM 4193 N N . ARG A 1 523 ? 14.507 6.933 13.379 1.00 95.88 523 ARG A N 1
ATOM 4194 C CA . ARG A 1 523 ? 13.187 6.743 14.008 1.00 95.88 523 ARG A CA 1
ATOM 4195 C C . ARG A 1 523 ? 12.169 7.798 13.603 1.00 95.88 523 ARG A C 1
ATOM 4197 O O . ARG A 1 523 ? 10.982 7.596 13.821 1.00 95.88 523 ARG A O 1
ATOM 4204 N N . VAL A 1 524 ? 12.629 8.874 12.973 1.00 95.69 524 VAL A N 1
ATOM 4205 C CA . VAL A 1 524 ? 11.801 9.890 12.326 1.00 95.69 524 VAL A CA 1
ATOM 4206 C C . VAL A 1 524 ? 11.685 9.562 10.831 1.00 95.69 524 VAL A C 1
ATOM 4208 O O . VAL A 1 524 ? 12.131 10.312 9.967 1.00 95.69 524 VAL A O 1
ATOM 4211 N N . SER A 1 525 ? 11.191 8.359 10.548 1.00 94.62 525 SER A N 1
ATOM 4212 C CA . SER A 1 525 ? 10.976 7.801 9.207 1.00 94.62 525 SER A CA 1
ATOM 4213 C C . SER A 1 525 ? 9.824 6.806 9.255 1.00 94.62 525 SER A C 1
ATOM 4215 O O . SER A 1 525 ? 9.525 6.243 10.316 1.00 94.62 525 SER A O 1
ATOM 4217 N N . HIS A 1 526 ? 9.216 6.533 8.110 1.00 92.62 526 HIS A N 1
ATOM 4218 C CA . HIS A 1 526 ? 8.211 5.474 7.977 1.00 92.62 526 HIS A CA 1
ATOM 4219 C C . HIS A 1 526 ? 8.795 4.117 7.522 1.00 92.62 526 HIS A C 1
ATOM 4221 O O . HIS A 1 526 ? 8.041 3.222 7.148 1.00 92.62 526 HIS A O 1
ATOM 4227 N N . ASP A 1 527 ? 10.118 3.916 7.656 1.00 91.50 527 ASP A N 1
ATOM 4228 C CA . ASP A 1 527 ? 10.845 2.676 7.319 1.00 91.50 527 ASP A CA 1
ATOM 4229 C C . ASP A 1 527 ? 10.184 1.366 7.812 1.00 91.50 527 ASP A C 1
ATOM 4231 O O . ASP A 1 527 ? 10.271 0.356 7.105 1.00 91.50 527 ASP A O 1
ATOM 4235 N N . PRO A 1 528 ? 9.539 1.297 9.002 1.00 93.00 528 PRO A N 1
ATOM 4236 C CA . PRO A 1 528 ? 8.846 0.081 9.421 1.00 93.00 528 PRO A CA 1
ATOM 4237 C C . PRO A 1 528 ? 7.711 -0.323 8.472 1.00 93.00 528 PRO A C 1
ATOM 4239 O O . PRO A 1 528 ? 7.581 -1.513 8.183 1.00 93.00 528 PRO A O 1
ATOM 4242 N N . LEU A 1 529 ? 6.935 0.637 7.952 1.00 93.50 529 LEU A N 1
ATOM 4243 C CA . LEU A 1 529 ? 5.883 0.352 6.971 1.00 93.50 529 LEU A CA 1
ATOM 4244 C C . LEU A 1 529 ? 6.487 -0.133 5.662 1.00 93.50 529 LEU A C 1
ATOM 4246 O O . LEU A 1 529 ? 6.091 -1.188 5.184 1.00 93.50 529 LEU A O 1
ATOM 4250 N N . GLU A 1 530 ? 7.515 0.539 5.149 1.00 90.56 530 GLU A N 1
ATOM 4251 C CA . GLU A 1 530 ? 8.213 0.122 3.925 1.00 90.56 530 GLU A CA 1
ATOM 4252 C C . GLU A 1 530 ? 8.753 -1.307 4.027 1.00 90.56 530 GLU A C 1
ATOM 4254 O O . GLU A 1 530 ? 8.604 -2.136 3.124 1.00 90.56 530 GLU A O 1
ATOM 4259 N N . ARG A 1 531 ? 9.339 -1.648 5.178 1.00 90.56 531 ARG A N 1
ATOM 4260 C CA . ARG A 1 531 ? 9.845 -2.997 5.428 1.00 90.56 531 ARG A CA 1
ATOM 4261 C C . ARG A 1 531 ? 8.722 -4.024 5.504 1.00 90.56 531 ARG A C 1
ATOM 4263 O O . ARG A 1 531 ? 8.889 -5.129 4.992 1.00 90.56 531 ARG A O 1
ATOM 4270 N N . PHE A 1 532 ? 7.600 -3.677 6.127 1.00 92.75 532 PHE A N 1
ATOM 4271 C CA . PHE A 1 532 ? 6.408 -4.518 6.151 1.00 92.75 532 PHE A CA 1
ATOM 4272 C C . PHE A 1 532 ? 5.833 -4.705 4.736 1.00 92.75 532 PHE A C 1
ATOM 4274 O O . PHE A 1 532 ? 5.599 -5.839 4.314 1.00 92.75 532 PHE A O 1
ATOM 4281 N N . PHE A 1 533 ? 5.723 -3.629 3.957 1.00 91.19 533 PHE A N 1
ATOM 4282 C CA . PHE A 1 533 ? 5.241 -3.621 2.575 1.00 91.19 533 PHE A CA 1
ATOM 4283 C C . PHE A 1 533 ? 6.108 -4.481 1.651 1.00 91.19 533 PHE A C 1
ATOM 4285 O O . PHE A 1 533 ? 5.599 -5.323 0.907 1.00 91.19 533 PHE A O 1
ATOM 4292 N N . CYS A 1 534 ? 7.431 -4.385 1.784 1.00 86.12 534 CYS A N 1
ATOM 4293 C CA . CYS A 1 534 ? 8.377 -5.234 1.062 1.00 86.12 534 CYS A CA 1
ATOM 4294 C C . CYS A 1 534 ? 8.215 -6.733 1.366 1.00 86.12 534 CYS A C 1
ATOM 4296 O O . CYS A 1 534 ? 8.621 -7.567 0.559 1.00 86.12 534 CYS A O 1
ATOM 4298 N N . LYS A 1 535 ? 7.675 -7.099 2.535 1.00 87.69 535 LYS A N 1
ATOM 4299 C CA . LYS A 1 535 ? 7.474 -8.500 2.939 1.00 87.69 535 LYS A CA 1
ATOM 4300 C C . LYS A 1 535 ? 6.102 -9.039 2.534 1.00 87.69 535 LYS A C 1
ATOM 4302 O O . LYS A 1 535 ? 5.978 -10.242 2.298 1.00 87.69 535 LYS A O 1
ATOM 4307 N N . ILE A 1 536 ? 5.084 -8.179 2.441 1.00 87.31 536 ILE A N 1
ATOM 4308 C CA . ILE A 1 536 ? 3.758 -8.566 1.933 1.00 87.31 536 ILE A CA 1
ATOM 4309 C C . ILE A 1 536 ? 3.739 -8.649 0.400 1.00 87.31 536 ILE A C 1
ATOM 4311 O O . ILE A 1 536 ? 3.036 -9.505 -0.136 1.00 87.31 536 ILE A O 1
ATOM 4315 N N . ALA A 1 537 ? 4.530 -7.835 -0.308 1.00 76.88 537 ALA A N 1
ATOM 4316 C CA . ALA A 1 537 ? 4.615 -7.862 -1.766 1.00 76.88 537 ALA A CA 1
ATOM 4317 C C . ALA A 1 537 ? 5.571 -8.973 -2.264 1.00 76.88 537 ALA A C 1
ATOM 4319 O O . ALA A 1 537 ? 6.726 -9.032 -1.834 1.00 76.88 537 ALA A O 1
ATOM 4320 N N . PRO A 1 538 ? 5.145 -9.867 -3.177 1.00 56.19 538 PRO A N 1
ATOM 4321 C CA . PRO A 1 538 ? 6.054 -10.830 -3.789 1.00 56.19 538 PRO A CA 1
ATOM 4322 C C . PRO A 1 538 ? 7.115 -10.101 -4.629 1.00 56.19 538 PRO A C 1
ATOM 4324 O O . PRO A 1 538 ? 6.810 -9.205 -5.414 1.00 56.19 538 PRO A O 1
ATOM 4327 N N . MET A 1 539 ? 8.388 -10.479 -4.462 1.00 52.03 539 MET A N 1
ATOM 4328 C CA . MET A 1 539 ? 9.486 -9.893 -5.235 1.00 52.03 539 MET A CA 1
ATOM 4329 C C . MET A 1 539 ? 9.246 -10.089 -6.743 1.00 52.03 539 MET A C 1
ATOM 4331 O O . MET A 1 539 ? 9.160 -11.221 -7.208 1.00 52.03 539 MET A O 1
ATOM 4335 N N . GLN A 1 540 ? 9.253 -8.974 -7.484 1.00 44.78 540 GLN A N 1
ATOM 4336 C CA . GLN A 1 540 ? 9.252 -8.875 -8.954 1.00 44.78 540 GLN A CA 1
ATOM 4337 C C . GLN A 1 540 ? 7.903 -9.123 -9.660 1.00 44.78 540 GLN A C 1
ATOM 4339 O O . GLN A 1 540 ? 7.759 -10.043 -10.458 1.00 44.78 540 GLN A O 1
ATOM 4344 N N . GLY A 1 541 ? 6.937 -8.226 -9.455 1.00 46.22 541 GLY A N 1
ATOM 4345 C CA . GLY A 1 541 ? 5.738 -8.101 -10.291 1.00 46.22 541 GLY A CA 1
ATOM 4346 C C . GLY A 1 541 ? 4.852 -6.970 -9.775 1.00 46.22 541 GLY A C 1
ATOM 4347 O O . GLY A 1 541 ? 4.738 -6.797 -8.571 1.00 46.22 541 GLY A O 1
ATOM 4348 N N . LYS A 1 542 ? 4.261 -6.161 -10.659 1.00 49.62 542 LYS A N 1
ATOM 4349 C CA . LYS A 1 542 ? 3.512 -4.933 -10.312 1.00 49.62 542 LYS A CA 1
ATOM 4350 C C . LYS A 1 542 ? 2.197 -5.158 -9.535 1.00 49.62 542 LYS A C 1
ATOM 4352 O O . LYS A 1 542 ? 1.520 -4.182 -9.243 1.00 49.62 542 LYS A O 1
ATOM 4357 N N . CYS A 1 543 ? 1.848 -6.398 -9.199 1.00 54.09 543 CYS A N 1
ATOM 4358 C CA . CYS A 1 543 ? 0.646 -6.730 -8.439 1.00 54.09 543 CYS A CA 1
ATOM 4359 C C . CYS A 1 543 ? 1.052 -7.320 -7.090 1.00 54.09 543 CYS A C 1
ATOM 4361 O O . CYS A 1 543 ? 1.767 -8.323 -7.022 1.00 54.09 543 CYS A O 1
ATOM 4363 N N . THR A 1 544 ? 0.619 -6.667 -6.017 1.00 73.12 544 THR A N 1
ATOM 4364 C CA . THR A 1 544 ? 0.734 -7.190 -4.655 1.00 73.12 544 THR A CA 1
ATOM 4365 C C . THR A 1 544 ? -0.363 -8.238 -4.408 1.00 73.12 544 THR A C 1
ATOM 4367 O O . THR A 1 544 ? -1.003 -8.738 -5.333 1.00 73.12 544 THR A O 1
ATOM 4370 N N . ARG A 1 545 ? -0.570 -8.605 -3.143 1.00 85.50 545 ARG A N 1
ATOM 4371 C CA . ARG A 1 545 ? -1.632 -9.517 -2.715 1.00 85.50 545 ARG A CA 1
ATOM 4372 C C . ARG A 1 545 ? -3.026 -8.881 -2.853 1.00 85.50 545 ARG A C 1
ATOM 4374 O O . ARG A 1 545 ? -3.134 -7.652 -2.837 1.00 85.50 545 ARG A O 1
ATOM 4381 N N . PRO A 1 546 ? -4.102 -9.687 -2.925 1.00 86.19 546 PRO A N 1
ATOM 4382 C CA . PRO A 1 546 ? -5.466 -9.183 -2.786 1.00 86.19 546 PRO A CA 1
ATOM 4383 C C . PRO A 1 546 ? -5.642 -8.377 -1.495 1.00 86.19 546 PRO A C 1
ATOM 4385 O O . PRO A 1 546 ? -5.007 -8.673 -0.478 1.00 86.19 546 PRO A O 1
ATOM 4388 N N . THR A 1 547 ? -6.539 -7.391 -1.514 1.00 88.88 547 THR A N 1
ATOM 4389 C CA . THR A 1 547 ? -6.811 -6.514 -0.364 1.00 88.88 547 THR A CA 1
ATOM 4390 C C . THR A 1 547 ? -7.122 -7.318 0.895 1.00 88.88 547 THR A C 1
ATOM 4392 O O . THR A 1 547 ? -6.529 -7.081 1.943 1.00 88.88 547 THR A O 1
ATOM 4395 N N . THR A 1 548 ? -7.950 -8.356 0.774 1.00 86.75 548 THR A N 1
ATOM 4396 C CA . THR A 1 548 ? -8.312 -9.254 1.882 1.00 86.75 548 THR A CA 1
ATOM 4397 C C . THR A 1 548 ? -7.110 -9.932 2.535 1.00 86.75 548 THR A C 1
ATOM 4399 O O . THR A 1 548 ? -7.069 -10.095 3.755 1.00 86.75 548 THR A O 1
ATOM 4402 N N . GLU A 1 549 ? -6.101 -10.322 1.757 1.00 87.44 549 GLU A N 1
ATOM 4403 C CA . GLU A 1 549 ? -4.868 -10.889 2.299 1.00 87.44 549 GLU A CA 1
ATOM 4404 C C . GLU A 1 549 ? -4.015 -9.840 3.010 1.00 87.44 549 GLU A C 1
ATOM 4406 O O . GLU A 1 549 ? -3.466 -10.124 4.076 1.00 87.44 549 GLU A O 1
ATOM 4411 N N . ILE A 1 550 ? -3.910 -8.634 2.441 1.00 91.06 550 ILE A N 1
ATOM 4412 C CA . ILE A 1 550 ? -3.184 -7.518 3.058 1.00 91.06 550 ILE A CA 1
ATOM 4413 C C . ILE A 1 550 ? -3.812 -7.192 4.416 1.00 91.06 550 ILE A C 1
ATOM 4415 O O . ILE A 1 550 ? -3.096 -7.165 5.417 1.00 91.06 550 ILE A O 1
ATOM 4419 N N . MET A 1 551 ? -5.141 -7.061 4.485 1.00 92.00 551 MET A N 1
ATOM 4420 C CA . MET A 1 551 ? -5.859 -6.785 5.735 1.00 92.00 551 MET A CA 1
ATOM 4421 C C . MET A 1 551 ? -5.655 -7.899 6.773 1.00 92.00 551 MET A C 1
ATOM 4423 O O . MET A 1 551 ? -5.399 -7.620 7.946 1.00 92.00 551 MET A O 1
ATOM 4427 N N . LYS A 1 552 ? -5.655 -9.176 6.356 1.00 91.12 552 LYS A N 1
ATOM 4428 C CA . LYS A 1 552 ? -5.327 -10.312 7.242 1.00 91.12 552 LYS A CA 1
ATOM 4429 C C . LYS A 1 552 ? -3.906 -10.224 7.806 1.00 91.12 552 LYS A C 1
ATOM 4431 O O . LYS A 1 552 ? -3.700 -10.523 8.984 1.00 91.12 552 LYS A O 1
ATOM 4436 N N . LEU A 1 553 ? -2.925 -9.836 6.989 1.00 93.44 553 LEU A N 1
ATOM 4437 C CA . LEU A 1 553 ? -1.530 -9.678 7.416 1.00 93.44 553 LEU A CA 1
ATOM 4438 C C . LEU A 1 553 ? -1.347 -8.470 8.343 1.00 93.44 553 LEU A C 1
ATOM 4440 O O . LEU A 1 553 ? -0.639 -8.587 9.341 1.00 93.44 553 LEU A O 1
ATOM 4444 N N . VAL A 1 554 ? -2.028 -7.353 8.073 1.00 95.00 554 VAL A N 1
ATOM 4445 C CA . VAL A 1 554 ? -2.061 -6.182 8.964 1.00 95.00 554 VAL A CA 1
ATOM 4446 C C . VAL A 1 554 ? -2.640 -6.560 10.328 1.00 95.00 554 VAL A C 1
ATOM 4448 O O . VAL A 1 554 ? -1.997 -6.329 11.350 1.00 95.00 554 VAL A O 1
ATOM 4451 N N . ASN A 1 555 ? -3.800 -7.222 10.362 1.00 94.06 555 ASN A N 1
ATOM 4452 C CA . ASN A 1 555 ? -4.429 -7.662 11.610 1.00 94.06 555 ASN A CA 1
ATOM 4453 C C . ASN A 1 555 ? -3.526 -8.634 12.396 1.00 94.06 555 ASN A C 1
ATOM 4455 O O . ASN A 1 555 ? -3.414 -8.559 13.619 1.00 94.06 555 ASN A O 1
ATOM 4459 N N . ARG A 1 556 ? -2.817 -9.533 11.700 1.00 94.88 556 ARG A N 1
ATOM 4460 C CA . ARG A 1 556 ? -1.833 -10.432 12.323 1.00 94.88 556 ARG A CA 1
ATOM 4461 C C . ARG A 1 556 ? -0.675 -9.661 12.962 1.00 94.88 556 ARG A C 1
ATOM 4463 O O . ARG A 1 556 ? -0.258 -10.019 14.067 1.00 94.88 556 ARG A O 1
ATOM 4470 N N . LEU A 1 557 ? -0.165 -8.624 12.295 1.00 96.44 557 LEU A N 1
ATOM 4471 C CA . LEU A 1 557 ? 0.901 -7.780 12.834 1.00 96.44 557 LEU A CA 1
ATOM 4472 C C . LEU A 1 557 ? 0.422 -6.994 14.059 1.00 96.44 557 LEU A C 1
ATOM 4474 O O . LEU A 1 557 ? 1.101 -7.029 15.082 1.00 96.44 557 LEU A O 1
ATOM 4478 N N . ILE A 1 558 ? -0.763 -6.381 13.988 1.00 96.44 558 ILE A N 1
ATOM 4479 C CA . ILE A 1 558 ? -1.406 -5.681 15.111 1.00 96.44 558 ILE A CA 1
ATOM 4480 C C . ILE A 1 558 ? -1.509 -6.598 16.330 1.00 96.44 558 ILE A C 1
ATOM 4482 O O . ILE A 1 558 ? -1.023 -6.247 17.402 1.00 96.44 558 ILE A O 1
ATOM 4486 N N . LYS A 1 559 ? -2.071 -7.803 16.167 1.00 95.88 559 LYS A N 1
ATOM 4487 C CA . LYS A 1 559 ? -2.194 -8.780 17.261 1.00 95.88 559 LYS A CA 1
ATOM 4488 C C . LYS A 1 559 ? -0.832 -9.142 17.848 1.00 95.88 559 LYS A C 1
ATOM 4490 O O . LYS A 1 559 ? -0.653 -9.103 19.059 1.00 95.88 559 LYS A O 1
ATOM 4495 N N . SER A 1 560 ? 0.154 -9.396 16.987 1.00 96.50 560 SER A N 1
ATOM 4496 C CA . SER A 1 560 ? 1.521 -9.710 17.421 1.00 96.50 560 SER A CA 1
ATOM 4497 C C . SER A 1 560 ? 2.176 -8.553 18.190 1.00 96.50 560 SER A C 1
ATOM 4499 O O . SER A 1 560 ? 2.914 -8.793 19.143 1.00 96.50 560 SER A O 1
ATOM 4501 N N . GLN A 1 561 ? 1.918 -7.302 17.795 1.00 96.88 561 GLN A N 1
ATOM 4502 C CA . GLN A 1 561 ? 2.390 -6.101 18.490 1.00 96.88 561 GLN A CA 1
ATOM 4503 C C . GLN A 1 561 ? 1.695 -5.924 19.843 1.00 96.88 561 GLN A C 1
ATOM 4505 O O . GLN A 1 561 ? 2.381 -5.707 20.841 1.00 96.88 561 GLN A O 1
ATOM 4510 N N . ILE A 1 562 ? 0.370 -6.070 19.898 1.00 97.00 562 ILE A N 1
ATOM 4511 C CA . ILE A 1 562 ? -0.409 -6.011 21.142 1.00 97.00 562 ILE A CA 1
ATOM 4512 C C . ILE A 1 562 ? 0.087 -7.060 22.138 1.00 97.00 562 ILE A C 1
ATOM 4514 O O . ILE A 1 562 ? 0.391 -6.713 23.277 1.00 97.00 562 ILE A O 1
ATOM 4518 N N . ASP A 1 563 ? 0.243 -8.313 21.710 1.00 96.69 563 ASP A N 1
ATOM 4519 C CA . ASP A 1 563 ? 0.701 -9.402 22.576 1.00 96.69 563 ASP A CA 1
ATOM 4520 C C . ASP A 1 563 ? 2.130 -9.160 23.085 1.00 96.69 563 ASP A C 1
ATOM 4522 O O . ASP A 1 563 ? 2.417 -9.331 24.273 1.00 96.69 563 ASP A O 1
ATOM 4526 N N . PHE A 1 564 ? 3.035 -8.732 22.197 1.00 97.25 564 PHE A N 1
ATOM 4527 C CA . PHE A 1 564 ? 4.438 -8.506 22.537 1.00 97.25 564 PHE A CA 1
ATOM 4528 C C . PHE A 1 564 ? 4.627 -7.341 23.512 1.00 97.25 564 PHE A C 1
ATOM 4530 O O . PHE A 1 564 ? 5.339 -7.479 24.505 1.00 97.25 564 PHE A O 1
ATOM 4537 N N . TRP A 1 565 ? 4.003 -6.192 23.249 1.00 96.44 565 TRP A N 1
ATOM 4538 C CA . TRP A 1 565 ? 4.128 -5.021 24.118 1.00 96.44 565 TRP A CA 1
ATOM 4539 C C . TRP A 1 565 ? 3.272 -5.163 25.384 1.00 96.44 565 TRP A C 1
ATOM 4541 O O . TRP A 1 565 ? 3.683 -4.748 26.468 1.00 96.44 565 TRP A O 1
ATOM 4551 N N . GLY A 1 566 ? 2.112 -5.814 25.282 1.00 95.06 566 GLY A N 1
ATOM 4552 C CA . GLY A 1 566 ? 1.188 -6.053 26.389 1.00 95.06 566 GLY A CA 1
ATOM 4553 C C . GLY A 1 566 ? 1.718 -7.015 27.453 1.00 95.06 566 GLY A C 1
ATOM 4554 O O . GLY A 1 566 ? 1.298 -6.923 28.611 1.00 95.06 566 GLY A O 1
ATOM 4555 N N . SER A 1 567 ? 2.661 -7.894 27.108 1.00 95.12 567 SER A N 1
ATOM 4556 C CA . SER A 1 567 ? 3.341 -8.776 28.066 1.00 95.12 567 SER A CA 1
ATOM 4557 C C . SER A 1 567 ? 4.465 -8.085 28.853 1.00 95.12 567 SER A C 1
ATOM 4559 O O . SER A 1 567 ? 4.996 -8.671 29.797 1.00 95.12 567 SER A O 1
ATOM 4561 N N . GLY A 1 568 ? 4.835 -6.853 28.481 1.00 91.69 568 GLY A N 1
ATOM 4562 C CA . GLY A 1 568 ? 5.965 -6.125 29.062 1.00 91.69 568 GLY A CA 1
ATOM 4563 C C . GLY A 1 568 ? 7.332 -6.533 28.501 1.00 91.69 568 GLY A C 1
ATOM 4564 O O . GLY A 1 568 ? 8.357 -6.149 29.070 1.00 91.69 568 GLY A O 1
ATOM 4565 N N . TYR A 1 569 ? 7.385 -7.300 27.403 1.00 92.56 569 TYR A N 1
ATOM 4566 C CA . TYR A 1 569 ? 8.646 -7.519 26.696 1.00 92.56 569 TYR A CA 1
ATOM 4567 C C . TYR A 1 569 ? 9.167 -6.214 26.085 1.00 92.56 569 TYR A C 1
ATOM 4569 O O . TYR A 1 569 ? 8.417 -5.310 25.722 1.00 92.56 569 TYR A O 1
ATOM 4577 N N . SER A 1 570 ? 10.489 -6.129 25.955 1.00 91.75 570 SER A N 1
ATOM 4578 C CA . SER A 1 570 ? 11.159 -5.030 25.266 1.00 91.75 570 SER A CA 1
ATOM 4579 C C . SER A 1 570 ? 12.187 -5.567 24.279 1.00 91.75 570 SER A C 1
ATOM 4581 O O . SER A 1 570 ? 12.676 -6.692 24.392 1.00 91.75 570 SER A O 1
ATOM 4583 N N . THR A 1 571 ? 12.502 -4.754 23.281 1.00 94.88 571 THR A N 1
ATOM 4584 C CA . THR A 1 571 ? 13.523 -5.033 22.275 1.00 94.88 571 THR A CA 1
ATOM 4585 C C . THR A 1 571 ? 14.268 -3.744 21.957 1.00 94.88 571 THR A C 1
ATOM 4587 O O . THR A 1 571 ? 13.748 -2.648 22.159 1.00 94.88 571 THR A O 1
ATOM 4590 N N . THR A 1 572 ? 15.498 -3.866 21.472 1.00 92.94 572 THR A N 1
ATOM 4591 C CA . THR A 1 572 ? 16.256 -2.753 20.882 1.00 92.94 572 THR A CA 1
ATOM 4592 C C . THR A 1 572 ? 16.219 -2.773 19.355 1.00 92.94 572 THR A C 1
ATOM 4594 O O . THR A 1 572 ? 16.695 -1.829 18.730 1.00 92.94 572 THR A O 1
ATOM 4597 N N . ASP A 1 573 ? 15.669 -3.838 18.768 1.00 94.56 573 ASP A N 1
ATOM 4598 C CA . ASP A 1 573 ? 15.481 -4.007 17.332 1.00 94.56 573 ASP A CA 1
ATOM 4599 C C . ASP A 1 573 ? 14.114 -3.461 16.912 1.00 94.56 573 ASP A C 1
ATOM 4601 O O . ASP A 1 573 ? 13.077 -4.065 17.198 1.00 94.56 573 ASP A O 1
ATOM 4605 N N . ASP A 1 574 ? 14.134 -2.325 16.215 1.00 92.75 574 ASP A N 1
ATOM 4606 C CA . ASP A 1 574 ? 12.960 -1.638 15.674 1.00 92.75 574 ASP A CA 1
ATOM 4607 C C . ASP A 1 574 ? 12.127 -2.506 14.702 1.00 92.75 574 ASP A C 1
ATOM 4609 O O . ASP A 1 574 ? 10.947 -2.226 14.495 1.00 92.75 574 ASP A O 1
ATOM 4613 N N . TYR A 1 575 ? 12.695 -3.579 14.133 1.00 94.44 575 TYR A N 1
ATOM 4614 C CA . TYR A 1 575 ? 12.043 -4.425 13.121 1.00 94.44 575 TYR A CA 1
ATOM 4615 C C . TYR A 1 575 ? 11.670 -5.826 13.623 1.00 94.44 575 TYR A C 1
ATOM 4617 O O . TYR A 1 575 ? 11.247 -6.674 12.834 1.00 94.44 575 TYR A O 1
ATOM 4625 N N . HIS A 1 576 ? 11.805 -6.075 14.929 1.00 94.94 576 HIS A N 1
ATOM 4626 C CA . HIS A 1 576 ? 11.730 -7.411 15.522 1.00 94.94 576 HIS A CA 1
ATOM 4627 C C . HIS A 1 576 ? 10.490 -8.220 15.115 1.00 94.94 576 HIS A C 1
ATOM 4629 O O . HIS A 1 576 ? 10.595 -9.384 14.725 1.00 94.94 576 HIS A O 1
ATOM 4635 N N . LEU A 1 577 ? 9.309 -7.608 15.223 1.00 94.31 577 LEU A N 1
ATOM 4636 C CA . LEU A 1 577 ? 8.032 -8.280 14.972 1.00 94.31 577 LEU A CA 1
ATOM 4637 C C . LEU A 1 577 ? 7.766 -8.459 13.477 1.00 94.31 577 LEU A C 1
ATOM 4639 O O . LEU A 1 577 ? 7.325 -9.526 13.059 1.00 94.31 577 LEU A O 1
ATOM 4643 N N . ILE A 1 578 ? 8.128 -7.460 12.668 1.00 94.25 578 ILE A N 1
ATOM 4644 C CA . ILE A 1 578 ? 8.016 -7.509 11.205 1.00 94.25 578 ILE A CA 1
ATOM 4645 C C . ILE A 1 578 ? 8.875 -8.649 10.643 1.00 94.25 578 ILE A C 1
ATOM 4647 O O . ILE A 1 578 ? 8.435 -9.362 9.745 1.00 94.25 578 ILE A O 1
ATOM 4651 N N . GLU A 1 579 ? 10.080 -8.871 11.175 1.00 93.81 579 GLU A N 1
ATOM 4652 C CA . GLU A 1 579 ? 10.968 -9.947 10.709 1.00 93.81 579 GLU A CA 1
ATOM 4653 C C . GLU A 1 579 ? 10.556 -11.347 11.174 1.00 93.81 579 GLU A C 1
ATOM 4655 O O . GLU A 1 579 ? 10.886 -12.332 10.513 1.00 93.81 579 GLU A O 1
ATOM 4660 N N . LYS A 1 580 ? 9.836 -11.455 12.294 1.00 93.69 580 LYS A N 1
ATOM 4661 C CA . LYS A 1 580 ? 9.381 -12.740 12.844 1.00 93.69 580 LYS A CA 1
ATOM 4662 C C . LYS A 1 580 ? 8.003 -13.174 12.361 1.00 93.69 580 LYS A C 1
ATOM 4664 O O . LYS A 1 580 ? 7.656 -14.340 12.545 1.00 93.69 580 LYS A O 1
ATOM 4669 N N . MET A 1 581 ? 7.216 -12.264 11.793 1.00 92.94 581 MET A N 1
ATOM 4670 C CA . MET A 1 581 ? 5.869 -12.585 11.342 1.00 92.94 581 MET A CA 1
ATOM 4671 C C . MET A 1 581 ? 5.904 -13.622 10.212 1.00 92.94 581 MET A C 1
ATOM 4673 O O . MET A 1 581 ? 6.705 -13.524 9.282 1.00 92.94 581 MET A O 1
ATOM 4677 N N . ASP A 1 582 ? 5.012 -14.612 10.270 1.00 89.81 582 ASP A N 1
ATOM 4678 C CA . ASP A 1 582 ? 4.763 -15.481 9.122 1.00 89.81 582 ASP A CA 1
ATOM 4679 C C . ASP A 1 582 ? 3.886 -14.739 8.108 1.00 89.81 582 ASP A C 1
ATOM 4681 O O . ASP A 1 582 ? 2.759 -14.348 8.415 1.00 89.81 582 ASP A O 1
ATOM 4685 N N . TYR A 1 583 ? 4.408 -14.549 6.898 1.00 88.50 583 TYR A N 1
ATOM 4686 C CA . TYR A 1 583 ? 3.716 -13.887 5.788 1.00 88.50 583 TYR A CA 1
ATOM 4687 C C . TYR A 1 583 ? 2.933 -14.867 4.909 1.00 88.50 583 TYR A C 1
ATOM 4689 O O . TYR A 1 583 ? 2.344 -14.467 3.904 1.00 88.50 583 TYR A O 1
ATOM 4697 N N . ARG A 1 584 ? 2.915 -16.162 5.238 1.00 84.00 584 ARG A N 1
ATOM 4698 C CA . ARG A 1 584 ? 2.066 -17.127 4.539 1.00 84.00 584 ARG A CA 1
ATOM 4699 C C . ARG A 1 584 ? 0.614 -16.891 4.948 1.00 84.00 584 ARG A C 1
ATOM 4701 O O . ARG A 1 584 ? 0.257 -16.924 6.132 1.00 84.00 584 ARG A O 1
ATOM 4708 N N . THR A 1 585 ? -0.225 -16.620 3.962 1.00 69.94 585 THR A N 1
ATOM 4709 C CA . THR A 1 585 ? -1.673 -16.741 4.088 1.00 69.94 585 THR A CA 1
ATOM 4710 C C . THR A 1 585 ? -1.995 -18.210 3.838 1.00 69.94 585 THR A C 1
ATOM 4712 O O . THR A 1 585 ? -1.462 -18.811 2.908 1.00 69.94 585 THR A O 1
ATOM 4715 N N . ALA A 1 586 ? -2.763 -18.838 4.732 1.00 59.28 586 ALA A N 1
ATOM 4716 C CA . ALA A 1 586 ? -3.271 -20.170 4.443 1.00 59.28 586 ALA A CA 1
ATOM 4717 C C . ALA A 1 586 ? -4.160 -20.037 3.204 1.00 59.28 586 ALA A C 1
ATOM 4719 O O . ALA A 1 586 ? -5.095 -19.236 3.217 1.00 59.28 586 ALA A O 1
ATOM 4720 N N . GLU A 1 587 ? -3.835 -20.768 2.140 1.00 52.50 587 GLU A N 1
ATOM 4721 C CA . GLU A 1 587 ? -4.709 -20.877 0.980 1.00 52.50 587 GLU A CA 1
ATOM 4722 C C . GLU A 1 587 ? -6.061 -21.414 1.469 1.00 52.50 587 GLU A C 1
ATOM 4724 O O . GLU A 1 587 ? -6.168 -22.488 2.067 1.00 52.50 587 GLU A O 1
ATOM 4729 N N 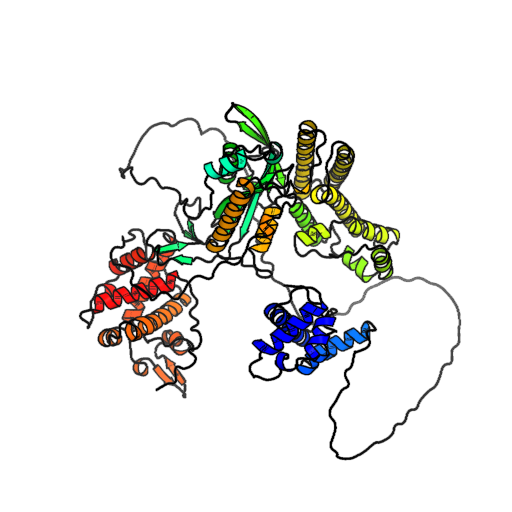. HIS A 1 588 ? -7.103 -20.614 1.288 1.00 48.50 588 HIS A N 1
ATOM 4730 C CA . HIS A 1 588 ? -8.484 -21.073 1.276 1.00 48.50 588 HIS A CA 1
ATOM 4731 C C . HIS A 1 588 ? -8.914 -20.874 -0.177 1.00 48.50 588 HIS A C 1
ATOM 4733 O O . HIS A 1 588 ? -8.659 -19.824 -0.754 1.00 48.50 588 HIS A O 1
ATOM 4739 N N . GLN A 1 589 ? -9.469 -21.862 -0.858 1.00 47.19 589 GLN A N 1
ATOM 4740 C CA . GLN A 1 589 ? -10.649 -22.605 -0.444 1.00 47.19 589 GLN A CA 1
ATOM 4741 C C . GLN A 1 589 ? -10.505 -24.080 -0.845 1.00 47.19 589 GLN A C 1
ATOM 4743 O O . GLN A 1 589 ? -10.049 -24.385 -1.947 1.00 47.19 589 GLN A O 1
ATOM 4748 N N . ALA A 1 590 ? -10.930 -24.990 0.035 1.00 44.88 590 ALA A N 1
ATOM 4749 C CA . ALA A 1 590 ? -11.393 -26.290 -0.435 1.00 44.88 590 ALA A CA 1
ATOM 4750 C C . ALA A 1 590 ? -12.532 -26.038 -1.435 1.00 44.88 590 ALA A C 1
ATOM 4752 O O . ALA A 1 590 ? -13.303 -25.096 -1.254 1.00 44.88 590 ALA A O 1
ATOM 4753 N N . GLU A 1 591 ? -12.612 -26.821 -2.508 1.00 48.62 591 GLU A N 1
ATOM 4754 C CA . GLU A 1 591 ? -13.731 -26.744 -3.447 1.00 48.62 591 GLU A CA 1
ATOM 4755 C C . GLU A 1 591 ? -15.015 -27.157 -2.720 1.00 48.62 591 GLU A C 1
ATOM 4757 O O . GLU A 1 591 ? -15.355 -28.338 -2.623 1.00 48.62 591 GLU A O 1
ATOM 4762 N N . ASP A 1 592 ? -15.708 -26.178 -2.144 1.00 57.66 592 ASP A N 1
ATOM 4763 C CA . ASP A 1 592 ? -17.014 -26.402 -1.555 1.00 57.66 592 ASP A CA 1
ATOM 4764 C C . ASP A 1 592 ? -17.984 -26.790 -2.673 1.00 57.66 592 ASP A C 1
ATOM 4766 O O . ASP A 1 592 ? -18.087 -26.124 -3.708 1.00 57.66 592 ASP A O 1
ATOM 4770 N N . LYS A 1 593 ? -18.710 -27.895 -2.467 1.00 66.50 593 LYS A N 1
ATOM 4771 C CA . LYS A 1 593 ? -19.798 -28.289 -3.365 1.00 66.50 593 LYS A CA 1
ATOM 4772 C C . LYS A 1 593 ? -20.781 -27.128 -3.475 1.00 66.50 593 LYS A C 1
ATOM 4774 O O . LYS A 1 593 ? -21.247 -26.616 -2.459 1.00 66.50 593 LYS A O 1
ATOM 4779 N N . PHE A 1 594 ? -21.116 -26.745 -4.704 1.00 74.56 594 PHE A N 1
ATOM 4780 C CA . PHE A 1 594 ? -22.070 -25.671 -4.940 1.00 74.56 594 PHE A CA 1
ATOM 4781 C C . PHE A 1 594 ? -23.419 -25.957 -4.258 1.00 74.56 594 PHE A C 1
ATOM 4783 O O . PHE A 1 594 ? -23.994 -27.037 -4.406 1.00 74.56 594 PHE A O 1
ATOM 4790 N N . LEU A 1 595 ? -23.937 -24.954 -3.547 1.00 79.12 595 LEU A N 1
ATOM 4791 C CA . LEU A 1 595 ? -25.298 -24.911 -3.017 1.00 79.12 595 LEU A CA 1
ATOM 4792 C C . LEU A 1 595 ? -26.037 -23.724 -3.661 1.00 79.12 595 LEU A C 1
ATOM 4794 O O . LEU A 1 595 ? -25.438 -22.647 -3.757 1.00 79.12 595 LEU A O 1
ATOM 4798 N N . PRO A 1 596 ? -27.307 -23.872 -4.089 1.00 77.44 596 PRO A N 1
ATOM 4799 C CA . PRO A 1 596 ? -28.078 -22.778 -4.683 1.00 77.44 596 PRO A CA 1
ATOM 4800 C C . PRO A 1 596 ? -28.223 -21.580 -3.742 1.00 77.44 596 PRO A C 1
ATOM 4802 O O . PRO A 1 596 ? -28.325 -21.750 -2.527 1.00 77.44 596 PRO A O 1
ATOM 4805 N N . PHE A 1 597 ? -28.277 -20.363 -4.292 1.00 78.81 597 PHE A N 1
ATOM 4806 C CA . PHE A 1 597 ? -28.735 -19.214 -3.512 1.00 78.81 597 PHE A CA 1
ATOM 4807 C C . PHE A 1 597 ? -30.230 -19.395 -3.237 1.00 78.81 597 PHE A C 1
ATOM 4809 O O . PHE A 1 597 ? -30.997 -19.701 -4.155 1.00 78.81 597 PHE A O 1
ATOM 4816 N N . GLY A 1 598 ? -30.643 -19.254 -1.978 1.00 72.75 598 GLY A N 1
ATOM 4817 C CA . GLY A 1 598 ? -32.060 -19.256 -1.614 1.00 72.75 598 GLY A CA 1
ATOM 4818 C C . GLY A 1 598 ? -32.857 -18.199 -2.391 1.00 72.75 598 GLY A C 1
ATOM 4819 O O . GLY A 1 598 ? -32.293 -17.266 -2.961 1.00 72.75 598 GLY A O 1
ATOM 4820 N N . LEU A 1 599 ? -34.183 -18.358 -2.440 1.00 71.31 599 LEU A N 1
ATOM 4821 C CA . LEU A 1 599 ? -35.093 -17.412 -3.110 1.00 71.31 599 LEU A CA 1
ATOM 4822 C C . LEU A 1 599 ? -35.603 -16.295 -2.189 1.00 71.31 599 LEU A C 1
ATOM 4824 O O . LEU A 1 599 ? -36.510 -15.556 -2.555 1.00 71.31 599 LEU A O 1
ATOM 4828 N N . ASP A 1 600 ? -35.036 -16.193 -0.995 1.00 80.94 600 ASP A N 1
ATOM 4829 C CA . ASP A 1 600 ? -35.366 -15.241 0.064 1.00 80.94 600 ASP A CA 1
ATOM 4830 C C . ASP A 1 600 ? -34.679 -13.871 -0.103 1.00 80.94 600 ASP A C 1
ATOM 4832 O O . ASP A 1 600 ? -34.804 -13.014 0.767 1.00 80.94 600 ASP A O 1
ATOM 4836 N N . GLY A 1 601 ? -33.957 -13.646 -1.207 1.00 81.25 601 GLY A N 1
ATOM 4837 C CA . GLY A 1 601 ? -33.283 -12.377 -1.489 1.00 81.25 601 GLY A CA 1
ATOM 4838 C C . GLY A 1 601 ? -34.247 -11.225 -1.804 1.00 81.25 601 GLY A C 1
ATOM 4839 O O . GLY A 1 601 ? -35.225 -11.398 -2.532 1.00 81.25 601 GLY A O 1
ATOM 4840 N N . VAL A 1 602 ? -33.935 -10.030 -1.297 1.00 91.00 602 VAL A N 1
ATOM 4841 C CA . VAL A 1 602 ? -34.632 -8.775 -1.633 1.00 91.00 602 VAL A CA 1
ATOM 4842 C C . VAL A 1 602 ? -34.153 -8.258 -2.997 1.00 91.00 602 VAL A C 1
ATOM 4844 O O . VAL A 1 602 ? -32.956 -8.273 -3.285 1.00 91.00 602 VAL A O 1
ATOM 4847 N N . VAL A 1 603 ? -35.085 -7.822 -3.847 1.00 92.25 603 VAL A N 1
ATOM 4848 C CA . VAL A 1 603 ? -34.811 -7.331 -5.210 1.00 92.25 603 VAL A CA 1
ATOM 4849 C C . VAL A 1 603 ? -34.199 -5.925 -5.180 1.00 92.25 603 VAL A C 1
ATOM 4851 O O . VAL A 1 603 ? -34.545 -5.121 -4.321 1.00 92.25 603 VAL A O 1
ATOM 4854 N N . PHE A 1 604 ? -33.316 -5.621 -6.136 1.00 90.56 604 PHE A N 1
ATOM 4855 C CA . PHE A 1 604 ? -32.851 -4.257 -6.397 1.00 90.56 604 PHE A CA 1
ATOM 4856 C C . PHE A 1 604 ? -33.807 -3.517 -7.350 1.00 90.56 604 PHE A C 1
ATOM 4858 O O . PHE A 1 604 ? -33.981 -3.901 -8.518 1.00 90.56 604 PHE A O 1
ATOM 4865 N N . ASP A 1 605 ? -34.420 -2.439 -6.861 1.00 89.50 605 ASP A N 1
ATOM 4866 C CA . ASP A 1 605 ? -35.413 -1.659 -7.611 1.00 89.50 605 ASP A CA 1
ATOM 4867 C C . ASP A 1 605 ? -34.779 -0.620 -8.556 1.00 89.50 605 ASP A C 1
ATOM 4869 O O . ASP A 1 605 ? -35.379 -0.249 -9.564 1.00 89.50 605 ASP A O 1
ATOM 4873 N N . ASP A 1 606 ? -33.544 -0.193 -8.296 1.00 88.00 606 ASP A N 1
ATOM 4874 C CA . ASP A 1 606 ? -32.846 0.896 -8.993 1.00 88.00 606 ASP A CA 1
ATOM 4875 C C . ASP A 1 606 ? -31.911 0.429 -10.130 1.00 88.00 606 ASP A C 1
ATOM 4877 O O . ASP A 1 606 ? -31.130 1.209 -10.691 1.00 88.00 606 ASP A O 1
ATOM 4881 N N . ILE A 1 607 ? -32.006 -0.844 -10.517 1.00 88.44 607 ILE A N 1
ATOM 4882 C CA . ILE A 1 607 ? -31.222 -1.422 -11.613 1.00 88.44 607 ILE A CA 1
ATOM 4883 C C . ILE A 1 607 ? -31.834 -1.043 -12.956 1.00 88.44 607 ILE A C 1
ATOM 4885 O O . ILE A 1 607 ? -33.005 -1.333 -13.219 1.00 88.44 607 ILE A O 1
ATOM 4889 N N . LEU A 1 608 ? -31.028 -0.450 -13.831 1.00 82.06 608 LEU A N 1
ATOM 4890 C CA . LEU A 1 608 ? -31.353 -0.242 -15.244 1.00 82.06 608 LEU A CA 1
ATOM 4891 C C . LEU A 1 608 ? -30.611 -1.282 -16.089 1.00 82.06 608 LEU A C 1
ATOM 4893 O O . LEU A 1 608 ? -29.541 -1.733 -15.690 1.00 82.06 608 LEU A O 1
ATOM 4897 N N . THR A 1 609 ? -31.180 -1.670 -17.227 1.00 76.31 609 THR A N 1
ATOM 4898 C CA . THR A 1 609 ? -30.489 -2.507 -18.221 1.00 76.31 609 THR A CA 1
ATOM 4899 C C . THR A 1 609 ? -29.347 -1.714 -18.860 1.00 76.31 609 THR A C 1
ATOM 4901 O O . THR A 1 609 ? -29.551 -0.552 -19.224 1.00 76.31 609 THR A O 1
ATOM 4904 N N . GLY A 1 610 ? -28.163 -2.310 -18.948 1.00 69.88 610 GLY A N 1
ATOM 4905 C CA . GLY A 1 610 ? -26.976 -1.772 -19.604 1.00 69.88 610 GLY A CA 1
ATOM 4906 C C . GLY A 1 610 ? -26.753 -2.379 -20.996 1.00 69.88 610 GLY A C 1
ATOM 4907 O O . GLY A 1 610 ? -27.656 -2.950 -21.607 1.00 69.88 610 GLY A O 1
ATOM 4908 N N . GLU A 1 611 ? -25.537 -2.213 -21.519 1.00 76.56 611 GLU A N 1
ATOM 4909 C CA . GLU A 1 611 ? -25.093 -2.831 -22.772 1.00 76.56 611 GLU A CA 1
ATOM 4910 C C . GLU A 1 611 ? -23.964 -3.831 -22.473 1.00 76.56 611 GLU A C 1
ATOM 4912 O O . GLU A 1 611 ? -23.035 -3.542 -21.715 1.00 76.56 611 GLU A O 1
ATOM 4917 N N . VAL A 1 612 ? -24.049 -5.027 -23.057 1.00 77.94 612 VAL A N 1
ATOM 4918 C CA . VAL A 1 612 ? -23.008 -6.064 -23.002 1.00 77.94 612 VAL A CA 1
ATOM 4919 C C . VAL A 1 612 ? -22.164 -5.947 -24.274 1.00 77.94 612 VAL A C 1
ATOM 4921 O O . VAL A 1 612 ? -22.699 -5.774 -25.367 1.00 77.94 612 VAL A O 1
ATOM 4924 N N . THR A 1 613 ? -20.843 -6.000 -24.133 1.00 78.88 613 THR A N 1
ATOM 4925 C CA . THR A 1 613 ? -19.899 -5.957 -25.259 1.00 78.88 613 THR A CA 1
ATOM 4926 C C . THR A 1 613 ? -19.779 -7.319 -25.950 1.00 78.88 613 THR A C 1
ATOM 4928 O O . THR A 1 613 ? -20.161 -8.344 -25.390 1.00 78.88 613 THR A O 1
ATOM 4931 N N . GLU A 1 614 ? -19.213 -7.347 -27.158 1.00 77.62 614 GLU A N 1
ATOM 4932 C CA . GLU A 1 614 ? -19.017 -8.581 -27.940 1.00 77.62 614 GLU A CA 1
ATOM 4933 C C . GLU A 1 614 ? -18.141 -9.618 -27.209 1.00 77.62 614 GLU A C 1
ATOM 4935 O O . GLU A 1 614 ? -18.520 -10.781 -27.109 1.00 77.62 614 GLU A O 1
ATOM 4940 N N . GLU A 1 615 ? -17.030 -9.196 -26.591 1.00 76.25 615 GLU A N 1
ATOM 4941 C CA . GLU A 1 615 ? -16.156 -10.090 -25.805 1.00 76.25 615 GLU A CA 1
ATOM 4942 C C . GLU A 1 615 ? -16.896 -10.727 -24.617 1.00 76.25 615 GLU A C 1
ATOM 4944 O O . GLU A 1 615 ? -16.662 -11.877 -24.235 1.00 76.25 615 GLU A O 1
ATOM 4949 N N . GLU A 1 616 ? -17.816 -9.973 -24.020 1.00 80.69 616 GLU A N 1
ATOM 4950 C CA . GLU A 1 616 ? -18.632 -10.454 -22.917 1.00 80.69 616 GLU A CA 1
ATOM 4951 C C . GLU A 1 616 ? -19.742 -11.388 -23.415 1.00 80.69 616 GLU A C 1
ATOM 4953 O O . GLU A 1 616 ? -20.080 -12.330 -22.701 1.00 80.69 616 GLU A O 1
ATOM 4958 N N . GLU A 1 617 ? -20.276 -11.194 -24.628 1.00 83.00 617 GLU A N 1
ATOM 4959 C CA . GLU A 1 617 ? -21.214 -12.138 -25.251 1.00 83.00 617 GLU A CA 1
ATOM 4960 C C . GLU A 1 617 ? -20.566 -13.520 -25.415 1.00 83.00 617 GLU A C 1
ATOM 4962 O O . GLU A 1 617 ? -21.154 -14.521 -24.993 1.00 83.00 617 GLU A O 1
ATOM 4967 N N . ASP A 1 618 ? -19.341 -13.580 -25.940 1.00 84.94 618 ASP A N 1
ATOM 4968 C CA . ASP A 1 618 ? -18.591 -14.831 -26.110 1.00 84.94 618 ASP A CA 1
ATOM 4969 C C . ASP A 1 618 ? -18.346 -15.535 -24.770 1.00 84.94 618 ASP A C 1
ATOM 4971 O O . ASP A 1 618 ? -18.568 -16.745 -24.629 1.00 84.94 618 ASP A O 1
ATOM 4975 N N . TYR A 1 619 ? -17.957 -14.771 -23.746 1.00 85.06 619 TYR A N 1
ATOM 4976 C CA . TYR A 1 619 ? -17.774 -15.298 -22.396 1.00 85.06 619 TYR A CA 1
ATOM 4977 C C . TYR A 1 619 ? -19.080 -15.856 -21.814 1.00 85.06 619 TYR A C 1
ATOM 4979 O O . TYR A 1 619 ? -19.096 -16.963 -21.269 1.00 85.06 619 TYR A O 1
ATOM 4987 N N . ILE A 1 620 ? -20.194 -15.131 -21.957 1.00 86.56 620 ILE A N 1
ATOM 4988 C CA . ILE A 1 620 ? -21.513 -15.558 -21.469 1.00 86.56 620 ILE A CA 1
ATOM 4989 C C . ILE A 1 620 ? -21.972 -16.819 -22.198 1.00 86.56 620 ILE A C 1
ATOM 4991 O O . ILE A 1 620 ? -22.528 -17.722 -21.564 1.00 86.56 620 ILE A O 1
ATOM 4995 N N . ARG A 1 621 ? -21.727 -16.926 -23.507 1.00 89.25 621 ARG A N 1
ATOM 4996 C CA . ARG A 1 621 ? -22.053 -18.121 -24.297 1.00 89.25 621 ARG A CA 1
ATOM 4997 C C . ARG A 1 621 ? -21.330 -19.348 -23.772 1.00 89.25 621 ARG A C 1
ATOM 4999 O O . ARG A 1 621 ? -21.983 -20.351 -23.465 1.00 89.25 621 ARG A O 1
ATOM 5006 N N . LEU A 1 622 ? -20.012 -19.246 -23.612 1.00 88.12 622 LEU A N 1
ATOM 5007 C CA . LEU A 1 622 ? -19.186 -20.323 -23.078 1.00 88.12 622 LEU A CA 1
ATOM 5008 C C . LEU A 1 622 ? -19.617 -20.698 -21.653 1.00 88.12 622 LEU A C 1
ATOM 5010 O O . LEU A 1 622 ? -19.816 -21.877 -21.357 1.00 88.12 622 LEU A O 1
ATOM 5014 N N . LEU A 1 623 ? -19.836 -19.702 -20.789 1.00 88.06 623 LEU A N 1
ATOM 5015 C CA . LEU A 1 623 ? -20.253 -19.900 -19.401 1.00 88.06 623 LEU A CA 1
ATOM 5016 C C . LEU A 1 623 ? -21.633 -20.557 -19.294 1.00 88.06 623 LEU A C 1
ATOM 5018 O O . LEU A 1 623 ? -21.845 -21.411 -18.434 1.00 88.06 623 LEU A O 1
ATOM 5022 N N . THR A 1 624 ? -22.563 -20.203 -20.182 1.00 92.31 624 THR A N 1
ATOM 5023 C CA . THR A 1 624 ? -23.904 -20.798 -20.233 1.00 92.31 624 THR A CA 1
ATOM 5024 C C . THR A 1 624 ? -23.826 -22.265 -20.645 1.00 92.31 624 THR A C 1
ATOM 5026 O O . THR A 1 624 ? -24.388 -23.124 -19.963 1.00 92.31 624 THR A O 1
ATOM 5029 N N . GLY A 1 625 ? -23.096 -22.575 -21.723 1.00 92.75 625 GLY A N 1
ATOM 5030 C CA . GLY A 1 625 ? -22.894 -23.952 -22.184 1.00 92.75 625 GLY A CA 1
ATOM 5031 C C . GLY A 1 625 ? -22.205 -24.818 -21.130 1.00 92.75 625 GLY A C 1
ATOM 5032 O O . GLY A 1 625 ? -22.668 -25.919 -20.824 1.00 92.75 625 GLY A O 1
ATOM 5033 N N . TYR A 1 626 ? -21.150 -24.291 -20.508 1.00 90.44 626 TYR A N 1
ATOM 5034 C CA . TYR A 1 626 ? -20.442 -24.952 -19.414 1.00 90.44 626 TYR A CA 1
ATOM 5035 C C . TYR A 1 626 ? -21.328 -25.150 -18.177 1.00 90.44 626 TYR A C 1
ATOM 5037 O O . TYR A 1 626 ? -21.365 -26.236 -17.602 1.00 90.44 626 TYR A O 1
ATOM 5045 N N . GLY A 1 627 ? -22.095 -24.128 -17.789 1.00 89.88 627 GLY A N 1
ATOM 5046 C CA . GLY A 1 627 ? -23.018 -24.193 -16.662 1.00 89.88 627 GLY A CA 1
ATOM 5047 C C . GLY A 1 627 ? -24.076 -25.278 -16.837 1.00 89.88 627 GLY A C 1
ATOM 5048 O O . GLY A 1 627 ? -24.347 -26.024 -15.897 1.00 89.88 627 GLY A O 1
ATOM 5049 N N . ILE A 1 628 ? -24.641 -25.427 -18.039 1.00 93.44 628 ILE A N 1
ATOM 5050 C CA . ILE A 1 628 ? -25.607 -26.496 -18.327 1.00 93.44 628 ILE A CA 1
ATOM 5051 C C . ILE A 1 628 ? -24.933 -27.871 -18.244 1.00 93.44 628 ILE A C 1
ATOM 5053 O O . ILE A 1 628 ? -25.489 -28.766 -17.606 1.00 93.44 628 ILE A O 1
ATOM 5057 N N . ALA A 1 629 ? -23.739 -28.038 -18.820 1.00 89.81 629 ALA A N 1
ATOM 5058 C CA . ALA A 1 629 ? -22.995 -29.296 -18.739 1.00 89.81 629 ALA A CA 1
ATOM 5059 C C . ALA A 1 629 ? -22.730 -29.699 -17.276 1.00 89.81 629 ALA A C 1
ATOM 5061 O O . ALA A 1 629 ? -23.140 -30.764 -16.814 1.00 89.81 629 ALA A O 1
ATOM 5062 N N . GLN A 1 630 ? -22.122 -28.807 -16.499 1.00 89.81 630 GLN A N 1
ATOM 5063 C CA . GLN A 1 630 ? -21.723 -29.102 -15.125 1.00 89.81 630 GLN A CA 1
ATOM 5064 C C . GLN A 1 630 ? -22.917 -29.233 -14.178 1.00 89.81 630 GLN A C 1
ATOM 5066 O O . GLN A 1 630 ? -22.981 -30.138 -13.349 1.00 89.81 630 GLN A O 1
ATOM 5071 N N . TYR A 1 631 ? -23.892 -28.331 -14.271 1.00 91.81 631 TYR A N 1
ATOM 5072 C CA . TYR A 1 631 ? -24.994 -28.319 -13.319 1.00 91.81 631 TYR A CA 1
ATOM 5073 C C . TYR A 1 631 ? -26.142 -29.234 -13.755 1.00 91.81 631 TYR A C 1
ATOM 5075 O O . TYR A 1 631 ? -26.567 -30.103 -12.994 1.00 91.81 631 TYR A O 1
ATOM 5083 N N . ILE A 1 632 ? -26.653 -29.085 -14.979 1.00 93.88 632 ILE A N 1
ATOM 5084 C CA . ILE A 1 632 ? -27.841 -29.831 -15.419 1.00 93.88 632 ILE A CA 1
ATOM 5085 C C . ILE A 1 632 ? -27.492 -31.274 -15.765 1.00 93.88 632 ILE A C 1
ATOM 5087 O O . ILE A 1 632 ? -28.170 -32.186 -15.287 1.00 93.88 632 ILE A O 1
ATOM 5091 N N . ARG A 1 633 ? -26.455 -31.497 -16.578 1.00 91.31 633 ARG A N 1
ATOM 5092 C CA . ARG A 1 633 ? -26.090 -32.843 -17.035 1.00 91.31 633 ARG A CA 1
ATOM 5093 C C . ARG A 1 633 ? -25.407 -33.640 -15.920 1.00 91.31 633 ARG A C 1
ATOM 5095 O O . ARG A 1 633 ? -25.842 -34.754 -15.645 1.00 91.31 633 ARG A O 1
ATOM 5102 N N . GLU A 1 634 ? -24.395 -33.095 -15.244 1.00 89.69 634 GLU A N 1
ATOM 5103 C CA . GLU A 1 634 ? -23.606 -33.877 -14.275 1.00 89.69 634 GLU A CA 1
ATOM 5104 C C . GLU A 1 634 ? -24.207 -33.935 -12.861 1.00 89.69 634 GLU A C 1
ATOM 5106 O O . GLU A 1 634 ? -24.265 -35.023 -12.269 1.00 89.69 634 GLU A O 1
ATOM 5111 N N . GLN A 1 635 ? -24.661 -32.796 -12.317 1.00 89.81 635 GLN A N 1
ATOM 5112 C CA . GLN A 1 635 ? -25.177 -32.720 -10.941 1.00 89.81 635 GLN A CA 1
ATOM 5113 C C . GLN A 1 635 ? -26.663 -33.082 -10.840 1.00 89.81 635 GLN A C 1
ATOM 5115 O O . GLN A 1 635 ? -27.026 -33.965 -10.063 1.00 89.81 635 GLN A O 1
ATOM 5120 N N . VAL A 1 636 ? -27.529 -32.419 -11.611 1.00 92.56 636 VAL A N 1
ATOM 5121 C CA . VAL A 1 636 ? -28.987 -32.630 -11.562 1.00 92.56 636 VAL A CA 1
ATOM 5122 C C . VAL A 1 636 ? -29.402 -33.893 -12.323 1.00 92.56 636 VAL A C 1
ATOM 5124 O O . VAL A 1 636 ? -30.328 -34.583 -11.900 1.00 92.56 636 VAL A O 1
ATOM 5127 N N . ARG A 1 637 ? -28.718 -34.212 -13.430 1.00 95.25 637 ARG A N 1
ATOM 5128 C CA . ARG A 1 637 ? -28.982 -35.364 -14.313 1.00 95.25 637 ARG A CA 1
ATOM 5129 C C . ARG A 1 637 ? -30.421 -35.407 -14.845 1.00 95.25 637 ARG A C 1
ATOM 5131 O O . ARG A 1 637 ? -31.030 -36.472 -14.926 1.00 95.25 637 ARG A O 1
ATOM 5138 N N . CYS A 1 638 ? -30.980 -34.247 -15.203 1.00 96.44 638 CYS A N 1
ATOM 5139 C CA . CYS A 1 638 ? -32.341 -34.146 -15.739 1.00 96.44 638 CYS A CA 1
ATOM 5140 C C . CYS A 1 638 ? -32.340 -34.047 -17.270 1.00 96.44 638 CYS A C 1
ATOM 5142 O O . CYS A 1 638 ? -32.058 -32.985 -17.827 1.00 96.44 638 CYS A O 1
ATOM 5144 N N . GLN A 1 639 ? -32.714 -35.142 -17.937 1.00 96.19 639 GLN A N 1
ATOM 5145 C CA . GLN A 1 639 ? -32.743 -35.229 -19.400 1.00 96.19 639 GLN A CA 1
ATOM 5146 C C . GLN A 1 639 ? -33.749 -34.257 -20.037 1.00 96.19 639 GLN A C 1
ATOM 5148 O O . GLN A 1 639 ? -33.421 -33.602 -21.019 1.00 96.19 639 GLN A O 1
ATOM 5153 N N . GLU A 1 640 ? -34.937 -34.097 -19.445 1.00 96.81 640 GLU A N 1
ATOM 5154 C CA . GLU A 1 640 ? -35.959 -33.155 -19.930 1.00 96.81 640 GLU A CA 1
ATOM 5155 C C . GLU A 1 640 ? -35.442 -31.709 -19.913 1.00 96.81 640 GLU A C 1
ATOM 5157 O O . GLU A 1 640 ? -35.584 -30.971 -20.885 1.00 96.81 640 GLU A O 1
ATOM 5162 N N . CYS A 1 641 ? -34.772 -31.302 -18.826 1.00 96.12 641 CYS A N 1
ATOM 5163 C CA . CYS A 1 641 ? -34.145 -29.984 -18.755 1.00 96.12 641 CYS A CA 1
ATOM 5164 C C . CYS A 1 641 ? -32.988 -29.849 -19.748 1.00 96.12 641 CYS A C 1
ATOM 5166 O O . CYS A 1 641 ? -32.807 -28.774 -20.312 1.00 96.12 641 CYS A O 1
ATOM 5168 N N . LEU A 1 642 ? -32.216 -30.912 -19.971 1.00 96.06 642 LEU A N 1
ATOM 5169 C CA . LEU A 1 642 ? -31.129 -30.888 -20.941 1.00 96.06 642 LEU A CA 1
ATOM 5170 C C . LEU A 1 642 ? -31.664 -30.643 -22.355 1.00 96.06 642 LEU A C 1
ATOM 5172 O O . LEU A 1 642 ? -31.195 -29.739 -23.042 1.00 96.06 642 LEU A O 1
ATOM 5176 N N . GLU A 1 643 ? -32.709 -31.368 -22.749 1.00 95.69 643 GLU A N 1
ATOM 5177 C CA . GLU A 1 643 ? -33.387 -31.202 -24.037 1.00 95.69 643 GLU A CA 1
ATOM 5178 C C . GLU A 1 643 ? -34.088 -29.849 -24.160 1.00 95.69 643 GLU A C 1
ATOM 5180 O O . GLU A 1 643 ? -34.115 -29.263 -25.242 1.00 95.69 643 GLU A O 1
ATOM 5185 N N . ASP A 1 644 ? -34.635 -29.310 -23.070 1.00 95.44 644 ASP A N 1
ATOM 5186 C CA . ASP A 1 644 ? -35.221 -27.970 -23.035 1.00 95.44 644 ASP A CA 1
ATOM 5187 C C . ASP A 1 644 ? -34.188 -26.877 -23.317 1.00 95.44 644 ASP A C 1
ATOM 5189 O O . ASP A 1 644 ? -34.521 -25.884 -23.979 1.00 95.44 644 ASP A O 1
ATOM 5193 N N . LEU A 1 645 ? -32.974 -27.051 -22.790 1.00 96.44 645 LEU A N 1
ATOM 5194 C CA . LEU A 1 645 ? -31.945 -26.020 -22.733 1.00 96.44 645 LEU A CA 1
ATOM 5195 C C . LEU A 1 645 ? -30.936 -26.091 -23.883 1.00 96.44 645 LEU A C 1
ATOM 5197 O O . LEU A 1 645 ? -30.401 -25.051 -24.259 1.00 96.44 645 LEU A O 1
ATOM 5201 N N . THR A 1 646 ? -30.700 -27.271 -24.458 1.00 96.81 646 THR A N 1
ATOM 5202 C CA . THR A 1 646 ? -29.605 -27.519 -25.411 1.00 96.81 646 THR A CA 1
ATOM 5203 C C . THR A 1 646 ? -30.093 -27.961 -26.789 1.00 96.81 646 THR A C 1
ATOM 5205 O O . THR A 1 646 ? -31.244 -28.359 -26.979 1.00 96.81 646 THR A O 1
ATOM 5208 N N . GLN A 1 647 ? -29.210 -27.850 -27.770 1.00 95.62 647 GLN A N 1
ATOM 5209 C CA . GLN A 1 647 ? -29.330 -28.396 -29.114 1.00 95.62 647 GLN A CA 1
ATOM 5210 C C . GLN A 1 647 ? -28.299 -29.509 -29.280 1.00 95.62 647 GLN A C 1
ATOM 5212 O O . GLN A 1 647 ? -27.264 -29.512 -28.611 1.00 95.62 647 GLN A O 1
ATOM 5217 N N . ARG A 1 648 ? -28.567 -30.459 -30.177 1.00 92.69 648 ARG A N 1
ATOM 5218 C CA . ARG A 1 648 ? -27.594 -31.513 -30.460 1.00 92.69 648 ARG A CA 1
ATOM 5219 C C . ARG A 1 648 ? -26.474 -30.952 -31.325 1.00 92.69 648 ARG A C 1
ATOM 5221 O O . ARG A 1 648 ? -26.721 -30.128 -32.203 1.00 92.69 648 ARG A O 1
ATOM 5228 N N . LYS A 1 649 ? -25.248 -31.426 -31.109 1.00 90.81 649 LYS A N 1
ATOM 5229 C CA . LYS A 1 649 ? -24.072 -30.965 -31.859 1.00 90.81 649 LYS A CA 1
ATOM 5230 C C . LYS A 1 649 ? -24.244 -31.156 -33.369 1.00 90.81 649 LYS A C 1
ATOM 5232 O O . LYS A 1 649 ? -23.794 -30.324 -34.144 1.00 90.81 649 LYS A O 1
ATOM 5237 N N . GLU A 1 650 ? -24.932 -32.213 -33.789 1.00 91.31 650 GLU A N 1
ATOM 5238 C CA . GLU A 1 650 ? -25.191 -32.503 -35.203 1.00 91.31 650 GLU A CA 1
ATOM 5239 C C . GLU A 1 650 ? -26.155 -31.501 -35.855 1.00 91.31 650 GLU A C 1
ATOM 5241 O O . GLU A 1 650 ? -26.116 -31.324 -37.069 1.00 91.31 650 GLU A O 1
ATOM 5246 N N . ASP A 1 651 ? -27.000 -30.839 -35.059 1.00 92.12 651 ASP A N 1
ATOM 5247 C CA . ASP A 1 651 ? -27.944 -29.827 -35.542 1.00 92.12 651 ASP A CA 1
ATOM 5248 C C . ASP A 1 651 ? -27.282 -28.439 -35.632 1.00 92.12 651 ASP A C 1
ATOM 5250 O O . ASP A 1 651 ? -27.674 -27.597 -36.444 1.00 92.12 651 ASP A O 1
ATOM 5254 N N . VAL A 1 652 ? -26.268 -28.193 -34.796 1.00 91.69 652 VAL A N 1
ATOM 5255 C CA . VAL A 1 652 ? -25.593 -26.890 -34.672 1.00 91.69 652 VAL A CA 1
ATOM 5256 C C . VAL A 1 652 ? -24.293 -26.831 -35.467 1.00 91.69 652 VAL A C 1
ATOM 5258 O O . VAL A 1 652 ? -23.852 -25.739 -35.805 1.00 91.69 652 VAL A O 1
ATOM 5261 N N . CYS A 1 653 ? -23.693 -27.966 -35.820 1.00 93.12 653 CYS A N 1
ATOM 5262 C CA . CYS A 1 653 ? -22.441 -28.010 -36.568 1.00 93.12 653 CYS A CA 1
ATOM 5263 C C . CYS A 1 653 ? -22.606 -28.690 -37.928 1.00 93.12 653 CYS A C 1
ATOM 5265 O O . CYS A 1 653 ? -23.357 -29.652 -38.078 1.00 93.12 653 CYS A O 1
ATOM 5267 N N . SER A 1 654 ? -21.835 -28.240 -38.913 1.00 93.50 654 SER A N 1
ATOM 5268 C CA . SER A 1 654 ? -21.711 -28.886 -40.219 1.00 93.50 654 SER A CA 1
ATOM 5269 C C . SER A 1 654 ? -20.258 -29.272 -40.497 1.00 93.50 654 SER A C 1
ATOM 5271 O O . SER A 1 654 ? -19.321 -28.698 -39.946 1.00 93.50 654 SER A O 1
ATOM 5273 N N . GLN A 1 655 ? -20.055 -30.300 -41.325 1.00 90.12 655 GLN A N 1
ATOM 5274 C CA . GLN A 1 655 ? -18.719 -30.657 -41.802 1.00 90.12 655 GLN A CA 1
ATOM 5275 C C . GLN A 1 655 ? -18.413 -29.860 -43.067 1.00 90.12 655 GLN A C 1
ATOM 5277 O O . GLN A 1 655 ? -19.020 -30.096 -44.115 1.00 90.12 655 GLN A O 1
ATOM 5282 N N . LEU A 1 656 ? -17.446 -28.950 -42.980 1.00 87.81 656 LEU A N 1
ATOM 5283 C CA . LEU A 1 656 ? -16.926 -28.213 -44.122 1.00 87.81 656 LEU A CA 1
ATOM 5284 C C . LEU A 1 656 ? -15.455 -28.588 -44.298 1.00 87.81 656 LEU A C 1
ATOM 5286 O O . LEU A 1 656 ? -14.642 -28.419 -43.397 1.00 87.81 656 LEU A O 1
ATOM 5290 N N . THR A 1 657 ? -15.109 -29.150 -45.459 1.00 86.62 657 THR A N 1
ATOM 5291 C CA . THR A 1 657 ? -13.716 -29.491 -45.818 1.00 86.62 657 THR A CA 1
ATOM 5292 C C . THR A 1 657 ? -12.976 -30.425 -44.845 1.00 86.62 657 THR A C 1
ATOM 5294 O O . THR A 1 657 ? -11.752 -30.462 -44.845 1.00 86.62 657 THR A O 1
ATOM 5297 N N . GLY A 1 658 ? -13.708 -31.239 -44.077 1.00 87.56 658 GLY A N 1
ATOM 5298 C CA . GLY A 1 658 ? -13.142 -32.170 -43.090 1.00 87.56 658 GLY A CA 1
ATOM 5299 C C . GLY A 1 658 ? -13.079 -31.614 -41.666 1.00 87.56 658 GLY A C 1
ATOM 5300 O O . GLY A 1 658 ? -12.896 -32.397 -40.737 1.00 87.56 658 GLY A O 1
ATOM 5301 N N . ASP A 1 659 ? -13.327 -30.316 -41.494 1.00 88.19 659 ASP A N 1
ATOM 5302 C CA . ASP A 1 659 ? -13.409 -29.656 -40.196 1.00 88.19 659 ASP A CA 1
ATOM 5303 C C . ASP A 1 659 ? -14.874 -29.510 -39.760 1.00 88.19 659 ASP A C 1
ATOM 5305 O O . ASP A 1 659 ? -15.784 -29.342 -40.580 1.00 88.19 659 ASP A O 1
ATOM 5309 N N . ILE A 1 660 ? -15.114 -29.614 -38.451 1.00 89.31 660 ILE A N 1
ATOM 5310 C CA . ILE A 1 660 ? -16.426 -29.352 -37.850 1.00 89.31 660 ILE A CA 1
ATOM 5311 C C . ILE A 1 660 ? -16.514 -27.848 -37.596 1.00 89.31 660 ILE A C 1
ATOM 5313 O O . ILE A 1 660 ? -15.751 -27.327 -36.787 1.00 89.31 660 ILE A O 1
ATOM 5317 N N . VAL A 1 661 ? -17.451 -27.175 -38.260 1.00 91.38 661 VAL A N 1
ATOM 5318 C CA . VAL A 1 661 ? -17.715 -25.736 -38.102 1.00 91.38 661 VAL A CA 1
ATOM 5319 C C . VAL A 1 661 ? -19.100 -25.518 -37.502 1.00 91.38 661 VAL A C 1
ATOM 5321 O O . VAL A 1 661 ? -20.020 -26.296 -37.779 1.00 91.38 661 VAL A O 1
ATOM 5324 N N . ALA A 1 662 ? -19.270 -24.488 -36.671 1.00 92.00 662 ALA A N 1
ATOM 5325 C CA . ALA A 1 662 ? -20.596 -24.124 -36.195 1.00 92.00 662 ALA A CA 1
ATOM 5326 C C . ALA A 1 662 ? -21.405 -23.491 -37.335 1.00 92.00 662 ALA A C 1
ATOM 5328 O O . ALA A 1 662 ? -20.887 -22.760 -38.176 1.00 92.00 662 ALA A O 1
ATOM 5329 N N . ASN A 1 663 ? -22.703 -23.779 -37.365 1.00 91.56 663 ASN A N 1
ATOM 5330 C CA . ASN A 1 663 ? -23.638 -23.159 -38.299 1.00 91.56 663 ASN A CA 1
ATOM 5331 C C . ASN A 1 663 ? -23.866 -21.679 -37.942 1.00 91.56 663 ASN A C 1
ATOM 5333 O O . ASN A 1 663 ? -24.123 -20.865 -38.828 1.00 91.56 663 ASN A O 1
ATOM 5337 N N . ASP A 1 664 ? -23.773 -21.342 -36.653 1.00 89.50 664 ASP A N 1
ATOM 5338 C CA . ASP A 1 664 ? -23.737 -19.976 -36.140 1.00 89.50 664 ASP A CA 1
ATOM 5339 C C . ASP A 1 664 ? -22.294 -19.647 -35.728 1.00 89.50 664 ASP A C 1
ATOM 5341 O O . ASP A 1 664 ? -21.790 -20.287 -34.805 1.00 89.50 664 ASP A O 1
ATOM 5345 N N . PRO A 1 665 ? -21.631 -18.658 -36.356 1.00 88.25 665 PRO A N 1
ATOM 5346 C CA . PRO A 1 665 ? -20.256 -18.285 -36.012 1.00 88.25 665 PRO A CA 1
ATOM 5347 C C . PRO A 1 665 ? -20.061 -17.958 -34.527 1.00 88.25 665 PRO A C 1
ATOM 5349 O O . PRO A 1 665 ? -18.974 -18.104 -33.983 1.00 88.25 665 PRO A O 1
ATOM 5352 N N . ARG A 1 666 ? -21.126 -17.545 -33.832 1.00 84.94 666 ARG A N 1
ATOM 5353 C CA . ARG A 1 666 ? -21.070 -17.227 -32.401 1.00 84.94 666 ARG A CA 1
ATOM 5354 C C . ARG A 1 666 ? -20.887 -18.462 -31.514 1.00 84.94 666 ARG A C 1
ATOM 5356 O O . ARG A 1 666 ? -20.553 -18.326 -30.343 1.00 84.94 666 ARG A O 1
ATOM 5363 N N . ASP A 1 667 ? -21.106 -19.664 -32.044 1.00 90.19 667 ASP A N 1
ATOM 5364 C CA . ASP A 1 667 ? -20.869 -20.923 -31.332 1.00 90.19 667 ASP A CA 1
ATOM 5365 C C . ASP A 1 667 ? -19.457 -21.484 -31.602 1.00 90.19 667 ASP A C 1
ATOM 5367 O O . ASP A 1 667 ? -19.070 -22.500 -31.015 1.00 90.19 667 ASP A O 1
ATOM 5371 N N . ASP A 1 668 ? -18.640 -20.802 -32.416 1.00 89.25 668 ASP A N 1
ATOM 5372 C CA . ASP A 1 668 ? -17.243 -21.184 -32.649 1.00 89.25 668 ASP A CA 1
ATOM 5373 C C . ASP A 1 668 ? -16.421 -21.134 -31.350 1.00 89.25 668 ASP A C 1
ATOM 5375 O O . ASP A 1 668 ? -15.547 -21.975 -31.148 1.00 89.25 668 ASP A O 1
ATOM 5379 N N . VAL A 1 669 ? -16.752 -20.233 -30.412 1.00 86.12 669 VAL A N 1
ATOM 5380 C CA . VAL A 1 669 ? -16.110 -20.163 -29.083 1.00 86.12 669 VAL A CA 1
ATOM 5381 C C . VAL A 1 669 ? -16.312 -21.442 -28.261 1.00 86.12 669 VAL A C 1
ATOM 5383 O O . VAL A 1 669 ? -15.435 -21.840 -27.497 1.00 86.12 669 VAL A O 1
ATOM 5386 N N . ILE A 1 670 ? -17.449 -22.120 -28.440 1.00 88.06 670 ILE A N 1
ATOM 5387 C CA . ILE A 1 670 ? -17.777 -23.384 -27.770 1.00 88.06 670 ILE A CA 1
ATOM 5388 C C . ILE A 1 670 ? -17.018 -24.535 -28.437 1.00 88.06 670 ILE A C 1
ATOM 5390 O O . ILE A 1 670 ? -16.476 -25.393 -27.743 1.00 88.06 670 ILE A O 1
ATOM 5394 N N . LEU A 1 671 ? -16.937 -24.542 -29.772 1.00 87.62 671 LEU A N 1
ATOM 5395 C CA . LEU A 1 671 ? -16.199 -25.558 -30.530 1.00 87.62 671 LEU A CA 1
ATOM 5396 C C . LEU A 1 671 ? -14.684 -25.479 -30.337 1.00 87.62 671 LEU A C 1
ATOM 5398 O O . LEU A 1 671 ? -14.025 -26.517 -30.288 1.00 87.62 671 LEU A O 1
ATOM 5402 N N . ALA A 1 672 ? -14.141 -24.268 -30.250 1.00 85.44 672 ALA A N 1
ATOM 5403 C CA . ALA A 1 672 ? -12.707 -24.025 -30.159 1.00 85.44 672 ALA A CA 1
ATOM 5404 C C . ALA A 1 672 ? -12.128 -24.293 -28.759 1.00 85.44 672 ALA A C 1
ATOM 5406 O O . ALA A 1 672 ? -10.908 -24.302 -28.596 1.00 85.44 672 ALA A O 1
ATOM 5407 N N . HIS A 1 673 ? -12.967 -24.493 -27.736 1.00 81.00 673 HIS A N 1
ATOM 5408 C CA . HIS A 1 673 ? -12.493 -24.608 -26.361 1.00 81.00 673 HIS A CA 1
ATOM 5409 C C . HIS A 1 673 ? -12.027 -26.033 -26.021 1.00 81.00 673 HIS A C 1
ATOM 5411 O O . HIS A 1 673 ? -12.830 -26.935 -25.814 1.00 81.00 673 HIS A O 1
ATOM 5417 N N . GLU A 1 674 ? -10.714 -26.237 -25.887 1.00 75.94 674 GLU A N 1
ATOM 5418 C CA . GLU A 1 674 ? -10.122 -27.571 -25.661 1.00 75.94 674 GLU A CA 1
ATOM 5419 C C . GLU A 1 674 ? -10.272 -28.106 -24.224 1.00 75.94 674 GLU A C 1
ATOM 5421 O O . GLU A 1 674 ? -10.136 -29.305 -23.988 1.00 75.94 674 GLU A O 1
ATOM 5426 N N . TYR A 1 675 ? -10.516 -27.225 -23.246 1.00 72.31 675 TYR A N 1
ATOM 5427 C CA . TYR A 1 675 ? -10.447 -27.569 -21.814 1.00 72.31 675 TYR A CA 1
ATOM 5428 C C . TYR A 1 675 ? -11.797 -27.684 -21.108 1.00 72.31 675 TYR A C 1
ATOM 5430 O O . TYR A 1 675 ? -11.835 -27.941 -19.909 1.00 72.31 675 TYR A O 1
ATOM 5438 N N . LEU A 1 676 ? -12.897 -27.421 -21.807 1.00 74.56 676 LEU A N 1
ATOM 5439 C CA . LEU A 1 676 ? -14.239 -27.496 -21.240 1.00 74.56 676 LEU A CA 1
ATOM 5440 C C . LEU A 1 676 ? -15.056 -28.424 -22.133 1.00 74.56 676 LEU A C 1
ATOM 5442 O O . LEU A 1 676 ? -14.837 -28.461 -23.339 1.00 74.56 676 LEU A O 1
ATOM 5446 N N . GLU A 1 677 ? -16.025 -29.126 -21.552 1.00 82.38 677 GLU A N 1
ATOM 5447 C CA . GLU A 1 677 ? -17.037 -29.878 -22.303 1.00 82.38 677 GLU A CA 1
ATOM 5448 C C . GLU A 1 677 ? -18.384 -29.130 -22.267 1.00 82.38 677 GLU A C 1
ATOM 5450 O O . GLU A 1 677 ? -19.328 -29.584 -21.613 1.00 82.38 677 GLU A O 1
ATOM 5455 N N . PRO A 1 678 ? -18.488 -27.936 -22.886 1.00 83.94 678 PRO A N 1
ATOM 5456 C CA . PRO A 1 678 ? -19.714 -27.151 -22.867 1.00 83.94 678 PRO A CA 1
ATOM 5457 C C . PRO A 1 678 ? -20.822 -27.800 -23.704 1.00 83.94 678 PRO A C 1
ATOM 5459 O O . PRO A 1 678 ? -20.579 -28.506 -24.683 1.00 83.94 678 PRO A O 1
ATOM 5462 N N . GLU A 1 679 ? -22.065 -27.510 -23.329 1.00 93.56 679 GLU A N 1
ATOM 5463 C CA . GLU A 1 679 ? -23.236 -27.770 -24.168 1.00 93.56 679 GLU A CA 1
ATOM 5464 C C . GLU A 1 679 ? -23.448 -26.668 -25.210 1.00 93.56 679 GLU A C 1
ATOM 5466 O O . GLU A 1 679 ? -22.937 -25.561 -25.046 1.00 93.56 679 GLU A O 1
ATOM 5471 N N . PHE A 1 680 ? -24.289 -26.938 -26.217 1.00 94.62 680 PHE A N 1
ATOM 5472 C CA . PHE A 1 680 ? -24.807 -25.938 -27.163 1.00 94.62 680 PHE A CA 1
ATOM 5473 C C . PHE A 1 680 ? -26.205 -25.453 -26.741 1.00 94.62 680 PHE A C 1
ATOM 5475 O O . PHE A 1 680 ? -27.203 -26.083 -27.103 1.00 94.62 680 PHE A O 1
ATOM 5482 N N . PRO A 1 681 ? -26.334 -24.379 -25.941 1.00 95.62 681 PRO A N 1
ATOM 5483 C CA . PRO A 1 681 ? -27.627 -23.809 -25.592 1.00 95.62 681 PRO A CA 1
ATOM 5484 C C . PRO A 1 681 ? -28.523 -23.473 -26.799 1.00 95.62 681 PRO A C 1
ATOM 5486 O O . PRO A 1 681 ? -28.079 -23.189 -27.910 1.00 95.62 681 PRO A O 1
ATOM 5489 N N . LYS A 1 682 ? -29.843 -23.477 -26.588 1.00 96.19 682 LYS A N 1
ATOM 5490 C CA . LYS A 1 682 ? -30.805 -22.952 -27.576 1.00 96.19 682 LYS A CA 1
ATOM 5491 C C . LYS A 1 682 ? -30.730 -21.420 -27.653 1.00 96.19 682 LYS A C 1
ATOM 5493 O O . LYS A 1 682 ? -30.497 -20.787 -26.622 1.00 96.19 682 LYS A O 1
ATOM 5498 N N . PRO A 1 683 ? -31.100 -20.786 -28.786 1.00 94.12 683 PRO A N 1
ATOM 5499 C CA . PRO A 1 683 ? -31.061 -19.324 -28.929 1.00 94.12 683 PRO A CA 1
ATOM 5500 C C . PRO A 1 683 ? -31.838 -18.569 -27.840 1.00 94.12 683 PRO A C 1
ATOM 5502 O O . PRO A 1 683 ? -31.366 -17.574 -27.302 1.00 94.12 683 PRO A O 1
ATOM 5505 N N . LYS A 1 684 ? -33.007 -19.091 -27.444 1.00 95.38 684 LYS A N 1
ATOM 5506 C CA . LYS A 1 684 ? -33.819 -18.520 -26.355 1.00 95.38 684 LYS A CA 1
ATOM 5507 C C . LYS A 1 684 ? -33.142 -18.580 -24.978 1.00 95.38 684 LYS A C 1
ATOM 5509 O O . LYS A 1 684 ? -33.464 -17.777 -24.112 1.00 95.38 684 LYS A O 1
ATOM 5514 N N . VAL A 1 685 ? -32.257 -19.556 -24.764 1.00 95.62 685 VAL A N 1
ATOM 5515 C CA . VAL A 1 685 ? -31.508 -19.721 -23.511 1.00 95.62 685 VAL A CA 1
ATOM 5516 C C . VAL A 1 685 ? -30.374 -18.710 -23.473 1.00 95.62 685 VAL A C 1
ATOM 5518 O O . VAL A 1 685 ? -30.242 -18.015 -22.473 1.00 95.62 685 VAL A O 1
ATOM 5521 N N . TYR A 1 686 ? -29.637 -18.551 -24.577 1.00 92.12 686 TYR A N 1
ATOM 5522 C CA . TYR A 1 686 ? -28.627 -17.498 -24.694 1.00 92.12 686 TYR A CA 1
ATOM 5523 C C . TYR A 1 686 ? -29.212 -16.111 -24.452 1.00 92.12 686 TYR A C 1
ATOM 5525 O O . TYR A 1 686 ? -28.676 -15.383 -23.628 1.00 92.12 686 TYR A O 1
ATOM 5533 N N . ALA A 1 687 ? -30.339 -15.776 -25.089 1.00 93.50 687 ALA A N 1
ATOM 5534 C CA . ALA A 1 687 ? -30.999 -14.487 -24.880 1.00 93.50 687 ALA A CA 1
ATOM 5535 C C . ALA A 1 687 ? -31.328 -14.242 -23.395 1.00 93.50 687 ALA A C 1
ATOM 5537 O O . ALA A 1 687 ? -31.020 -13.187 -22.855 1.00 93.50 687 ALA A O 1
ATOM 5538 N N . ALA A 1 688 ? -31.863 -15.252 -22.699 1.00 95.94 688 ALA A N 1
ATOM 5539 C CA . ALA A 1 688 ? -32.183 -15.130 -21.279 1.00 95.94 688 ALA A CA 1
ATOM 5540 C C . ALA A 1 688 ? -30.943 -14.957 -20.382 1.00 95.94 688 ALA A C 1
ATOM 5542 O O . ALA A 1 688 ? -31.004 -14.216 -19.402 1.00 95.94 688 ALA A O 1
ATOM 5543 N N . PHE A 1 689 ? -29.833 -15.640 -20.681 1.00 94.75 689 PHE A N 1
ATOM 5544 C CA . PHE A 1 689 ? -28.586 -15.485 -19.924 1.00 94.75 689 PHE A CA 1
ATOM 5545 C C . PHE A 1 689 ? -27.852 -14.185 -20.254 1.00 94.75 689 PHE A C 1
ATOM 5547 O O . PHE A 1 689 ? -27.249 -13.598 -19.364 1.00 94.75 689 PHE A O 1
ATOM 5554 N N . TYR A 1 690 ? -27.968 -13.692 -21.483 1.00 92.88 690 TYR A N 1
ATOM 5555 C CA . TYR A 1 690 ? -27.475 -12.378 -21.872 1.00 92.88 690 TYR A CA 1
ATOM 5556 C C . TYR A 1 690 ? -28.187 -11.269 -21.086 1.00 92.88 690 TYR A C 1
ATOM 5558 O O . TYR A 1 690 ? -27.528 -10.485 -20.405 1.00 92.88 690 TYR A O 1
ATOM 5566 N N . ASP A 1 691 ? -29.525 -11.281 -21.067 1.00 93.94 691 ASP A N 1
ATOM 5567 C CA . ASP A 1 691 ? -30.326 -10.338 -20.274 1.00 93.94 691 ASP A CA 1
ATOM 5568 C C . ASP A 1 691 ? -30.014 -10.455 -18.768 1.00 93.94 691 ASP A C 1
ATOM 5570 O O . ASP A 1 691 ? -29.978 -9.464 -18.038 1.00 93.94 691 ASP A O 1
ATOM 5574 N N . ALA A 1 692 ? -29.767 -11.676 -18.277 1.00 94.25 692 ALA A N 1
ATOM 5575 C CA . ALA A 1 692 ? -29.382 -11.907 -16.887 1.00 94.25 692 ALA A CA 1
ATOM 5576 C C . ALA A 1 692 ? -28.011 -11.301 -16.562 1.00 94.25 692 ALA A C 1
ATOM 5578 O O . ALA A 1 692 ? -27.836 -10.718 -15.491 1.00 94.25 692 ALA A O 1
ATOM 5579 N N . CYS A 1 693 ? -27.046 -11.428 -17.472 1.00 90.88 693 CYS A N 1
ATOM 5580 C CA . CYS A 1 693 ? -25.711 -10.866 -17.322 1.00 90.88 693 CYS A CA 1
ATOM 5581 C C . CYS A 1 693 ? -25.708 -9.341 -17.406 1.00 90.88 693 CYS A C 1
ATOM 5583 O O . CYS A 1 693 ? -24.948 -8.702 -16.681 1.00 90.88 693 CYS A O 1
ATOM 5585 N N . ASP A 1 694 ? -26.581 -8.756 -18.219 1.00 90.31 694 ASP A N 1
ATOM 5586 C CA . ASP A 1 694 ? -26.786 -7.313 -18.242 1.00 90.31 694 ASP A CA 1
ATOM 5587 C C . ASP A 1 694 ? -27.280 -6.783 -16.880 1.00 90.31 694 ASP A C 1
ATOM 5589 O O . ASP A 1 694 ? -26.670 -5.898 -16.271 1.00 90.31 694 ASP A O 1
ATOM 5593 N N . ILE A 1 695 ? -28.316 -7.421 -16.322 1.00 93.38 695 ILE A N 1
ATOM 5594 C CA . ILE A 1 695 ? -28.809 -7.118 -14.969 1.00 93.38 695 ILE A CA 1
ATOM 5595 C C . ILE A 1 695 ? -27.693 -7.309 -13.933 1.00 93.38 695 ILE A C 1
ATOM 5597 O O . ILE A 1 695 ? -27.502 -6.450 -13.074 1.00 93.38 695 ILE A O 1
ATOM 5601 N N . TYR A 1 696 ? -26.944 -8.413 -14.010 1.00 91.62 696 TYR A N 1
ATOM 5602 C CA . TYR A 1 696 ? -25.824 -8.695 -13.111 1.00 91.62 696 TYR A CA 1
ATOM 5603 C C . TYR A 1 696 ? -24.778 -7.575 -13.124 1.00 91.62 696 TYR A C 1
ATOM 5605 O O . TYR A 1 696 ? -24.402 -7.102 -12.056 1.00 91.62 696 TYR A O 1
ATOM 5613 N N . LYS A 1 697 ? -24.340 -7.106 -14.298 1.00 87.75 697 LYS A N 1
ATOM 5614 C CA . LYS A 1 697 ? -23.338 -6.032 -14.409 1.00 87.75 697 LYS A CA 1
ATOM 5615 C C . LYS A 1 697 ? -23.813 -4.736 -13.787 1.00 87.75 697 LYS A C 1
ATOM 5617 O O . LYS A 1 697 ? -23.073 -4.113 -13.033 1.00 87.75 697 LYS A O 1
ATOM 5622 N N . SER A 1 698 ? -25.051 -4.357 -14.078 1.00 89.38 698 SER A N 1
ATOM 5623 C CA . SER A 1 698 ? -25.664 -3.160 -13.512 1.00 89.38 698 SER A CA 1
ATOM 5624 C C . SER A 1 698 ? -25.734 -3.239 -11.979 1.00 89.38 698 SER A C 1
ATOM 5626 O O . SER A 1 698 ? -25.455 -2.254 -11.296 1.00 89.38 698 SER A O 1
ATOM 5628 N N . ILE A 1 699 ? -25.973 -4.435 -11.419 1.00 90.81 699 ILE A N 1
ATOM 5629 C CA . ILE A 1 699 ? -25.871 -4.669 -9.971 1.00 90.81 699 ILE A CA 1
ATOM 5630 C C . ILE A 1 699 ? -24.417 -4.572 -9.488 1.00 90.81 699 ILE A C 1
ATOM 5632 O O . ILE A 1 699 ? -24.162 -3.890 -8.501 1.00 90.81 699 ILE A O 1
ATOM 5636 N N . MET A 1 700 ? -23.449 -5.199 -10.165 1.00 87.62 700 MET A N 1
ATOM 5637 C CA . MET A 1 700 ? -22.029 -5.146 -9.772 1.00 87.62 700 MET A CA 1
ATOM 5638 C C . MET A 1 700 ? -21.418 -3.742 -9.872 1.00 87.62 700 MET A C 1
ATOM 5640 O O . MET A 1 700 ? -20.428 -3.458 -9.213 1.00 87.62 700 MET A O 1
ATOM 5644 N N . GLN A 1 701 ? -21.985 -2.844 -10.673 1.00 84.44 701 GLN A N 1
ATOM 5645 C CA . GLN A 1 701 ? -21.538 -1.451 -10.728 1.00 84.44 701 GLN A CA 1
ATOM 5646 C C . GLN A 1 701 ? -22.027 -0.620 -9.539 1.00 84.44 701 GLN A C 1
ATOM 5648 O O . GLN A 1 701 ? -21.396 0.382 -9.207 1.00 84.44 701 GLN A O 1
ATOM 5653 N N . LYS A 1 702 ? -23.144 -1.006 -8.915 1.00 87.62 702 LYS A N 1
ATOM 5654 C CA . LYS A 1 702 ? -23.842 -0.184 -7.917 1.00 87.62 702 LYS A CA 1
ATOM 5655 C C . LYS A 1 702 ? -23.878 -0.770 -6.511 1.00 87.62 702 LYS A C 1
ATOM 5657 O O . LYS A 1 702 ? -23.929 -0.013 -5.554 1.00 87.62 702 LYS A O 1
ATOM 5662 N N . HIS A 1 703 ? -23.881 -2.094 -6.385 1.00 89.00 703 HIS A N 1
ATOM 5663 C CA . HIS A 1 703 ? -24.215 -2.792 -5.138 1.00 89.00 703 HIS A CA 1
ATOM 5664 C C . HIS A 1 703 ? -23.234 -3.917 -4.806 1.00 89.00 703 HIS A C 1
ATOM 5666 O O . HIS A 1 703 ? -23.551 -4.796 -4.011 1.00 89.00 703 HIS A O 1
ATOM 5672 N N . MET A 1 704 ? -22.051 -3.933 -5.423 1.00 85.56 704 MET A N 1
ATOM 5673 C CA . MET A 1 704 ? -21.066 -5.010 -5.265 1.00 85.56 704 MET A CA 1
ATOM 5674 C C . MET A 1 704 ? -20.700 -5.313 -3.802 1.00 85.56 704 MET A C 1
ATOM 5676 O O . MET A 1 704 ? -20.391 -6.454 -3.472 1.00 85.56 704 MET A O 1
ATOM 5680 N N . VAL A 1 705 ? -20.753 -4.298 -2.941 1.00 85.06 705 VAL A N 1
ATOM 5681 C CA . VAL A 1 705 ? -20.373 -4.360 -1.522 1.00 85.06 705 VAL A CA 1
ATOM 5682 C C . VAL A 1 705 ? -21.525 -4.765 -0.597 1.00 85.06 705 VAL A C 1
ATOM 5684 O O . VAL A 1 705 ? -21.315 -5.007 0.587 1.00 85.06 705 VAL A O 1
ATOM 5687 N N . GLU A 1 706 ? -22.754 -4.859 -1.114 1.00 87.56 706 GLU A N 1
ATOM 5688 C CA . GLU A 1 706 ? -23.921 -5.131 -0.280 1.00 87.56 706 GLU A CA 1
ATOM 5689 C C . GLU A 1 706 ? -23.964 -6.584 0.208 1.00 87.56 706 GLU A C 1
ATOM 5691 O O . GLU A 1 706 ? -23.648 -7.531 -0.512 1.00 87.56 706 GLU A O 1
ATOM 5696 N N . ALA A 1 707 ? -24.432 -6.783 1.440 1.00 88.75 707 ALA A N 1
ATOM 5697 C CA . ALA A 1 707 ? -24.619 -8.118 1.989 1.00 88.75 707 ALA A CA 1
ATOM 5698 C C . ALA A 1 707 ? -25.688 -8.920 1.225 1.00 88.75 707 ALA A C 1
ATOM 5700 O O . ALA A 1 707 ? -26.670 -8.374 0.705 1.00 88.75 707 ALA A O 1
ATOM 5701 N N . ASN A 1 708 ? -25.541 -10.247 1.240 1.00 92.12 708 ASN A N 1
ATOM 5702 C CA . ASN A 1 708 ? -26.383 -11.183 0.495 1.00 92.12 708 ASN A CA 1
ATOM 5703 C C . ASN A 1 708 ? -26.360 -10.936 -1.025 1.00 92.12 708 ASN A C 1
ATOM 5705 O O . ASN A 1 708 ? -27.384 -11.101 -1.700 1.00 92.12 708 ASN A O 1
ATOM 5709 N N . ILE A 1 709 ? -25.216 -10.502 -1.566 1.00 91.19 709 ILE A N 1
ATOM 5710 C CA . ILE A 1 709 ? -25.123 -10.015 -2.944 1.00 91.19 709 ILE A CA 1
ATOM 5711 C C . ILE A 1 709 ? -25.610 -11.055 -3.950 1.00 91.19 709 ILE A C 1
ATOM 5713 O O . ILE A 1 709 ? -26.439 -10.749 -4.807 1.00 91.19 709 ILE A O 1
ATOM 5717 N N . GLY A 1 710 ? -25.194 -12.314 -3.828 1.00 91.94 710 GLY A N 1
ATOM 5718 C CA . GLY A 1 710 ? -25.584 -13.333 -4.789 1.00 91.94 710 GLY A CA 1
ATOM 5719 C C . GLY A 1 710 ? -27.051 -13.750 -4.655 1.00 91.94 710 GLY A C 1
ATOM 5720 O O . GLY A 1 710 ? -27.716 -13.935 -5.679 1.00 91.94 710 GLY A O 1
ATOM 5721 N N . LYS A 1 711 ? -27.616 -13.806 -3.436 1.00 93.62 711 LYS A N 1
ATOM 5722 C CA . LYS A 1 711 ? -29.069 -14.011 -3.250 1.00 93.62 711 LYS A CA 1
ATOM 5723 C C . LYS A 1 711 ? -29.881 -12.892 -3.895 1.00 93.62 711 LYS A C 1
ATOM 5725 O O . LYS A 1 711 ? -30.876 -13.165 -4.569 1.00 93.62 711 LYS A O 1
ATOM 5730 N N . ARG A 1 712 ? -29.470 -11.638 -3.708 1.00 94.56 712 ARG A N 1
ATOM 5731 C CA . ARG A 1 712 ? -30.190 -10.462 -4.220 1.00 94.56 712 ARG A CA 1
ATOM 5732 C C . ARG A 1 712 ? -30.058 -10.314 -5.731 1.00 94.56 712 ARG A C 1
ATOM 5734 O O . ARG A 1 712 ? -31.052 -10.022 -6.397 1.00 94.56 712 ARG A O 1
ATOM 5741 N N . VAL A 1 713 ? -28.887 -10.619 -6.296 1.00 94.19 713 VAL A N 1
ATOM 5742 C CA . VAL A 1 713 ? -28.688 -10.750 -7.749 1.00 94.19 713 VAL A CA 1
ATOM 5743 C C . VAL A 1 713 ? -29.647 -11.794 -8.319 1.00 94.19 713 VAL A C 1
ATOM 5745 O O . VAL A 1 713 ? -30.408 -11.490 -9.240 1.00 94.19 713 VAL A O 1
ATOM 5748 N N . GLN A 1 714 ? -29.671 -13.006 -7.751 1.00 95.56 714 GLN A N 1
ATOM 5749 C CA . GLN A 1 714 ? -30.538 -14.078 -8.244 1.00 95.56 714 GLN A CA 1
ATOM 5750 C C . GLN A 1 714 ? -32.018 -13.688 -8.156 1.00 95.56 714 GLN A C 1
ATOM 5752 O O . GLN A 1 714 ? -32.751 -13.850 -9.132 1.00 95.56 714 GLN A O 1
ATOM 5757 N N . ALA A 1 715 ? -32.459 -13.140 -7.020 1.00 94.88 715 ALA A N 1
ATOM 5758 C CA . ALA A 1 715 ? -33.833 -12.685 -6.832 1.00 94.88 715 ALA A CA 1
ATOM 5759 C C . ALA A 1 715 ? -34.227 -11.610 -7.857 1.00 94.88 715 ALA A C 1
ATOM 5761 O O . ALA A 1 715 ? -35.293 -11.700 -8.467 1.00 94.88 715 ALA A O 1
ATOM 5762 N N . THR A 1 716 ? -33.342 -10.641 -8.108 1.00 95.06 716 THR A N 1
ATOM 5763 C CA . THR A 1 716 ? -33.569 -9.554 -9.071 1.00 95.06 716 THR A CA 1
ATOM 5764 C C . THR A 1 716 ? -33.717 -10.082 -10.496 1.00 95.06 716 THR A C 1
ATOM 5766 O O . THR A 1 716 ? -34.671 -9.728 -11.193 1.00 95.06 716 THR A O 1
ATOM 5769 N N . ILE A 1 717 ? -32.835 -10.989 -10.922 1.00 95.31 717 ILE A N 1
ATOM 5770 C CA . ILE A 1 717 ? -32.899 -11.602 -12.255 1.00 95.31 717 ILE A CA 1
ATOM 5771 C C . ILE A 1 717 ? -34.176 -12.444 -12.403 1.00 95.31 717 ILE A C 1
ATOM 5773 O O . ILE A 1 717 ? -34.899 -12.302 -13.391 1.00 95.31 717 ILE A O 1
ATOM 5777 N N . VAL A 1 718 ? -34.516 -13.271 -11.408 1.00 95.12 718 VAL A N 1
ATOM 5778 C CA . VAL A 1 718 ? -35.741 -14.095 -11.419 1.00 95.12 718 VAL A CA 1
ATOM 5779 C C . VAL A 1 718 ? -37.006 -13.231 -11.432 1.00 95.12 718 VAL A C 1
ATOM 5781 O O . VAL A 1 718 ? -37.995 -13.604 -12.068 1.00 95.12 718 VAL A O 1
ATOM 5784 N N . ALA A 1 719 ? -37.003 -12.074 -10.767 1.00 94.19 719 ALA A N 1
ATOM 5785 C CA . ALA A 1 719 ? -38.124 -11.134 -10.765 1.00 94.19 719 ALA A CA 1
ATOM 5786 C C . ALA A 1 719 ? -38.310 -10.432 -12.121 1.00 94.19 719 ALA A C 1
ATOM 5788 O O . ALA A 1 719 ? -39.444 -10.158 -12.522 1.00 94.19 719 ALA A O 1
ATOM 5789 N N . ARG A 1 720 ? -37.234 -10.214 -12.882 1.00 94.38 720 ARG A N 1
ATOM 5790 C CA . ARG A 1 720 ? -37.284 -9.495 -14.165 1.00 94.38 720 ARG A CA 1
ATOM 5791 C C . ARG A 1 720 ? -37.462 -10.409 -15.375 1.00 94.38 720 ARG A C 1
ATOM 5793 O O . ARG A 1 720 ? -38.222 -10.069 -16.277 1.00 94.38 720 ARG A O 1
ATOM 5800 N N . LEU A 1 721 ? -36.871 -11.601 -15.370 1.00 95.81 721 LEU A N 1
ATOM 5801 C CA . LEU A 1 721 ? -36.840 -12.480 -16.542 1.00 95.81 721 LEU A CA 1
ATOM 5802 C C . LEU A 1 721 ? -37.777 -13.685 -16.387 1.00 95.81 721 LEU A C 1
ATOM 5804 O O . LEU A 1 721 ? -37.586 -14.554 -15.534 1.00 95.81 721 LEU A O 1
ATOM 5808 N N . ALA A 1 722 ? -38.794 -13.761 -17.254 1.00 96.06 722 ALA A N 1
ATOM 5809 C CA . ALA A 1 722 ? -39.808 -14.822 -17.222 1.00 96.06 722 ALA A CA 1
ATOM 5810 C C . ALA A 1 722 ? -39.216 -16.231 -17.395 1.00 96.06 722 ALA A C 1
ATOM 5812 O O . ALA A 1 722 ? -39.685 -17.173 -16.755 1.00 96.06 722 ALA A O 1
ATOM 5813 N N . PHE A 1 723 ? -38.138 -16.358 -18.175 1.00 96.88 723 PHE A N 1
ATOM 5814 C CA . PHE A 1 723 ? -37.456 -17.625 -18.453 1.00 96.88 723 PHE A CA 1
ATOM 5815 C C . PHE A 1 723 ? -37.119 -18.437 -17.189 1.00 96.88 723 PHE A C 1
ATOM 5817 O O . PHE A 1 723 ? -37.316 -19.656 -17.164 1.00 96.88 723 PHE A O 1
ATOM 5824 N N . PHE A 1 724 ? -36.666 -17.765 -16.123 1.00 95.81 724 PHE A N 1
ATOM 5825 C CA . PHE A 1 724 ? -36.282 -18.404 -14.858 1.00 95.81 724 PHE A CA 1
ATOM 5826 C C . PHE A 1 724 ? -37.469 -18.693 -13.923 1.00 95.81 724 PHE A C 1
ATOM 5828 O O . PHE A 1 724 ? -37.294 -19.362 -12.904 1.00 95.81 724 PHE A O 1
ATOM 5835 N N . ARG A 1 725 ? -38.681 -18.222 -14.253 1.00 93.88 725 ARG A N 1
ATOM 5836 C CA . ARG A 1 725 ? -39.921 -18.492 -13.499 1.00 93.88 725 ARG A CA 1
ATOM 5837 C C . ARG A 1 725 ? -40.735 -19.650 -14.071 1.00 93.88 725 ARG A C 1
ATOM 5839 O O . ARG A 1 725 ? -41.573 -20.210 -13.366 1.00 93.88 725 ARG A O 1
ATOM 5846 N N . GLU A 1 726 ? -40.502 -20.006 -15.326 1.00 93.38 726 GLU A N 1
ATOM 5847 C CA . GLU A 1 726 ? -41.227 -21.062 -16.027 1.00 93.38 726 GLU A CA 1
ATOM 5848 C C . GLU A 1 726 ? -40.669 -22.457 -15.720 1.00 93.38 726 GLU A C 1
ATOM 5850 O O . GLU A 1 726 ? -39.464 -22.639 -15.550 1.00 93.38 726 GLU A O 1
ATOM 5855 N N . ALA A 1 727 ? -41.551 -23.462 -15.683 1.00 88.75 727 ALA A N 1
ATOM 5856 C CA . ALA A 1 727 ? -41.166 -24.845 -15.403 1.00 88.75 727 ALA A CA 1
ATOM 5857 C C . ALA A 1 727 ? -40.509 -25.553 -16.601 1.00 88.75 727 ALA A C 1
ATOM 5859 O O . ALA A 1 727 ? -39.660 -26.413 -16.406 1.00 88.75 727 ALA A O 1
ATOM 5860 N N . GLY A 1 728 ? -40.844 -25.170 -17.837 1.00 92.44 728 GLY A N 1
ATOM 5861 C CA . GLY A 1 728 ? -40.433 -25.935 -19.017 1.00 92.44 728 GLY A CA 1
ATOM 5862 C C . GLY A 1 728 ? -41.180 -27.264 -19.136 1.00 92.44 728 GLY A C 1
ATOM 5863 O O . GLY A 1 728 ? -42.334 -27.358 -18.719 1.00 92.44 728 GLY A O 1
ATOM 5864 N N . SER A 1 729 ? -40.533 -28.269 -19.727 1.00 94.06 729 SER A N 1
ATOM 5865 C CA . SER A 1 729 ? -41.084 -29.625 -19.871 1.00 94.06 729 SER A CA 1
ATOM 5866 C C . SER A 1 729 ? -41.033 -30.441 -18.574 1.00 94.06 729 SER A C 1
ATOM 5868 O O . SER A 1 729 ? -41.898 -31.283 -18.347 1.00 94.06 729 SER A O 1
ATOM 5870 N N . CYS A 1 730 ? -40.071 -30.148 -17.695 1.00 95.44 730 CYS A N 1
ATOM 5871 C CA . CYS A 1 730 ? -39.867 -30.857 -16.435 1.00 95.44 730 CYS A CA 1
ATOM 5872 C C . CYS A 1 730 ? -40.708 -30.281 -15.286 1.00 95.44 730 CYS A C 1
ATOM 5874 O O . CYS A 1 730 ? -40.751 -29.067 -15.078 1.00 95.44 730 CYS A O 1
ATOM 5876 N N . THR A 1 731 ? -41.284 -31.143 -14.441 1.00 93.94 731 THR A N 1
ATOM 5877 C CA . THR A 1 731 ? -42.050 -30.725 -13.246 1.00 93.94 731 THR A CA 1
ATOM 5878 C C . THR A 1 731 ? -41.214 -29.915 -12.248 1.00 93.94 731 THR A C 1
ATOM 5880 O O . THR A 1 731 ? -41.730 -28.995 -11.614 1.00 93.94 731 THR A O 1
ATOM 5883 N N . ASN A 1 732 ? -39.912 -30.201 -12.157 1.00 95.25 732 ASN A N 1
ATOM 5884 C CA . ASN A 1 732 ? -38.945 -29.466 -11.335 1.00 95.25 732 ASN A CA 1
ATOM 5885 C C . ASN A 1 732 ? -38.167 -28.402 -12.123 1.00 95.25 732 ASN A C 1
ATOM 5887 O O . ASN A 1 732 ? -37.261 -27.768 -11.576 1.00 95.25 732 ASN A O 1
ATOM 5891 N N . GLY A 1 733 ? -38.487 -28.185 -13.402 1.00 94.00 733 GLY A N 1
ATOM 5892 C CA . GLY A 1 733 ? -37.627 -27.401 -14.284 1.00 94.00 733 GLY A CA 1
ATOM 5893 C C . GLY A 1 733 ? -37.501 -25.932 -13.880 1.00 94.00 733 GLY A C 1
ATOM 5894 O O . GLY A 1 733 ? -36.439 -25.350 -14.086 1.00 94.00 733 GLY A O 1
ATOM 5895 N N . ARG A 1 734 ? -38.489 -25.362 -13.169 1.00 94.69 734 ARG A N 1
ATOM 5896 C CA . ARG A 1 734 ? -38.359 -24.026 -12.555 1.00 94.69 734 ARG A CA 1
ATOM 5897 C C . ARG A 1 734 ? -37.199 -24.001 -11.560 1.00 94.69 734 ARG A C 1
ATOM 5899 O O . ARG A 1 734 ? -36.321 -23.152 -11.663 1.00 94.69 734 ARG A O 1
ATOM 5906 N N . SER A 1 735 ? -37.174 -24.953 -10.623 1.00 94.44 735 SER A N 1
ATOM 5907 C CA . SER A 1 735 ? -36.107 -25.048 -9.621 1.00 94.44 735 SER A CA 1
ATOM 5908 C C . SER A 1 735 ? -34.754 -25.317 -10.275 1.00 94.44 735 SER A C 1
ATOM 5910 O O . SER A 1 735 ? -33.779 -24.658 -9.926 1.00 94.44 735 SER A O 1
ATOM 5912 N N . HIS A 1 736 ? -34.693 -26.205 -11.272 1.00 95.12 736 HIS A N 1
ATOM 5913 C CA . HIS A 1 736 ? -33.449 -26.486 -11.990 1.00 95.12 736 HIS A CA 1
ATOM 5914 C C . HIS A 1 736 ? -32.898 -25.247 -12.711 1.00 95.12 736 HIS A C 1
ATOM 5916 O O . HIS A 1 736 ? -31.708 -24.966 -12.596 1.00 95.12 736 HIS A O 1
ATOM 5922 N N . ARG A 1 737 ? -33.744 -24.469 -13.402 1.00 95.44 737 ARG A N 1
ATOM 5923 C CA . ARG A 1 737 ? -33.331 -23.228 -14.083 1.00 95.44 737 ARG A CA 1
ATOM 5924 C C . ARG A 1 737 ? -32.875 -22.156 -13.100 1.00 95.44 737 ARG A C 1
ATOM 5926 O O . ARG A 1 737 ? -31.861 -21.510 -13.336 1.00 95.44 737 ARG A O 1
ATOM 5933 N N . THR A 1 738 ? -33.599 -21.973 -11.998 1.00 94.31 738 THR A N 1
ATOM 5934 C CA . THR A 1 738 ? -33.211 -21.010 -10.960 1.00 94.31 738 THR A CA 1
ATOM 5935 C C . THR A 1 738 ? -31.888 -21.398 -10.294 1.00 94.31 738 THR A C 1
ATOM 5937 O O . THR A 1 738 ? -31.032 -20.543 -10.089 1.00 94.31 738 THR A O 1
ATOM 5940 N N . ASN A 1 739 ? -31.671 -22.683 -10.015 1.00 94.50 739 ASN A N 1
ATOM 5941 C CA . ASN A 1 739 ? -30.414 -23.136 -9.430 1.00 94.50 739 ASN A CA 1
ATOM 5942 C C . ASN A 1 739 ? -29.249 -23.089 -10.432 1.00 94.50 739 ASN A C 1
ATOM 5944 O O . ASN A 1 739 ? -28.129 -22.810 -10.020 1.00 94.50 739 ASN A O 1
ATOM 5948 N N . LEU A 1 740 ? -29.504 -23.320 -11.727 1.00 94.94 740 LEU A N 1
ATOM 5949 C CA . LEU A 1 740 ? -28.520 -23.112 -12.795 1.00 94.94 740 LEU A CA 1
ATOM 5950 C C . LEU A 1 740 ? -28.092 -21.641 -12.867 1.00 94.94 740 LEU A C 1
ATOM 5952 O O . LEU A 1 740 ? -26.901 -21.355 -12.952 1.00 94.94 740 LEU A O 1
ATOM 5956 N N . LEU A 1 741 ? -29.048 -20.709 -12.789 1.00 95.19 741 LEU A N 1
ATOM 5957 C CA . LEU A 1 741 ? -28.747 -19.282 -12.687 1.00 95.19 741 LEU A CA 1
ATOM 5958 C C . LEU A 1 741 ? -27.882 -18.996 -11.455 1.00 95.19 741 LEU A C 1
ATOM 5960 O O . LEU A 1 741 ? -26.863 -18.325 -11.572 1.00 95.19 741 LEU A O 1
ATOM 5964 N N . GLY A 1 742 ? -28.243 -19.552 -10.297 1.00 93.62 742 GLY A N 1
ATOM 5965 C CA . GLY A 1 742 ? -27.432 -19.447 -9.089 1.00 93.62 742 GLY A CA 1
ATOM 5966 C C . GLY A 1 742 ? -26.021 -20.000 -9.266 1.00 93.62 742 GLY A C 1
ATOM 5967 O O . GLY A 1 742 ? -25.059 -19.3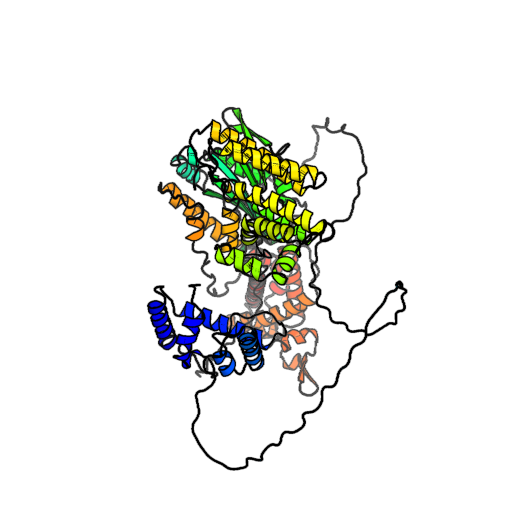87 -8.817 1.00 93.62 742 GLY A O 1
ATOM 5968 N N . PHE A 1 743 ? -25.870 -21.131 -9.954 1.00 91.94 743 PHE A N 1
ATOM 5969 C CA . PHE A 1 743 ? -24.560 -21.702 -10.254 1.00 91.94 743 PHE A CA 1
ATOM 5970 C C . PHE A 1 743 ? -23.718 -20.710 -11.054 1.00 91.94 743 PHE A C 1
ATOM 5972 O O . PHE A 1 743 ? -22.613 -20.380 -10.633 1.00 91.94 743 PHE A O 1
ATOM 5979 N N . ILE A 1 744 ? -24.281 -20.153 -12.127 1.00 91.88 744 ILE A N 1
ATOM 5980 C CA . ILE A 1 744 ? -23.611 -19.175 -12.990 1.00 91.88 744 ILE A CA 1
ATOM 5981 C C . ILE A 1 744 ? -23.288 -17.872 -12.244 1.00 91.88 744 ILE A C 1
ATOM 5983 O O . ILE A 1 744 ? -22.169 -17.387 -12.360 1.00 91.88 744 ILE A O 1
ATOM 5987 N N . ILE A 1 745 ? -24.190 -17.338 -11.414 1.00 91.94 745 ILE A N 1
ATOM 5988 C CA . ILE A 1 745 ? -23.907 -16.156 -10.577 1.00 91.94 745 ILE A CA 1
ATOM 5989 C C . ILE A 1 745 ? -22.717 -16.420 -9.651 1.00 91.94 745 ILE A C 1
ATOM 5991 O O . ILE A 1 745 ? -21.830 -15.581 -9.532 1.00 91.94 745 ILE A O 1
ATOM 5995 N N . ASN A 1 746 ? -22.661 -17.595 -9.021 1.00 89.50 746 ASN A N 1
ATOM 5996 C CA . ASN A 1 746 ? -21.524 -17.970 -8.185 1.00 89.50 746 ASN A CA 1
ATOM 5997 C C . ASN A 1 746 ? -20.222 -18.047 -8.999 1.00 89.50 746 ASN A C 1
ATOM 5999 O O . ASN A 1 746 ? -19.178 -17.620 -8.516 1.00 89.50 746 ASN A O 1
ATOM 6003 N N . LEU A 1 747 ? -20.282 -18.559 -10.233 1.00 86.06 747 LEU A N 1
ATOM 6004 C CA . LEU A 1 747 ? -19.130 -18.582 -11.136 1.00 86.06 747 LEU A CA 1
ATOM 6005 C C . LEU A 1 747 ? -18.631 -17.172 -11.467 1.00 86.06 747 LEU A C 1
ATOM 6007 O O . LEU A 1 747 ? -17.426 -16.931 -11.406 1.00 86.06 747 LEU A O 1
ATOM 6011 N N . LEU A 1 748 ? -19.553 -16.252 -11.757 1.00 86.81 748 LEU A N 1
ATOM 6012 C CA . LEU A 1 748 ? -19.250 -14.850 -12.039 1.00 86.81 748 LEU A CA 1
ATOM 6013 C C . LEU A 1 748 ? -18.627 -14.151 -10.823 1.00 86.81 748 LEU A C 1
ATOM 6015 O O . LEU A 1 748 ? -17.574 -13.535 -10.947 1.00 86.81 748 LEU A O 1
ATOM 6019 N N . LEU A 1 749 ? -19.219 -14.309 -9.634 1.00 85.12 749 LEU A N 1
ATOM 6020 C CA . LEU A 1 749 ? -18.743 -13.670 -8.400 1.00 85.12 749 LEU A CA 1
ATOM 6021 C C . LEU A 1 749 ? -17.356 -14.155 -7.958 1.00 85.12 749 LEU A C 1
ATOM 6023 O O . LEU A 1 749 ? -16.596 -13.395 -7.368 1.00 85.12 749 LEU A O 1
ATOM 6027 N N . ILE A 1 750 ? -17.004 -15.414 -8.227 1.00 81.62 750 ILE A N 1
ATOM 6028 C CA . ILE A 1 750 ? -15.686 -15.957 -7.866 1.00 81.62 750 ILE A CA 1
ATOM 6029 C C . ILE A 1 750 ? -14.577 -15.437 -8.801 1.00 81.62 750 ILE A C 1
ATOM 6031 O O . ILE A 1 750 ? -13.402 -15.518 -8.442 1.00 81.62 750 ILE A O 1
ATOM 6035 N N . GLY A 1 751 ? -14.914 -14.926 -9.993 1.00 69.06 751 GLY A N 1
ATOM 6036 C CA . GLY A 1 751 ? -13.947 -14.322 -10.920 1.00 69.06 751 GLY A CA 1
ATOM 6037 C C . GLY A 1 751 ? -12.838 -15.268 -11.406 1.00 69.06 751 GLY A C 1
ATOM 6038 O O . GLY A 1 751 ? -11.820 -14.821 -11.932 1.00 69.06 751 GLY A O 1
ATOM 6039 N N . LYS A 1 752 ? -12.978 -16.589 -11.219 1.00 57.69 752 LYS A N 1
ATOM 6040 C CA . LYS A 1 752 ? -11.972 -17.564 -11.661 1.00 57.69 752 LYS A CA 1
ATOM 6041 C C . LYS A 1 752 ? -12.012 -17.692 -13.184 1.00 57.69 752 LYS A C 1
ATOM 6043 O O . LYS A 1 752 ? -13.016 -18.118 -13.745 1.00 57.69 752 LYS A O 1
ATOM 6048 N N . ASN A 1 753 ? -10.887 -17.397 -13.837 1.00 46.88 753 ASN A N 1
ATOM 6049 C CA . ASN A 1 753 ? -10.645 -17.797 -15.223 1.00 46.88 753 ASN A CA 1
ATOM 6050 C C . ASN A 1 753 ? -10.623 -19.333 -15.299 1.00 46.88 753 ASN A C 1
ATOM 6052 O O . ASN A 1 753 ? -9.794 -19.990 -14.666 1.00 46.88 753 ASN A O 1
ATOM 6056 N N . TRP A 1 754 ? -11.578 -19.895 -16.034 1.00 47.91 754 TRP A N 1
ATOM 6057 C CA . TRP A 1 754 ? -11.880 -21.322 -16.108 1.00 47.91 754 TRP A CA 1
ATOM 6058 C C . TRP A 1 754 ? -10.823 -22.088 -16.913 1.00 47.91 754 TRP A C 1
ATOM 6060 O O . TRP A 1 754 ? -10.992 -22.332 -18.101 1.00 47.91 754 TRP A O 1
ATOM 6070 N N . VAL A 1 755 ? -9.733 -22.505 -16.268 1.00 36.03 755 VAL A N 1
ATOM 6071 C CA . VAL A 1 755 ? -8.872 -23.579 -16.788 1.00 36.03 755 VAL A CA 1
ATOM 6072 C C . VAL A 1 755 ? -9.140 -24.813 -15.938 1.00 36.03 755 VAL A C 1
ATOM 6074 O O . VAL A 1 755 ? -8.736 -24.852 -14.774 1.00 36.03 755 VAL A O 1
ATOM 6077 N N . GLN A 1 756 ? -9.837 -25.815 -16.485 1.00 35.19 756 GLN A N 1
ATOM 6078 C CA . GLN A 1 756 ? -9.915 -27.109 -15.809 1.00 35.19 756 GLN A CA 1
ATOM 6079 C C . GLN A 1 756 ? -8.493 -27.681 -15.673 1.00 35.19 756 GLN A C 1
ATOM 6081 O O . GLN A 1 756 ? -7.756 -27.732 -16.663 1.00 35.19 756 GLN A O 1
ATOM 6086 N N . PRO A 1 757 ? -8.068 -28.132 -14.479 1.00 35.53 757 PRO A N 1
ATOM 6087 C CA . PRO A 1 757 ? -6.908 -29.002 -14.385 1.00 35.53 757 PRO A CA 1
ATOM 6088 C C . PRO A 1 757 ? -7.207 -30.276 -15.181 1.00 35.53 757 PRO A C 1
ATOM 6090 O O . PRO A 1 757 ? -8.272 -30.871 -15.036 1.00 35.53 757 PRO A O 1
ATOM 6093 N N . THR A 1 758 ? -6.272 -30.682 -16.040 1.00 32.97 758 THR A N 1
ATOM 6094 C CA . THR A 1 758 ? -6.398 -31.881 -16.876 1.00 32.97 758 THR A CA 1
ATOM 6095 C C . THR A 1 758 ? -6.755 -33.076 -15.994 1.00 32.97 758 THR A C 1
ATOM 6097 O O . THR A 1 758 ? -5.969 -33.469 -15.130 1.00 32.97 758 THR A O 1
ATOM 6100 N N . VAL A 1 759 ? -7.944 -33.650 -16.198 1.00 31.25 759 VAL A N 1
ATOM 6101 C CA . VAL A 1 759 ? -8.367 -34.874 -15.514 1.00 31.25 759 VAL A CA 1
ATOM 6102 C C . VAL A 1 759 ? -7.424 -35.989 -15.957 1.00 31.25 759 VAL A C 1
ATOM 6104 O O . VAL A 1 759 ? -7.519 -36.511 -17.067 1.00 31.25 759 VAL A O 1
ATOM 6107 N N . THR A 1 760 ? -6.477 -36.368 -15.102 1.00 30.53 760 THR A N 1
ATOM 6108 C CA . THR A 1 760 ? -5.696 -37.590 -15.283 1.00 30.53 760 THR A CA 1
ATOM 6109 C C . THR A 1 760 ? -6.606 -38.788 -15.035 1.00 30.53 760 THR A C 1
ATOM 6111 O O . THR A 1 760 ? -6.724 -39.284 -13.921 1.00 30.53 760 THR A O 1
ATOM 6114 N N . ASN A 1 761 ? -7.280 -39.204 -16.108 1.00 27.58 761 ASN A N 1
ATOM 6115 C CA . ASN A 1 761 ? -7.861 -40.517 -16.375 1.00 27.58 761 ASN A CA 1
ATOM 6116 C C . ASN A 1 761 ? -8.170 -41.388 -15.141 1.00 27.58 761 ASN A C 1
ATOM 6118 O O . ASN A 1 761 ? -7.332 -42.164 -14.672 1.00 27.58 761 ASN A O 1
ATOM 6122 N N . VAL A 1 762 ? -9.435 -41.376 -14.720 1.00 26.61 762 VAL A N 1
ATOM 6123 C CA . VAL A 1 762 ? -10.043 -42.538 -14.064 1.00 26.61 762 VAL A CA 1
ATOM 6124 C C . VAL A 1 762 ? -10.301 -43.581 -15.153 1.00 26.61 762 VAL A C 1
ATOM 6126 O O . VAL A 1 762 ? -11.391 -43.671 -15.703 1.00 26.61 762 VAL A O 1
ATOM 6129 N N . SER A 1 763 ? -9.271 -44.360 -15.486 1.00 24.61 763 SER A N 1
ATOM 6130 C CA . SER A 1 763 ? -9.442 -45.629 -16.201 1.00 24.61 763 SER A CA 1
ATOM 6131 C C . SER A 1 763 ? -9.417 -46.774 -15.192 1.00 24.61 763 SER A C 1
ATOM 6133 O O . SER A 1 763 ? -8.399 -47.401 -14.916 1.00 24.61 763 SER A O 1
ATOM 6135 N N . SER A 1 764 ? -10.578 -47.018 -14.598 1.00 25.28 764 SER A N 1
ATOM 6136 C CA . SER A 1 764 ? -10.931 -48.333 -14.077 1.00 25.28 764 SER A CA 1
ATOM 6137 C C . SER A 1 764 ? -12.434 -48.512 -14.244 1.00 25.28 764 SER A C 1
ATOM 6139 O O . SER A 1 764 ? -13.171 -48.295 -13.288 1.00 25.28 764 SER A O 1
ATOM 6141 N N . PHE A 1 765 ? -12.861 -48.802 -15.474 1.00 25.89 765 PHE A N 1
ATOM 6142 C CA . PHE A 1 765 ? -13.839 -49.835 -15.824 1.00 25.89 765 PHE A CA 1
ATOM 6143 C C . PHE A 1 765 ? -13.717 -50.163 -17.310 1.00 25.89 765 PHE A C 1
ATOM 6145 O O . PHE A 1 765 ? -13.629 -49.207 -18.112 1.00 25.89 765 PHE A O 1
#

Foldseek 3Di:
DPDQDLLNLLVLVVVQPLQLPLDPDDRPLVPSLQVSQVVSCVVVVHRGHSVNNVVVSVVLVVVLVVQLVDPDLDDDPNLSCLVSSVSNVSVNSNVNSVVNCVVVVHDRDDPDDDDDDDDDDDDDDDDDDDDDDDDDDDDDDYDDDDDDDDDDDDDDDDDDDDDDDDDPDDDDDDDDDDDDDDPDDPDDDDDDDDDDDDDDDDDPPPPPPLKDADDLVLLLLLLVLDDPQFQAKAKEKDKFFALLDWAADPVFRFIPQKAFQPPDPAGFIGGQGIKMWMKMGGQFFLAIFTGMIDGHRDQQADLVVVVVSVVSSVSSPGDHAEYEYAPDNSPVNNQPCQDLQWHWDAHPVRDTDIYGYAYFLLNLLVVVLVCLVVPCVQAPLCLLVLLVVPCPPLCVVCVVVVDDQPASDDPDSVNSLSCLAPSNLVSLVVCVVVVSDDDPRSVSNSVLSPLSSLVSCCQQVNFDAPVCLVVNLVSLVVSLVCLCVPPVVPPSSVSVSSNSVSLNVSSVVCCVVPPPGTGRNNSSHPVLVVLLSVLQADPDDPHGHRSVLVSVQSNQLNVQSSVCSSVVHGDRDSNVSSVPDDSDDPDDDDPDDDDFQDLPADADPPFDFDDDDPVRLLVLQQLLQQLCCCQVCPPVVDPQLNVQFADDLVVQWDQDPNDTAGPDNSCVSVVVDPQGPGTHTDPVNSVLSNRLVRSVVSCNRRPSRPTSSLSRSLNNSVVPGVVLCDQHPHPCNNVSSSRSSRVSSVVVSNVDDDGDDPPPDPPDD

pLDDT: mean 80.29, std 22.94, range [23.81, 98.56]

Radius of gyration: 35.13 Å; chains: 1; bounding box: 107×88×78 Å

Sequence (765 aa):
MVYISDVIFSELLKKYPGLWGLEEGYICWKVAGRELADVLTKKTGMVITVEDVRLKLKTIKMSLKRLDKSEGTGYTGMSPYVWYAHKLGLKHAVDRITTQMLNYGEVPVDAVCGEIQSDTDCELKKLPEKRKRKQTGKQTENQIEESPFSVKSPDRYNSSNDCSYNVNRYTNDIYEEEPTTSAEAARKEKNKRLEPAVNPDEGQEIEETDSVMPDIEVLREVVRKLTPHDKIVQLHFDEVYTGQGSVYSRTEDILYGCGYILNQKLTETEEYRTVLVFGVRSILTAFNILLSAHPITRYKGNADLLEENLTIAEEIGLDVKAVVCNRSVQNRKTVTNFTNGKYNRQRADGSMYIVVHMYDYIHILDEFHQEIIQHNRRYDATIVTKVAARNAPIWRHWKKRGASLLVTSPQNLMETVQFFTPAMPAMLKTAIDRKFISGAKEIRTYELLAALTKFNSIFHSGKISSTKWQAQKAVLAEVTKYLQATLEVDLLASETVQTMKRFTELMDGLLEAYPGITIQAYRVSHDPLERFFCKIAPMQGKCTRPTTEIMKLVNRLIKSQIDFWGSGYSTTDDYHLIEKMDYRTAEHQAEDKFLPFGLDGVVFDDILTGEVTEEEEDYIRLLTGYGIAQYIREQVRCQECLEDLTQRKEDVCSQLTGDIVANDPRDDVILAHEYLEPEFPKPKVYAAFYDACDIYKSIMQKHMVEANIGKRVQATIVARLAFFREAGSCTNGRSHRTNLLGFIINLLLIGKNWVQPTVTNVSSF

Secondary structure (DSSP, 8-state):
-----HHHHHHHHTT-GGGS--SSSPP-IIIIIHHHHHHHHHHHSS---HHHHHHHHHHHHHHHHHHHH-------TTGGGHHHHHHTT-HHHHHHHHHHHHHTTPPP------------------------------------------------------------------------------S------------SS-------TT-B---HHHHHHHHHHS-TTTTEEEEEEEEEE-----EEETTTTEEESEEE-TT-SS--EEE--EEEEEEEEESSSS-EEEEEEEEESS-S--HHHHHHHHHHHHHTT-EEEEEEE---HHHHHHTTT-BTTEEEEE-TTS-EEEEEEEE-HHHHHHHHHHHHHHTTTTS-TTHHHHHHHH-HHHHHHHHTTT-----SS--SHHHHHHHTSTHHHHHHHHHHHTTS---HHHHHHHHHHHHHHHHHHHHTT-EE-HHHHHHHHHHHHHHHHHHHHHHTT-HHHHHHHHHHHHHHHHHHHHHHHSTT--EEGGGSS-HHHHHHHHHHSPSSSS----HHHHHHHHHHHHHHHHHHHHTT---S-TTHHHHHS--PPPP----PPP-PPPS-PPPPSSPPP----HHHHHHHHHHHHHHIIIIIIIII--HHHHHHHEE-HHHHEEEETTEEEESSGGGHHHHT-TT----EE-HHHHHHHHHHHHHHHHHHHH-TTSTTHHHHHHHHHHHH-GGGT--TTSTTHHHHHHHHHHHHHHHHHHT--------------